Protein AF-0000000066708586 (afdb_homodimer)

pLDDT: mean 96.87, std 6.25, range [26.45, 98.94]

Organism: Brugia malayi (NCBI:txid6279)

Solvent-accessible surface area (backbone atoms only — not comparable to full-atom values): 45606 Å² total; per-residue (Å²): 133,84,73,82,84,61,64,48,76,28,53,32,28,29,39,20,36,16,48,18,24,45,38,16,47,48,50,31,23,74,61,72,46,50,33,38,37,29,27,65,68,74,54,38,30,55,42,45,70,56,30,50,50,50,49,47,51,46,44,52,40,21,49,50,46,56,49,62,71,48,35,55,50,51,20,32,43,69,46,80,78,46,75,39,53,51,53,31,50,51,42,47,51,52,48,38,51,50,49,34,51,50,52,52,52,48,36,52,75,42,60,38,44,78,42,79,31,59,62,25,43,36,74,88,63,35,36,33,37,87,84,43,42,35,38,39,68,28,30,37,43,18,54,26,54,44,72,40,74,73,96,43,57,44,48,83,77,35,42,34,59,60,47,59,80,66,56,72,60,75,46,61,24,31,39,32,33,28,39,42,64,67,22,45,29,53,44,41,30,43,27,50,67,65,24,49,28,37,40,30,16,71,43,91,43,39,40,74,88,49,39,63,68,55,21,50,52,50,35,52,46,40,62,73,44,86,37,43,66,37,58,61,25,51,80,59,34,38,43,74,45,95,87,67,33,27,36,41,36,38,78,80,46,75,49,68,68,25,67,37,41,34,36,30,69,50,68,37,31,58,43,82,74,29,39,41,72,45,54,54,42,48,52,49,98,73,42,22,40,48,55,54,81,72,28,42,38,69,25,90,55,34,30,46,39,30,38,20,44,70,56,73,79,41,65,41,50,11,26,48,39,17,34,25,41,24,36,24,74,62,61,77,32,78,81,45,48,57,74,84,67,55,54,40,45,66,39,74,34,82,63,22,31,21,37,32,50,44,33,65,68,56,41,33,72,72,64,36,46,83,34,28,35,39,32,70,52,75,47,65,47,68,84,36,69,54,35,86,67,76,66,61,30,40,40,37,39,36,20,39,55,94,70,23,32,40,51,14,42,40,35,35,17,86,60,26,65,34,24,43,52,21,38,40,35,20,38,74,74,58,33,26,54,63,51,33,55,68,33,59,42,44,76,87,45,71,51,23,49,74,29,63,70,65,83,60,38,72,80,136,74,61,77,73,52,58,48,71,29,55,30,27,28,39,18,35,16,46,18,24,43,37,16,47,49,50,30,21,75,61,71,45,48,33,36,35,28,26,64,67,73,52,38,29,55,41,44,69,54,30,50,49,50,48,48,51,46,41,52,39,20,47,51,46,55,49,62,73,47,35,56,50,51,18,32,42,71,48,79,76,49,75,39,53,49,55,30,49,50,44,47,51,50,48,38,51,50,49,35,52,49,51,51,50,48,35,51,72,43,58,37,44,78,41,79,32,62,61,26,42,35,75,89,61,34,33,32,38,85,84,41,45,35,37,40,67,28,31,35,44,17,54,25,55,43,73,41,72,73,96,42,58,44,45,82,77,36,41,34,61,63,47,58,81,66,57,73,60,75,46,60,23,31,37,28,33,28,37,42,65,68,20,45,30,51,43,41,29,46,25,48,67,67,22,46,26,36,38,28,15,70,41,92,42,37,40,74,87,50,38,63,71,55,20,51,52,50,36,51,42,39,59,73,43,84,34,42,65,37,57,60,22,52,78,56,37,38,45,70,49,93,83,64,32,25,34,40,36,37,78,78,46,73,46,66,68,25,66,35,42,35,37,30,71,50,67,38,32,56,43,82,70,29,40,40,73,42,57,51,41,44,55,44,104,70,39,23,42,47,56,54,78,71,27,40,37,68,24,90,55,34,28,46,36,29,39,20,42,71,54,71,78,43,63,42,48,11,26,47,37,18,36,23,41,23,34,23,76,58,60,78,33,76,84,42,48,58,74,83,69,55,55,42,45,66,40,72,34,80,63,23,30,21,38,29,50,42,33,66,68,54,40,34,74,72,65,35,45,83,34,27,35,39,31,68,52,74,46,66,47,67,81,37,68,53,35,86,67,74,64,63,29,40,41,37,39,35,19,39,55,94,69,23,32,41,50,15,43,40,35,34,17,86,61,26,65,35,25,41,52,20,37,40,36,19,38,74,74,58,33,27,54,63,49,32,55,70,33,59,42,44,76,86,46,72,50,25,50,73,29,63,68,64,82,58,38,71,81

Secondary structure (DSSP, 8-state):
-------EEEEEEEE--SHHHHHHHHHHHTTT--EEEEESS-TTHHHHHHSHHHHHHHHHHHHHHHHHHHGGGGTEEEEEEEE-HHHHHHHHHHHHHHHHHHHHHHHHHTTEEEEES-EEE-TTS-EEETTEEEEEEEEEE---EEE----STTGGGSEETTGGGG-SS--SEEEEE-SSHHHHHHHHHHHHTT-EEEEE-SSSSSSTTS-HHHHHHHHHHHHHSSSEEETT--EEEEEE-TTS-EEEEETTEEEEEESEEEE-S-EEETTGGG-GGGGT--B-TT-PBP--TT-B-SSTTEEE-SGGGTSS--HHHHHHHHHHHHHHHHSS-TT-----TT--EEE--SS-EEEEE--HHHHHHHH-GGGEEEEEEEE--GGGGS-SS---EEEEEEEETTTTEEEEEEEESTTHHHHHHHHHHHHHTT-BHHHHHTSPPPTT-STHHHHH----EE-/--TT---EEEEEEEE--SHHHHHHHHHHHTTT--EEEEESS-TTHHHHHHSHHHHHHHHHHHHHHHHHHHGGGGTEEEEEEEE-HHHHHHHHHHHHHHHHHHHHHHHHHTTEEEEES-EEE-TTS-EEETTEEEEEEEEEE---EEE----STTGGGSEEHHHHTT-SS--SEEEEE-SSHHHHHHHHHHHHTT-EEEEE-SSSSSSTTS-HHHHHHHHHHHHHSSSEEETT--EEEEEE-TTS-EEEEESS-EEEEESEEEE-S-EEETTGGG-GGGGT--B-TT-PBP--TTSB-SSTTEEE-SGGGTSS--HHHHHHHHHHHHHHHHSS-TT-----TT--EEE--SS-EEEEE--HHHHHHHH-GGGEEEEEEEE--GGGGS-SS---EEEEEEEETTTTEEEEEEEESTTHHHHHHHHHHHHHTT-BHHHHHTSPPPTT-STHHHHH----EE-

Foldseek 3Di:
DPPCLDAAEWQEEEEAQALLRLLLQLLLLVLVTAAEYEHADQHHPCCLQQRVQLLVLLLVVLVVLVVQVFQVLVPDDDDDPDDDPQVSLVVSNVVSVVVSVVSVVSCVVSNHHYHHAHWAADLVGWIDGPNHTYYYLFYEYEHAWFDDFDPAAASVLAAESRCLSVDNDLWQEEEFEEQELSSQSSQQSSFSNHHAYEYEYLAQWGPVVDFPVQRVLVRVVVVVDPYHYHYNKAWHYWDADPVRAIWTHMPVGIDTRHPHYYYHHDIAAPQVRRPVVSQPQDAPPRQAGDADQLQHTPHPSYGYAACSNVPPRDSVRSSQQSSQNSCCSSVVPVVRGDDPAFDWDWRVHVPIKIKTFDHPVRCCVPANLQFKWKFKDKAFAVVCVSGPDTDIKIWMFIFGHPQGFTGMIIITGPPNVVLVPVVSVCSVVRHHLVNLCPDQADPPDPSRCSSPTDDIDRD/DPPVLDAAEWQEEEEAQALLRLLLQLLLLVLPTAAEYEHADFHHPCCLQQRVQLLVLLLVVLVVLVVVVFQVLVPDDDDDPDDDPQVSLVVSNVVSVVVSVVSVVSCVVSPYHYHHAHWAADLVGWIDGPRHTYHHLFYEYEHAWFDDFDDAAASVLAAESSCLSVDNDLWQEEEFEEQELSSQSSQQSSFSNHHQYEYEYLAQWGPVPAFPVQRVLVRVVVVVDPYHYHYNKDWHYWDQDPVRAIWTQMPVGIDTRHPHYYYHHDIAAPQVRRCVVSQPFDADPRQATDADQLQDTPHPSYGYFANSNVPPRDSVRSSQQSSQNSCCSRVVPVPRGDDPAFDWDWRVHVPIKIKTFDHPVRCCVVQNLQFKWKFKDKDFAVVCVSGPDTDIKIWMFIFGHPQGFTGMIIITDPPCVVLVPVVSVCSVVRHHLVNLCPDCADPPDPSSCSSPTDDIDRD

Sequence (918 aa):
MSGDDSIKRYDYLVIGGGSGGIASARRAAEFKVSVGLIEETRLGGTCVNKGCVPKKVMYNCSRHAETIADHSDYGFDVTLNGFNWKKIKNSRDAYVRRLNGIYESNLSNSQVELIRGKASFTKDGVVDVGGKKYFGRHILIAVGGYPKRPDIPGAEYGIDSDGFFHLDVLPKRAVVVGGGYIAIELSSVLSALGSDVHLLIRKPRVLWNFDHTLSECLTESIDRGPTKLHKNTEVKSVERKSDGLLTVNTTSGIINEVDSLIWAVGRLPATRDLNLDYVNVKTDENGNVIVDEYQNTSTRNIYAVGDCCGKALLTPVAIAAGRCLAHRLFNNEINNRLDYKNIPSVVFSHPPLGTVGLTEAQAVDQYGKNNLTIYKTKFNPMYYAVTQHKEPTMMKLICAGENERVVGLHMLGEGCDEMLQGFAVAIKMGATKKDFDNTVAIHPTSAEELVTMRNGVKVMSGDDSIKRYDYLVIGGGSGGIASARRAAEFKVSVGLIEETRLGGTCVNKGCVPKKVMYNCSRHAETIADHSDYGFDVTLNGFNWKKIKNSRDAYVRRLNGIYESNLSNSQVELIRGKASFTKDGVVDVGGKKYFGRHILIAVGGYPKRPDIPGAEYGIDSDGFFHLDVLPKRAVVVGGGYIAIELSSVLSALGSDVHLLIRKPRVLWNFDHTLSECLTESIDRGPTKLHKNTEVKSVERKSDGLLTVNTTSGIINEVDSLIWAVGRLPATRDLNLDYVNVKTDENGNVIVDEYQNTSTRNIYAVGDCCGKALLTPVAIAAGRCLAHRLFNNEINNRLDYKNIPSVVFSHPPLGTVGLTEAQAVDQYGKNNLTIYKTKFNPMYYAVTQHKEPTMMKLICAGENERVVGLHMLGEGCDEMLQGFAVAIKMGATKKDFDNTVAIHPTSAEELVTMRNGVKV

Radius of gyration: 30.64 Å; Cα contacts (8 Å, |Δi|>4): 2223; chains: 2; bounding box: 65×91×90 Å

Structure (mmCIF, N/CA/C/O backbone):
data_AF-0000000066708586-model_v1
#
loop_
_entity.id
_entity.type
_entity.pdbx_description
1 polymer 'Glutathione reductase'
#
loop_
_atom_site.group_PDB
_atom_site.id
_atom_site.type_symbol
_atom_site.label_atom_id
_atom_site.label_alt_id
_atom_site.label_comp_id
_atom_site.label_asym_id
_atom_site.label_entity_id
_atom_site.label_seq_id
_atom_site.pdbx_PDB_ins_code
_atom_site.Cartn_x
_atom_site.Cartn_y
_atom_site.Cartn_z
_atom_site.occupancy
_atom_site.B_iso_or_equiv
_atom_site.auth_seq_id
_atom_site.auth_comp_id
_atom_site.auth_asym_id
_atom_site.auth_atom_id
_atom_site.pdbx_PDB_model_num
ATOM 1 N N . MET A 1 1 ? -1.299 -45.125 -49.156 1 35.06 1 MET A N 1
ATOM 2 C CA . MET A 1 1 ? -0.197 -44.188 -49.406 1 35.06 1 MET A CA 1
ATOM 3 C C . MET A 1 1 ? 0.483 -43.781 -48.094 1 35.06 1 MET A C 1
ATOM 5 O O . MET A 1 1 ? -0.173 -43.656 -47.062 1 35.06 1 MET A O 1
ATOM 9 N N . SER A 1 2 ? 1.828 -44.031 -47.844 1 39.66 2 SER A N 1
ATOM 10 C CA . SER A 1 2 ? 2.809 -44.031 -46.75 1 39.66 2 SER A CA 1
ATOM 11 C C . SER A 1 2 ? 2.898 -42.656 -46.094 1 39.66 2 SER A C 1
ATOM 13 O O . SER A 1 2 ? 3.014 -41.625 -46.781 1 39.66 2 SER A O 1
ATOM 15 N N . GLY A 1 3 ? 1.997 -42.188 -45.062 1 40.22 3 GLY A N 1
ATOM 16 C CA . GLY A 1 3 ? 1.885 -40.969 -44.281 1 40.22 3 GLY A CA 1
ATOM 17 C C . GLY A 1 3 ? 3.176 -40.188 -44.219 1 40.22 3 GLY A C 1
ATOM 18 O O . GLY A 1 3 ? 4.254 -40.75 -44.031 1 40.22 3 GLY A O 1
ATOM 19 N N . ASP A 1 4 ? 3.336 -39.094 -45.062 1 44.81 4 ASP A N 1
ATOM 20 C CA . ASP A 1 4 ? 4.504 -38.281 -45.406 1 44.81 4 ASP A CA 1
ATOM 21 C C . ASP A 1 4 ? 5.43 -38.094 -44.188 1 44.81 4 ASP A C 1
ATOM 23 O O . ASP A 1 4 ? 5.043 -37.5 -43.188 1 44.81 4 ASP A O 1
ATOM 27 N N . ASP A 1 5 ? 6.18 -39.094 -43.781 1 56.78 5 ASP A N 1
ATOM 28 C CA . ASP A 1 5 ? 7.34 -39.406 -42.938 1 56.78 5 ASP A CA 1
ATOM 29 C C . ASP A 1 5 ? 8.289 -38.219 -42.844 1 56.78 5 ASP A C 1
ATOM 31 O O . ASP A 1 5 ? 9.469 -38.375 -42.5 1 56.78 5 ASP A O 1
ATOM 35 N N . SER A 1 6 ? 7.789 -36.969 -43.344 1 84.5 6 SER A N 1
ATOM 36 C CA . SER A 1 6 ? 8.695 -35.844 -43.438 1 84.5 6 SER A CA 1
ATOM 37 C C . SER A 1 6 ? 8.836 -35.125 -42.094 1 84.5 6 SER A C 1
ATOM 39 O O . SER A 1 6 ? 7.848 -34.938 -41.375 1 84.5 6 SER A O 1
ATOM 41 N N . ILE A 1 7 ? 9.914 -34.906 -41.688 1 95.19 7 ILE A N 1
ATOM 42 C CA . ILE A 1 7 ? 10.312 -34.188 -40.5 1 95.19 7 ILE A CA 1
ATOM 43 C C . ILE A 1 7 ? 10.133 -32.688 -40.688 1 95.19 7 ILE A C 1
ATOM 45 O O . ILE A 1 7 ? 10.711 -32.125 -41.625 1 95.19 7 ILE A O 1
ATOM 49 N N . LYS A 1 8 ? 9.086 -32.094 -40 1 97.31 8 LYS A N 1
ATOM 50 C CA . LYS A 1 8 ? 8.945 -30.656 -40.062 1 97.31 8 LYS A CA 1
ATOM 51 C C . LYS A 1 8 ? 10.039 -29.969 -39.25 1 97.31 8 LYS A C 1
ATOM 53 O O . LYS A 1 8 ? 10.359 -30.391 -38.125 1 97.31 8 LYS A O 1
ATOM 58 N N . ARG A 1 9 ? 10.664 -28.938 -39.844 1 97.38 9 ARG A N 1
ATOM 59 C CA . ARG A 1 9 ? 11.852 -28.312 -39.281 1 97.38 9 ARG A CA 1
ATOM 60 C C . ARG A 1 9 ? 11.57 -26.891 -38.812 1 97.38 9 ARG A C 1
ATOM 62 O O . ARG A 1 9 ? 10.844 -26.156 -39.5 1 97.38 9 ARG A O 1
ATOM 69 N N . TYR A 1 10 ? 12.125 -26.531 -37.719 1 98.5 10 TYR A N 1
ATOM 70 C CA . TYR A 1 10 ? 12.055 -25.188 -37.156 1 98.5 10 TYR A CA 1
ATOM 71 C C . TYR A 1 10 ? 13.438 -24.703 -36.719 1 98.5 10 TYR A C 1
ATOM 73 O O . TYR A 1 10 ? 14.328 -25.516 -36.469 1 98.5 10 TYR A O 1
ATOM 81 N N . ASP A 1 11 ? 13.633 -23.359 -36.75 1 98.5 11 ASP A N 1
ATOM 82 C CA . ASP A 1 11 ? 14.805 -22.812 -36.094 1 98.5 11 ASP A CA 1
ATOM 83 C C . ASP A 1 11 ? 14.75 -23.047 -34.594 1 98.5 11 ASP A C 1
ATOM 85 O O . ASP A 1 11 ? 15.773 -23.312 -33.969 1 98.5 11 ASP A O 1
ATOM 89 N N . TYR A 1 12 ? 13.578 -22.969 -34.062 1 98.69 12 TYR A N 1
ATOM 90 C CA . TYR A 1 12 ? 13.375 -23.078 -32.625 1 98.69 12 TYR A CA 1
ATOM 91 C C . TYR A 1 12 ? 12.141 -23.906 -32.312 1 98.69 12 TYR A C 1
ATOM 93 O O . TYR A 1 12 ? 11.031 -23.578 -32.719 1 98.69 12 TYR A O 1
ATOM 101 N N . LEU A 1 13 ? 12.336 -25.047 -31.672 1 98.88 13 LEU A N 1
ATOM 102 C CA . LEU A 1 13 ? 11.258 -25.922 -31.234 1 98.88 13 LEU A CA 1
ATOM 103 C C . LEU A 1 13 ? 11.117 -25.906 -29.719 1 98.88 13 LEU A C 1
ATOM 105 O O . LEU A 1 13 ? 12.062 -26.25 -29 1 98.88 13 LEU A O 1
ATOM 109 N N . VAL A 1 14 ? 9.945 -25.422 -29.266 1 98.88 14 VAL A N 1
ATOM 110 C CA . VAL A 1 14 ? 9.688 -25.281 -27.828 1 98.88 14 VAL A CA 1
ATOM 111 C C . VAL A 1 14 ? 8.727 -26.375 -27.375 1 98.88 14 VAL A C 1
ATOM 113 O O . VAL A 1 14 ? 7.641 -26.516 -27.922 1 98.88 14 VAL A O 1
ATOM 116 N N . ILE A 1 15 ? 9.164 -27.188 -26.422 1 98.88 15 ILE A N 1
ATOM 117 C CA . ILE A 1 15 ? 8.328 -28.219 -25.844 1 98.88 15 ILE A CA 1
ATOM 118 C C . ILE A 1 15 ? 7.734 -27.719 -24.516 1 98.88 15 ILE A C 1
ATOM 120 O O . ILE A 1 15 ? 8.43 -27.672 -23.5 1 98.88 15 ILE A O 1
ATOM 124 N N . GLY A 1 16 ? 6.43 -27.438 -24.531 1 98.62 16 GLY A N 1
ATOM 125 C CA . GLY A 1 16 ? 5.73 -26.906 -23.375 1 98.62 16 GLY A CA 1
ATOM 126 C C . GLY A 1 16 ? 5.203 -25.5 -23.609 1 98.62 16 GLY A C 1
ATOM 127 O O . GLY A 1 16 ? 5.977 -24.562 -23.844 1 98.62 16 GLY A O 1
ATOM 128 N N . GLY A 1 17 ? 3.904 -25.344 -23.547 1 98.5 17 GLY A N 1
ATOM 129 C CA . GLY A 1 17 ? 3.244 -24.062 -23.734 1 98.5 17 GLY A CA 1
ATOM 130 C C . GLY A 1 17 ? 2.865 -23.391 -22.422 1 98.5 17 GLY A C 1
ATOM 131 O O . GLY A 1 17 ? 1.774 -22.828 -22.297 1 98.5 17 GLY A O 1
ATOM 132 N N . GLY A 1 18 ? 3.723 -23.547 -21.359 1 98 18 GLY A N 1
ATOM 133 C CA . GLY A 1 18 ? 3.59 -22.797 -20.125 1 98 18 GLY A CA 1
ATOM 134 C C . GLY A 1 18 ? 4.199 -21.406 -20.203 1 98 18 GLY A C 1
ATOM 135 O O . GLY A 1 18 ? 4.527 -20.922 -21.297 1 98 18 GLY A O 1
ATOM 136 N N . SER A 1 19 ? 4.398 -20.75 -19.078 1 97.56 19 SER A N 1
ATOM 137 C CA . SER A 1 19 ? 4.836 -19.359 -19 1 97.56 19 SER A CA 1
ATOM 138 C C . SER A 1 19 ? 6.195 -19.172 -19.672 1 97.56 19 SER A C 1
ATOM 140 O O . SER A 1 19 ? 6.367 -18.297 -20.516 1 97.56 19 SER A O 1
ATOM 142 N N . GLY A 1 20 ? 7.164 -19.984 -19.281 1 98.12 20 GLY A N 1
ATOM 143 C CA . GLY A 1 20 ? 8.5 -19.859 -19.844 1 98.12 20 GLY A CA 1
ATOM 144 C C . GLY A 1 20 ? 8.555 -20.172 -21.328 1 98.12 20 GLY A C 1
ATOM 145 O O . GLY A 1 20 ? 9.203 -19.453 -22.094 1 98.12 20 GLY A O 1
ATOM 146 N N . GLY A 1 21 ? 7.871 -21.25 -21.703 1 98.69 21 GLY A N 1
ATOM 147 C CA . GLY A 1 21 ? 7.852 -21.641 -23.109 1 98.69 21 GLY A CA 1
ATOM 148 C C . GLY A 1 21 ? 7.227 -20.609 -24.016 1 98.69 21 GLY A C 1
ATOM 149 O O . GLY A 1 21 ? 7.809 -20.219 -25.031 1 98.69 21 GLY A O 1
ATOM 150 N N . ILE A 1 22 ? 6.062 -20.109 -23.641 1 98.62 22 ILE A N 1
ATOM 151 C CA . ILE A 1 22 ? 5.359 -19.125 -24.453 1 98.62 22 ILE A CA 1
ATOM 152 C C . ILE A 1 22 ? 6.176 -17.844 -24.531 1 98.62 22 ILE A C 1
ATOM 154 O O . ILE A 1 22 ? 6.328 -17.266 -25.609 1 98.62 22 ILE A O 1
ATOM 158 N N . ALA A 1 23 ? 6.703 -17.422 -23.375 1 98.06 23 ALA A N 1
ATOM 159 C CA . ALA A 1 23 ? 7.5 -16.203 -23.359 1 98.06 23 ALA A CA 1
ATOM 160 C C . ALA A 1 23 ? 8.703 -16.312 -24.297 1 98.06 23 ALA A C 1
ATOM 162 O O . ALA A 1 23 ? 9.008 -15.383 -25.047 1 98.06 23 ALA A O 1
ATOM 163 N N . SER A 1 24 ? 9.391 -17.438 -24.234 1 98.62 24 SER A N 1
ATOM 164 C CA . SER A 1 24 ? 10.57 -17.656 -25.062 1 98.62 24 SER A CA 1
ATOM 165 C C . SER A 1 24 ? 10.203 -17.75 -26.547 1 98.62 24 SER A C 1
ATOM 167 O O . SER A 1 24 ? 10.852 -17.141 -27.391 1 98.62 24 SER A O 1
ATOM 169 N N . ALA A 1 25 ? 9.156 -18.469 -26.812 1 98.81 25 ALA A N 1
ATOM 170 C CA . ALA A 1 25 ? 8.703 -18.656 -28.188 1 98.81 25 ALA A CA 1
ATOM 171 C C . ALA A 1 25 ? 8.32 -17.328 -28.844 1 98.81 25 ALA A C 1
ATOM 173 O O . ALA A 1 25 ? 8.773 -17.016 -29.938 1 98.81 25 ALA A O 1
ATOM 174 N N . ARG A 1 26 ? 7.484 -16.578 -28.172 1 98.19 26 ARG A N 1
ATOM 175 C CA . ARG A 1 26 ? 7.016 -15.312 -28.734 1 98.19 26 ARG A CA 1
ATOM 176 C C . ARG A 1 26 ? 8.172 -14.328 -28.906 1 98.19 26 ARG A C 1
ATOM 178 O O . ARG A 1 26 ? 8.234 -13.609 -29.906 1 98.19 26 ARG A O 1
ATOM 185 N N . ARG A 1 27 ? 9.031 -14.312 -27.906 1 97.44 27 ARG A N 1
ATOM 186 C CA . ARG A 1 27 ? 10.18 -13.414 -28.016 1 97.44 27 ARG A CA 1
ATOM 187 C C . ARG A 1 27 ? 11.062 -13.812 -29.203 1 97.44 27 ARG A C 1
ATOM 189 O O . ARG A 1 27 ? 11.523 -12.945 -29.953 1 97.44 27 ARG A O 1
ATOM 196 N N . ALA A 1 28 ? 11.359 -15.078 -29.359 1 98.44 28 ALA A N 1
ATOM 197 C CA . ALA A 1 28 ? 12.164 -15.578 -30.469 1 98.44 28 ALA A CA 1
ATOM 198 C C . ALA A 1 28 ? 11.531 -15.203 -31.812 1 98.44 28 ALA A C 1
ATOM 200 O O . ALA A 1 28 ? 12.227 -14.805 -32.75 1 98.44 28 ALA A O 1
ATOM 201 N N . ALA A 1 29 ? 10.203 -15.32 -31.844 1 98.12 29 ALA A N 1
ATOM 202 C CA . ALA A 1 29 ? 9.484 -15.023 -33.062 1 98.12 29 ALA A CA 1
ATOM 203 C C . ALA A 1 29 ? 9.68 -13.57 -33.5 1 98.12 29 ALA A C 1
ATOM 205 O O . ALA A 1 29 ? 9.664 -13.25 -34.688 1 98.12 29 ALA A O 1
ATOM 206 N N . GLU A 1 30 ? 9.828 -12.719 -32.531 1 96.12 30 GLU A N 1
ATOM 207 C CA . GLU A 1 30 ? 10.062 -11.312 -32.812 1 96.12 30 GLU A CA 1
ATOM 208 C C . GLU A 1 30 ? 11.367 -11.117 -33.594 1 96.12 30 GLU A C 1
ATOM 210 O O . GLU A 1 30 ? 11.57 -10.094 -34.25 1 96.12 30 GLU A O 1
ATOM 215 N N . PHE A 1 31 ? 12.32 -12.07 -33.531 1 96.75 31 PHE A N 1
ATOM 216 C CA . PHE A 1 31 ? 13.594 -12 -34.25 1 96.75 31 PHE A CA 1
ATOM 217 C C . PHE A 1 31 ? 13.5 -12.703 -35.594 1 96.75 31 PHE A C 1
ATOM 219 O O . PHE A 1 31 ? 14.523 -13.016 -36.188 1 96.75 31 PHE A O 1
ATOM 226 N N . LYS A 1 32 ? 12.297 -13.039 -36.031 1 96 32 LYS A N 1
ATOM 227 C CA . LYS A 1 32 ? 11.961 -13.523 -37.375 1 96 32 LYS A CA 1
ATOM 228 C C . LYS A 1 32 ? 12.531 -14.914 -37.625 1 96 32 LYS A C 1
ATOM 230 O O . LYS A 1 32 ? 13.031 -15.211 -38.719 1 96 32 LYS A O 1
ATOM 235 N N . VAL A 1 33 ? 12.57 -15.742 -36.656 1 97.5 33 VAL A N 1
ATOM 236 C CA . VAL A 1 33 ? 12.922 -17.156 -36.812 1 97.5 33 VAL A CA 1
ATOM 237 C C . VAL A 1 33 ? 11.656 -18 -36.812 1 97.5 33 VAL A C 1
ATOM 239 O O . VAL A 1 33 ? 10.617 -17.578 -36.281 1 97.5 33 VAL A O 1
ATOM 242 N N . SER A 1 34 ? 11.758 -19.156 -37.406 1 98.38 34 SER A N 1
ATOM 243 C CA . SER A 1 34 ? 10.617 -20.062 -37.375 1 98.38 34 SER A CA 1
ATOM 244 C C . SER A 1 34 ? 10.516 -20.766 -36.031 1 98.38 34 SER A C 1
ATOM 246 O O . SER A 1 34 ? 11.5 -21.328 -35.531 1 98.38 34 SER A O 1
ATOM 248 N N . VAL A 1 35 ? 9.359 -20.656 -35.438 1 98.69 35 VAL A N 1
ATOM 249 C CA . VAL A 1 35 ? 9.188 -21.203 -34.125 1 98.69 35 VAL A CA 1
ATOM 250 C C . VAL A 1 35 ? 8 -22.172 -34.094 1 98.69 35 VAL A C 1
ATOM 252 O O . VAL A 1 35 ? 6.914 -21.844 -34.594 1 98.69 35 VAL A O 1
ATOM 255 N N . GLY A 1 36 ? 8.234 -23.469 -33.656 1 98.81 36 GLY A N 1
ATOM 256 C CA . GLY A 1 36 ? 7.184 -24.391 -33.25 1 98.81 36 GLY A CA 1
ATOM 257 C C . GLY A 1 36 ? 7.047 -24.562 -31.766 1 98.81 36 GLY A C 1
ATOM 258 O O . GLY A 1 36 ? 8.047 -24.609 -31.047 1 98.81 36 GLY A O 1
ATOM 259 N N . LEU A 1 37 ? 5.832 -24.469 -31.25 1 98.88 37 LEU A N 1
ATOM 260 C CA . LEU A 1 37 ? 5.555 -24.672 -29.828 1 98.88 37 LEU A CA 1
ATOM 261 C C . LEU A 1 37 ? 4.613 -25.844 -29.625 1 98.88 37 LEU A C 1
ATOM 263 O O . LEU A 1 37 ? 3.508 -25.875 -30.172 1 98.88 37 LEU A O 1
ATOM 267 N N . ILE A 1 38 ? 5.066 -26.844 -28.906 1 98.88 38 ILE A N 1
ATOM 268 C CA . ILE A 1 38 ? 4.312 -28.062 -28.656 1 98.88 38 ILE A CA 1
ATOM 269 C C . ILE A 1 38 ? 3.641 -27.984 -27.281 1 98.88 38 ILE A C 1
ATOM 271 O O . ILE A 1 38 ? 4.293 -27.688 -26.281 1 98.88 38 ILE A O 1
ATOM 275 N N . GLU A 1 39 ? 2.381 -28.188 -27.188 1 98.56 39 GLU A N 1
ATOM 276 C CA . GLU A 1 39 ? 1.647 -28.219 -25.938 1 98.56 39 GLU A CA 1
ATOM 277 C C . GLU A 1 39 ? 0.53 -29.266 -25.969 1 98.56 39 GLU A C 1
ATOM 279 O O . GLU A 1 39 ? -0.273 -29.281 -26.906 1 98.56 39 GLU A O 1
ATOM 284 N N . GLU A 1 40 ? 0.541 -30.078 -25.031 1 96.44 40 GLU A N 1
ATOM 285 C CA . GLU A 1 40 ? -0.442 -31.156 -25 1 96.44 40 GLU A CA 1
ATOM 286 C C . GLU A 1 40 ? -1.75 -30.703 -24.375 1 96.44 40 GLU A C 1
ATOM 288 O O . GLU A 1 40 ? -2.822 -31.203 -24.703 1 96.44 40 GLU A O 1
ATOM 293 N N . THR A 1 41 ? -1.71 -29.703 -23.453 1 95 41 THR A N 1
ATOM 294 C CA . THR A 1 41 ? -2.879 -29.266 -22.688 1 95 41 THR A CA 1
ATOM 295 C C . THR A 1 41 ? -3.201 -27.812 -22.969 1 95 41 THR A C 1
ATOM 297 O O . THR A 1 41 ? -2.941 -27.312 -24.062 1 95 41 THR A O 1
ATOM 300 N N . ARG A 1 42 ? -3.947 -27.188 -22.031 1 95.75 42 ARG A N 1
ATOM 301 C CA . ARG A 1 42 ? -4.301 -25.781 -22.156 1 95.75 42 ARG A CA 1
ATOM 302 C C . ARG A 1 42 ? -3.057 -24.906 -22.094 1 95.75 42 ARG A C 1
ATOM 304 O O . ARG A 1 42 ? -2.117 -25.188 -21.344 1 95.75 42 ARG A O 1
ATOM 311 N N . LEU A 1 43 ? -3.111 -23.859 -22.891 1 98.25 43 LEU A N 1
ATOM 312 C CA . LEU A 1 43 ? -2.004 -22.906 -22.922 1 98.25 43 LEU A CA 1
ATOM 313 C C . LEU A 1 43 ? -1.921 -22.109 -21.625 1 98.25 43 LEU A C 1
ATOM 315 O O . LEU A 1 43 ? -2.939 -21.875 -20.969 1 98.25 43 LEU A O 1
ATOM 319 N N . GLY A 1 44 ? -0.666 -21.719 -21.328 1 97.5 44 GLY A N 1
ATOM 320 C CA . GLY A 1 44 ? -0.449 -20.859 -20.172 1 97.5 44 GLY A CA 1
ATOM 321 C C . GLY A 1 44 ? 0.194 -21.578 -19 1 97.5 44 GLY A C 1
ATOM 322 O O . GLY A 1 44 ? 0.671 -20.953 -18.062 1 97.5 44 GLY A O 1
ATOM 323 N N . GLY A 1 45 ? 0.257 -22.938 -19.078 1 96.81 45 GLY A N 1
ATOM 324 C CA . GLY A 1 45 ? 0.941 -23.719 -18.062 1 96.81 45 GLY A CA 1
ATOM 325 C C . GLY A 1 45 ? 0.27 -23.656 -16.703 1 96.81 45 GLY A C 1
ATOM 326 O O . GLY A 1 45 ? -0.932 -23.391 -16.609 1 96.81 45 GLY A O 1
ATOM 327 N N . THR A 1 46 ? 0.97 -23.969 -15.617 1 95.44 46 THR A N 1
ATOM 328 C CA . THR A 1 46 ? 0.451 -24.031 -14.258 1 95.44 46 THR A CA 1
ATOM 329 C C . THR A 1 46 ? -0.077 -22.672 -13.805 1 95.44 46 THR A C 1
ATOM 331 O O . THR A 1 46 ? -1.195 -22.578 -13.297 1 95.44 46 THR A O 1
ATOM 334 N N . CYS A 1 47 ? 0.595 -21.641 -14.039 1 96.25 47 CYS A N 1
ATOM 335 C CA . CYS A 1 47 ? 0.268 -20.328 -13.523 1 96.25 47 CYS A CA 1
ATOM 336 C C . CYS A 1 47 ? -1.134 -19.906 -13.945 1 96.25 47 CYS A C 1
ATOM 338 O O . CYS A 1 47 ? -1.942 -19.484 -13.109 1 96.25 47 CYS A O 1
ATOM 340 N N . VAL A 1 48 ? -1.429 -20.031 -15.219 1 97.38 48 VAL A N 1
ATOM 341 C CA . VAL A 1 48 ? -2.68 -19.516 -15.773 1 97.38 48 VAL A CA 1
ATOM 342 C C . VAL A 1 48 ? -3.82 -20.484 -15.43 1 97.38 48 VAL A C 1
ATOM 344 O O . VAL A 1 48 ? -4.914 -20.047 -15.062 1 97.38 48 VAL A O 1
ATOM 347 N N . ASN A 1 49 ? -3.6 -21.734 -15.5 1 97.88 49 ASN A N 1
ATOM 348 C CA . ASN A 1 49 ? -4.664 -22.734 -15.477 1 97.88 49 ASN A CA 1
ATOM 349 C C . ASN A 1 49 ? -4.938 -23.234 -14.062 1 97.88 49 ASN A C 1
ATOM 351 O O . ASN A 1 49 ? -6.082 -23.531 -13.719 1 97.88 49 ASN A O 1
ATOM 355 N N . LYS A 1 50 ? -3.912 -23.344 -13.219 1 96.38 50 LYS A N 1
ATOM 356 C CA . LYS A 1 50 ? -4.062 -24.016 -11.93 1 96.38 50 LYS A CA 1
ATOM 357 C C . LYS A 1 50 ? -3.021 -23.516 -10.93 1 96.38 50 LYS A C 1
ATOM 359 O O . LYS A 1 50 ? -2.502 -24.297 -10.133 1 96.38 50 LYS A O 1
ATOM 364 N N . GLY A 1 51 ? -2.627 -22.266 -11.016 1 96.19 51 GLY A N 1
ATOM 365 C CA . GLY A 1 51 ? -1.607 -21.703 -10.148 1 96.19 51 GLY A CA 1
ATOM 366 C C . GLY A 1 51 ? -1.87 -20.25 -9.797 1 96.19 51 GLY A C 1
ATOM 367 O O . GLY A 1 51 ? -2.934 -19.922 -9.266 1 96.19 51 GLY A O 1
ATOM 368 N N . CYS A 1 52 ? -0.975 -19.391 -10.172 1 96.94 52 CYS A N 1
ATOM 369 C CA . CYS A 1 52 ? -0.9 -18 -9.719 1 96.94 52 CYS A CA 1
ATOM 370 C C . CYS A 1 52 ? -2.199 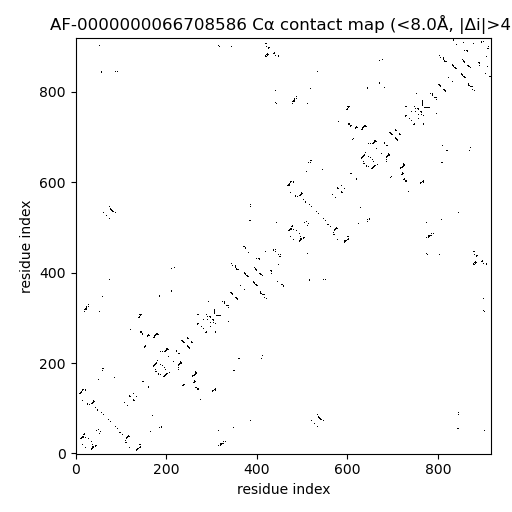-17.266 -10.008 1 96.94 52 CYS A C 1
ATOM 372 O O . CYS A 1 52 ? -2.729 -16.562 -9.148 1 96.94 52 CYS A O 1
ATOM 374 N N . VAL A 1 53 ? -2.77 -17.438 -11.156 1 98 53 VAL A N 1
ATOM 375 C CA . VAL A 1 53 ? -3.895 -16.625 -11.617 1 98 53 VAL A CA 1
ATOM 376 C C . VAL A 1 53 ? -5.168 -17.047 -10.891 1 98 53 VAL A C 1
ATOM 378 O O . VAL A 1 53 ? -5.781 -16.25 -10.172 1 98 53 VAL A O 1
ATOM 381 N N . PRO A 1 54 ? -5.637 -18.297 -11.039 1 98.31 54 PRO A N 1
ATOM 382 C CA . PRO A 1 54 ? -6.852 -18.672 -10.32 1 98.31 54 PRO A CA 1
ATOM 383 C C . PRO A 1 54 ? -6.684 -18.609 -8.805 1 98.31 54 PRO A C 1
ATOM 385 O O . PRO A 1 54 ? -7.641 -18.312 -8.086 1 98.31 54 PRO A O 1
ATOM 388 N N . LYS A 1 55 ? -5.496 -18.891 -8.305 1 98 55 LYS A N 1
ATOM 389 C CA . LYS A 1 55 ? -5.242 -18.797 -6.867 1 98 55 LYS A CA 1
ATOM 390 C C . LYS A 1 55 ? -5.418 -17.359 -6.375 1 98 55 LYS A C 1
ATOM 392 O O . LYS A 1 55 ? -5.973 -17.141 -5.297 1 98 55 LYS A O 1
ATOM 397 N N . LYS A 1 56 ? -4.922 -16.391 -7.102 1 98.38 56 LYS A N 1
ATOM 398 C CA . LYS A 1 56 ? -5.055 -15 -6.699 1 98.38 56 LYS A CA 1
ATOM 399 C C . LYS A 1 56 ? -6.52 -14.57 -6.684 1 98.38 56 LYS A C 1
ATOM 401 O O . LYS A 1 56 ? -6.926 -13.773 -5.836 1 98.38 56 LYS A O 1
ATOM 406 N N . VAL A 1 57 ? -7.301 -15.031 -7.652 1 98.5 57 VAL A N 1
ATOM 407 C CA . VAL A 1 57 ? -8.734 -14.766 -7.633 1 98.5 57 VAL A CA 1
ATOM 408 C C . VAL A 1 57 ? -9.336 -15.273 -6.324 1 98.5 57 VAL A C 1
ATOM 410 O O . VAL A 1 57 ? -10.102 -14.562 -5.668 1 98.5 57 VAL A O 1
ATOM 413 N N . MET A 1 58 ? -8.945 -16.469 -5.938 1 98.62 58 MET A N 1
ATOM 414 C CA . MET A 1 58 ? -9.461 -17.047 -4.695 1 98.62 58 MET A CA 1
ATOM 415 C C . MET A 1 58 ? -8.93 -16.281 -3.484 1 98.62 58 MET A C 1
ATOM 417 O O . MET A 1 58 ? -9.633 -16.141 -2.482 1 98.62 58 MET A O 1
ATOM 421 N N . TYR A 1 59 ? -7.711 -15.875 -3.518 1 98.44 59 TYR A N 1
ATOM 422 C CA . TYR A 1 59 ? -7.137 -15.031 -2.475 1 98.44 59 TYR A CA 1
ATOM 423 C C . TYR A 1 59 ? -7.953 -13.758 -2.293 1 98.44 59 TYR A C 1
ATOM 425 O O . TYR A 1 59 ? -8.336 -13.406 -1.172 1 98.44 59 TYR A O 1
ATOM 433 N N . ASN A 1 60 ? -8.234 -13.086 -3.402 1 98.62 60 ASN A N 1
ATOM 434 C CA . ASN A 1 60 ? -9.07 -11.891 -3.346 1 98.62 60 ASN A CA 1
ATOM 435 C C . ASN A 1 60 ? -10.438 -12.188 -2.748 1 98.62 60 ASN A C 1
ATOM 437 O O . ASN A 1 60 ? -10.969 -11.391 -1.975 1 98.62 60 ASN A O 1
ATOM 441 N N . CYS A 1 61 ? -10.961 -13.281 -3.154 1 98.62 61 CYS A N 1
ATOM 442 C CA . CYS A 1 61 ? -12.234 -13.703 -2.6 1 98.62 61 CYS A CA 1
ATOM 443 C C . CYS A 1 61 ? -12.156 -13.844 -1.084 1 98.62 61 CYS A C 1
ATOM 445 O O . CYS A 1 61 ? -13.008 -13.328 -0.361 1 98.62 61 CYS A O 1
ATOM 447 N N . SER A 1 62 ? -11.094 -14.523 -0.629 1 98.38 62 SER A N 1
ATOM 448 C CA . SER A 1 62 ? -10.945 -14.734 0.806 1 98.38 62 SER A CA 1
ATOM 449 C C . SER A 1 62 ? -10.742 -13.414 1.543 1 98.38 62 SER A C 1
ATOM 451 O O . SER A 1 62 ? -11.164 -13.266 2.693 1 98.38 62 SER A O 1
ATOM 453 N N . ARG A 1 63 ? -10.172 -12.438 0.927 1 97.56 63 ARG A N 1
ATOM 454 C CA . ARG A 1 63 ? -9.984 -11.117 1.529 1 97.56 63 ARG A CA 1
ATOM 455 C C . ARG A 1 63 ? -11.328 -10.422 1.748 1 97.56 63 ARG A C 1
ATOM 457 O O . ARG A 1 63 ? -11.484 -9.656 2.699 1 97.56 63 ARG A O 1
ATOM 464 N N . HIS A 1 64 ? -12.289 -10.664 0.864 1 98.38 64 HIS A N 1
ATOM 465 C CA . HIS A 1 64 ? -13.633 -10.133 1.085 1 98.38 64 HIS A CA 1
ATOM 466 C C . HIS A 1 64 ? -14.219 -10.664 2.387 1 98.38 64 HIS A C 1
ATOM 468 O O . HIS A 1 64 ? -14.852 -9.914 3.137 1 98.38 64 HIS A O 1
ATOM 474 N N . ALA A 1 65 ? -13.984 -11.945 2.623 1 97.94 65 ALA A N 1
ATOM 475 C CA . ALA A 1 65 ? -14.477 -12.523 3.869 1 97.94 65 ALA A CA 1
ATOM 476 C C . ALA A 1 65 ? -13.875 -11.82 5.082 1 97.94 65 ALA A C 1
ATOM 478 O O . ALA A 1 65 ? -14.586 -11.5 6.039 1 97.94 65 ALA A O 1
ATOM 479 N N . GLU A 1 66 ? -12.633 -11.547 5.035 1 95.94 66 GLU A N 1
ATOM 480 C CA . GLU A 1 66 ? -11.945 -10.859 6.125 1 95.94 66 GLU A CA 1
ATOM 481 C C . GLU A 1 66 ? -12.453 -9.43 6.277 1 95.94 66 GLU A C 1
ATOM 483 O O . GLU A 1 66 ? -12.633 -8.945 7.398 1 95.94 66 GLU A O 1
ATOM 488 N N . THR A 1 67 ? -12.68 -8.742 5.195 1 97.5 67 THR A N 1
ATOM 489 C CA . THR A 1 67 ? -13.141 -7.355 5.223 1 97.5 67 THR A CA 1
ATOM 490 C C . THR A 1 67 ? -14.547 -7.266 5.816 1 97.5 67 THR A C 1
ATOM 492 O O . THR A 1 67 ? -14.867 -6.309 6.523 1 97.5 67 THR A O 1
ATOM 495 N N . ILE A 1 68 ? -15.367 -8.281 5.477 1 98.06 68 ILE A N 1
ATOM 496 C CA . ILE A 1 68 ? -16.734 -8.305 5.988 1 98.06 68 ILE A CA 1
ATOM 497 C C . ILE A 1 68 ? -16.719 -8.289 7.516 1 98.06 68 ILE A C 1
ATOM 499 O O . ILE A 1 68 ? -17.531 -7.617 8.148 1 98.06 68 ILE A O 1
ATOM 503 N N . ALA A 1 69 ? -15.703 -8.891 8.07 1 96.19 69 ALA A N 1
ATOM 504 C CA . ALA A 1 69 ? -15.594 -8.969 9.523 1 96.19 69 ALA A CA 1
ATOM 505 C C . ALA A 1 69 ? -15.219 -7.617 10.125 1 96.19 69 ALA A C 1
ATOM 507 O O . ALA A 1 69 ? -15.422 -7.379 11.312 1 96.19 69 ALA A O 1
ATOM 508 N N . ASP A 1 70 ? -14.68 -6.691 9.391 1 97.5 70 ASP A N 1
ATOM 509 C CA . ASP A 1 70 ? -14.18 -5.41 9.875 1 97.5 70 ASP A CA 1
ATOM 510 C C . ASP A 1 70 ? -15.195 -4.297 9.641 1 97.5 70 ASP A C 1
ATOM 512 O O . ASP A 1 70 ? -15.031 -3.186 10.156 1 97.5 70 ASP A O 1
ATOM 516 N N . HIS A 1 71 ? -16.266 -4.496 8.914 1 98.56 71 HIS A N 1
ATOM 517 C CA . HIS A 1 71 ? -17.203 -3.459 8.484 1 98.56 71 HIS A CA 1
ATOM 518 C C . HIS A 1 71 ? -17.781 -2.715 9.68 1 98.56 71 HIS A C 1
ATOM 520 O O . HIS A 1 71 ? -17.875 -1.484 9.664 1 98.56 71 HIS A O 1
ATOM 526 N N . SER A 1 72 ? -18.062 -3.492 10.727 1 98.31 72 SER A N 1
ATOM 527 C CA . SER A 1 72 ? -18.75 -2.891 11.867 1 98.31 72 SER A CA 1
ATOM 528 C C . SER A 1 72 ? -17.859 -1.88 12.578 1 98.31 72 SER A C 1
ATOM 530 O O . SER A 1 72 ? -18.344 -0.867 13.086 1 98.31 72 SER A O 1
ATOM 532 N N . ASP A 1 73 ? -16.531 -2.148 12.641 1 98.38 73 ASP A N 1
ATOM 533 C CA . ASP A 1 73 ? -15.602 -1.247 13.305 1 98.38 73 ASP A CA 1
ATOM 534 C C . ASP A 1 73 ? -15.492 0.081 12.562 1 98.38 73 ASP A C 1
ATOM 536 O O . ASP A 1 73 ? -15.164 1.109 13.156 1 98.38 73 ASP A O 1
ATOM 540 N N . TYR A 1 74 ? -15.828 0.137 11.32 1 98.62 74 TYR A N 1
ATOM 541 C CA . TYR A 1 74 ? -15.797 1.35 10.508 1 98.62 74 TYR A CA 1
ATOM 542 C C . TYR A 1 74 ? -17.188 1.959 10.383 1 98.62 74 TYR A C 1
ATOM 544 O O . TYR A 1 74 ? -17.391 2.887 9.594 1 98.62 74 TYR A O 1
ATOM 552 N N . GLY A 1 75 ? -18.125 1.33 11.086 1 98.5 75 GLY A N 1
ATOM 553 C CA . GLY A 1 75 ? -19.438 1.969 11.211 1 98.5 75 GLY A CA 1
ATOM 554 C C . GLY A 1 75 ? -20.484 1.368 10.297 1 98.5 75 GLY A C 1
ATOM 555 O O . GLY A 1 75 ? -21.609 1.854 10.234 1 98.5 75 GLY A O 1
ATOM 556 N N . PHE A 1 76 ? -20.141 0.324 9.578 1 98.69 76 PHE A N 1
ATOM 557 C CA . PHE A 1 76 ? -21.109 -0.307 8.68 1 98.69 76 PHE A CA 1
ATOM 558 C C . PHE A 1 76 ? -21.828 -1.455 9.375 1 98.69 76 PHE A C 1
ATOM 560 O O . PHE A 1 76 ? -21.188 -2.316 9.984 1 98.69 76 PHE A O 1
ATOM 567 N N . ASP A 1 77 ? -23.141 -1.505 9.219 1 98.31 77 ASP A N 1
ATOM 568 C CA . ASP A 1 77 ? -23.969 -2.631 9.633 1 98.31 77 ASP A CA 1
ATOM 569 C C . ASP A 1 77 ? -24.281 -3.549 8.453 1 98.31 77 ASP A C 1
ATOM 571 O O . ASP A 1 77 ? -25.125 -3.23 7.625 1 98.31 77 ASP A O 1
ATOM 575 N N . VAL A 1 78 ? -23.609 -4.633 8.461 1 97.94 78 VAL A N 1
ATOM 576 C CA . VAL A 1 78 ? -23.703 -5.57 7.348 1 97.94 78 VAL A CA 1
ATOM 577 C C . VAL A 1 78 ? -24.094 -6.949 7.867 1 97.94 78 VAL A C 1
ATOM 579 O O . VAL A 1 78 ? -23.594 -7.402 8.898 1 97.94 78 VAL A O 1
ATOM 582 N N . THR A 1 79 ? -25.094 -7.621 7.137 1 98.06 79 THR A N 1
ATOM 583 C CA . THR A 1 79 ? -25.469 -9.008 7.398 1 98.06 79 THR A CA 1
ATOM 584 C C . THR A 1 79 ? -24.938 -9.922 6.297 1 98.06 79 THR A C 1
ATOM 586 O O . THR A 1 79 ? -25.188 -9.688 5.113 1 98.06 79 THR A O 1
ATOM 589 N N . LEU A 1 80 ? -24.172 -10.828 6.633 1 98.06 80 LEU A N 1
ATOM 590 C CA . LEU A 1 80 ? -23.75 -11.867 5.695 1 98.06 80 LEU A CA 1
ATOM 591 C C . LEU A 1 80 ? -24.812 -12.953 5.57 1 98.06 80 LEU A C 1
ATOM 593 O O . LEU A 1 80 ? -24.969 -13.781 6.469 1 98.06 80 LEU A O 1
ATOM 597 N N . ASN A 1 81 ? -25.531 -12.938 4.445 1 98.06 81 ASN A N 1
ATOM 598 C CA . ASN A 1 81 ? -26.609 -13.898 4.23 1 98.06 81 ASN A CA 1
ATOM 599 C C . ASN A 1 81 ? -26.078 -15.25 3.781 1 98.06 81 ASN A C 1
ATOM 601 O O . ASN A 1 81 ? -26.719 -16.281 4.004 1 98.06 81 ASN A O 1
ATOM 605 N N . GLY A 1 82 ? -25.016 -15.195 3.072 1 97.62 82 GLY A N 1
ATOM 606 C CA . GLY A 1 82 ? -24.422 -16.453 2.619 1 97.62 82 GLY A CA 1
ATOM 607 C C . GLY A 1 82 ? -23.266 -16.25 1.66 1 97.62 82 GLY A C 1
ATOM 608 O O . GLY A 1 82 ? -22.953 -15.117 1.282 1 97.62 82 GLY A O 1
ATOM 609 N N . PHE A 1 83 ? -22.656 -17.328 1.308 1 97.81 83 PHE A N 1
ATOM 610 C CA . PHE A 1 83 ? -21.531 -17.375 0.37 1 97.81 83 PHE A CA 1
ATOM 611 C C . PHE A 1 83 ? -21.75 -18.484 -0.666 1 97.81 83 PHE A C 1
ATOM 613 O O . PHE A 1 83 ? -22.078 -19.609 -0.316 1 97.81 83 PHE A O 1
ATOM 620 N N . ASN A 1 84 ? -21.562 -18.078 -1.983 1 98 84 ASN A N 1
ATOM 621 C CA . ASN A 1 84 ? -21.75 -18.984 -3.105 1 98 84 ASN A CA 1
ATOM 622 C C . ASN A 1 84 ? -20.422 -19.344 -3.777 1 98 84 ASN A C 1
ATOM 624 O O . ASN A 1 84 ? -19.984 -18.625 -4.688 1 98 84 ASN A O 1
ATOM 628 N N . TRP A 1 85 ? -19.922 -20.5 -3.428 1 97.88 85 TRP A N 1
ATOM 629 C CA . TRP A 1 85 ? -18.656 -20.984 -3.969 1 97.88 85 TRP A CA 1
ATOM 630 C C . TRP A 1 85 ? -18.75 -21.188 -5.48 1 97.88 85 TRP A C 1
ATOM 632 O O . TRP A 1 85 ? -17.828 -20.828 -6.215 1 97.88 85 TRP A O 1
ATOM 642 N N . LYS A 1 86 ? -19.797 -21.688 -5.965 1 97.38 86 LYS A N 1
ATOM 643 C CA . LYS A 1 86 ? -19.969 -21.984 -7.383 1 97.38 86 LYS A CA 1
ATOM 644 C C . LYS A 1 86 ? -19.891 -20.719 -8.227 1 97.38 86 LYS A C 1
ATOM 646 O O . LYS A 1 86 ? -19.359 -20.734 -9.336 1 97.38 86 LYS A O 1
ATOM 651 N N . LYS A 1 87 ? -20.422 -19.734 -7.656 1 97.5 87 LYS A N 1
ATOM 652 C CA . LYS A 1 87 ? -20.391 -18.484 -8.398 1 97.5 87 LYS A CA 1
ATOM 653 C C . LYS A 1 87 ? -18.969 -18.031 -8.648 1 97.5 87 LYS A C 1
ATOM 655 O O . LYS A 1 87 ? -18.594 -17.719 -9.789 1 97.5 87 LYS A O 1
ATOM 660 N N . ILE A 1 88 ? -18.172 -17.984 -7.625 1 98.19 88 ILE A N 1
ATOM 661 C CA . ILE A 1 88 ? -16.797 -17.5 -7.793 1 98.19 88 ILE A CA 1
ATOM 662 C C . ILE A 1 88 ? -16 -18.516 -8.617 1 98.19 88 ILE A C 1
ATOM 664 O O . ILE A 1 88 ? -15.148 -18.125 -9.422 1 98.19 88 ILE A O 1
ATOM 668 N N . LYS A 1 89 ? -16.219 -19.781 -8.422 1 98.06 89 LYS A N 1
ATOM 669 C CA . LYS A 1 89 ? -15.555 -20.797 -9.234 1 98.06 89 LYS A CA 1
ATOM 670 C C . LYS A 1 89 ? -15.836 -20.578 -10.719 1 98.06 89 LYS A C 1
ATOM 672 O O . LYS A 1 89 ? -14.922 -20.594 -11.547 1 98.06 89 LYS A O 1
ATOM 677 N N . ASN A 1 90 ? -17.125 -20.375 -11.047 1 97.94 90 ASN A N 1
ATOM 678 C CA . ASN A 1 90 ? -17.516 -20.188 -12.445 1 97.94 90 ASN A CA 1
ATOM 679 C C . ASN A 1 90 ? -16.875 -18.938 -13.047 1 97.94 90 ASN A C 1
ATOM 681 O O . ASN A 1 90 ? -16.406 -18.969 -14.18 1 97.94 90 ASN A O 1
ATOM 685 N N . SER A 1 91 ? -16.938 -17.891 -12.242 1 98.12 91 SER A N 1
ATOM 686 C CA . SER A 1 91 ? -16.344 -16.656 -12.719 1 98.12 91 SER A CA 1
ATOM 687 C C . SER A 1 91 ? -14.836 -16.812 -12.922 1 98.12 91 SER A C 1
ATOM 689 O O . SER A 1 91 ? -14.281 -16.344 -13.914 1 98.12 91 SER A O 1
ATOM 691 N N . ARG A 1 92 ? -14.172 -17.422 -11.992 1 98.25 92 ARG A N 1
ATOM 692 C CA . ARG A 1 92 ? -12.734 -17.688 -12.07 1 98.25 92 ARG A CA 1
ATOM 693 C C . ARG A 1 92 ? -12.406 -18.547 -13.297 1 98.25 92 ARG A C 1
ATOM 695 O O . ARG A 1 92 ? -11.484 -18.234 -14.047 1 98.25 92 ARG A O 1
ATOM 702 N N . ASP A 1 93 ? -13.195 -19.625 -13.516 1 98.19 93 ASP A N 1
ATOM 703 C CA . ASP A 1 93 ? -12.961 -20.531 -14.633 1 98.19 93 ASP A CA 1
ATOM 704 C C . ASP A 1 93 ? -13.18 -19.828 -15.969 1 98.19 93 ASP A C 1
ATOM 706 O O . ASP A 1 93 ? -12.445 -20.062 -16.938 1 98.19 93 ASP A O 1
ATOM 710 N N . ALA A 1 94 ? -14.219 -18.984 -16.016 1 98.25 94 ALA A N 1
ATOM 711 C CA . ALA A 1 94 ? -14.461 -18.203 -17.219 1 98.25 94 ALA A CA 1
ATOM 712 C C . ALA A 1 94 ? -13.297 -17.266 -17.516 1 98.25 94 ALA A C 1
ATOM 714 O O . ALA A 1 94 ? -12.898 -17.109 -18.688 1 98.25 94 ALA A O 1
ATOM 715 N N . TYR A 1 95 ? -12.828 -16.688 -16.516 1 97.88 95 TYR A N 1
ATOM 716 C CA . TYR A 1 95 ? -11.672 -15.812 -16.656 1 97.88 95 TYR A CA 1
ATOM 717 C C . TYR A 1 95 ? -10.477 -16.562 -17.219 1 97.88 95 TYR A C 1
ATOM 719 O O . TYR A 1 95 ? -9.812 -16.094 -18.141 1 97.88 95 TYR A O 1
ATOM 727 N N . VAL A 1 96 ? -10.164 -17.781 -16.734 1 98.25 96 VAL A N 1
ATOM 728 C CA . VAL A 1 96 ? -9.047 -18.609 -17.172 1 98.25 96 VAL A CA 1
ATOM 729 C C . VAL A 1 96 ? -9.242 -19.016 -18.641 1 98.25 96 VAL A C 1
ATOM 731 O O . VAL A 1 96 ? -8.305 -18.938 -19.438 1 98.25 96 VAL A O 1
ATOM 734 N N . ARG A 1 97 ? -10.477 -19.344 -18.969 1 97.62 97 ARG A N 1
ATOM 735 C CA . ARG A 1 97 ? -10.773 -19.719 -20.344 1 97.62 97 ARG A CA 1
ATOM 736 C C . ARG A 1 97 ? -10.492 -18.562 -21.297 1 97.62 97 ARG A C 1
ATOM 738 O O . ARG A 1 97 ? -9.945 -18.766 -22.391 1 97.62 97 ARG A O 1
ATOM 745 N N . ARG A 1 98 ? -10.883 -17.422 -20.859 1 97.94 98 ARG A N 1
ATOM 746 C CA . ARG A 1 98 ? -10.609 -16.25 -21.672 1 97.94 98 ARG A CA 1
ATOM 747 C C . ARG A 1 98 ? -9.109 -16.047 -21.859 1 97.94 98 ARG A C 1
ATOM 749 O O . ARG A 1 98 ? -8.656 -15.719 -22.953 1 97.94 98 ARG A O 1
ATOM 756 N N . LEU A 1 99 ? -8.367 -16.25 -20.844 1 97.88 99 LEU A N 1
ATOM 757 C CA . LEU A 1 99 ? -6.914 -16.109 -20.922 1 97.88 99 LEU A CA 1
ATOM 758 C C . LEU A 1 99 ? -6.312 -17.125 -21.891 1 97.88 99 LEU A C 1
ATOM 760 O O . LEU A 1 99 ? -5.406 -16.812 -22.656 1 97.88 99 LEU A O 1
ATOM 764 N N . ASN A 1 100 ? -6.766 -18.391 -21.828 1 97.81 100 ASN A N 1
ATOM 765 C CA . ASN A 1 100 ? -6.293 -19.406 -22.766 1 97.81 100 ASN A CA 1
ATOM 766 C C . ASN A 1 100 ? -6.496 -18.984 -24.203 1 97.81 100 ASN A C 1
ATOM 768 O O . ASN A 1 100 ? -5.602 -19.141 -25.047 1 97.81 100 ASN A O 1
ATOM 772 N N . GLY A 1 101 ? -7.691 -18.359 -24.469 1 97.56 101 GLY A N 1
ATOM 773 C CA . GLY A 1 101 ? -7.961 -17.828 -25.797 1 97.56 101 GLY A CA 1
ATOM 774 C C . GLY A 1 101 ? -7.027 -16.719 -26.203 1 97.56 101 GLY A C 1
ATOM 775 O O . GLY A 1 101 ? -6.562 -16.672 -27.344 1 97.56 101 GLY A O 1
ATOM 776 N N . ILE A 1 102 ? -6.758 -15.914 -25.297 1 97.31 102 ILE A N 1
ATOM 777 C CA . ILE A 1 102 ? -5.863 -14.789 -25.547 1 97.31 102 ILE A CA 1
ATOM 778 C C . ILE A 1 102 ? -4.461 -15.312 -25.859 1 97.31 102 ILE A C 1
ATOM 780 O O . ILE A 1 102 ? -3.801 -14.82 -26.781 1 97.31 102 ILE A O 1
ATOM 784 N N . TYR A 1 103 ? -3.975 -16.312 -25.125 1 97.56 103 TYR A N 1
ATOM 785 C CA . TYR A 1 103 ? -2.664 -16.891 -25.375 1 97.56 103 TYR A CA 1
ATOM 786 C C . TYR A 1 103 ? -2.59 -17.484 -26.781 1 97.56 103 TYR A C 1
ATOM 788 O O . TYR A 1 103 ? -1.588 -17.328 -27.484 1 97.56 103 TYR A O 1
ATOM 796 N N . GLU A 1 104 ? -3.58 -18.156 -27.141 1 97.31 104 GLU A N 1
ATOM 797 C CA . GLU A 1 104 ? -3.605 -18.75 -28.469 1 97.31 104 GLU A CA 1
ATOM 798 C C . GLU A 1 104 ? -3.582 -17.688 -29.562 1 97.31 104 GLU A C 1
ATOM 800 O O . GLU A 1 104 ? -2.826 -17.781 -30.531 1 97.31 104 GLU A O 1
ATOM 805 N N . SER A 1 105 ? -4.414 -16.641 -29.391 1 98.06 105 SER A N 1
ATOM 806 C CA . SER A 1 105 ? -4.441 -15.523 -30.328 1 98.06 105 SER A CA 1
ATOM 807 C C . SER A 1 105 ? -3.084 -14.836 -30.406 1 98.06 105 SER A C 1
ATOM 809 O O . SER A 1 105 ? -2.619 -14.492 -31.5 1 98.06 105 SER A O 1
ATOM 811 N N . ASN A 1 106 ? -2.488 -14.688 -29.281 1 97.12 106 ASN A N 1
ATOM 812 C CA . ASN A 1 106 ? -1.186 -14.031 -29.234 1 97.12 106 ASN A CA 1
ATOM 813 C C . ASN A 1 106 ? -0.123 -14.859 -29.969 1 97.12 106 ASN A C 1
ATOM 815 O O . ASN A 1 106 ? 0.737 -14.305 -30.656 1 97.12 106 ASN A O 1
ATOM 819 N N . LEU A 1 107 ? -0.075 -16.188 -29.75 1 97.88 107 LEU A N 1
ATOM 820 C CA . LEU A 1 107 ? 0.856 -17.062 -30.469 1 97.88 107 LEU A CA 1
ATOM 821 C C . LEU A 1 107 ? 0.672 -16.938 -31.969 1 97.88 107 LEU A C 1
ATOM 823 O O . LEU A 1 107 ? 1.65 -16.812 -32.719 1 97.88 107 LEU A O 1
ATOM 827 N N . SER A 1 108 ? -0.584 -16.906 -32.344 1 97.12 108 SER A N 1
ATOM 828 C CA . SER A 1 108 ? -0.897 -16.766 -33.781 1 97.12 108 SER A CA 1
ATOM 829 C C . SER A 1 108 ? -0.416 -15.422 -34.312 1 97.12 108 SER A C 1
ATOM 831 O O . SER A 1 108 ? 0.235 -15.367 -35.344 1 97.12 108 SER A O 1
ATOM 833 N N . ASN A 1 109 ? -0.696 -14.422 -33.594 1 97.62 109 ASN A N 1
ATOM 834 C CA . ASN A 1 109 ? -0.282 -13.086 -34 1 97.62 109 ASN A CA 1
ATOM 835 C C . ASN A 1 109 ? 1.237 -12.969 -34.094 1 97.62 109 ASN A C 1
ATOM 837 O O . ASN A 1 109 ? 1.762 -12.219 -34.906 1 97.62 109 ASN A O 1
ATOM 841 N N . SER A 1 110 ? 1.932 -13.742 -33.281 1 97 110 SER A N 1
ATOM 842 C CA . SER A 1 110 ? 3.391 -13.734 -33.25 1 97 110 SER A CA 1
ATOM 843 C C . SER A 1 110 ? 3.965 -14.695 -34.281 1 97 110 SER A C 1
ATOM 845 O O . SER A 1 110 ? 5.184 -14.859 -34.375 1 97 110 SER A O 1
ATOM 847 N N . GLN A 1 111 ? 3.125 -15.391 -34.969 1 97.25 111 GLN A N 1
ATOM 848 C CA . GLN A 1 111 ? 3.514 -16.344 -36 1 97.25 111 GLN A CA 1
ATOM 849 C C . GLN A 1 111 ? 4.277 -17.531 -35.406 1 97.25 111 GLN A C 1
ATOM 851 O O . GLN A 1 111 ? 5.242 -18 -36 1 97.25 111 GLN A O 1
ATOM 856 N N . VAL A 1 112 ? 3.949 -17.891 -34.219 1 98.62 112 VAL A N 1
ATOM 857 C CA . VAL A 1 112 ? 4.406 -19.125 -33.625 1 98.62 112 VAL A CA 1
ATOM 858 C C . VAL A 1 112 ? 3.43 -20.25 -33.938 1 98.62 112 VAL A C 1
ATOM 860 O O . VAL A 1 112 ? 2.227 -20.141 -33.688 1 98.62 112 VAL A O 1
ATOM 863 N N . GLU A 1 113 ? 3.916 -21.297 -34.562 1 98.5 113 GLU A N 1
ATOM 864 C CA . GLU A 1 113 ? 3.029 -22.406 -34.875 1 98.5 113 GLU A CA 1
ATOM 865 C C . GLU A 1 113 ? 2.764 -23.281 -33.656 1 98.5 113 GLU A C 1
ATOM 867 O O . GLU A 1 113 ? 3.695 -23.844 -33.094 1 98.5 113 GLU A O 1
ATOM 872 N N . LEU A 1 114 ? 1.546 -23.375 -33.344 1 98.44 114 LEU A N 1
ATOM 873 C CA . LEU A 1 114 ? 1.131 -24.219 -32.219 1 98.44 114 LEU A CA 1
ATOM 874 C C . LEU A 1 114 ? 0.917 -25.656 -32.688 1 98.44 114 LEU A C 1
ATOM 876 O O . LEU A 1 114 ? 0.162 -25.906 -33.625 1 98.44 114 LEU A O 1
ATOM 880 N N . ILE A 1 115 ? 1.661 -26.594 -32.125 1 98.56 115 ILE A N 1
ATOM 881 C CA . ILE A 1 115 ? 1.554 -28.031 -32.375 1 98.56 115 ILE A CA 1
ATOM 882 C C . ILE A 1 115 ? 0.939 -28.719 -31.156 1 98.56 115 ILE A C 1
ATOM 884 O O . ILE A 1 115 ? 1.533 -28.75 -30.078 1 98.56 115 ILE A O 1
ATOM 888 N N . ARG A 1 116 ? -0.235 -29.297 -31.344 1 98.06 116 ARG A N 1
ATOM 889 C CA . ARG A 1 116 ? -0.93 -29.938 -30.219 1 98.06 116 ARG A CA 1
ATOM 890 C C . ARG A 1 116 ? -0.504 -31.391 -30.078 1 98.06 116 ARG A C 1
ATOM 892 O O . ARG A 1 116 ? -0.519 -32.156 -31.047 1 98.06 116 ARG A O 1
ATOM 899 N N . GLY A 1 117 ? -0.083 -31.75 -28.844 1 98.19 117 GLY A N 1
ATOM 900 C CA . GLY A 1 117 ? 0.239 -33.125 -28.547 1 98.19 117 GLY A CA 1
ATOM 901 C C . GLY A 1 117 ? 1.352 -33.281 -27.531 1 98.19 117 GLY A C 1
ATOM 902 O O . GLY A 1 117 ? 1.912 -32.281 -27.062 1 98.19 117 GLY A O 1
ATOM 903 N N . LYS A 1 118 ? 1.581 -34.5 -27.141 1 97.94 118 LYS A N 1
ATOM 904 C CA . LYS A 1 118 ? 2.65 -34.844 -26.219 1 97.94 118 LYS A CA 1
ATOM 905 C C . LYS A 1 118 ? 3.963 -35.094 -26.953 1 97.94 118 LYS A C 1
ATOM 907 O O . LYS A 1 118 ? 4.008 -35.875 -27.922 1 97.94 118 LYS A O 1
ATOM 912 N N . ALA A 1 119 ? 4.961 -34.469 -26.5 1 98.5 119 ALA A N 1
ATOM 913 C CA . ALA A 1 119 ? 6.262 -34.562 -27.156 1 98.5 119 ALA A CA 1
ATOM 914 C C . ALA A 1 119 ? 7.141 -35.594 -26.484 1 98.5 119 ALA A C 1
ATOM 916 O O . ALA A 1 119 ? 7.074 -35.781 -25.266 1 98.5 119 ALA A O 1
ATOM 917 N N . SER A 1 120 ? 7.941 -36.281 -27.203 1 98.38 120 SER A N 1
ATOM 918 C CA . SER A 1 120 ? 9.023 -37.125 -26.719 1 98.38 120 SER A CA 1
ATOM 919 C C . SER A 1 120 ? 10.164 -37.219 -27.734 1 98.38 120 SER A C 1
ATOM 921 O O . SER A 1 120 ? 9.93 -37.125 -28.953 1 98.38 120 SER A O 1
ATOM 923 N N . PHE A 1 121 ? 11.367 -37.375 -27.219 1 98.56 121 PHE A N 1
ATOM 924 C CA . PHE A 1 121 ? 12.516 -37.469 -28.109 1 98.56 121 PHE A CA 1
ATOM 925 C C . PHE A 1 121 ? 12.617 -38.875 -28.703 1 98.56 121 PHE A C 1
ATOM 927 O O . PHE A 1 121 ? 12.32 -39.875 -28.031 1 98.56 121 PHE A O 1
ATOM 934 N N . THR A 1 122 ? 13.047 -38.938 -29.922 1 96.88 122 THR A N 1
ATOM 935 C CA . THR A 1 122 ? 13.406 -40.219 -30.547 1 96.88 122 THR A CA 1
ATOM 936 C C . THR A 1 122 ? 14.914 -40.438 -30.5 1 96.88 122 THR A C 1
ATOM 938 O O . THR A 1 122 ? 15.672 -39.5 -30.219 1 96.88 122 THR A O 1
ATOM 941 N N . LYS A 1 123 ? 15.383 -41.594 -30.766 1 95.81 123 LYS A N 1
ATOM 942 C CA . LYS A 1 123 ? 16.797 -41.969 -30.672 1 95.81 123 LYS A CA 1
ATOM 943 C C . LYS A 1 123 ? 17.641 -41.156 -31.672 1 95.81 123 LYS A C 1
ATOM 945 O O . LYS A 1 123 ? 18.812 -40.906 -31.438 1 95.81 123 LYS A O 1
ATOM 950 N N . ASP A 1 124 ? 17 -40.781 -32.75 1 93.75 124 ASP A N 1
ATOM 951 C CA . ASP A 1 124 ? 17.75 -40.062 -33.781 1 93.75 124 ASP A CA 1
ATOM 952 C C . ASP A 1 124 ? 17.781 -38.562 -33.469 1 93.75 124 ASP A C 1
ATOM 954 O O . ASP A 1 124 ? 18.281 -37.781 -34.281 1 93.75 124 ASP A O 1
ATOM 958 N N . GLY A 1 125 ? 17.172 -38.156 -32.375 1 93.75 125 GLY A N 1
ATOM 959 C CA . GLY A 1 125 ? 17.375 -36.781 -31.906 1 93.75 125 GLY A CA 1
ATOM 960 C C . GLY A 1 125 ? 16.25 -35.844 -32.312 1 93.75 125 GLY A C 1
ATOM 961 O O . GLY A 1 125 ? 16.344 -34.625 -32.094 1 93.75 125 GLY A O 1
ATOM 962 N N . VAL A 1 126 ? 15.195 -36.344 -32.938 1 96.31 126 VAL A N 1
ATOM 963 C CA . VAL A 1 126 ? 14.055 -35.5 -33.281 1 96.31 126 VAL A CA 1
ATOM 964 C C . VAL A 1 126 ? 12.953 -35.656 -32.25 1 96.31 126 VAL A C 1
ATOM 966 O O . VAL A 1 126 ? 13.078 -36.469 -31.328 1 96.31 126 VAL A O 1
ATOM 969 N N . VAL A 1 127 ? 11.945 -34.844 -32.344 1 98.5 127 VAL A N 1
ATOM 970 C CA . VAL A 1 127 ? 10.836 -34.844 -31.391 1 98.5 127 VAL A CA 1
ATOM 971 C C . VAL A 1 127 ? 9.602 -35.469 -32.031 1 98.5 127 VAL A C 1
ATOM 973 O O . VAL A 1 127 ? 9.219 -35.062 -33.156 1 98.5 127 VAL A O 1
ATOM 976 N N . ASP A 1 128 ? 9.016 -36.469 -31.438 1 98.38 128 ASP A N 1
ATOM 977 C CA . ASP A 1 128 ? 7.789 -37.094 -31.891 1 98.38 128 ASP A CA 1
ATOM 978 C C . ASP A 1 128 ? 6.566 -36.531 -31.172 1 98.38 128 ASP A C 1
ATOM 980 O O . ASP A 1 128 ? 6.574 -36.375 -29.953 1 98.38 128 ASP A O 1
ATOM 984 N N . VAL A 1 129 ? 5.602 -36.125 -31.922 1 98.31 129 VAL A N 1
ATOM 985 C CA . VAL A 1 129 ? 4.312 -35.688 -31.406 1 98.31 129 VAL A CA 1
ATOM 986 C C . VAL A 1 129 ? 3.186 -36.438 -32.094 1 98.31 129 VAL A C 1
ATOM 988 O O . VAL A 1 129 ? 2.791 -36.094 -33.219 1 98.31 129 VAL A O 1
ATOM 991 N N . GLY A 1 130 ? 2.619 -37.438 -31.469 1 95.06 130 GLY A N 1
ATOM 992 C CA . GLY A 1 130 ? 1.528 -38.219 -32.031 1 95.06 130 GLY A CA 1
ATOM 993 C C . GLY A 1 130 ? 1.897 -38.906 -33.344 1 95.06 130 GLY A C 1
ATOM 994 O O . GLY A 1 130 ? 1.089 -38.938 -34.281 1 95.06 130 GLY A O 1
ATOM 995 N N . GLY A 1 131 ? 3.027 -39.219 -33.469 1 94.19 131 GLY A N 1
ATOM 996 C CA . GLY A 1 131 ? 3.463 -39.938 -34.656 1 94.19 131 GLY A CA 1
ATOM 997 C C . GLY A 1 131 ? 4.109 -39.031 -35.688 1 94.19 131 GLY A C 1
ATOM 998 O O . GLY A 1 131 ? 4.676 -39.5 -36.656 1 94.19 131 GLY A O 1
ATOM 999 N N . LYS A 1 132 ? 3.973 -37.75 -35.531 1 97.12 132 LYS A N 1
ATOM 1000 C CA . LYS 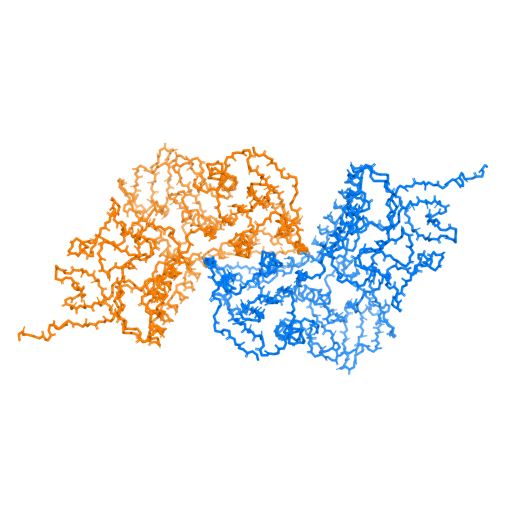A 1 132 ? 4.621 -36.781 -36.406 1 97.12 132 LYS A CA 1
ATOM 1001 C C . LYS A 1 132 ? 5.957 -36.312 -35.844 1 97.12 132 LYS A C 1
ATOM 1003 O O . LYS A 1 132 ? 6.074 -36.062 -34.625 1 97.12 132 LYS A O 1
ATOM 1008 N N . LYS A 1 133 ? 6.945 -36.188 -36.719 1 97.69 133 LYS A N 1
ATOM 1009 C CA . LYS A 1 133 ? 8.305 -35.875 -36.312 1 97.69 133 LYS A CA 1
ATOM 1010 C C . LYS A 1 133 ? 8.625 -34.406 -36.562 1 97.69 133 LYS A C 1
ATOM 1012 O O . LYS A 1 133 ? 8.258 -33.875 -37.625 1 97.69 133 LYS A O 1
ATOM 1017 N N . TYR A 1 134 ? 9.289 -33.844 -35.594 1 98.5 134 TYR A N 1
ATOM 1018 C CA . TYR A 1 134 ? 9.695 -32.438 -35.656 1 98.5 134 TYR A CA 1
ATOM 1019 C C . TYR A 1 134 ? 11.172 -32.281 -35.312 1 98.5 134 TYR A C 1
ATOM 1021 O O . TYR A 1 134 ? 11.688 -32.938 -34.406 1 98.5 134 TYR A O 1
ATOM 1029 N N . PHE A 1 135 ? 11.836 -31.422 -36.094 1 97.31 135 PHE A N 1
ATOM 1030 C CA . PHE A 1 135 ? 13.227 -31.062 -35.812 1 97.31 135 PHE A CA 1
ATOM 1031 C C . PHE A 1 135 ? 13.344 -29.578 -35.469 1 97.31 135 PHE A C 1
ATOM 1033 O O . PHE A 1 135 ? 12.688 -28.734 -36.062 1 97.31 135 PHE A O 1
ATOM 1040 N N . GLY A 1 136 ? 14.102 -29.359 -34.406 1 97.75 136 GLY A N 1
ATOM 1041 C CA . GLY A 1 136 ? 14.508 -28.016 -34.062 1 97.75 136 GLY A CA 1
ATOM 1042 C C . GLY A 1 136 ? 16.016 -27.828 -34.062 1 97.75 136 GLY A C 1
ATOM 1043 O O . GLY A 1 136 ? 16.734 -28.609 -33.406 1 97.75 136 GLY A O 1
ATOM 1044 N N . ARG A 1 137 ? 16.469 -26.766 -34.812 1 97.88 137 ARG A N 1
ATOM 1045 C CA . ARG A 1 137 ? 17.875 -26.438 -34.656 1 97.88 137 ARG A CA 1
ATOM 1046 C C . ARG A 1 137 ? 18.234 -26.203 -33.188 1 97.88 137 ARG A C 1
ATOM 1048 O O . ARG A 1 137 ? 19.297 -26.609 -32.719 1 97.88 137 ARG A O 1
ATOM 1055 N N . HIS A 1 138 ? 17.469 -25.469 -32.562 1 98.31 138 HIS A N 1
ATOM 1056 C CA . HIS A 1 138 ? 17.453 -25.312 -31.125 1 98.31 138 HIS A CA 1
ATOM 1057 C C . HIS A 1 138 ? 16.156 -25.875 -30.516 1 98.31 138 HIS A C 1
ATOM 1059 O O . HIS A 1 138 ? 15.078 -25.703 -31.094 1 98.31 138 HIS A O 1
ATOM 1065 N N . ILE A 1 139 ? 16.281 -26.578 -29.406 1 98.81 139 ILE A N 1
ATOM 1066 C CA . ILE A 1 139 ? 15.117 -27.141 -28.734 1 98.81 139 ILE A CA 1
ATOM 1067 C C . ILE A 1 139 ? 15.07 -26.656 -27.297 1 98.81 139 ILE A C 1
ATOM 1069 O O . ILE A 1 139 ? 16.078 -26.688 -26.594 1 98.81 139 ILE A O 1
ATOM 1073 N N . LEU A 1 140 ? 13.93 -26.109 -26.875 1 98.94 140 LEU A N 1
ATOM 1074 C CA . LEU A 1 140 ? 13.727 -25.719 -25.484 1 98.94 140 LEU A CA 1
ATOM 1075 C C . LEU A 1 140 ? 12.766 -26.672 -24.797 1 98.94 140 LEU A C 1
ATOM 1077 O O . LEU A 1 140 ? 11.672 -26.938 -25.281 1 98.94 140 LEU A O 1
ATOM 1081 N N . ILE A 1 141 ? 13.25 -27.25 -23.719 1 98.88 141 ILE A N 1
ATOM 1082 C CA . ILE A 1 141 ? 12.406 -28.031 -22.828 1 98.88 141 ILE A CA 1
ATOM 1083 C C . ILE A 1 141 ? 11.82 -27.141 -21.75 1 98.88 141 ILE A C 1
ATOM 1085 O O . ILE A 1 141 ? 12.547 -26.625 -20.891 1 98.88 141 ILE A O 1
ATOM 1089 N N . ALA A 1 142 ? 10.531 -26.859 -21.719 1 98.75 142 ALA A N 1
ATOM 1090 C CA . ALA A 1 142 ? 9.812 -26.016 -20.766 1 98.75 142 ALA A CA 1
ATOM 1091 C C . ALA A 1 142 ? 8.516 -26.688 -20.312 1 98.75 142 ALA A C 1
ATOM 1093 O O . ALA A 1 142 ? 7.453 -26.078 -20.328 1 98.75 142 ALA A O 1
ATOM 1094 N N . VAL A 1 143 ? 8.594 -27.891 -19.812 1 98.5 143 VAL A N 1
ATOM 1095 C CA . VAL A 1 143 ? 7.434 -28.766 -19.672 1 98.5 143 VAL A CA 1
ATOM 1096 C C . VAL A 1 143 ? 6.863 -28.625 -18.25 1 98.5 143 VAL A C 1
ATOM 1098 O O . VAL A 1 143 ? 5.848 -29.25 -17.922 1 98.5 143 VAL A O 1
ATOM 1101 N N . GLY A 1 144 ? 7.469 -27.812 -17.438 1 97.62 144 GLY A N 1
ATOM 1102 C CA . GLY A 1 144 ? 6.938 -27.531 -16.109 1 97.62 144 GLY A CA 1
ATOM 1103 C C . GLY A 1 144 ? 6.965 -28.734 -15.188 1 97.62 144 GLY A C 1
ATOM 1104 O O . GLY A 1 144 ? 7.91 -29.531 -15.219 1 97.62 144 GLY A O 1
ATOM 1105 N N . GLY A 1 145 ? 6.086 -28.75 -14.281 1 96.88 145 GLY A N 1
ATOM 1106 C CA . GLY A 1 145 ? 6.004 -29.812 -13.289 1 96.88 145 GLY A CA 1
ATOM 1107 C C . GLY A 1 145 ? 4.582 -30.156 -12.891 1 96.88 145 GLY A C 1
ATOM 1108 O O . GLY A 1 145 ? 3.629 -29.578 -13.43 1 96.88 145 GLY A O 1
ATOM 1109 N N . TYR A 1 146 ? 4.402 -31.109 -12.078 1 96 146 TYR A N 1
ATOM 1110 C CA . TYR A 1 146 ? 3.107 -31.562 -11.578 1 96 146 TYR A CA 1
ATOM 1111 C C . TYR A 1 146 ? 3.186 -31.922 -10.102 1 96 146 TYR A C 1
ATOM 1113 O O . TYR A 1 146 ? 4.27 -32.188 -9.57 1 96 146 TYR A O 1
ATOM 1121 N N . PRO A 1 147 ? 2.045 -31.859 -9.406 1 96.88 147 PRO A N 1
ATOM 1122 C CA . PRO A 1 147 ? 2.061 -32.125 -7.969 1 96.88 147 PRO A CA 1
ATOM 1123 C C . PRO A 1 147 ? 2.432 -33.562 -7.633 1 96.88 147 PRO A C 1
ATOM 1125 O O . PRO A 1 147 ? 2.033 -34.469 -8.344 1 96.88 147 PRO A O 1
ATOM 1128 N N . LYS A 1 148 ? 3.156 -33.656 -6.574 1 95.19 148 LYS A N 1
ATOM 1129 C CA . LYS A 1 148 ? 3.533 -34.938 -6.02 1 95.19 148 LYS A CA 1
ATOM 1130 C C . LYS A 1 148 ? 2.453 -35.469 -5.082 1 95.19 148 LYS A C 1
ATOM 1132 O O . LYS A 1 148 ? 1.745 -34.688 -4.438 1 95.19 148 LYS A O 1
ATOM 1137 N N . ARG A 1 149 ? 2.209 -36.75 -5.031 1 95.19 149 ARG A N 1
ATOM 1138 C CA . ARG A 1 149 ? 1.377 -37.438 -4.051 1 95.19 149 ARG A CA 1
ATOM 1139 C C . ARG A 1 149 ? 2.219 -38.344 -3.158 1 95.19 149 ARG A C 1
ATOM 1141 O O . ARG A 1 149 ? 3.133 -39 -3.637 1 95.19 149 ARG A O 1
ATOM 1148 N N . PRO A 1 150 ? 1.879 -38.281 -1.921 1 96.25 150 PRO A N 1
ATOM 1149 C CA . PRO A 1 150 ? 2.654 -39.156 -1.049 1 96.25 150 PRO A CA 1
ATOM 1150 C C . PRO A 1 150 ? 2.338 -40.656 -1.276 1 96.25 150 PRO A C 1
ATOM 1152 O O . PRO A 1 150 ? 1.324 -40.969 -1.897 1 96.25 150 PRO A O 1
ATOM 1155 N N . ASP A 1 151 ? 3.289 -41.5 -0.874 1 94.19 151 ASP A N 1
ATOM 1156 C CA . ASP A 1 151 ? 3.125 -42.938 -0.964 1 94.19 151 ASP A CA 1
ATOM 1157 C C . ASP A 1 151 ? 2.652 -43.5 0.366 1 94.19 151 ASP A C 1
ATOM 1159 O O . ASP A 1 151 ? 3.447 -44.094 1.118 1 94.19 151 ASP A O 1
ATOM 1163 N N . ILE A 1 152 ? 1.417 -43.344 0.668 1 97.88 152 ILE A N 1
ATOM 1164 C CA . ILE A 1 152 ? 0.806 -43.906 1.876 1 97.88 152 ILE A CA 1
ATOM 1165 C C . ILE A 1 152 ? -0.532 -44.531 1.529 1 97.88 152 ILE A C 1
ATOM 1167 O O . ILE A 1 152 ? -1.148 -44.219 0.516 1 97.88 152 ILE A O 1
ATOM 1171 N N . PRO A 1 153 ? -1.003 -45.531 2.33 1 97.94 153 PRO A N 1
ATOM 1172 C CA . PRO A 1 153 ? -2.309 -46.125 2.068 1 97.94 153 PRO A CA 1
ATOM 1173 C C . PRO A 1 153 ? -3.443 -45.125 2.043 1 97.94 153 PRO A C 1
ATOM 1175 O O . PRO A 1 153 ? -3.578 -44.312 2.973 1 97.94 153 PRO A O 1
ATOM 1178 N N . GLY A 1 154 ? -4.172 -45.125 0.935 1 98.06 154 GLY A N 1
ATOM 1179 C CA . GLY A 1 154 ? -5.348 -44.281 0.842 1 98.06 154 GLY A CA 1
ATOM 1180 C C . GLY A 1 154 ? -5.043 -42.906 0.278 1 98.06 154 GLY A C 1
ATOM 1181 O O . GLY A 1 154 ? -5.926 -42.062 0.204 1 98.06 154 GLY A O 1
ATOM 1182 N N . ALA A 1 155 ? -3.826 -42.625 -0.124 1 98.12 155 ALA A N 1
ATOM 1183 C CA . ALA A 1 155 ? -3.434 -41.312 -0.651 1 98.12 155 ALA A CA 1
ATOM 1184 C C . ALA A 1 155 ? -4.301 -40.906 -1.845 1 98.12 155 ALA A C 1
ATOM 1186 O O . ALA A 1 155 ? -4.527 -39.719 -2.094 1 98.12 155 ALA A O 1
ATOM 1187 N N . GLU A 1 156 ? -4.801 -41.906 -2.645 1 97.12 156 GLU A N 1
ATOM 1188 C CA . GLU A 1 156 ? -5.559 -41.688 -3.869 1 97.12 156 GLU A CA 1
ATOM 1189 C C . GLU A 1 156 ? -6.895 -41 -3.57 1 97.12 156 GLU A C 1
ATOM 1191 O O . GLU A 1 156 ? -7.531 -40.438 -4.473 1 97.12 156 GLU A O 1
ATOM 1196 N N . TYR A 1 157 ? -7.316 -41.031 -2.225 1 97.69 157 TYR A N 1
ATOM 1197 C CA . TYR A 1 157 ? -8.602 -40.438 -1.877 1 97.69 157 TYR A CA 1
ATOM 1198 C C . TYR A 1 157 ? -8.492 -38.938 -1.778 1 97.69 157 TYR A C 1
ATOM 1200 O O . TYR A 1 157 ? -9.508 -38.219 -1.761 1 97.69 157 TYR A O 1
ATOM 1208 N N . GLY A 1 158 ? -7.27 -38.406 -1.655 1 97.88 158 GLY A N 1
ATOM 1209 C CA . GLY A 1 158 ? -7.059 -36.969 -1.633 1 97.88 158 GLY A CA 1
ATOM 1210 C C . GLY A 1 158 ? -6.844 -36.375 -3.014 1 97.88 158 GLY A C 1
ATOM 1211 O O . GLY A 1 158 ? -6.477 -37.094 -3.949 1 97.88 158 GLY A O 1
ATOM 1212 N N . ILE A 1 159 ? -7.113 -35.125 -3.121 1 98.06 159 ILE A N 1
ATOM 1213 C CA . ILE A 1 159 ? -6.77 -34.375 -4.328 1 98.06 159 ILE A CA 1
ATOM 1214 C C . ILE A 1 159 ? -5.43 -33.656 -4.133 1 98.06 159 ILE A C 1
ATOM 1216 O O . ILE A 1 159 ? -4.883 -33.656 -3.029 1 98.06 159 ILE A O 1
ATOM 1220 N N . ASP A 1 160 ? -4.789 -33.188 -5.148 1 97.56 160 ASP A N 1
ATOM 1221 C CA . ASP A 1 160 ? -3.574 -32.375 -5.07 1 97.56 160 ASP A CA 1
ATOM 1222 C C . ASP A 1 160 ? -3.883 -30.891 -5.301 1 97.56 160 ASP A C 1
ATOM 1224 O O . ASP A 1 160 ? -5.051 -30.484 -5.324 1 97.56 160 ASP A O 1
ATOM 1228 N N . SER A 1 161 ? -2.814 -30.047 -5.371 1 96.44 161 SER A N 1
ATOM 1229 C CA . SER A 1 161 ? -2.998 -28.609 -5.512 1 96.44 161 SER A CA 1
ATOM 1230 C C . SER A 1 161 ? -3.775 -28.266 -6.777 1 96.44 161 SER A C 1
ATOM 1232 O O . SER A 1 161 ? -4.531 -27.297 -6.809 1 96.44 161 SER A O 1
ATOM 1234 N N . ASP A 1 162 ? -3.584 -29.062 -7.91 1 96.69 162 ASP A N 1
ATOM 1235 C CA . ASP A 1 162 ? -4.363 -28.859 -9.125 1 96.69 162 ASP A CA 1
ATOM 1236 C C . ASP A 1 162 ? -5.848 -29.109 -8.875 1 96.69 162 ASP A C 1
ATOM 1238 O O . ASP A 1 162 ? -6.703 -28.359 -9.344 1 96.69 162 ASP A O 1
ATOM 1242 N N . GLY A 1 163 ? -6.145 -30.188 -8.102 1 96.94 163 GLY A N 1
ATOM 1243 C CA . GLY A 1 163 ? -7.512 -30.594 -7.828 1 96.94 163 GLY A CA 1
ATOM 1244 C C . GLY A 1 163 ? -8.305 -29.562 -7.051 1 96.94 163 GLY A C 1
ATOM 1245 O O . GLY A 1 163 ? -9.531 -29.547 -7.102 1 96.94 163 GLY A O 1
ATOM 1246 N N . PHE A 1 164 ? -7.621 -28.703 -6.281 1 97.62 164 PHE A N 1
ATOM 1247 C CA . PHE A 1 164 ? -8.266 -27.641 -5.527 1 97.62 164 PHE A CA 1
ATOM 1248 C C . PHE A 1 164 ? -9.188 -26.828 -6.43 1 97.62 164 PHE A C 1
ATOM 1250 O O . PHE A 1 164 ? -10.305 -26.484 -6.039 1 97.62 164 PHE A O 1
ATOM 1257 N N . PHE A 1 165 ? -8.781 -26.562 -7.637 1 97.25 165 PHE A N 1
ATOM 1258 C CA . PHE A 1 165 ? -9.492 -25.641 -8.523 1 97.25 165 PHE A CA 1
ATOM 1259 C C . PHE A 1 165 ? -10.688 -26.328 -9.164 1 97.25 165 PHE A C 1
ATOM 1261 O O . PHE A 1 165 ? -11.492 -25.688 -9.844 1 97.25 165 PHE A O 1
ATOM 1268 N N . HIS A 1 166 ? -10.859 -27.625 -8.922 1 96.75 166 HIS A N 1
ATOM 1269 C CA . HIS A 1 166 ? -11.984 -28.375 -9.469 1 96.75 166 HIS A CA 1
ATOM 1270 C C . HIS A 1 166 ? -13.062 -28.594 -8.414 1 96.75 166 HIS A C 1
ATOM 1272 O O . HIS A 1 166 ? -14.117 -29.156 -8.711 1 96.75 166 HIS A O 1
ATOM 1278 N N . LEU A 1 167 ? -12.766 -28.109 -7.195 1 97.38 167 LEU A N 1
ATOM 1279 C CA . LEU A 1 167 ? -13.766 -28.266 -6.148 1 97.38 167 LEU A CA 1
ATOM 1280 C C . LEU A 1 167 ? -15.062 -27.547 -6.516 1 97.38 167 LEU A C 1
ATOM 1282 O O . LEU A 1 167 ? -15.055 -26.328 -6.754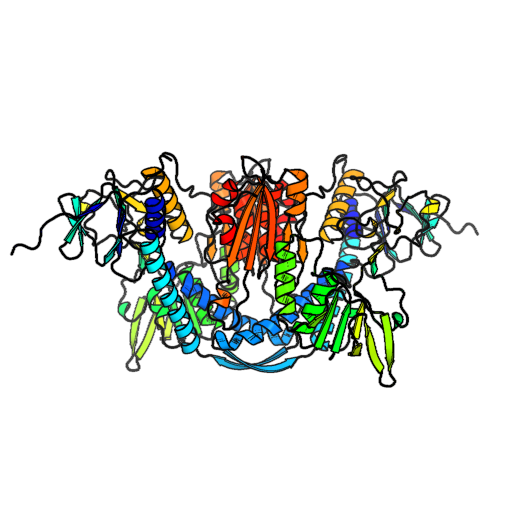 1 97.38 167 LEU A O 1
ATOM 1286 N N . ASP A 1 168 ? -16.172 -28.219 -6.5 1 95.88 168 ASP A N 1
ATOM 1287 C CA . ASP A 1 168 ? -17.453 -27.656 -6.895 1 95.88 168 ASP A CA 1
ATOM 1288 C C . ASP A 1 168 ? -18.156 -27 -5.703 1 95.88 168 ASP A C 1
ATOM 1290 O O . ASP A 1 168 ? -19.109 -26.25 -5.879 1 95.88 168 ASP A O 1
ATOM 1294 N N . VAL A 1 169 ? -17.703 -27.469 -4.496 1 96.38 169 VAL A N 1
ATOM 1295 C CA . VAL A 1 169 ? -18.281 -26.922 -3.273 1 96.38 169 VAL A CA 1
ATOM 1296 C C . VAL A 1 169 ? -17.156 -26.578 -2.293 1 96.38 169 VAL A C 1
ATOM 1298 O O . VAL A 1 169 ? -16.078 -27.188 -2.33 1 96.38 169 VAL A O 1
ATOM 1301 N N . LEU A 1 170 ? -17.422 -25.609 -1.514 1 98.06 170 LEU A N 1
ATOM 1302 C CA . LEU A 1 170 ? -16.531 -25.328 -0.39 1 98.06 170 LEU A CA 1
ATOM 1303 C C . LEU A 1 170 ? -16.578 -26.469 0.623 1 98.06 170 LEU A C 1
ATOM 1305 O O . LEU A 1 170 ? -17.625 -26.781 1.176 1 98.06 170 LEU A O 1
ATOM 1309 N N . PRO A 1 171 ? -15.43 -27.078 0.884 1 97.94 171 PRO A N 1
ATOM 1310 C CA . PRO A 1 171 ? -15.469 -28.188 1.853 1 97.94 171 PRO A CA 1
ATOM 1311 C C . PRO A 1 171 ? -15.82 -27.719 3.262 1 97.94 171 PRO A C 1
ATOM 1313 O O . PRO A 1 171 ? -15.414 -26.625 3.678 1 97.94 171 PRO A O 1
ATOM 1316 N N . LYS A 1 172 ? -16.641 -28.547 3.906 1 98.06 172 LYS A N 1
ATOM 1317 C CA . LYS A 1 172 ? -16.922 -28.234 5.309 1 98.06 172 LYS A CA 1
ATOM 1318 C C . LYS A 1 172 ? -15.672 -28.422 6.172 1 98.06 172 LYS A C 1
ATOM 1320 O O . LYS A 1 172 ? -15.305 -27.531 6.938 1 98.06 172 LYS A O 1
ATOM 1325 N N . ARG A 1 173 ? -15.211 -29.625 6.074 1 98.5 173 ARG A N 1
ATOM 1326 C CA . ARG A 1 173 ? -13.969 -29.938 6.77 1 98.5 173 ARG A CA 1
ATOM 1327 C C . ARG A 1 173 ? -12.891 -30.375 5.789 1 98.5 173 ARG A C 1
ATOM 1329 O O . ARG A 1 173 ? -13.062 -31.359 5.062 1 98.5 173 ARG A O 1
ATOM 1336 N N . ALA A 1 174 ? -11.633 -29.531 5.77 1 98.88 174 ALA A N 1
ATOM 1337 C CA . ALA A 1 174 ? -10.539 -29.828 4.852 1 98.88 174 ALA A CA 1
ATOM 1338 C C . ALA A 1 174 ? -9.242 -30.078 5.613 1 98.88 174 ALA A C 1
ATOM 1340 O O . ALA A 1 174 ? -8.953 -29.406 6.609 1 98.88 174 ALA A O 1
ATOM 1341 N N . VAL A 1 175 ? -8.5 -31.062 5.168 1 98.88 175 VAL A N 1
ATOM 1342 C CA . VAL A 1 175 ? -7.133 -31.281 5.621 1 98.88 175 VAL A CA 1
ATOM 1343 C C . VAL A 1 175 ? -6.156 -30.922 4.5 1 98.88 175 VAL A C 1
ATOM 1345 O O . VAL A 1 175 ? -6.27 -31.422 3.383 1 98.88 175 VAL A O 1
ATOM 1348 N N . VAL A 1 176 ? -5.312 -29.953 4.754 1 98.88 176 VAL A N 1
ATOM 1349 C CA . VAL A 1 176 ? -4.254 -29.578 3.82 1 98.88 176 VAL A CA 1
ATOM 1350 C C . VAL A 1 176 ? -2.9 -30.031 4.367 1 98.88 176 VAL A C 1
ATOM 1352 O O . VAL A 1 176 ? -2.566 -29.75 5.52 1 98.88 176 VAL A O 1
ATOM 1355 N N . VAL A 1 177 ? -2.143 -30.75 3.562 1 98.75 177 VAL A N 1
ATOM 1356 C CA . VAL A 1 177 ? -0.873 -31.312 4.016 1 98.75 177 VAL A CA 1
ATOM 1357 C C . VAL A 1 177 ? 0.281 -30.625 3.279 1 98.75 177 VAL A C 1
ATOM 1359 O O . VAL A 1 177 ? 0.346 -30.672 2.047 1 98.75 177 VAL A O 1
ATOM 1362 N N . GLY A 1 178 ? 1.23 -30.016 4.031 1 98.19 178 GLY A N 1
ATOM 1363 C CA . GLY A 1 178 ? 2.408 -29.359 3.498 1 98.19 178 GLY A CA 1
ATOM 1364 C C . GLY A 1 178 ? 2.742 -28.062 4.219 1 98.19 178 GLY A C 1
ATOM 1365 O O . GLY A 1 178 ? 1.845 -27.328 4.645 1 98.19 178 GLY A O 1
ATOM 1366 N N . GLY A 1 179 ? 3.998 -27.734 4.332 1 97.56 179 GLY A N 1
ATOM 1367 C CA . GLY A 1 179 ? 4.438 -26.531 5.02 1 97.56 179 GLY A CA 1
ATOM 1368 C C . GLY A 1 179 ? 4.938 -25.453 4.074 1 97.56 179 GLY A C 1
ATOM 1369 O O . GLY A 1 179 ? 5.426 -24.406 4.52 1 97.56 179 GLY A O 1
ATOM 1370 N N . GLY A 1 180 ? 4.836 -25.656 2.744 1 97.25 180 GLY A N 1
ATOM 1371 C CA . GLY A 1 180 ? 5.266 -24.703 1.742 1 97.25 180 GLY A CA 1
ATOM 1372 C C . GLY A 1 180 ? 4.184 -23.703 1.359 1 97.25 180 GLY A C 1
ATOM 1373 O O . GLY A 1 180 ? 3.102 -23.703 1.95 1 97.25 180 GLY A O 1
ATOM 1374 N N . TYR A 1 181 ? 4.512 -22.812 0.433 1 95.81 181 TYR A N 1
ATOM 1375 C CA . TYR A 1 181 ? 3.656 -21.672 0.15 1 95.81 181 TYR A CA 1
ATOM 1376 C C . TYR A 1 181 ? 2.322 -22.109 -0.433 1 95.81 181 TYR A C 1
ATOM 1378 O O . TYR A 1 181 ? 1.279 -21.531 -0.141 1 95.81 181 TYR A O 1
ATOM 1386 N N . ILE A 1 182 ? 2.279 -23.266 -1.267 1 97.38 182 ILE A N 1
ATOM 1387 C CA . ILE A 1 182 ? 1.024 -23.734 -1.844 1 97.38 182 ILE A CA 1
ATOM 1388 C C . ILE A 1 182 ? 0.07 -24.156 -0.73 1 97.38 182 ILE A C 1
ATOM 1390 O O . ILE A 1 182 ? -1.102 -23.766 -0.728 1 97.38 182 ILE A O 1
ATOM 1394 N N . ALA A 1 183 ? 0.571 -24.922 0.251 1 98.44 183 ALA A N 1
ATOM 1395 C CA . ALA A 1 183 ? -0.245 -25.391 1.367 1 98.44 183 ALA A CA 1
ATOM 1396 C C . ALA A 1 183 ? -0.811 -24.219 2.166 1 98.44 183 ALA A C 1
ATOM 1398 O O . ALA A 1 183 ? -2 -24.188 2.49 1 98.44 183 ALA A O 1
ATOM 1399 N N . ILE A 1 184 ? 0.018 -23.266 2.412 1 98.38 184 ILE A N 1
ATOM 1400 C CA . ILE A 1 184 ? -0.363 -22.125 3.248 1 98.38 184 ILE A CA 1
ATOM 1401 C C . ILE A 1 184 ? -1.401 -21.281 2.523 1 98.38 184 ILE A C 1
ATOM 1403 O O . ILE A 1 184 ? -2.4 -20.875 3.117 1 98.38 184 ILE A O 1
ATOM 1407 N N . GLU A 1 185 ? -1.169 -21.016 1.278 1 98.25 185 GLU A N 1
ATOM 1408 C CA . GLU A 1 185 ? -2.094 -20.188 0.503 1 98.25 185 GLU A CA 1
ATOM 1409 C C . GLU A 1 185 ? -3.469 -20.844 0.411 1 98.25 185 GLU A C 1
ATOM 1411 O O . GLU A 1 185 ? -4.488 -20.203 0.666 1 98.25 185 GLU A O 1
ATOM 1416 N N . LEU A 1 186 ? -3.527 -22.172 0.094 1 98.56 186 LEU A N 1
ATOM 1417 C CA . LEU A 1 186 ? -4.797 -22.859 -0.066 1 98.56 186 LEU A CA 1
ATOM 1418 C C . LEU A 1 186 ? -5.527 -22.969 1.268 1 98.56 186 LEU A C 1
ATOM 1420 O O . LEU A 1 186 ? -6.738 -22.75 1.338 1 98.56 186 LEU A O 1
ATOM 1424 N N . SER A 1 187 ? -4.758 -23.297 2.342 1 98.5 187 SER A N 1
ATOM 1425 C CA . SER A 1 187 ? -5.379 -23.438 3.654 1 98.5 187 SER A CA 1
ATOM 1426 C C . SER A 1 187 ? -5.961 -22.125 4.137 1 98.5 187 SER A C 1
ATOM 1428 O O . SER A 1 187 ? -7.051 -22.078 4.715 1 98.5 187 SER A O 1
ATOM 1430 N N . SER A 1 188 ? -5.262 -21.031 3.846 1 97.5 188 SER A N 1
ATOM 1431 C CA . SER A 1 188 ? -5.727 -19.719 4.297 1 97.5 188 SER A CA 1
ATOM 1432 C C . SER A 1 188 ? -6.996 -19.297 3.562 1 97.5 188 SER A C 1
ATOM 1434 O O . SER A 1 188 ? -7.906 -18.734 4.164 1 97.5 188 SER A O 1
ATOM 1436 N N . VAL A 1 189 ? -7.031 -19.594 2.279 1 98.31 189 VAL A N 1
ATOM 1437 C CA . VAL A 1 189 ? -8.211 -19.266 1.487 1 98.31 189 VAL A CA 1
ATOM 1438 C C . VAL A 1 189 ? -9.422 -20.031 2.021 1 98.31 189 VAL A C 1
ATOM 1440 O O . VAL A 1 189 ? -10.461 -19.438 2.309 1 98.31 189 VAL A O 1
ATOM 1443 N N . LEU A 1 190 ? -9.297 -21.312 2.203 1 98.56 190 LEU A N 1
ATOM 1444 C CA . LEU A 1 190 ? -10.398 -22.156 2.664 1 98.56 190 LEU A CA 1
ATOM 1445 C C . LEU A 1 190 ? -10.867 -21.734 4.051 1 98.56 190 LEU A C 1
ATOM 1447 O O . LEU A 1 190 ? -12.07 -21.625 4.301 1 98.56 190 LEU A O 1
ATOM 1451 N N . SER A 1 191 ? -9.867 -21.484 4.902 1 98.25 191 SER A N 1
ATOM 1452 C CA . SER A 1 191 ? -10.203 -21.109 6.27 1 98.25 191 SER A CA 1
ATOM 1453 C C . SER A 1 191 ? -10.922 -19.766 6.312 1 98.25 191 SER A C 1
ATOM 1455 O O . SER A 1 191 ? -11.938 -19.609 7 1 98.25 191 SER A O 1
ATOM 1457 N N . ALA A 1 192 ? -10.445 -18.812 5.57 1 97 192 ALA A N 1
ATOM 1458 C CA . ALA A 1 192 ? -11.062 -17.484 5.527 1 97 192 ALA A CA 1
ATOM 1459 C C . ALA A 1 192 ? -12.492 -17.562 5 1 97 192 ALA A C 1
ATOM 1461 O O . ALA A 1 192 ? -13.352 -16.781 5.402 1 97 192 ALA A O 1
ATOM 1462 N N . LEU A 1 193 ? -12.758 -18.531 4.152 1 98.12 193 LEU A N 1
ATOM 1463 C CA . LEU A 1 193 ? -14.062 -18.625 3.52 1 98.12 193 LEU A CA 1
ATOM 1464 C C . LEU A 1 193 ? -15 -19.516 4.344 1 98.12 193 LEU A C 1
ATOM 1466 O O . LEU A 1 193 ? -16.156 -19.734 3.957 1 98.12 193 LEU A O 1
ATOM 1470 N N . GLY A 1 194 ? -14.484 -20.141 5.434 1 97 194 GLY A N 1
ATOM 1471 C CA . GLY A 1 194 ? -15.406 -20.719 6.391 1 97 194 GLY A CA 1
ATOM 1472 C C . GLY A 1 194 ? -15.18 -22.203 6.609 1 97 194 GLY A C 1
ATOM 1473 O O . GLY A 1 194 ? -15.852 -22.828 7.441 1 97 194 GLY A O 1
ATOM 1474 N N . SER A 1 195 ? -14.281 -22.797 5.906 1 98.44 195 SER A N 1
ATOM 1475 C CA . SER A 1 195 ? -13.984 -24.203 6.109 1 98.44 195 SER A CA 1
ATOM 1476 C C . SER A 1 195 ? -13.281 -24.438 7.445 1 98.44 195 SER A C 1
ATOM 1478 O O . SER A 1 195 ? -12.523 -23.594 7.906 1 98.44 195 SER A O 1
ATOM 1480 N N . ASP A 1 196 ? -13.648 -25.547 8.055 1 98.62 196 ASP A N 1
ATOM 1481 C CA . ASP A 1 196 ? -12.82 -26.078 9.125 1 98.62 196 ASP A CA 1
ATOM 1482 C C . ASP A 1 196 ? -11.547 -26.703 8.578 1 98.62 196 ASP A C 1
ATOM 1484 O O . ASP A 1 196 ? -11.57 -27.812 8.055 1 98.62 196 ASP A O 1
ATOM 1488 N N . VAL A 1 197 ? -10.43 -25.969 8.711 1 98.81 197 VAL A N 1
ATOM 1489 C CA . VAL A 1 197 ? -9.219 -26.375 8 1 98.81 197 VAL A CA 1
ATOM 1490 C C . VAL A 1 197 ? -8.18 -26.891 9 1 98.81 197 VAL A C 1
ATOM 1492 O O . VAL A 1 197 ? -7.891 -26.219 9.992 1 98.81 197 VAL A O 1
ATOM 1495 N N . HIS A 1 198 ? -7.664 -28.062 8.75 1 98.75 198 HIS A N 1
ATOM 1496 C CA . HIS A 1 198 ? -6.484 -28.609 9.414 1 98.75 198 HIS A CA 1
ATOM 1497 C C . HIS A 1 198 ? -5.262 -28.547 8.508 1 98.75 198 HIS A C 1
ATOM 1499 O O . HIS A 1 198 ? -5.242 -29.172 7.445 1 98.75 198 HIS A O 1
ATOM 1505 N N . LEU A 1 199 ? -4.316 -27.734 8.914 1 98.81 199 LEU A N 1
ATOM 1506 C CA . LEU A 1 199 ? -3.051 -27.672 8.195 1 98.81 199 LEU A CA 1
ATOM 1507 C C . LEU A 1 199 ? -1.986 -28.516 8.891 1 98.81 199 LEU A C 1
ATOM 1509 O O . LEU A 1 199 ? -1.649 -28.266 10.055 1 98.81 199 LEU A O 1
ATOM 1513 N N . LEU A 1 200 ? -1.5 -29.578 8.234 1 98.75 200 LEU A N 1
ATOM 1514 C CA . LEU A 1 200 ? -0.49 -30.469 8.797 1 98.75 200 LEU A CA 1
ATOM 1515 C C . LEU A 1 200 ? 0.884 -30.172 8.203 1 98.75 200 LEU A C 1
ATOM 1517 O O . LEU A 1 200 ? 1.061 -30.219 6.98 1 98.75 200 LEU A O 1
ATOM 1521 N N . ILE A 1 201 ? 1.825 -29.875 9.07 1 98.5 201 ILE A N 1
ATOM 1522 C CA . ILE A 1 201 ? 3.188 -29.625 8.609 1 98.5 201 ILE A CA 1
ATOM 1523 C C . ILE A 1 201 ? 4.156 -30.547 9.352 1 98.5 201 ILE A C 1
ATOM 1525 O O . ILE A 1 201 ? 3.945 -30.875 10.523 1 98.5 201 ILE A O 1
ATOM 1529 N N . ARG A 1 202 ? 5.207 -30.922 8.648 1 97.19 202 ARG A N 1
ATOM 1530 C CA . ARG A 1 202 ? 6.16 -31.859 9.219 1 97.19 202 ARG A CA 1
ATOM 1531 C C . ARG A 1 202 ? 7.172 -31.141 10.109 1 97.19 202 ARG A C 1
ATOM 1533 O O . ARG A 1 202 ? 7.883 -31.781 10.891 1 97.19 202 ARG A O 1
ATOM 1540 N N . LYS A 1 203 ? 7.305 -29.797 10 1 97.38 203 LYS A N 1
ATOM 1541 C CA . LYS A 1 203 ? 8.266 -28.984 10.734 1 97.38 203 LYS A CA 1
ATOM 1542 C C . LYS A 1 203 ? 7.57 -28.188 11.844 1 97.38 203 LYS A C 1
ATOM 1544 O O . LYS A 1 203 ? 6.34 -28.156 11.914 1 97.38 203 LYS A O 1
ATOM 1549 N N . PRO A 1 204 ? 8.414 -27.547 12.742 1 97.62 204 PRO A N 1
ATOM 1550 C CA . PRO A 1 204 ? 7.82 -26.75 13.812 1 97.62 204 PRO A CA 1
ATOM 1551 C C . PRO A 1 204 ? 7.242 -25.422 13.305 1 97.62 204 PRO A C 1
ATOM 1553 O O . PRO A 1 204 ? 6.484 -24.766 14.016 1 97.62 204 PRO A O 1
ATOM 1556 N N . ARG A 1 205 ? 7.656 -24.969 12.125 1 98.25 205 ARG A N 1
ATOM 1557 C CA . ARG A 1 205 ? 7.168 -23.719 11.539 1 98.25 205 ARG A CA 1
ATOM 1558 C C . ARG A 1 205 ? 6.848 -23.891 10.062 1 98.25 205 ARG A C 1
ATOM 1560 O O . ARG A 1 205 ? 7.375 -24.797 9.406 1 98.25 205 ARG A O 1
ATOM 1567 N N . VAL A 1 206 ? 5.914 -23.078 9.625 1 98.44 206 VAL A N 1
ATOM 1568 C CA . VAL A 1 206 ? 5.645 -23.031 8.195 1 98.44 206 VAL A CA 1
ATOM 1569 C C . VAL A 1 206 ? 6.781 -22.297 7.477 1 98.44 206 VAL A C 1
ATOM 1571 O O . VAL A 1 206 ? 7.57 -21.594 8.109 1 98.44 206 VAL A O 1
ATOM 1574 N N . LEU A 1 207 ? 6.891 -22.5 6.195 1 98.19 207 LEU A N 1
ATOM 1575 C CA . LEU A 1 207 ? 7.879 -21.828 5.367 1 98.19 207 LEU A CA 1
ATOM 1576 C C . LEU A 1 207 ? 9.266 -21.906 5.992 1 98.19 207 LEU A C 1
ATOM 1578 O O . LEU A 1 207 ? 9.945 -20.891 6.16 1 98.19 207 LEU A O 1
ATOM 1582 N N . TRP A 1 208 ? 9.695 -23.078 6.203 1 96.12 208 TRP A N 1
ATOM 1583 C CA . TRP A 1 208 ? 10.883 -23.438 6.969 1 96.12 208 TRP A CA 1
ATOM 1584 C C . TRP A 1 208 ? 12.125 -22.766 6.387 1 96.12 208 TRP A C 1
ATOM 1586 O O . TRP A 1 208 ? 13.039 -22.391 7.125 1 96.12 208 TRP A O 1
ATOM 1596 N N . ASN A 1 209 ? 12.164 -22.562 5.066 1 94.19 209 ASN A N 1
ATOM 1597 C CA . ASN A 1 209 ? 13.383 -22.078 4.418 1 94.19 209 ASN A CA 1
ATOM 1598 C C . ASN A 1 209 ? 13.352 -20.562 4.227 1 94.19 209 ASN A C 1
ATOM 1600 O O . ASN A 1 209 ? 14.266 -20 3.637 1 94.19 209 ASN A O 1
ATOM 1604 N N . PHE A 1 210 ? 12.344 -19.828 4.684 1 97.75 210 PHE A N 1
ATOM 1605 C CA . PHE A 1 210 ? 12.273 -18.375 4.672 1 97.75 210 PHE A CA 1
ATOM 1606 C C . PHE A 1 210 ? 13 -17.797 5.879 1 97.75 210 PHE A C 1
ATOM 1608 O O . PHE A 1 210 ? 13.492 -18.531 6.734 1 97.75 210 PHE A O 1
ATOM 1615 N N . ASP A 1 211 ? 13.242 -16.484 5.875 1 98.56 211 ASP A N 1
ATOM 1616 C CA . ASP A 1 211 ? 13.852 -15.836 7.039 1 98.56 211 ASP A CA 1
ATOM 1617 C C . ASP A 1 211 ? 13.125 -16.234 8.32 1 98.56 211 ASP A C 1
ATOM 1619 O O . ASP A 1 211 ? 11.891 -16.234 8.367 1 98.56 211 ASP A O 1
ATOM 1623 N N . HIS A 1 212 ? 13.906 -16.5 9.297 1 97.94 212 HIS A N 1
ATOM 1624 C CA . HIS A 1 212 ? 13.391 -17.047 10.547 1 97.94 212 HIS A CA 1
ATOM 1625 C C . HIS A 1 212 ? 12.336 -16.141 11.164 1 97.94 212 HIS A C 1
ATOM 1627 O O . HIS A 1 212 ? 11.32 -16.609 11.664 1 97.94 212 HIS A O 1
ATOM 1633 N N . THR A 1 213 ? 12.547 -14.859 11.148 1 98.06 213 THR A N 1
ATOM 1634 C CA . THR A 1 213 ? 11.617 -13.906 11.742 1 98.06 213 THR A CA 1
ATOM 1635 C C . THR A 1 213 ? 10.242 -14 11.086 1 98.06 213 THR A C 1
ATOM 1637 O O . THR A 1 213 ? 9.227 -14.062 11.773 1 98.06 213 THR A O 1
ATOM 1640 N N . LEU A 1 214 ? 10.195 -14.062 9.766 1 98.12 214 LEU A N 1
ATOM 1641 C CA . LEU A 1 214 ? 8.93 -14.141 9.047 1 98.12 214 LEU A CA 1
ATOM 1642 C C . LEU A 1 214 ? 8.25 -15.484 9.281 1 98.12 214 LEU A C 1
ATOM 1644 O O . LEU A 1 214 ? 7.035 -15.539 9.492 1 98.12 214 LEU A O 1
ATOM 1648 N N . SER A 1 215 ? 9.055 -16.547 9.148 1 98.06 215 SER A N 1
ATOM 1649 C CA . SER A 1 215 ? 8.531 -17.891 9.383 1 98.06 215 SER A CA 1
ATOM 1650 C C . SER A 1 215 ? 7.887 -18 10.766 1 98.06 215 SER A C 1
ATOM 1652 O O . SER A 1 215 ? 6.773 -18.516 10.891 1 98.06 215 SER A O 1
ATOM 1654 N N . GLU A 1 216 ? 8.555 -17.484 11.75 1 98.19 216 GLU A N 1
ATOM 1655 C CA . GLU A 1 216 ? 8.039 -17.5 13.117 1 98.19 216 GLU A CA 1
ATOM 1656 C C . GLU A 1 216 ? 6.766 -16.672 13.242 1 98.19 216 GLU A C 1
ATOM 1658 O O . GLU A 1 216 ? 5.766 -17.141 13.797 1 98.19 216 GLU A O 1
ATOM 1663 N N . CYS A 1 217 ? 6.797 -15.469 12.719 1 98 217 CYS A N 1
ATOM 1664 C CA . CYS A 1 217 ? 5.652 -14.578 12.828 1 98 217 CYS A CA 1
ATOM 1665 C C . CYS A 1 217 ? 4.434 -15.156 12.117 1 98 217 CYS A C 1
ATOM 1667 O O . CYS A 1 217 ? 3.318 -15.094 12.633 1 98 217 CYS A O 1
ATOM 1669 N N . LEU A 1 218 ? 4.625 -15.719 10.914 1 98.31 218 LEU A N 1
ATOM 1670 C CA . LEU A 1 218 ? 3.5 -16.297 10.18 1 98.31 218 LEU A CA 1
ATOM 1671 C C . LEU A 1 218 ? 2.961 -17.531 10.891 1 98.31 218 LEU A C 1
ATOM 1673 O O . LEU A 1 218 ? 1.747 -17.75 10.938 1 98.31 218 LEU A O 1
ATOM 1677 N N . THR A 1 219 ? 3.865 -18.344 11.414 1 98.38 219 THR A N 1
ATOM 1678 C CA . THR A 1 219 ? 3.441 -19.5 12.188 1 98.38 219 THR A CA 1
ATOM 1679 C C . THR A 1 219 ? 2.553 -19.078 13.352 1 98.38 219 THR A C 1
ATOM 1681 O O . THR A 1 219 ? 1.494 -19.672 13.578 1 98.38 219 THR A O 1
ATOM 1684 N N . GLU A 1 220 ? 2.984 -18.016 14.023 1 97.38 220 GLU A N 1
ATOM 1685 C CA . GLU A 1 220 ? 2.203 -17.5 15.148 1 97.38 220 GLU A CA 1
ATOM 1686 C C . GLU A 1 220 ? 0.834 -17.016 14.688 1 97.38 220 GLU A C 1
ATOM 1688 O O . GLU A 1 220 ? -0.174 -17.25 15.352 1 97.38 220 GLU A O 1
ATOM 1693 N N . SER A 1 221 ? 0.823 -16.359 13.578 1 95.81 221 SER A N 1
ATOM 1694 C CA . SER A 1 221 ? -0.435 -15.859 13.031 1 95.81 221 SER A CA 1
ATOM 1695 C C . SER A 1 221 ? -1.394 -17 12.711 1 95.81 221 SER A C 1
ATOM 1697 O O . SER A 1 221 ? -2.578 -16.938 13.047 1 95.81 221 SER A O 1
ATOM 1699 N N . ILE A 1 222 ? -0.925 -18.094 12.055 1 97.19 222 ILE A N 1
ATOM 1700 C CA . ILE A 1 222 ? -1.746 -19.234 11.695 1 97.19 222 ILE A CA 1
ATOM 1701 C C . ILE A 1 222 ? -2.225 -19.953 12.961 1 97.19 222 ILE A C 1
ATOM 1703 O O . ILE A 1 222 ? -3.389 -20.344 13.055 1 97.19 222 ILE A O 1
ATOM 1707 N N . ASP A 1 223 ? -1.319 -19.984 13.914 1 95.38 223 ASP A N 1
ATOM 1708 C CA . ASP A 1 223 ? -1.62 -20.656 15.172 1 95.38 223 ASP A CA 1
ATOM 1709 C C . ASP A 1 223 ? -2.748 -19.953 15.922 1 95.38 223 ASP A C 1
ATOM 1711 O O . ASP A 1 223 ? -3.494 -20.594 16.672 1 95.38 223 ASP A O 1
ATOM 1715 N N . ARG A 1 224 ? -2.873 -18.641 15.758 1 93.69 224 ARG A N 1
ATOM 1716 C CA . ARG A 1 224 ? -3.92 -17.875 16.422 1 93.69 224 ARG A CA 1
ATOM 1717 C C . ARG A 1 224 ? -5.293 -18.203 15.844 1 93.69 224 ARG A C 1
ATOM 1719 O O . ARG A 1 224 ? -6.316 -17.969 16.484 1 93.69 224 ARG A O 1
ATOM 1726 N N . GLY A 1 225 ? -5.32 -18.781 14.625 1 93.12 225 GLY A N 1
ATOM 1727 C CA . GLY A 1 225 ? -6.574 -19.156 13.992 1 93.12 225 GLY A CA 1
ATOM 1728 C C . GLY A 1 225 ? -6.98 -18.219 12.875 1 93.12 225 GLY A C 1
ATOM 1729 O O . GLY A 1 225 ? -6.363 -17.172 12.68 1 93.12 225 GLY A O 1
ATOM 1730 N N . PRO A 1 226 ? -7.996 -18.781 12.18 1 94.19 226 PRO A N 1
ATOM 1731 C CA . PRO A 1 226 ? -8.906 -19.891 12.453 1 94.19 226 PRO A CA 1
ATOM 1732 C C . PRO A 1 226 ? -8.359 -21.234 11.961 1 94.19 226 PRO A C 1
ATOM 1734 O O . PRO A 1 226 ? -8.922 -22.281 12.281 1 94.19 226 PRO A O 1
ATOM 1737 N N . THR A 1 227 ? -7.355 -21.312 11.188 1 97.81 227 THR A N 1
ATOM 1738 C CA . THR A 1 227 ? -6.738 -22.562 10.75 1 97.81 227 THR A CA 1
ATOM 1739 C C . THR A 1 227 ? -6.184 -23.344 11.938 1 97.81 227 THR A C 1
ATOM 1741 O O . THR A 1 227 ? -5.566 -22.75 12.836 1 97.81 227 THR A O 1
ATOM 1744 N N . LYS A 1 228 ? -6.508 -24.609 12.023 1 98.19 228 LYS A N 1
ATOM 1745 C CA . LYS A 1 228 ? -5.898 -25.484 13.016 1 98.19 228 LYS A CA 1
ATOM 1746 C C . LYS A 1 228 ? -4.562 -26.031 12.523 1 98.19 228 LYS A C 1
ATOM 1748 O O . LYS A 1 228 ? -4.527 -26.922 11.664 1 98.19 228 LYS A O 1
ATOM 1753 N N . LEU A 1 229 ? -3.559 -25.516 13.117 1 98.44 229 LEU A N 1
ATOM 1754 C CA . LEU A 1 229 ? -2.211 -25.891 12.695 1 98.44 229 LEU A CA 1
ATOM 1755 C C . LEU A 1 229 ? -1.694 -27.078 13.5 1 98.44 229 LEU A C 1
ATOM 1757 O O . LEU A 1 229 ? -1.689 -27.047 14.727 1 98.44 229 LEU A O 1
ATOM 1761 N N . HIS A 1 230 ? -1.387 -28.172 12.789 1 98.5 230 HIS A N 1
ATOM 1762 C CA . HIS A 1 230 ? -0.746 -29.344 13.391 1 98.5 230 HIS A CA 1
ATOM 1763 C C . HIS A 1 230 ? 0.733 -29.406 13.023 1 98.5 230 HIS A C 1
ATOM 1765 O O . HIS A 1 230 ? 1.083 -29.812 11.906 1 98.5 230 HIS A O 1
ATOM 1771 N N . LYS A 1 231 ? 1.521 -29.062 14 1 97.44 231 LYS A N 1
ATOM 1772 C CA . LYS A 1 231 ? 2.967 -29.062 13.797 1 97.44 231 LYS A CA 1
ATOM 1773 C C . LYS A 1 231 ? 3.559 -30.453 14.023 1 97.44 231 LYS A C 1
ATOM 1775 O O . LYS A 1 231 ? 2.99 -31.25 14.758 1 97.44 231 LYS A O 1
ATOM 1780 N N . ASN A 1 232 ? 4.672 -30.688 13.336 1 98.38 232 ASN A N 1
ATOM 1781 C CA . ASN A 1 232 ? 5.363 -31.969 13.477 1 98.38 232 ASN A CA 1
ATOM 1782 C C . ASN A 1 232 ? 4.41 -33.156 13.32 1 98.38 232 ASN A C 1
ATOM 1784 O O . ASN A 1 232 ? 4.422 -34.062 14.133 1 98.38 232 ASN A O 1
ATOM 1788 N N . THR A 1 233 ? 3.619 -33.094 12.32 1 98.25 233 THR A N 1
ATOM 1789 C CA . THR A 1 233 ? 2.555 -34.062 12.109 1 98.25 233 THR A CA 1
ATOM 1790 C C . THR A 1 233 ? 2.607 -34.625 10.688 1 98.25 233 THR A C 1
ATOM 1792 O O . THR A 1 233 ? 2.738 -33.875 9.727 1 98.25 233 THR A O 1
ATOM 1795 N N . GLU A 1 234 ? 2.557 -35.938 10.555 1 97.44 234 GLU A N 1
ATOM 1796 C CA . GLU A 1 234 ? 2.539 -36.625 9.258 1 97.44 234 GLU A CA 1
ATOM 1797 C C . GLU A 1 234 ? 1.302 -37.5 9.117 1 97.44 234 GLU A C 1
ATOM 1799 O O . GLU A 1 234 ? 0.807 -38.031 10.109 1 97.44 234 GLU A O 1
ATOM 1804 N N . VAL A 1 235 ? 0.768 -37.656 7.883 1 98.44 235 VAL A N 1
ATOM 1805 C CA . VAL A 1 235 ? -0.35 -38.562 7.609 1 98.44 235 VAL A CA 1
ATOM 1806 C C . VAL A 1 235 ? 0.162 -40 7.453 1 98.44 235 VAL A C 1
ATOM 1808 O O . VAL A 1 235 ? 1.119 -40.25 6.715 1 98.44 235 VAL A O 1
ATOM 1811 N N . LYS A 1 236 ? -0.501 -40.906 8.109 1 98.31 236 LYS A N 1
ATOM 1812 C CA . LYS A 1 236 ? -0.125 -42.312 8.047 1 98.31 236 LYS A CA 1
ATOM 1813 C C . LYS A 1 236 ? -0.989 -43.062 7.043 1 98.31 236 LYS A C 1
ATOM 1815 O O . LYS A 1 236 ? -0.493 -43.938 6.316 1 98.31 236 LYS A O 1
ATOM 1820 N N . SER A 1 237 ? -2.205 -42.812 7.012 1 98.31 237 SER A N 1
ATOM 1821 C CA . SER A 1 237 ? -3.146 -43.469 6.105 1 98.31 237 SER A CA 1
ATOM 1822 C C . SER A 1 237 ? -4.449 -42.688 6.008 1 98.31 237 SER A C 1
ATOM 1824 O O . SER A 1 237 ? -4.727 -41.812 6.848 1 98.31 237 SER A O 1
ATOM 1826 N N . VAL A 1 238 ? -5.176 -42.906 4.973 1 98.5 238 VAL A N 1
ATOM 1827 C CA . VAL A 1 238 ? -6.477 -42.312 4.734 1 98.5 238 VAL A CA 1
ATOM 1828 C C . VAL A 1 238 ? -7.512 -43.375 4.426 1 98.5 238 VAL A C 1
ATOM 1830 O O . VAL A 1 238 ? -7.234 -44.312 3.672 1 98.5 238 VAL A O 1
ATOM 1833 N N . GLU A 1 239 ? -8.641 -43.25 5 1 98.06 239 GLU A N 1
ATOM 1834 C CA . GLU A 1 239 ? -9.75 -44.188 4.75 1 98.06 239 GLU A CA 1
ATOM 1835 C C . GLU A 1 239 ? -10.992 -43.406 4.289 1 98.06 239 GLU A C 1
ATOM 1837 O O . GLU A 1 239 ? -11.273 -42.312 4.777 1 98.06 239 GLU A O 1
ATOM 1842 N N . ARG A 1 240 ? -11.633 -44 3.326 1 97.25 240 ARG A N 1
ATOM 1843 C CA . ARG A 1 240 ? -12.922 -43.5 2.904 1 97.25 240 ARG A CA 1
ATOM 1844 C C . ARG A 1 240 ? -14.07 -44.25 3.545 1 97.25 240 ARG A C 1
ATOM 1846 O O . ARG A 1 240 ? -14.133 -45.5 3.434 1 97.25 240 ARG A O 1
ATOM 1853 N N . LYS A 1 241 ? -14.898 -43.531 4.086 1 96.88 241 LYS A N 1
ATOM 1854 C CA . LYS A 1 241 ? -16.031 -44.156 4.75 1 96.88 241 LYS A CA 1
ATOM 1855 C C . LYS A 1 241 ? -17.188 -44.344 3.783 1 96.88 241 LYS A C 1
ATOM 1857 O O . LYS A 1 241 ? -17.125 -43.938 2.627 1 96.88 241 LYS A O 1
ATOM 1862 N N . SER A 1 242 ? -18.297 -45.031 4.227 1 95.19 242 SER A N 1
ATOM 1863 C CA . SER A 1 242 ? -19.438 -45.375 3.391 1 95.19 242 SER A CA 1
ATOM 1864 C C . SER A 1 242 ? -20.188 -44.125 2.926 1 95.19 242 SER A C 1
ATOM 1866 O O . SER A 1 242 ? -20.797 -44.125 1.854 1 95.19 242 SER A O 1
ATOM 1868 N N . ASP A 1 243 ? -20.078 -43.125 3.658 1 94.25 243 ASP A N 1
ATOM 1869 C CA . ASP A 1 243 ? -20.797 -41.906 3.311 1 94.25 243 ASP A CA 1
ATOM 1870 C C . ASP A 1 243 ? -19.953 -41.031 2.395 1 94.25 243 ASP A C 1
ATOM 1872 O O . ASP A 1 243 ? -20.391 -39.938 2.012 1 94.25 243 ASP A O 1
ATOM 1876 N N . GLY A 1 244 ? -18.812 -41.438 2.139 1 94.44 244 GLY A N 1
ATOM 1877 C CA . GLY A 1 244 ? -17.969 -40.719 1.213 1 94.44 244 GLY A CA 1
ATOM 1878 C C . GLY A 1 244 ? -16.953 -39.812 1.908 1 94.44 244 GLY A C 1
ATOM 1879 O O . GLY A 1 244 ? -15.984 -39.375 1.288 1 94.44 244 GLY A O 1
ATOM 1880 N N . LEU A 1 245 ? -17.109 -39.594 3.268 1 97.5 245 LEU A N 1
ATOM 1881 C CA . LEU A 1 245 ? -16.188 -38.781 4.051 1 97.5 245 LEU A CA 1
ATOM 1882 C C . LEU A 1 245 ? -14.914 -39.531 4.371 1 97.5 245 LEU A C 1
ATOM 1884 O O . LEU A 1 245 ? -14.914 -40.781 4.426 1 97.5 245 LEU A O 1
ATOM 1888 N N . LEU A 1 246 ? -13.836 -38.75 4.582 1 98.56 246 LEU A N 1
ATOM 1889 C CA . LEU A 1 246 ? -12.531 -39.375 4.809 1 98.56 246 LEU A CA 1
ATOM 1890 C C . LEU A 1 246 ? -12.156 -39.312 6.289 1 98.56 246 LEU A C 1
ATOM 1892 O O . LEU A 1 246 ? -12.555 -38.406 7.004 1 98.56 246 LEU A O 1
ATOM 1896 N N . THR A 1 247 ? -11.508 -40.312 6.746 1 98.56 247 THR A N 1
ATOM 1897 C CA . THR A 1 247 ? -10.758 -40.344 8 1 98.56 247 THR A CA 1
ATOM 1898 C C . THR A 1 247 ? -9.258 -40.281 7.734 1 98.56 247 THR A C 1
ATOM 1900 O O . THR A 1 247 ? -8.719 -41.125 7.012 1 98.56 247 THR A O 1
ATOM 1903 N N . VAL A 1 248 ? -8.602 -39.281 8.297 1 98.75 248 VAL A N 1
ATOM 1904 C CA . VAL A 1 248 ? -7.16 -39.094 8.117 1 98.75 248 VAL A CA 1
ATOM 1905 C C . VAL A 1 248 ? -6.422 -39.5 9.391 1 98.75 248 VAL A C 1
ATOM 1907 O O . VAL A 1 248 ? -6.578 -38.875 10.438 1 98.75 248 VAL A O 1
ATOM 1910 N N . ASN A 1 249 ? -5.672 -40.594 9.312 1 98.56 249 ASN A N 1
ATOM 1911 C CA . ASN A 1 249 ? -4.84 -41.062 10.422 1 98.56 249 ASN A CA 1
ATOM 1912 C C . ASN A 1 249 ? -3.459 -40.406 10.391 1 98.56 249 ASN A C 1
ATOM 1914 O O . ASN A 1 249 ? -2.73 -40.531 9.406 1 98.56 249 ASN A O 1
ATOM 1918 N N . THR A 1 250 ? -3.199 -39.656 11.438 1 98.25 250 THR A N 1
ATOM 1919 C CA . THR A 1 250 ? -1.93 -38.938 11.484 1 98.25 250 THR A CA 1
ATOM 1920 C C . THR A 1 250 ? -1.059 -39.469 12.625 1 98.25 250 THR A C 1
ATOM 1922 O O . THR A 1 250 ? -1.492 -40.312 13.414 1 98.25 250 THR A O 1
ATOM 1925 N N . THR A 1 251 ? 0.2 -39 12.688 1 97.88 251 THR A N 1
ATOM 1926 C CA . THR A 1 251 ? 1.123 -39.344 13.766 1 97.88 251 THR A CA 1
ATOM 1927 C C . THR A 1 251 ? 0.685 -38.688 15.07 1 97.88 251 THR A C 1
ATOM 1929 O O . THR A 1 251 ? 1.177 -39.062 16.141 1 97.88 251 THR A O 1
ATOM 1932 N N . SER A 1 252 ? -0.226 -37.688 15.016 1 95.81 252 SER A N 1
ATOM 1933 C CA . SER A 1 252 ? -0.61 -36.969 16.219 1 95.81 252 SER A CA 1
ATOM 1934 C C . SER A 1 252 ? -2.09 -37.156 16.531 1 95.81 252 SER A C 1
ATOM 1936 O O . SER A 1 252 ? -2.629 -36.5 17.422 1 95.81 252 SER A O 1
ATOM 1938 N N . GLY A 1 253 ? -2.771 -38 15.812 1 97.25 253 GLY A N 1
ATOM 1939 C CA . GLY A 1 253 ? -4.188 -38.25 16.062 1 97.25 253 GLY A CA 1
ATOM 1940 C C . GLY A 1 253 ? -4.98 -38.5 14.789 1 97.25 253 GLY A C 1
ATOM 1941 O O . GLY A 1 253 ? -4.402 -38.719 13.727 1 97.25 253 GLY A O 1
ATOM 1942 N N . ILE A 1 254 ? -6.254 -38.562 15.023 1 98.12 254 ILE A N 1
ATOM 1943 C CA . ILE A 1 254 ? -7.168 -38.875 13.93 1 98.12 254 ILE A CA 1
ATOM 1944 C C . ILE A 1 254 ? -8.07 -37.688 13.641 1 98.12 254 ILE A C 1
ATOM 1946 O O . ILE A 1 254 ? -8.57 -37.031 14.562 1 98.12 254 ILE A O 1
ATOM 1950 N N . ILE A 1 255 ? -8.164 -37.312 12.406 1 98.56 255 ILE A N 1
ATOM 1951 C CA . ILE A 1 255 ? -9.109 -36.312 11.969 1 98.56 255 ILE A CA 1
ATOM 1952 C C . ILE A 1 255 ? -10.234 -36.969 11.164 1 98.56 255 ILE A C 1
ATOM 1954 O O . ILE A 1 255 ? -9.992 -37.531 10.102 1 98.56 255 ILE A O 1
ATOM 1958 N N . ASN A 1 256 ? -11.492 -36.844 11.594 1 97.94 256 ASN A N 1
ATOM 1959 C CA . ASN A 1 256 ? -12.648 -37.5 10.984 1 97.94 256 ASN A CA 1
ATOM 1960 C C . ASN A 1 256 ? -13.492 -36.5 10.188 1 97.94 256 ASN A C 1
ATOM 1962 O O . ASN A 1 256 ? -13.273 -35.281 10.258 1 97.94 256 ASN A O 1
ATOM 1966 N N . GLU A 1 257 ? -14.352 -37.125 9.328 1 98.19 257 GLU A N 1
ATOM 1967 C CA . GLU A 1 257 ? -15.383 -36.375 8.602 1 98.19 257 GLU A CA 1
ATOM 1968 C C . GLU A 1 257 ? -14.758 -35.312 7.695 1 98.19 257 GLU A C 1
ATOM 1970 O O . GLU A 1 257 ? -15.195 -34.156 7.691 1 98.19 257 GLU A O 1
ATOM 1975 N N . VAL A 1 258 ? -13.766 -35.719 7.09 1 98.56 258 VAL A N 1
ATOM 1976 C CA . VAL A 1 258 ? -13.047 -34.844 6.18 1 98.56 258 VAL A CA 1
ATOM 1977 C C . VAL A 1 258 ? -13.695 -34.906 4.797 1 98.56 258 VAL A C 1
ATOM 1979 O O . VAL A 1 258 ? -13.828 -35.969 4.203 1 98.56 258 VAL A O 1
ATOM 1982 N N . ASP A 1 259 ? -14.133 -33.688 4.215 1 96.38 259 ASP A N 1
ATOM 1983 C CA . ASP A 1 259 ? -14.742 -33.531 2.898 1 96.38 259 ASP A CA 1
ATOM 1984 C C . ASP A 1 259 ? -13.68 -33.531 1.801 1 96.38 259 ASP A C 1
ATOM 1986 O O . ASP A 1 259 ? -13.93 -33.969 0.683 1 96.38 259 ASP A O 1
ATOM 1990 N N . SER A 1 260 ? -12.602 -32.969 2.199 1 98.31 260 SER A N 1
ATOM 1991 C CA . SER A 1 260 ? -11.562 -32.781 1.192 1 98.31 260 SER A CA 1
ATOM 1992 C C . SER A 1 260 ? -10.172 -32.875 1.812 1 98.31 260 SER A C 1
ATOM 1994 O O . SER A 1 260 ? -9.875 -32.219 2.805 1 98.31 260 SER A O 1
ATOM 1996 N N . LEU A 1 261 ? -9.359 -33.812 1.319 1 98.75 261 LEU A N 1
ATOM 1997 C CA . LEU A 1 261 ? -7.941 -33.938 1.63 1 98.75 261 LEU A CA 1
ATOM 1998 C C . LEU A 1 261 ? -7.086 -33.438 0.473 1 98.75 261 LEU A C 1
ATOM 2000 O O . LEU A 1 261 ? -7.219 -33.906 -0.656 1 98.75 261 LEU A O 1
ATOM 2004 N N . ILE A 1 262 ? -6.215 -32.375 0.75 1 98.81 262 ILE A N 1
ATOM 2005 C CA . ILE A 1 262 ? -5.418 -31.75 -0.3 1 98.81 262 ILE A CA 1
ATOM 2006 C C . ILE A 1 262 ? -3.934 -31.969 -0.022 1 98.81 262 ILE A C 1
ATOM 2008 O O . ILE A 1 262 ? -3.408 -31.5 0.987 1 98.81 262 ILE A O 1
ATOM 2012 N N . TRP A 1 263 ? -3.305 -32.688 -0.925 1 98.69 263 TRP A N 1
ATOM 2013 C CA . TRP A 1 263 ? -1.861 -32.906 -0.862 1 98.69 263 TRP A CA 1
ATOM 2014 C C . TRP A 1 263 ? -1.115 -31.75 -1.509 1 98.69 263 TRP A C 1
ATOM 2016 O O . TRP A 1 263 ? -1.168 -31.562 -2.729 1 98.69 263 TRP A O 1
ATOM 2026 N N . ALA A 1 264 ? -0.459 -30.953 -0.712 1 98.25 264 ALA A N 1
ATOM 2027 C CA . ALA A 1 264 ? 0.435 -29.891 -1.171 1 98.25 264 ALA A CA 1
ATOM 2028 C C . ALA A 1 264 ? 1.863 -30.141 -0.69 1 98.25 264 ALA A C 1
ATOM 2030 O O . ALA A 1 264 ? 2.457 -29.281 -0.034 1 98.25 264 ALA A O 1
ATOM 2031 N N . VAL A 1 265 ? 2.438 -31.281 -1.098 1 96.94 265 VAL A N 1
ATOM 2032 C CA . VAL A 1 265 ? 3.666 -31.781 -0.489 1 96.94 265 VAL A CA 1
ATOM 2033 C C . VAL A 1 265 ? 4.805 -31.719 -1.504 1 96.94 265 VAL A C 1
ATOM 2035 O O . VAL A 1 265 ? 5.793 -32.438 -1.382 1 96.94 265 VAL A O 1
ATOM 2038 N N . GLY A 1 266 ? 4.629 -30.891 -2.488 1 94.94 266 GLY A N 1
ATOM 2039 C CA . GLY A 1 266 ? 5.707 -30.703 -3.443 1 94.94 266 GLY A CA 1
ATOM 2040 C C . GLY A 1 266 ? 5.297 -31 -4.875 1 94.94 266 GLY A C 1
ATOM 2041 O O . GLY A 1 266 ? 4.16 -31.391 -5.129 1 94.94 266 GLY A O 1
ATOM 2042 N N . ARG A 1 267 ? 6.188 -30.703 -5.781 1 95.88 267 ARG A N 1
ATOM 2043 C CA . ARG A 1 267 ? 5.984 -30.906 -7.211 1 95.88 267 ARG A CA 1
ATOM 2044 C C . ARG A 1 267 ? 7.176 -31.625 -7.836 1 95.88 267 ARG A C 1
ATOM 2046 O O . ARG A 1 267 ? 8.273 -31.625 -7.273 1 95.88 267 ARG A O 1
ATOM 2053 N N . LEU A 1 268 ? 6.969 -32.344 -8.906 1 96.69 268 LEU A N 1
ATOM 2054 C CA . LEU A 1 268 ? 7.98 -33.031 -9.688 1 96.69 268 LEU A CA 1
ATOM 2055 C C . LEU A 1 268 ? 8.023 -32.5 -11.117 1 96.69 268 LEU A C 1
ATOM 2057 O O . LEU A 1 268 ? 7.016 -32.031 -11.641 1 96.69 268 LEU A O 1
ATOM 2061 N N . PRO A 1 269 ? 9.234 -32.531 -11.68 1 98.12 269 PRO A N 1
ATOM 2062 C CA . PRO A 1 269 ? 9.312 -32.094 -13.078 1 98.12 269 PRO A CA 1
ATOM 2063 C C . PRO A 1 269 ? 8.586 -33.031 -14.031 1 98.12 269 PRO A C 1
ATOM 2065 O O . PRO A 1 269 ? 8.594 -34.25 -13.82 1 98.12 269 PRO A O 1
ATOM 2068 N N . ALA A 1 270 ? 7.949 -32.531 -15.086 1 97.62 270 ALA A N 1
ATOM 2069 C CA . ALA A 1 270 ? 7.238 -33.312 -16.094 1 97.62 270 ALA A CA 1
ATOM 2070 C C . ALA A 1 270 ? 8.195 -33.812 -17.172 1 97.62 270 ALA A C 1
ATOM 2072 O O . ALA A 1 270 ? 7.91 -33.656 -18.359 1 97.62 270 ALA A O 1
ATOM 2073 N N . THR A 1 271 ? 9.305 -34.469 -16.719 1 98.25 271 THR A N 1
ATOM 2074 C CA . THR A 1 271 ? 10.336 -34.812 -17.688 1 98.25 271 THR A CA 1
ATOM 2075 C C . THR A 1 271 ? 10.352 -36.344 -17.953 1 98.25 271 THR A C 1
ATOM 2077 O O . THR A 1 271 ? 10.977 -36.781 -18.906 1 98.25 271 THR A O 1
ATOM 2080 N N . ARG A 1 272 ? 9.602 -37.125 -17.234 1 95.88 272 ARG A N 1
ATOM 2081 C CA . ARG A 1 272 ? 9.695 -38.594 -17.234 1 95.88 272 ARG A CA 1
ATOM 2082 C C . ARG A 1 272 ? 9.383 -39.156 -18.609 1 95.88 272 ARG A C 1
ATOM 2084 O O . ARG A 1 272 ? 10.008 -40.125 -19.031 1 95.88 272 ARG A O 1
ATOM 2091 N N . ASP A 1 273 ? 8.477 -38.594 -19.312 1 95.88 273 ASP A N 1
ATOM 2092 C CA . ASP A 1 273 ? 7.977 -39.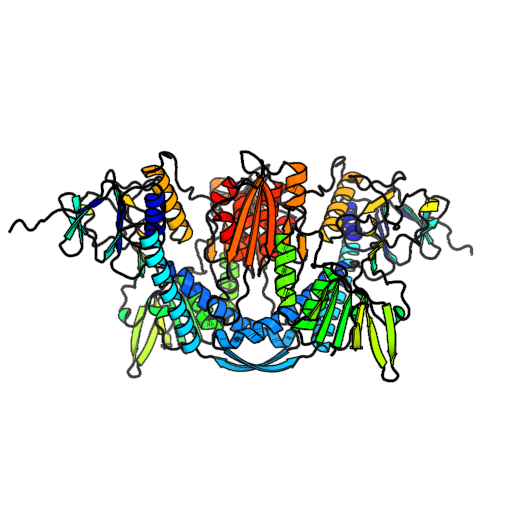219 -20.547 1 95.88 273 ASP A CA 1
ATOM 2093 C C . ASP A 1 273 ? 8.633 -38.594 -21.766 1 95.88 273 ASP A C 1
ATOM 2095 O O . ASP A 1 273 ? 8.211 -38.844 -22.906 1 95.88 273 ASP A O 1
ATOM 2099 N N . LEU A 1 274 ? 9.719 -37.812 -21.594 1 98.44 274 LEU A N 1
ATOM 2100 C CA . LEU A 1 274 ? 10.312 -37.062 -22.703 1 98.44 274 LEU A CA 1
ATOM 2101 C C . LEU A 1 274 ? 11.383 -37.875 -23.406 1 98.44 274 LEU A C 1
ATOM 2103 O O . LEU A 1 274 ? 11.828 -37.531 -24.5 1 98.44 274 LEU A O 1
ATOM 2107 N N . ASN A 1 275 ? 11.781 -39.062 -22.875 1 98.31 275 ASN A N 1
ATOM 2108 C CA . ASN A 1 275 ? 12.875 -39.875 -23.406 1 98.31 275 ASN A CA 1
ATOM 2109 C C . ASN A 1 275 ? 14.156 -39.062 -23.516 1 98.31 275 ASN A C 1
ATOM 2111 O O . ASN A 1 275 ? 14.812 -39.062 -24.562 1 98.31 275 ASN A O 1
ATOM 2115 N N . LEU A 1 276 ? 14.492 -38.406 -22.359 1 98.62 276 LEU A N 1
ATOM 2116 C CA . LEU A 1 276 ? 15.656 -37.531 -22.359 1 98.62 276 LEU A CA 1
ATOM 2117 C C . LEU A 1 276 ? 16.938 -38.312 -22.531 1 98.62 276 LEU A C 1
ATOM 2119 O O . LEU A 1 276 ? 17.938 -37.812 -23.047 1 98.62 276 LEU A O 1
ATOM 2123 N N . ASP A 1 277 ? 16.906 -39.562 -22.141 1 97.12 277 ASP A N 1
ATOM 2124 C CA . ASP A 1 277 ? 18.062 -40.469 -22.266 1 97.12 277 ASP A CA 1
ATOM 2125 C C . ASP A 1 277 ? 18.422 -40.688 -23.734 1 97.12 277 ASP A C 1
ATOM 2127 O O . ASP A 1 277 ? 19.594 -40.906 -24.062 1 97.12 277 ASP A O 1
ATOM 2131 N N . TYR A 1 278 ? 17.422 -40.594 -24.578 1 97.94 278 TYR A N 1
ATOM 2132 C CA . TYR A 1 278 ? 17.641 -40.781 -26.016 1 97.94 278 TYR A CA 1
ATOM 2133 C C . TYR A 1 278 ? 18.547 -39.719 -26.578 1 97.94 278 TYR A C 1
ATOM 2135 O O . TYR A 1 278 ? 19.234 -39.906 -27.578 1 97.94 278 TYR A O 1
ATOM 2143 N N . VAL A 1 279 ? 18.547 -38.594 -25.906 1 97.88 279 VAL A N 1
ATOM 2144 C CA . VAL A 1 279 ? 19.312 -37.469 -26.453 1 97.88 279 VAL A CA 1
ATOM 2145 C C . VAL A 1 279 ? 20.344 -37 -25.438 1 97.88 279 VAL A C 1
ATOM 2147 O O . VAL A 1 279 ? 20.828 -35.875 -25.5 1 97.88 279 VAL A O 1
ATOM 2150 N N . ASN A 1 280 ? 20.641 -37.75 -24.438 1 97.75 280 ASN A N 1
ATOM 2151 C CA . ASN A 1 280 ? 21.719 -37.562 -23.469 1 97.75 280 ASN A CA 1
ATOM 2152 C C . ASN A 1 280 ? 21.516 -36.281 -22.641 1 97.75 280 ASN A C 1
ATOM 2154 O O . ASN A 1 280 ? 22.484 -35.594 -22.312 1 97.75 280 ASN A O 1
ATOM 2158 N N . VAL A 1 281 ? 20.297 -35.906 -22.422 1 98.81 281 VAL A N 1
ATOM 2159 C CA . VAL A 1 281 ? 20 -34.844 -21.484 1 98.81 281 VAL A CA 1
ATOM 2160 C C . VAL A 1 281 ? 19.969 -35.375 -20.062 1 98.81 281 VAL A C 1
ATOM 2162 O O . VAL A 1 281 ? 19.203 -36.312 -19.766 1 98.81 281 VAL A O 1
ATOM 2165 N N . LYS A 1 282 ? 20.812 -34.781 -19.234 1 98.5 282 LYS A N 1
ATOM 2166 C CA . LYS A 1 282 ? 20.969 -35.281 -17.875 1 98.5 282 LYS A CA 1
ATOM 2167 C C . LYS A 1 282 ? 19.922 -34.688 -16.938 1 98.5 282 LYS A C 1
ATOM 2169 O O . LYS A 1 282 ? 19.594 -33.5 -17.062 1 98.5 282 LYS A O 1
ATOM 2174 N N . THR A 1 283 ? 19.438 -35.438 -16.047 1 98.5 283 THR A N 1
ATOM 2175 C CA . THR A 1 283 ? 18.531 -35 -14.977 1 98.5 283 THR A CA 1
ATOM 2176 C C . THR A 1 283 ? 19.109 -35.375 -13.609 1 98.5 283 THR A C 1
ATOM 2178 O O . THR A 1 283 ? 20.016 -36.219 -13.516 1 98.5 283 THR A O 1
ATOM 2181 N N . ASP A 1 284 ? 18.688 -34.688 -12.617 1 98.06 284 ASP A N 1
ATOM 2182 C CA . ASP A 1 284 ? 19.078 -35.094 -11.273 1 98.06 284 ASP A CA 1
ATOM 2183 C C . ASP A 1 284 ? 18.203 -36.25 -10.766 1 98.06 284 ASP A C 1
ATOM 2185 O O . ASP A 1 284 ? 17.422 -36.812 -11.531 1 98.06 284 ASP A O 1
ATOM 2189 N N . GLU A 1 285 ? 18.375 -36.625 -9.523 1 96.5 285 GLU A N 1
ATOM 2190 C CA . GLU A 1 285 ? 17.719 -37.812 -8.945 1 96.5 285 GLU A CA 1
ATOM 2191 C C . GLU A 1 285 ? 16.203 -37.625 -8.93 1 96.5 285 GLU A C 1
ATOM 2193 O O . GLU A 1 285 ? 15.461 -38.625 -8.938 1 96.5 285 GLU A O 1
ATOM 2198 N N . ASN A 1 286 ? 15.789 -36.375 -8.961 1 95.5 286 ASN A N 1
ATOM 2199 C CA . ASN A 1 286 ? 14.352 -36.094 -8.914 1 95.5 286 ASN A CA 1
ATOM 2200 C C . ASN A 1 286 ? 13.766 -35.938 -10.312 1 95.5 286 ASN A C 1
ATOM 2202 O O . ASN A 1 286 ? 12.555 -35.781 -10.469 1 95.5 286 ASN A O 1
ATOM 2206 N N . GLY A 1 287 ? 14.555 -35.938 -11.352 1 97.69 287 GLY A N 1
ATOM 2207 C CA . GLY A 1 287 ? 14.094 -35.781 -12.719 1 97.69 287 GLY A CA 1
ATOM 2208 C C . GLY A 1 287 ? 14.211 -34.375 -13.25 1 97.69 287 GLY A C 1
ATOM 2209 O O . GLY A 1 287 ? 13.789 -34.094 -14.375 1 97.69 287 GLY A O 1
ATOM 2210 N N . ASN A 1 288 ? 14.781 -33.438 -12.43 1 98.56 288 ASN A N 1
ATOM 2211 C CA . ASN A 1 288 ? 15 -32.062 -12.914 1 98.56 288 ASN A CA 1
ATOM 2212 C C . ASN A 1 288 ? 16.078 -32.031 -13.992 1 98.56 288 ASN A C 1
ATOM 2214 O O . ASN A 1 288 ? 17.141 -32.625 -13.844 1 98.56 288 ASN A O 1
ATOM 2218 N N . VAL A 1 289 ? 15.805 -31.328 -15.047 1 98.81 289 VAL A N 1
ATOM 2219 C CA . VAL A 1 289 ? 16.812 -31.156 -16.078 1 98.81 289 VAL A CA 1
ATOM 2220 C C . VAL A 1 289 ? 17.984 -30.328 -15.531 1 98.81 289 VAL A C 1
ATOM 2222 O O . VAL A 1 289 ? 17.781 -29.25 -14.977 1 98.81 289 VAL A O 1
ATOM 2225 N N . ILE A 1 290 ? 19.203 -30.828 -15.578 1 98.62 290 ILE A N 1
ATOM 2226 C CA . ILE A 1 290 ? 20.391 -30.109 -15.141 1 98.62 290 ILE A CA 1
ATOM 2227 C C . ILE A 1 290 ? 20.781 -29.078 -16.203 1 98.62 290 ILE A C 1
ATOM 2229 O O . ILE A 1 290 ? 21.016 -29.422 -17.359 1 98.62 290 ILE A O 1
ATOM 2233 N N . VAL A 1 291 ? 20.812 -27.828 -15.82 1 98.31 291 VAL A N 1
ATOM 2234 C CA . VAL A 1 291 ? 21.219 -26.781 -16.75 1 98.31 291 VAL A CA 1
ATOM 2235 C C . VAL A 1 291 ? 22.281 -25.906 -16.109 1 98.31 291 VAL A C 1
ATOM 2237 O O . VAL A 1 291 ? 22.391 -25.844 -14.875 1 98.31 291 VAL A O 1
ATOM 2240 N N . ASP A 1 292 ? 23.078 -25.203 -16.922 1 97.62 292 ASP A N 1
ATOM 2241 C CA . ASP A 1 292 ? 24.016 -24.188 -16.422 1 97.62 292 ASP A CA 1
ATOM 2242 C C . ASP A 1 292 ? 23.328 -22.828 -16.328 1 97.62 292 ASP A C 1
ATOM 2244 O O . ASP A 1 292 ? 22.109 -22.734 -16.406 1 97.62 292 ASP A O 1
ATOM 2248 N N . GLU A 1 293 ? 24.031 -21.719 -16.094 1 95.62 293 GLU A N 1
ATOM 2249 C CA . GLU A 1 293 ? 23.484 -20.391 -15.844 1 95.62 293 GLU A CA 1
ATOM 2250 C C . GLU A 1 293 ? 22.891 -19.797 -17.125 1 95.62 293 GLU A C 1
ATOM 2252 O O . GLU A 1 293 ? 22.188 -18.797 -17.078 1 95.62 293 GLU A O 1
ATOM 2257 N N . TYR A 1 294 ? 23.188 -20.406 -18.234 1 97 294 TYR A N 1
ATOM 2258 C CA . TYR A 1 294 ? 22.672 -19.938 -19.516 1 97 294 TYR A CA 1
ATOM 2259 C C . TYR A 1 294 ? 21.547 -20.828 -20.016 1 97 294 TYR A C 1
ATOM 2261 O O . TYR A 1 294 ? 21.109 -20.719 -21.172 1 97 294 TYR A O 1
ATOM 2269 N N . GLN A 1 295 ? 21.047 -21.766 -19.203 1 97.38 295 GLN A N 1
ATOM 2270 C CA . GLN A 1 295 ? 19.938 -22.672 -19.484 1 97.38 295 GLN A CA 1
ATOM 2271 C C . GLN A 1 295 ? 20.359 -23.766 -20.469 1 97.38 295 GLN A C 1
ATOM 2273 O O . GLN A 1 295 ? 19.516 -24.438 -21.047 1 97.38 295 GLN A O 1
ATOM 2278 N N . ASN A 1 296 ? 21.703 -23.953 -20.641 1 98.5 296 ASN A N 1
ATOM 2279 C CA . ASN A 1 296 ? 22.188 -25.062 -21.453 1 98.5 296 ASN A CA 1
ATOM 2280 C C . ASN A 1 296 ? 22.062 -26.406 -20.719 1 98.5 296 ASN A C 1
ATOM 2282 O O . ASN A 1 296 ? 22.422 -26.5 -19.547 1 98.5 296 ASN A O 1
ATOM 2286 N N . THR A 1 297 ? 21.562 -27.453 -21.375 1 98.56 297 THR A N 1
ATOM 2287 C CA . THR A 1 297 ? 21.578 -28.797 -20.844 1 98.56 297 THR A CA 1
ATOM 2288 C C . THR A 1 297 ? 22.922 -29.484 -21.125 1 98.56 297 THR A C 1
ATOM 2290 O O . THR A 1 297 ? 23.875 -28.828 -21.531 1 98.56 297 THR A O 1
ATOM 2293 N N . SER A 1 298 ? 22.938 -30.812 -20.828 1 98.38 298 SER A N 1
ATOM 2294 C CA . SER A 1 298 ? 24.141 -31.594 -21.078 1 98.38 298 SER A CA 1
ATOM 2295 C C . SER A 1 298 ? 24.312 -31.859 -22.578 1 98.38 298 SER A C 1
ATOM 2297 O O . SER A 1 298 ? 25.344 -32.375 -23.016 1 98.38 298 SER A O 1
ATOM 2299 N N . THR A 1 299 ? 23.344 -31.516 -23.375 1 98.25 299 THR A N 1
ATOM 2300 C CA . THR A 1 299 ? 23.375 -31.75 -24.812 1 98.25 299 THR A CA 1
ATOM 2301 C C . THR A 1 299 ? 23.344 -30.438 -25.594 1 98.25 299 THR A C 1
ATOM 2303 O O . THR A 1 299 ? 22.516 -29.578 -25.297 1 98.25 299 THR A O 1
ATOM 2306 N N . ARG A 1 300 ? 24.203 -30.344 -26.562 1 96.88 300 ARG A N 1
ATOM 2307 C CA . ARG A 1 300 ? 24.281 -29.125 -27.375 1 96.88 300 ARG A CA 1
ATOM 2308 C C . ARG A 1 300 ? 22.969 -28.844 -28.078 1 96.88 300 ARG A C 1
ATOM 2310 O O . ARG A 1 300 ? 22.312 -29.75 -28.578 1 96.88 300 ARG A O 1
ATOM 2317 N N . ASN A 1 301 ? 22.5 -27.562 -28.016 1 97.62 301 ASN A N 1
ATOM 2318 C CA . ASN A 1 301 ? 21.344 -27.016 -28.719 1 97.62 301 ASN A CA 1
ATOM 2319 C C . ASN A 1 301 ? 20.047 -27.453 -28.062 1 97.62 301 ASN A C 1
ATOM 2321 O O . ASN A 1 301 ? 18.969 -27.219 -28.625 1 97.62 301 ASN A O 1
ATOM 2325 N N . ILE A 1 302 ? 20.094 -28.156 -26.953 1 98.69 302 ILE A N 1
ATOM 2326 C CA . ILE A 1 302 ? 18.906 -28.453 -26.141 1 98.69 302 ILE A CA 1
ATOM 2327 C C . ILE A 1 302 ? 18.984 -27.672 -24.828 1 98.69 302 ILE A C 1
ATOM 2329 O O . ILE A 1 302 ? 20 -27.719 -24.125 1 98.69 302 ILE A O 1
ATOM 2333 N N . TYR A 1 303 ? 17.969 -26.906 -24.531 1 98.75 303 TYR A N 1
ATOM 2334 C CA . TYR A 1 303 ? 17.875 -26.016 -23.391 1 98.75 303 TYR A CA 1
ATOM 2335 C C . TYR A 1 303 ? 16.688 -26.359 -22.516 1 98.75 303 TYR A C 1
ATOM 2337 O O . TYR A 1 303 ? 15.797 -27.109 -22.922 1 98.75 303 TYR A O 1
ATOM 2345 N N . ALA A 1 304 ? 16.703 -25.844 -21.312 1 98.88 304 ALA A N 1
ATOM 2346 C CA . ALA A 1 304 ? 15.539 -26.016 -20.438 1 98.88 304 ALA A CA 1
ATOM 2347 C C . ALA A 1 304 ? 15.32 -24.781 -19.562 1 98.88 304 ALA A C 1
ATOM 2349 O O . ALA A 1 304 ? 16.281 -24.172 -19.094 1 98.88 304 ALA A O 1
ATOM 2350 N N . VAL A 1 305 ? 14.07 -24.375 -19.422 1 98.38 305 VAL A N 1
ATOM 2351 C CA . VAL A 1 305 ? 13.719 -23.266 -18.547 1 98.38 305 VAL A CA 1
ATOM 2352 C C . VAL A 1 305 ? 12.5 -23.641 -17.703 1 98.38 305 VAL A C 1
ATOM 2354 O O . VAL A 1 305 ? 11.68 -24.469 -18.125 1 98.38 305 VAL A O 1
ATOM 2357 N N . GLY A 1 306 ? 12.398 -23.031 -16.484 1 97.75 306 GLY A N 1
ATOM 2358 C CA . GLY A 1 306 ? 11.195 -23.141 -15.672 1 97.75 306 GLY A CA 1
ATOM 2359 C C . GLY A 1 306 ? 11.258 -24.266 -14.656 1 97.75 306 GLY A C 1
ATOM 2360 O O . GLY A 1 306 ? 12.352 -24.719 -14.281 1 97.75 306 GLY A O 1
ATOM 2361 N N . ASP A 1 307 ? 10.109 -24.703 -14.281 1 97.56 307 ASP A N 1
ATOM 2362 C CA . ASP A 1 307 ? 9.984 -25.594 -13.125 1 97.56 307 ASP A CA 1
ATOM 2363 C C . ASP A 1 307 ? 10.672 -26.938 -13.383 1 97.56 307 ASP A C 1
ATOM 2365 O O . ASP A 1 307 ? 11.133 -27.594 -12.445 1 97.56 307 ASP A O 1
ATOM 2369 N N . CYS A 1 308 ? 10.773 -27.375 -14.656 1 98.38 308 CYS A N 1
ATOM 2370 C CA . CYS A 1 308 ? 11.375 -28.656 -14.953 1 98.38 308 CYS A CA 1
ATOM 2371 C C . CYS A 1 308 ? 12.852 -28.672 -14.586 1 98.38 308 CYS A C 1
ATOM 2373 O O . CYS A 1 308 ? 13.477 -29.734 -14.523 1 98.38 308 CYS A O 1
ATOM 2375 N N . CYS A 1 309 ? 13.438 -27.438 -14.336 1 98.19 309 CYS A N 1
ATOM 2376 C CA . CYS A 1 309 ? 14.844 -27.344 -13.977 1 98.19 309 CYS A CA 1
ATOM 2377 C C . CYS A 1 309 ? 15.031 -27.391 -12.469 1 98.19 309 CYS A C 1
ATOM 2379 O O . CYS A 1 309 ? 16.156 -27.531 -11.977 1 98.19 309 CYS A O 1
ATOM 2381 N N . GLY A 1 310 ? 13.953 -27.172 -11.656 1 96.25 310 GLY A N 1
ATOM 2382 C CA . GLY A 1 310 ? 13.984 -27.344 -10.219 1 96.25 310 GLY A CA 1
ATOM 2383 C C . GLY A 1 310 ? 14.57 -26.156 -9.477 1 96.25 310 GLY A C 1
ATOM 2384 O O . GLY A 1 310 ? 14.867 -26.25 -8.289 1 96.25 310 GLY A O 1
ATOM 2385 N N . LYS A 1 311 ? 14.734 -25 -10.211 1 91 311 LYS A N 1
ATOM 2386 C CA . LYS A 1 311 ? 15.336 -23.828 -9.594 1 91 311 LYS A CA 1
ATOM 2387 C C . LYS A 1 311 ? 14.383 -22.625 -9.641 1 91 311 LYS A C 1
ATOM 2389 O O . LYS A 1 311 ? 13.93 -22.234 -10.719 1 91 311 LYS A O 1
ATOM 2394 N N . ALA A 1 312 ? 14.055 -22.016 -8.43 1 92.5 312 ALA A N 1
ATOM 2395 C CA . ALA A 1 312 ? 13.219 -20.828 -8.328 1 92.5 312 ALA A CA 1
ATOM 2396 C C . ALA A 1 312 ? 11.906 -21 -9.094 1 92.5 312 ALA A C 1
ATOM 2398 O O . ALA A 1 312 ? 11.656 -20.312 -10.078 1 92.5 312 ALA A O 1
ATOM 2399 N N . LEU A 1 313 ? 11.109 -21.875 -8.609 1 94.38 313 LEU A N 1
ATOM 2400 C CA . LEU A 1 313 ? 9.891 -22.312 -9.281 1 94.38 313 LEU A CA 1
ATOM 2401 C C . LEU A 1 313 ? 8.828 -21.219 -9.266 1 94.38 313 LEU A C 1
ATOM 2403 O O . LEU A 1 313 ? 7.793 -21.359 -8.609 1 94.38 313 LEU A O 1
ATOM 2407 N N . LEU A 1 314 ? 9.109 -20.078 -9.969 1 96 314 LEU A N 1
ATOM 2408 C CA . LEU A 1 314 ? 8.242 -18.906 -10.07 1 96 314 LEU A CA 1
ATOM 2409 C C . LEU A 1 314 ? 7.98 -18.547 -11.531 1 96 314 LEU A C 1
ATOM 2411 O O . LEU A 1 314 ? 8.906 -18.562 -12.344 1 96 314 LEU A O 1
ATOM 2415 N N . THR A 1 315 ? 6.723 -18.172 -11.836 1 96.94 315 THR A N 1
ATOM 2416 C CA . THR A 1 315 ? 6.277 -17.828 -13.172 1 96.94 315 THR A CA 1
ATOM 2417 C C . THR A 1 315 ? 7.141 -16.703 -13.758 1 96.94 315 THR A C 1
ATOM 2419 O O . THR A 1 315 ? 7.66 -16.844 -14.867 1 96.94 315 THR A O 1
ATOM 2422 N N . PRO A 1 316 ? 7.398 -15.664 -12.992 1 97.56 316 PRO A N 1
ATOM 2423 C CA . PRO A 1 316 ? 8.18 -14.57 -13.578 1 97.56 316 PRO A CA 1
ATOM 2424 C C . PRO A 1 316 ? 9.633 -14.961 -13.836 1 97.56 316 PRO A C 1
ATOM 2426 O O . PRO A 1 316 ? 10.281 -14.406 -14.727 1 97.56 316 PRO A O 1
ATOM 2429 N N . VAL A 1 317 ? 10.148 -15.93 -13.102 1 97.94 317 VAL A N 1
ATOM 2430 C CA . VAL A 1 317 ? 11.5 -16.422 -13.328 1 97.94 317 VAL A CA 1
ATOM 2431 C C . VAL A 1 317 ? 11.562 -17.172 -14.664 1 97.94 317 VAL A C 1
ATOM 2433 O O . VAL A 1 317 ? 12.461 -16.938 -15.477 1 97.94 317 VAL A O 1
ATOM 2436 N N . ALA A 1 318 ? 10.555 -18.062 -14.891 1 98.25 318 ALA A N 1
ATOM 2437 C CA . ALA A 1 318 ? 10.477 -18.812 -16.141 1 98.25 318 ALA A CA 1
ATOM 2438 C C . ALA A 1 318 ? 10.359 -17.875 -17.328 1 98.25 318 ALA A C 1
ATOM 2440 O O . ALA A 1 318 ? 11.031 -18.047 -18.344 1 98.25 318 ALA A O 1
ATOM 2441 N N . ILE A 1 319 ? 9.531 -16.844 -17.188 1 98.06 319 ILE A N 1
ATOM 2442 C CA . ILE A 1 319 ? 9.305 -15.875 -18.25 1 98.06 319 ILE A CA 1
ATOM 2443 C C . ILE A 1 319 ? 10.594 -15.125 -18.562 1 98.06 319 ILE A C 1
ATOM 2445 O O . ILE A 1 319 ? 11.016 -15.047 -19.719 1 98.06 319 ILE A O 1
ATOM 2449 N N . ALA A 1 320 ? 11.234 -14.656 -17.484 1 97.88 320 ALA A N 1
ATOM 2450 C CA . ALA A 1 320 ? 12.453 -13.875 -17.656 1 97.88 320 ALA A CA 1
ATOM 2451 C C . ALA A 1 320 ? 13.57 -14.719 -18.266 1 97.88 320 ALA A C 1
ATOM 2453 O O . ALA A 1 320 ? 14.242 -14.273 -19.203 1 97.88 320 ALA A O 1
ATOM 2454 N N . ALA A 1 321 ? 13.766 -15.922 -17.75 1 98.06 321 ALA A N 1
ATOM 2455 C CA . ALA A 1 321 ? 14.789 -16.812 -18.281 1 98.06 321 ALA A CA 1
ATOM 2456 C C . ALA A 1 321 ? 14.508 -17.172 -19.734 1 98.06 321 ALA A C 1
ATOM 2458 O O . ALA A 1 321 ? 15.422 -17.188 -20.562 1 98.06 321 ALA A O 1
ATOM 2459 N N . GLY A 1 322 ? 13.234 -17.422 -20.047 1 98.44 322 GLY A N 1
ATOM 2460 C CA . GLY A 1 322 ? 12.852 -17.719 -21.406 1 98.44 322 GLY A CA 1
ATOM 2461 C C . GLY A 1 322 ? 13.125 -16.594 -22.375 1 98.44 322 GLY A C 1
ATOM 2462 O O . GLY A 1 322 ? 13.594 -16.812 -23.5 1 98.44 322 GLY A O 1
ATOM 2463 N N . ARG A 1 323 ? 12.828 -15.414 -21.969 1 97.81 323 ARG A N 1
ATOM 2464 C CA . ARG A 1 323 ? 13.078 -14.258 -22.812 1 97.81 323 ARG A CA 1
ATOM 2465 C C . ARG A 1 323 ? 14.57 -14.039 -23.016 1 97.81 323 ARG A C 1
ATOM 2467 O O . ARG A 1 323 ? 15.023 -13.789 -24.125 1 97.81 323 ARG A O 1
ATOM 2474 N N . CYS A 1 324 ? 15.375 -14.164 -21.953 1 97.62 324 CYS A N 1
ATOM 2475 C CA . CYS A 1 324 ? 16.812 -14.016 -22.062 1 97.62 324 CYS A CA 1
ATOM 2476 C C . CYS A 1 324 ? 17.406 -15.055 -23.016 1 97.62 324 CYS A C 1
ATOM 2478 O O . CYS A 1 324 ? 18.297 -14.742 -23.812 1 97.62 324 CYS A O 1
ATOM 2480 N N . LEU A 1 325 ? 16.906 -16.234 -22.906 1 98.38 325 LEU A N 1
ATOM 2481 C CA . LEU A 1 325 ? 17.391 -17.312 -23.781 1 98.38 325 LEU A CA 1
ATOM 2482 C C . LEU A 1 325 ? 17.109 -16.984 -25.234 1 98.38 325 LEU A C 1
ATOM 2484 O O . LEU A 1 325 ? 18 -17.141 -26.094 1 98.38 325 LEU A O 1
ATOM 2488 N N . ALA A 1 326 ? 15.906 -16.516 -25.5 1 98.31 326 ALA A N 1
ATOM 2489 C CA . ALA A 1 326 ? 15.57 -16.125 -26.875 1 98.31 326 ALA A CA 1
ATOM 2490 C C . ALA A 1 326 ? 16.516 -15.031 -27.375 1 98.31 326 ALA A C 1
ATOM 2492 O O . ALA A 1 326 ? 16.984 -15.094 -28.516 1 98.31 326 ALA A O 1
ATOM 2493 N N . HIS A 1 327 ? 16.75 -14.086 -26.531 1 97.75 327 HIS A N 1
ATOM 2494 C CA . HIS A 1 327 ? 17.672 -13.023 -26.906 1 97.75 327 HIS A CA 1
ATOM 2495 C C . HIS A 1 327 ? 19.062 -13.57 -27.203 1 97.75 327 HIS A C 1
ATOM 2497 O O . HIS A 1 327 ? 19.703 -13.156 -28.156 1 97.75 327 HIS A O 1
ATOM 2503 N N . ARG A 1 328 ? 19.516 -14.445 -26.391 1 97.31 328 ARG A N 1
ATOM 2504 C CA . ARG A 1 328 ? 20.844 -15.008 -26.562 1 97.31 328 ARG A CA 1
ATOM 2505 C C . ARG A 1 328 ? 20.953 -15.82 -27.844 1 97.31 328 ARG A C 1
ATOM 2507 O O . ARG A 1 328 ? 21.922 -15.695 -28.594 1 97.31 328 ARG A O 1
ATOM 2514 N N . LEU A 1 329 ? 20 -16.609 -28.094 1 97.81 329 LEU A N 1
ATOM 2515 C CA . LEU A 1 329 ? 20.031 -17.531 -29.219 1 97.81 329 LEU A CA 1
ATOM 2516 C C . LEU A 1 329 ? 19.828 -16.797 -30.547 1 97.81 329 LEU A C 1
ATOM 2518 O O . LEU A 1 329 ? 20.422 -17.141 -31.562 1 97.81 329 LEU A O 1
ATOM 2522 N N . PHE A 1 330 ? 18.969 -15.742 -30.531 1 97.94 330 PHE A N 1
ATOM 2523 C CA . PHE A 1 330 ? 18.469 -15.289 -31.828 1 97.94 330 PHE A CA 1
ATOM 2524 C C . PHE A 1 330 ? 18.703 -13.789 -32 1 97.94 330 PHE A C 1
ATOM 2526 O O . PHE A 1 330 ? 18.391 -13.234 -33.062 1 97.94 330 PHE A O 1
ATOM 2533 N N . ASN A 1 331 ? 19.141 -13.102 -31 1 97.06 331 ASN A N 1
ATOM 2534 C CA . ASN A 1 331 ? 19.375 -11.664 -31.109 1 97.06 331 ASN A CA 1
ATOM 2535 C C . ASN A 1 331 ? 20.828 -11.305 -30.781 1 97.06 331 ASN A C 1
ATOM 2537 O O . ASN A 1 331 ? 21.109 -10.188 -30.344 1 97.06 331 ASN A O 1
ATOM 2541 N N . ASN A 1 332 ? 21.734 -12.203 -30.859 1 94.44 332 ASN A N 1
ATOM 2542 C CA . ASN A 1 332 ? 23.188 -12.039 -30.719 1 94.44 332 ASN A CA 1
ATOM 2543 C C . ASN A 1 332 ? 23.562 -11.422 -29.391 1 94.44 332 ASN A C 1
ATOM 2545 O O . ASN A 1 332 ? 24.5 -10.633 -29.297 1 94.44 332 ASN A O 1
ATOM 2549 N N . GLU A 1 333 ? 22.766 -11.648 -28.344 1 96.31 333 GLU A N 1
ATOM 2550 C CA . GLU A 1 333 ? 23.094 -11.242 -26.984 1 96.31 333 GLU A CA 1
ATOM 2551 C C . GLU A 1 333 ? 23.672 -12.398 -26.188 1 96.31 333 GLU A C 1
ATOM 2553 O O . GLU A 1 333 ? 23.062 -12.891 -25.25 1 96.31 333 GLU A O 1
ATOM 2558 N N . ILE A 1 334 ? 24.906 -12.703 -26.5 1 94.19 334 ILE A N 1
ATOM 2559 C CA . ILE A 1 334 ? 25.531 -13.984 -26.172 1 94.19 334 ILE A CA 1
ATOM 2560 C C . ILE A 1 334 ? 25.688 -14.102 -24.656 1 94.19 334 ILE A C 1
ATOM 2562 O O . ILE A 1 334 ? 25.734 -15.211 -24.125 1 94.19 334 ILE A O 1
ATOM 2566 N N . ASN A 1 335 ? 25.672 -13 -24 1 94.44 335 ASN A N 1
ATOM 2567 C CA . ASN A 1 335 ? 25.859 -13.055 -22.562 1 94.44 335 ASN A CA 1
ATOM 2568 C C . ASN A 1 335 ? 24.547 -12.836 -21.812 1 94.44 335 ASN A C 1
ATOM 2570 O O . ASN A 1 335 ? 24.547 -12.766 -20.578 1 94.44 335 ASN A O 1
ATOM 2574 N N . ASN A 1 336 ? 23.484 -12.742 -22.562 1 96 336 ASN A N 1
ATOM 2575 C CA . ASN A 1 336 ? 22.188 -12.484 -21.953 1 96 336 ASN A CA 1
ATOM 2576 C C . ASN A 1 336 ? 21.703 -13.688 -21.156 1 96 336 ASN A C 1
ATOM 2578 O O . ASN A 1 336 ? 21.531 -14.781 -21.703 1 96 336 ASN 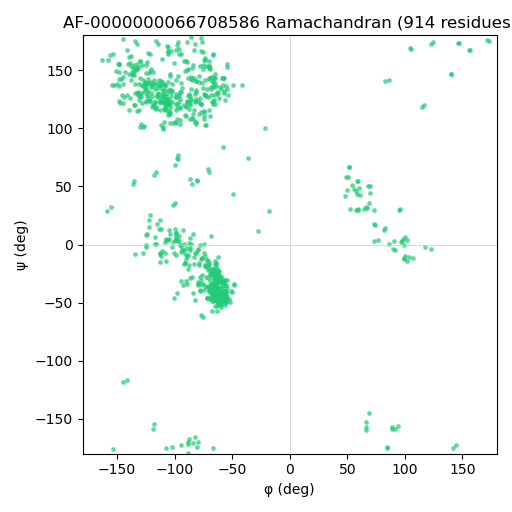A O 1
ATOM 2582 N N . ARG A 1 337 ? 21.578 -13.523 -19.891 1 96.88 337 ARG A N 1
ATOM 2583 C CA . ARG A 1 337 ? 21.094 -14.555 -18.984 1 96.88 337 ARG A CA 1
ATOM 2584 C C . ARG A 1 337 ? 20.359 -13.945 -17.797 1 96.88 337 ARG A C 1
ATOM 2586 O O . ARG A 1 337 ? 20.531 -12.758 -17.5 1 96.88 337 ARG A O 1
ATOM 2593 N N . LEU A 1 338 ? 19.484 -14.695 -17.203 1 96.62 338 LEU A N 1
ATOM 2594 C CA . LEU A 1 338 ? 18.812 -14.258 -15.984 1 96.62 338 LEU A CA 1
ATOM 2595 C C . LEU A 1 338 ? 19.75 -14.312 -14.789 1 96.62 338 LEU A C 1
ATOM 2597 O O . LEU A 1 338 ? 20.484 -15.297 -14.617 1 96.62 338 LEU A O 1
ATOM 2601 N N . ASP A 1 339 ? 19.781 -13.164 -14.109 1 95.38 339 ASP A N 1
ATOM 2602 C CA . ASP A 1 339 ? 20.438 -13.156 -12.805 1 95.38 339 ASP A CA 1
ATOM 2603 C C . ASP A 1 339 ? 19.484 -13.648 -11.719 1 95.38 339 ASP A C 1
ATOM 2605 O O . ASP A 1 339 ? 18.484 -13 -11.414 1 95.38 339 ASP A O 1
ATOM 2609 N N . TYR A 1 340 ? 19.828 -14.797 -11.102 1 95.5 340 TYR A N 1
ATOM 2610 C CA . TYR A 1 340 ? 18.922 -15.461 -10.164 1 95.5 340 TYR A CA 1
ATOM 2611 C C . TYR A 1 340 ? 19.094 -14.906 -8.758 1 95.5 340 TYR A C 1
ATOM 2613 O O . TYR A 1 340 ? 18.453 -15.383 -7.812 1 95.5 340 TYR A O 1
ATOM 2621 N N . LYS A 1 341 ? 19.953 -13.828 -8.641 1 95.25 341 LYS A N 1
ATOM 2622 C CA . LYS A 1 341 ? 20.109 -13.203 -7.336 1 95.25 341 LYS A CA 1
ATOM 2623 C C . LYS A 1 341 ? 19 -12.203 -7.062 1 95.25 341 LYS A C 1
ATOM 2625 O O . LYS A 1 341 ? 18.531 -11.516 -7.977 1 95.25 341 LYS A O 1
ATOM 2630 N N . ASN A 1 342 ? 18.594 -12.164 -5.785 1 98 342 ASN A N 1
ATOM 2631 C CA . ASN A 1 342 ? 17.641 -11.172 -5.281 1 98 342 ASN A CA 1
ATOM 2632 C C . ASN A 1 342 ? 16.312 -11.234 -6.035 1 98 342 ASN A C 1
ATOM 2634 O O . ASN A 1 342 ? 15.789 -10.211 -6.477 1 98 342 ASN A O 1
ATOM 2638 N N . ILE A 1 343 ? 15.828 -12.391 -6.266 1 98.31 343 ILE A N 1
ATOM 2639 C CA . ILE A 1 343 ? 14.5 -12.586 -6.836 1 98.31 343 ILE A CA 1
ATOM 2640 C C . ILE A 1 343 ? 13.438 -12.297 -5.777 1 98.31 343 ILE A C 1
ATOM 2642 O O . ILE A 1 343 ? 13.328 -13.016 -4.781 1 98.31 343 ILE A O 1
ATOM 2646 N N . PRO A 1 344 ? 12.664 -11.148 -5.957 1 98.69 344 PRO A N 1
ATOM 2647 C CA . PRO A 1 344 ? 11.586 -10.906 -4.992 1 98.69 344 PRO A CA 1
ATOM 2648 C C . PRO A 1 344 ? 10.484 -11.961 -5.055 1 98.69 344 PRO A C 1
ATOM 2650 O O . PRO A 1 344 ? 10.102 -12.391 -6.145 1 98.69 344 PRO A O 1
ATOM 2653 N N . SER A 1 345 ? 10.008 -12.359 -3.947 1 97.94 345 SER A N 1
ATOM 2654 C CA . SER A 1 345 ? 9.031 -13.445 -3.848 1 97.94 345 SER A CA 1
ATOM 2655 C C . SER A 1 345 ? 7.941 -13.109 -2.832 1 97.94 345 SER A C 1
ATOM 2657 O O . SER A 1 345 ? 8.219 -12.523 -1.785 1 97.94 345 SER A O 1
ATOM 2659 N N . VAL A 1 346 ? 6.73 -13.516 -3.223 1 98.19 346 VAL A N 1
ATOM 2660 C CA . VAL A 1 346 ? 5.59 -13.234 -2.355 1 98.19 346 VAL A CA 1
ATOM 2661 C C . VAL A 1 346 ? 4.801 -14.523 -2.109 1 98.19 346 VAL A C 1
ATOM 2663 O O . VAL A 1 346 ? 4.625 -15.336 -3.02 1 98.19 346 VAL A O 1
ATOM 2666 N N . VAL A 1 347 ? 4.387 -14.75 -0.915 1 98.12 347 VAL A N 1
ATOM 2667 C CA . VAL A 1 347 ? 3.418 -15.766 -0.516 1 98.12 347 VAL A CA 1
ATOM 2668 C C . VAL A 1 347 ? 2.096 -15.102 -0.14 1 98.12 347 VAL A C 1
ATOM 2670 O O . VAL A 1 347 ? 2.043 -14.297 0.792 1 98.12 347 VAL A O 1
ATOM 2673 N N . PHE A 1 348 ? 1.069 -15.414 -0.861 1 98 348 PHE A N 1
ATOM 2674 C CA . PHE A 1 348 ? -0.234 -14.82 -0.6 1 98 348 PHE A CA 1
ATOM 2675 C C . PHE A 1 348 ? -0.934 -15.523 0.554 1 98 348 PHE A C 1
ATOM 2677 O O . PHE A 1 348 ? -2.053 -16.016 0.399 1 98 348 PHE A O 1
ATOM 2684 N N . SER A 1 349 ? -0.251 -15.578 1.662 1 97.25 349 SER A N 1
ATOM 2685 C CA . SER A 1 349 ? -0.816 -16 2.938 1 97.25 349 SER A CA 1
ATOM 2686 C C . SER A 1 349 ? -1.682 -14.914 3.557 1 97.25 349 SER A C 1
ATOM 2688 O O . SER A 1 349 ? -1.841 -13.836 2.977 1 97.25 349 SER A O 1
ATOM 2690 N N . HIS A 1 350 ? -2.338 -15.312 4.703 1 94.81 350 HIS A N 1
ATOM 2691 C CA . HIS A 1 350 ? -3.049 -14.328 5.508 1 94.81 350 HIS A CA 1
ATOM 2692 C C . HIS A 1 350 ? -2.332 -14.07 6.832 1 94.81 350 HIS A C 1
ATOM 2694 O O . HIS A 1 350 ? -2.4 -14.898 7.746 1 94.81 350 HIS A O 1
ATOM 2700 N N . PRO A 1 351 ? -1.624 -12.883 6.98 1 96.06 351 PRO A N 1
ATOM 2701 C CA . PRO A 1 351 ? -1.359 -11.828 5.996 1 96.06 351 PRO A CA 1
ATOM 2702 C C . PRO A 1 351 ? -0.295 -12.227 4.977 1 96.06 351 PRO A C 1
ATOM 2704 O O . PRO A 1 351 ? 0.394 -13.234 5.16 1 96.06 351 PRO A O 1
ATOM 2707 N N . PRO A 1 352 ? -0.174 -11.461 3.857 1 97.81 352 PRO A N 1
ATOM 2708 C CA . PRO A 1 352 ? 0.819 -11.797 2.834 1 97.81 352 PRO A CA 1
ATOM 2709 C C . PRO A 1 352 ? 2.252 -11.547 3.297 1 97.81 352 PRO A C 1
ATOM 2711 O O . PRO A 1 352 ? 2.479 -10.742 4.203 1 97.81 352 PRO A O 1
ATOM 2714 N N . LEU A 1 353 ? 3.109 -12.32 2.707 1 97.94 353 LEU A N 1
ATOM 2715 C CA . LEU A 1 353 ? 4.531 -12.281 3.027 1 97.94 353 LEU A CA 1
ATOM 2716 C C . LEU A 1 353 ? 5.359 -11.938 1.793 1 97.94 353 LEU A C 1
ATOM 2718 O O . LEU A 1 353 ? 5.086 -12.438 0.7 1 97.94 353 LEU A O 1
ATOM 2722 N N . GLY A 1 354 ? 6.324 -10.914 1.925 1 98.38 354 GLY A N 1
ATOM 2723 C CA . GLY A 1 354 ? 7.238 -10.547 0.852 1 98.38 354 GLY A CA 1
ATOM 2724 C C . GLY A 1 354 ? 8.695 -10.594 1.269 1 98.38 354 GLY A C 1
ATOM 2725 O O . GLY A 1 354 ? 9.047 -10.133 2.357 1 98.38 354 GLY A O 1
ATOM 2726 N N . THR A 1 355 ? 9.578 -11.219 0.429 1 98.62 355 THR A N 1
ATOM 2727 C CA . THR A 1 355 ? 10.992 -11.312 0.75 1 98.62 355 THR A CA 1
ATOM 2728 C C . THR A 1 355 ? 11.844 -11.086 -0.493 1 98.62 355 THR A C 1
ATOM 2730 O O . THR A 1 355 ? 11.422 -11.391 -1.609 1 98.62 355 THR A O 1
ATOM 2733 N N . VAL A 1 356 ? 12.977 -10.508 -0.317 1 98.88 356 VAL A N 1
ATOM 2734 C CA . VAL A 1 356 ? 14.008 -10.406 -1.346 1 98.88 356 VAL A CA 1
ATOM 2735 C C . VAL A 1 356 ? 15.391 -10.422 -0.697 1 98.88 356 VAL A C 1
ATOM 2737 O O . VAL A 1 356 ? 15.594 -9.812 0.359 1 98.88 356 VAL A O 1
ATOM 2740 N N . GLY A 1 357 ? 16.297 -11.188 -1.299 1 98.69 357 GLY A N 1
ATOM 2741 C CA . GLY A 1 357 ? 17.656 -11.234 -0.811 1 98.69 357 GLY A CA 1
ATOM 2742 C C . GLY A 1 357 ? 17.891 -12.328 0.215 1 98.69 357 GLY A C 1
ATOM 2743 O O . GLY A 1 357 ? 17.172 -13.336 0.227 1 98.69 357 GLY A O 1
ATOM 2744 N N . LEU A 1 358 ? 18.922 -12.172 0.997 1 98.69 358 LEU A N 1
ATOM 2745 C CA . LEU A 1 358 ? 19.406 -13.211 1.91 1 98.69 358 LEU A CA 1
ATOM 2746 C C . LEU A 1 358 ? 18.578 -13.219 3.197 1 98.69 358 LEU A C 1
ATOM 2748 O O . LEU A 1 358 ? 18.172 -12.164 3.686 1 98.69 358 LEU A O 1
ATOM 2752 N N . THR A 1 359 ? 18.312 -14.414 3.689 1 98.56 359 THR A N 1
ATOM 2753 C CA . THR A 1 359 ? 17.891 -14.523 5.078 1 98.56 359 THR A CA 1
ATOM 2754 C C . THR A 1 359 ? 19.016 -14.133 6.027 1 98.56 359 THR A C 1
ATOM 2756 O O . THR A 1 359 ? 20.172 -14.023 5.617 1 98.56 359 THR A O 1
ATOM 2759 N N . GLU A 1 360 ? 18.578 -13.898 7.25 1 98.38 360 GLU A N 1
ATOM 2760 C CA . GLU A 1 360 ? 19.609 -13.578 8.234 1 98.38 360 GLU A CA 1
ATOM 2761 C C . GLU A 1 360 ? 20.656 -14.688 8.32 1 98.38 360 GLU A C 1
ATOM 2763 O O . GLU A 1 360 ? 21.859 -14.406 8.359 1 98.38 360 GLU A O 1
ATOM 2768 N N . ALA A 1 361 ? 20.234 -15.953 8.336 1 98 361 ALA A N 1
ATOM 2769 C CA . ALA A 1 361 ? 21.156 -17.094 8.422 1 98 361 ALA A CA 1
ATOM 2770 C C . ALA A 1 361 ? 22.094 -17.109 7.223 1 98 361 ALA A C 1
ATOM 2772 O O . ALA A 1 361 ? 23.312 -17.312 7.383 1 98 361 ALA A O 1
ATOM 2773 N N . GLN A 1 362 ? 21.594 -16.922 6.059 1 98.25 362 GLN A N 1
ATOM 2774 C CA . GLN A 1 362 ? 22.422 -16.891 4.855 1 98.25 362 GLN A CA 1
ATOM 2775 C C . GLN A 1 362 ? 23.406 -15.727 4.895 1 98.25 362 GLN A C 1
ATOM 2777 O O . GLN A 1 362 ? 24.547 -15.859 4.445 1 98.25 362 GLN A O 1
ATOM 2782 N N . ALA A 1 363 ? 22.969 -14.555 5.395 1 98.56 363 ALA A N 1
ATOM 2783 C CA . ALA A 1 363 ? 23.828 -13.375 5.48 1 98.56 363 ALA A CA 1
ATOM 2784 C C . ALA A 1 363 ? 24.969 -13.602 6.469 1 98.56 363 ALA A C 1
ATOM 2786 O O . ALA A 1 363 ? 26.094 -13.18 6.227 1 98.56 363 ALA A O 1
ATOM 2787 N N . VAL A 1 364 ? 24.625 -14.258 7.594 1 98 364 VAL A N 1
ATOM 2788 C CA . VAL A 1 364 ? 25.672 -14.594 8.562 1 98 364 VAL A CA 1
ATOM 2789 C C . VAL A 1 364 ? 26.719 -15.5 7.906 1 98 364 VAL A C 1
ATOM 2791 O O . VAL A 1 364 ? 27.922 -15.297 8.078 1 98 364 VAL A O 1
ATOM 2794 N N . ASP A 1 365 ? 26.281 -16.469 7.188 1 98.06 365 ASP A N 1
ATOM 2795 C CA . ASP A 1 365 ? 27.172 -17.391 6.516 1 98.06 365 ASP A CA 1
ATOM 2796 C C . ASP A 1 365 ? 28.062 -16.672 5.5 1 98.06 365 ASP A C 1
ATOM 2798 O O . ASP A 1 365 ? 29.25 -16.969 5.395 1 98.06 365 ASP A O 1
ATOM 2802 N N . GLN A 1 366 ? 27.5 -15.742 4.816 1 97.81 366 GLN A N 1
ATOM 2803 C CA . GLN A 1 366 ? 28.203 -15.102 3.705 1 97.81 366 GLN A CA 1
ATOM 2804 C C . GLN A 1 366 ? 29.109 -13.977 4.203 1 97.81 366 GLN A C 1
ATOM 2806 O O . GLN A 1 366 ? 30.203 -13.781 3.676 1 97.81 366 GLN A O 1
ATOM 2811 N N . TYR A 1 367 ? 28.672 -13.164 5.141 1 97.56 367 TYR A N 1
ATOM 2812 C CA . TYR A 1 367 ? 29.375 -11.938 5.488 1 97.56 367 TYR A CA 1
ATOM 2813 C C . TYR A 1 367 ? 29.953 -12.016 6.895 1 97.56 367 TYR A C 1
ATOM 2815 O O . TYR A 1 367 ? 30.812 -11.203 7.266 1 97.56 367 TYR A O 1
ATOM 2823 N N . GLY A 1 368 ? 29.562 -12.93 7.727 1 97.25 368 GLY A N 1
ATOM 2824 C CA . GLY A 1 368 ? 29.938 -12.984 9.133 1 97.25 368 GLY A CA 1
ATOM 2825 C C . GLY A 1 368 ? 29.016 -12.148 10.016 1 97.25 368 GLY A C 1
ATOM 2826 O O . GLY A 1 368 ? 28.609 -11.055 9.625 1 97.25 368 GLY A O 1
ATOM 2827 N N . LYS A 1 369 ? 28.75 -12.641 11.125 1 93.62 369 LYS A N 1
ATOM 2828 C CA . LYS A 1 369 ? 27.812 -12.039 12.07 1 93.62 369 LYS A CA 1
ATOM 2829 C C . LYS A 1 369 ? 28.219 -10.609 12.398 1 93.62 369 LYS A C 1
ATOM 2831 O O . LYS A 1 369 ? 27.359 -9.711 12.414 1 93.62 369 LYS A O 1
ATOM 2836 N N . ASN A 1 370 ? 29.469 -10.273 12.57 1 95.31 370 ASN A N 1
ATOM 2837 C CA . ASN A 1 370 ? 29.953 -8.977 13.023 1 95.31 370 ASN A CA 1
ATOM 2838 C C . ASN A 1 370 ? 29.922 -7.938 11.906 1 95.31 370 ASN A C 1
ATOM 2840 O O . ASN A 1 370 ? 30.172 -6.754 12.148 1 95.31 370 ASN A O 1
ATOM 2844 N N . ASN A 1 371 ? 29.484 -8.383 10.781 1 97.69 371 ASN A N 1
ATOM 2845 C CA . ASN A 1 371 ? 29.453 -7.473 9.641 1 97.69 371 ASN A CA 1
ATOM 2846 C C . ASN A 1 371 ? 28.016 -7.141 9.227 1 97.69 371 ASN A C 1
ATOM 2848 O O . ASN A 1 371 ? 27.781 -6.609 8.141 1 97.69 371 ASN A O 1
ATOM 2852 N N . LEU A 1 372 ? 27.156 -7.504 10.148 1 98.5 372 LEU A N 1
ATOM 2853 C CA . LEU A 1 372 ? 25.75 -7.289 9.812 1 98.5 372 LEU A CA 1
ATOM 2854 C C . LEU A 1 372 ? 25.094 -6.316 10.789 1 98.5 372 LEU A C 1
ATOM 2856 O O . LEU A 1 372 ? 25.375 -6.355 11.992 1 98.5 372 LEU A O 1
ATOM 2860 N N . THR A 1 373 ? 24.297 -5.441 10.258 1 98.62 373 THR A N 1
ATOM 2861 C CA . THR A 1 373 ? 23.375 -4.629 11.031 1 98.62 373 THR A CA 1
ATOM 2862 C C . THR A 1 373 ? 21.938 -4.938 10.656 1 98.62 373 THR A C 1
ATOM 2864 O O . THR A 1 373 ? 21.562 -4.859 9.484 1 98.62 373 THR A O 1
ATOM 2867 N N . ILE A 1 374 ? 21.156 -5.332 11.641 1 98.62 374 ILE A N 1
ATOM 2868 C CA . ILE A 1 374 ? 19.781 -5.738 11.406 1 98.62 374 ILE A CA 1
ATOM 2869 C C . ILE A 1 374 ? 18.828 -4.656 11.914 1 98.62 374 ILE A C 1
ATOM 2871 O O . ILE A 1 374 ? 18.969 -4.18 13.047 1 98.62 374 ILE A O 1
ATOM 2875 N N . TYR A 1 375 ? 17.984 -4.191 11.016 1 98.62 375 TYR A N 1
ATOM 2876 C CA . TYR A 1 375 ? 16.891 -3.299 11.398 1 98.62 375 TYR A CA 1
ATOM 2877 C C . TYR A 1 375 ? 15.562 -4.039 11.414 1 98.62 375 TYR A C 1
ATOM 2879 O O . TYR A 1 375 ? 15.258 -4.812 10.5 1 98.62 375 TYR A O 1
ATOM 2887 N N . LYS A 1 376 ? 14.742 -3.848 12.516 1 97.69 376 LYS A N 1
ATOM 2888 C CA . LYS A 1 376 ? 13.422 -4.469 12.617 1 97.69 376 LYS A CA 1
ATOM 2889 C C . LYS A 1 376 ? 12.383 -3.475 13.125 1 97.69 376 LYS A C 1
ATOM 2891 O O . LYS A 1 376 ? 12.719 -2.531 13.844 1 97.69 376 LYS A O 1
ATOM 2896 N N . THR A 1 377 ? 11.211 -3.682 12.602 1 98 377 THR A N 1
ATOM 2897 C CA . THR A 1 377 ? 10.078 -2.943 13.148 1 98 377 THR A CA 1
ATOM 2898 C C . THR A 1 377 ? 8.812 -3.799 13.125 1 98 377 THR A C 1
ATOM 2900 O O . THR A 1 377 ? 8.695 -4.719 12.312 1 98 377 THR A O 1
ATOM 2903 N N . LYS A 1 378 ? 8.008 -3.645 14.102 1 97.19 378 LYS A N 1
ATOM 2904 C CA . LYS A 1 378 ? 6.688 -4.258 14.211 1 97.19 378 LYS A CA 1
ATOM 2905 C C . LYS A 1 378 ? 5.633 -3.223 14.586 1 97.19 378 LYS A C 1
ATOM 2907 O O . LYS A 1 378 ? 5.797 -2.484 15.562 1 97.19 378 LYS A O 1
ATOM 2912 N N . PHE A 1 379 ? 4.582 -3.094 13.805 1 97.19 379 PHE A N 1
ATOM 2913 C CA . PHE A 1 379 ? 3.564 -2.074 14.023 1 97.19 379 PHE A CA 1
ATOM 2914 C C . PHE A 1 379 ? 2.223 -2.512 13.445 1 97.19 379 PHE A C 1
ATOM 2916 O O . PHE A 1 379 ? 2.158 -3.461 12.664 1 97.19 379 PHE A O 1
ATOM 2923 N N . ASN A 1 380 ? 1.19 -1.847 13.852 1 97.31 380 ASN A N 1
ATOM 2924 C CA . ASN A 1 380 ? -0.126 -2.039 13.258 1 97.31 380 ASN A CA 1
ATOM 2925 C C . ASN A 1 380 ? -0.434 -0.959 12.219 1 97.31 380 ASN A C 1
ATOM 2927 O O . ASN A 1 380 ? -0.414 0.232 12.531 1 97.31 380 ASN A O 1
ATOM 2931 N N . PRO A 1 381 ? -0.685 -1.407 10.969 1 97.56 381 PRO A N 1
ATOM 2932 C CA . PRO A 1 381 ? -1.086 -0.406 9.977 1 97.56 381 PRO A CA 1
ATOM 2933 C C . PRO A 1 381 ? -2.297 0.412 10.422 1 97.56 381 PRO A C 1
ATOM 2935 O O . PRO A 1 381 ? -3.117 -0.07 11.203 1 97.56 381 PRO A O 1
ATOM 2938 N N . MET A 1 382 ? -2.434 1.606 9.883 1 97.31 382 MET A N 1
ATOM 2939 C CA . MET A 1 382 ? -3.48 2.537 10.289 1 97.31 382 MET A CA 1
ATOM 2940 C C . MET A 1 382 ? -4.863 1.956 10.016 1 97.31 382 MET A C 1
ATOM 2942 O O . MET A 1 382 ? -5.84 2.332 10.664 1 97.31 382 MET A O 1
ATOM 2946 N N . TYR A 1 383 ? -4.953 1.098 9 1 97.62 383 TYR A N 1
ATOM 2947 C CA . TYR A 1 383 ? -6.211 0.408 8.75 1 97.62 383 TYR A CA 1
ATOM 2948 C C . TYR A 1 383 ? -6.77 -0.189 10.039 1 97.62 383 TYR A C 1
ATOM 2950 O O . TYR A 1 383 ? -7.984 -0.17 10.266 1 97.62 383 TYR A O 1
ATOM 2958 N N . TYR A 1 384 ? -5.887 -0.642 10.898 1 97.81 384 TYR A N 1
ATOM 2959 C CA . TYR A 1 384 ? -6.32 -1.356 12.094 1 97.81 384 TYR A CA 1
ATOM 2960 C C . TYR A 1 384 ? -6.387 -0.42 13.297 1 97.81 384 TYR A C 1
ATOM 2962 O O . TYR A 1 384 ? -6.617 -0.863 14.422 1 97.81 384 TYR A O 1
ATOM 2970 N N . ALA A 1 385 ? -6.203 0.916 13.055 1 96.94 385 ALA A N 1
ATOM 2971 C CA . ALA A 1 385 ? -6.211 1.893 14.141 1 96.94 385 ALA A CA 1
ATOM 2972 C C . ALA A 1 385 ? -7.562 1.907 14.859 1 96.94 385 ALA A C 1
ATOM 2974 O O . ALA A 1 385 ? -7.625 2.078 16.078 1 96.94 385 ALA A O 1
ATOM 2975 N N . VAL A 1 386 ? -8.656 1.579 14.086 1 97.69 386 VAL A N 1
ATOM 2976 C CA . VAL A 1 386 ? -9.977 1.734 14.68 1 97.69 386 VAL A CA 1
ATOM 2977 C C . VAL A 1 386 ? -10.672 0.375 14.766 1 97.69 386 VAL A C 1
ATOM 2979 O O . VAL A 1 386 ? -11.852 0.292 15.102 1 97.69 386 VAL A O 1
ATOM 2982 N N . THR A 1 387 ? -9.969 -0.641 14.312 1 97.75 387 THR A N 1
ATOM 2983 C CA . THR A 1 387 ? -10.57 -1.968 14.375 1 97.75 387 THR A CA 1
ATOM 2984 C C . THR A 1 387 ? -10.258 -2.641 15.711 1 97.75 387 THR A C 1
ATOM 2986 O O . THR A 1 387 ? -9.219 -2.371 16.312 1 97.75 387 THR A O 1
ATOM 2989 N N . GLN A 1 388 ? -11.102 -3.457 16.141 1 96.38 388 GLN A N 1
ATOM 2990 C CA . GLN A 1 388 ? -10.828 -4.289 17.312 1 96.38 388 GLN A CA 1
ATOM 2991 C C . GLN A 1 388 ? -9.727 -5.301 17.016 1 96.38 388 GLN A C 1
ATOM 2993 O O . GLN A 1 388 ? -8.781 -5.438 17.797 1 96.38 388 GLN A O 1
ATOM 2998 N N . HIS A 1 389 ? -10 -5.902 15.875 1 93.19 389 HIS A N 1
ATOM 2999 C CA . HIS A 1 389 ? -8.969 -6.828 15.414 1 93.19 389 HIS A CA 1
ATOM 3000 C C . HIS A 1 389 ? -7.703 -6.086 15.008 1 93.19 389 HIS A C 1
ATOM 3002 O O . HIS A 1 389 ? -7.773 -5.055 14.328 1 93.19 389 HIS A O 1
ATOM 3008 N N . LYS A 1 390 ? -6.574 -6.551 15.562 1 94.44 390 LYS A N 1
ATOM 3009 C CA . LYS A 1 390 ? -5.277 -6 15.18 1 94.44 390 LYS A CA 1
ATOM 3010 C C . LYS A 1 390 ? -4.453 -7.027 14.406 1 94.44 390 LYS A C 1
ATOM 3012 O O . LYS A 1 390 ? -4.473 -8.219 14.734 1 94.44 390 LYS A O 1
ATOM 3017 N N . GLU A 1 391 ? -3.838 -6.641 13.328 1 94.62 391 GLU A N 1
ATOM 3018 C CA . GLU A 1 391 ? -2.914 -7.453 12.539 1 94.62 391 GLU A CA 1
ATOM 3019 C C . GLU A 1 391 ? -1.604 -6.711 12.289 1 94.62 391 GLU A C 1
ATOM 3021 O O . GLU A 1 391 ? -1.542 -5.816 11.445 1 94.62 391 GLU A O 1
ATOM 3026 N N . PRO A 1 392 ? -0.639 -7.094 13 1 95.75 392 PRO A N 1
ATOM 3027 C CA . PRO A 1 392 ? 0.619 -6.348 12.906 1 95.75 392 PRO A CA 1
ATOM 3028 C C . PRO A 1 392 ? 1.355 -6.605 11.594 1 95.75 392 PRO A C 1
ATOM 3030 O O . PRO A 1 392 ? 1.139 -7.637 10.953 1 95.75 392 PRO A O 1
ATOM 3033 N N . THR A 1 393 ? 2.127 -5.66 11.188 1 98.12 393 THR A N 1
ATOM 3034 C CA . THR A 1 393 ? 3.117 -5.77 10.125 1 98.12 393 THR A CA 1
ATOM 3035 C C . THR A 1 393 ? 4.523 -5.891 10.703 1 98.12 393 THR A C 1
ATOM 3037 O O . THR A 1 393 ? 4.867 -5.199 11.664 1 98.12 393 THR A O 1
ATOM 3040 N N . MET A 1 394 ? 5.262 -6.801 10.227 1 98.56 394 MET A N 1
ATOM 3041 C CA . MET A 1 394 ? 6.66 -7.004 10.602 1 98.56 394 MET A CA 1
ATOM 3042 C C . MET A 1 394 ? 7.578 -6.766 9.406 1 98.56 394 MET A C 1
ATOM 3044 O O . MET A 1 394 ? 7.324 -7.266 8.305 1 98.56 394 MET A O 1
ATOM 3048 N N . MET A 1 395 ? 8.594 -5.926 9.609 1 98.81 395 MET A N 1
ATOM 3049 C CA . MET A 1 395 ? 9.578 -5.656 8.562 1 98.81 395 MET A CA 1
ATOM 3050 C C . MET A 1 395 ? 11 -5.816 9.102 1 98.81 395 MET A C 1
ATOM 3052 O O . MET A 1 395 ? 11.281 -5.469 10.25 1 98.81 395 MET A O 1
ATOM 3056 N N . LYS A 1 396 ? 11.859 -6.324 8.273 1 98.75 396 LYS A N 1
ATOM 3057 C CA . LYS A 1 396 ? 13.25 -6.582 8.656 1 98.75 396 LYS A CA 1
ATOM 3058 C C . LYS A 1 396 ? 14.203 -6.25 7.512 1 98.75 396 LYS A C 1
ATOM 3060 O O . LYS A 1 396 ? 13.984 -6.672 6.371 1 98.75 396 LYS A O 1
ATOM 3065 N N . LEU A 1 397 ? 15.219 -5.461 7.77 1 98.94 397 LEU A N 1
ATOM 3066 C CA . LEU A 1 397 ? 16.328 -5.191 6.855 1 98.94 397 LEU A CA 1
ATOM 3067 C C . LEU A 1 397 ? 17.609 -5.832 7.359 1 98.94 397 LEU A C 1
ATOM 3069 O O . LEU A 1 397 ? 17.938 -5.723 8.539 1 98.94 397 LEU A O 1
ATOM 3073 N N . ILE A 1 398 ? 18.219 -6.473 6.48 1 98.94 398 ILE A N 1
ATOM 3074 C CA . ILE A 1 398 ? 19.547 -7.004 6.742 1 98.94 398 ILE A CA 1
ATOM 3075 C C . ILE A 1 398 ? 20.594 -6.203 5.965 1 98.94 398 ILE A C 1
ATOM 3077 O O . ILE A 1 398 ? 20.594 -6.211 4.73 1 98.94 398 ILE A O 1
ATOM 3081 N N . CYS A 1 399 ? 21.484 -5.543 6.645 1 98.88 399 CYS A N 1
ATOM 3082 C CA . CYS A 1 399 ? 22.484 -4.684 6.039 1 98.88 399 CYS A CA 1
ATOM 3083 C C . CYS A 1 399 ? 23.891 -5.219 6.297 1 98.88 399 CYS A C 1
ATOM 3085 O O . CYS A 1 399 ? 24.203 -5.641 7.414 1 98.88 399 CYS A O 1
ATOM 3087 N N . ALA A 1 400 ? 24.75 -5.199 5.285 1 98.75 400 ALA A N 1
ATOM 3088 C CA . ALA A 1 400 ? 26.078 -5.789 5.383 1 98.75 400 ALA A CA 1
ATOM 3089 C C . ALA A 1 400 ? 27.172 -4.742 5.133 1 98.75 400 ALA A C 1
ATOM 3091 O O . ALA A 1 400 ? 27.031 -3.893 4.254 1 98.75 400 ALA A O 1
ATOM 3092 N N . GLY A 1 401 ? 28.219 -4.836 5.922 1 97.94 401 GLY A N 1
ATOM 3093 C CA . GLY A 1 401 ? 29.422 -4.062 5.691 1 97.94 401 GLY A CA 1
ATOM 3094 C C . GLY A 1 401 ? 29.359 -2.662 6.27 1 97.94 401 GLY A C 1
ATOM 3095 O O . GLY A 1 401 ? 28.359 -2.285 6.879 1 97.94 401 GLY A O 1
ATOM 3096 N N . GLU A 1 402 ? 30.406 -1.915 5.984 1 96.75 402 GLU A N 1
ATOM 3097 C CA . GLU A 1 402 ? 30.562 -0.569 6.527 1 96.75 402 GLU A CA 1
ATOM 3098 C C . GLU A 1 402 ? 29.562 0.399 5.895 1 96.75 402 GLU A C 1
ATOM 3100 O O . GLU A 1 402 ? 29.078 1.314 6.559 1 96.75 402 GLU A O 1
ATOM 3105 N N . ASN A 1 403 ? 29.234 0.093 4.73 1 97.38 403 ASN A N 1
ATOM 3106 C CA . ASN A 1 403 ? 28.328 0.993 4.035 1 97.38 403 ASN A CA 1
ATOM 3107 C C . ASN A 1 403 ? 26.875 0.56 4.211 1 97.38 403 ASN A C 1
ATOM 3109 O O . ASN A 1 403 ? 25.969 1.186 3.66 1 97.38 403 ASN A O 1
ATOM 3113 N N . GLU A 1 404 ? 26.672 -0.532 4.836 1 98.19 404 GLU A N 1
ATOM 3114 C CA . GLU A 1 404 ? 25.344 -1.067 5.141 1 98.19 404 GLU A CA 1
ATOM 3115 C C . GLU A 1 404 ? 24.531 -1.295 3.869 1 98.19 404 GLU A C 1
ATOM 3117 O O . GLU A 1 404 ? 23.391 -0.85 3.768 1 98.19 404 GLU A O 1
ATOM 3122 N N . ARG A 1 405 ? 25.188 -2.07 3.014 1 98.81 405 ARG A N 1
ATOM 3123 C CA . ARG A 1 405 ? 24.438 -2.514 1.848 1 98.81 405 ARG A CA 1
ATOM 3124 C C . ARG A 1 405 ? 23.25 -3.387 2.258 1 98.81 405 ARG A C 1
ATOM 3126 O O . ARG A 1 405 ? 23.406 -4.312 3.057 1 98.81 405 ARG A O 1
ATOM 3133 N N . VAL A 1 406 ? 22.078 -3.047 1.745 1 98.94 406 VAL A N 1
ATOM 3134 C CA . VAL A 1 406 ? 20.906 -3.861 2.057 1 98.94 406 VAL A CA 1
ATOM 3135 C C . VAL A 1 406 ? 20.969 -5.168 1.27 1 98.94 406 VAL A C 1
ATOM 3137 O O . VAL A 1 406 ? 20.812 -5.168 0.045 1 98.94 406 VAL A O 1
ATOM 3140 N N . VAL A 1 407 ? 21.125 -6.359 2.039 1 98.88 407 VAL A N 1
ATOM 3141 C CA . VAL A 1 407 ? 21.328 -7.625 1.349 1 98.88 407 VAL A CA 1
ATOM 3142 C C . VAL A 1 407 ? 20.109 -8.531 1.56 1 98.88 407 VAL A C 1
ATOM 3144 O O . VAL A 1 407 ? 20.016 -9.602 0.956 1 98.88 407 VAL A O 1
ATOM 3147 N N . GLY A 1 408 ? 19.25 -8.102 2.389 1 98.88 408 GLY A N 1
ATOM 3148 C CA . GLY A 1 408 ? 18 -8.797 2.617 1 98.88 408 GLY A CA 1
ATOM 3149 C C . GLY A 1 408 ? 16.891 -7.883 3.115 1 98.88 408 GLY A C 1
ATOM 3150 O O . GLY A 1 408 ? 17.141 -6.992 3.934 1 98.88 408 GLY A O 1
ATOM 3151 N N . LEU A 1 409 ? 15.695 -8.016 2.609 1 98.94 409 LEU A N 1
ATOM 3152 C CA . LEU A 1 409 ? 14.484 -7.324 3.029 1 98.94 409 LEU A CA 1
ATOM 3153 C C . LEU A 1 409 ? 13.312 -8.297 3.145 1 98.94 409 LEU A C 1
ATOM 3155 O O . LEU A 1 409 ? 12.969 -8.977 2.176 1 98.94 409 LEU A O 1
ATOM 3159 N N . HIS A 1 410 ? 12.75 -8.406 4.316 1 98.88 410 HIS A N 1
ATOM 3160 C CA . HIS A 1 410 ? 11.695 -9.375 4.621 1 98.88 410 HIS A CA 1
ATOM 3161 C C . HIS A 1 410 ? 10.531 -8.703 5.34 1 98.88 410 HIS A C 1
ATOM 3163 O O . HIS A 1 410 ? 10.727 -7.969 6.305 1 98.88 410 HIS A O 1
ATOM 3169 N N . MET A 1 411 ? 9.32 -8.938 4.809 1 98.81 411 MET A N 1
ATOM 3170 C CA . MET A 1 411 ? 8.141 -8.273 5.371 1 98.81 411 MET A CA 1
ATOM 3171 C C . MET A 1 411 ? 6.984 -9.258 5.508 1 98.81 411 MET A C 1
ATOM 3173 O O . MET A 1 411 ? 6.844 -10.18 4.699 1 98.81 411 MET A O 1
ATOM 3177 N N . LEU A 1 412 ? 6.184 -9.094 6.48 1 98.62 412 LEU A N 1
ATOM 3178 C CA . LEU A 1 412 ? 4.91 -9.766 6.715 1 98.62 412 LEU A CA 1
ATOM 3179 C C . LEU A 1 412 ? 3.822 -8.758 7.082 1 98.62 412 LEU A C 1
ATOM 3181 O O . LEU A 1 412 ? 3.959 -8.016 8.055 1 98.62 412 LEU A O 1
ATOM 3185 N N . GLY A 1 413 ? 2.832 -8.648 6.199 1 98.06 413 GLY A N 1
ATOM 3186 C CA . GLY A 1 413 ? 1.753 -7.711 6.465 1 98.06 413 GLY A CA 1
ATOM 3187 C C . GLY A 1 413 ? 1.023 -7.266 5.211 1 98.06 413 GLY A C 1
ATOM 3188 O O . GLY A 1 413 ? 1.535 -7.422 4.102 1 98.06 413 GLY A O 1
ATOM 3189 N N . GLU A 1 414 ? -0.122 -6.625 5.422 1 96.75 414 GLU A N 1
ATOM 3190 C CA . GLU A 1 414 ? -0.96 -6.164 4.32 1 96.75 414 GLU A CA 1
ATOM 3191 C C . GLU A 1 414 ? -0.185 -5.234 3.389 1 96.75 414 GLU A C 1
ATOM 3193 O O . GLU A 1 414 ? 0.525 -4.336 3.846 1 96.75 414 GLU A O 1
ATOM 3198 N N . GLY A 1 415 ? -0.301 -5.566 2.072 1 96.88 415 GLY A N 1
ATOM 3199 C CA . GLY A 1 415 ? 0.274 -4.672 1.078 1 96.88 415 GLY A CA 1
ATOM 3200 C C . GLY A 1 415 ? 1.705 -5.027 0.718 1 96.88 415 GLY A C 1
ATOM 3201 O O . GLY A 1 415 ? 2.275 -4.453 -0.213 1 96.88 415 GLY A O 1
ATOM 3202 N N . CYS A 1 416 ? 2.307 -6.008 1.367 1 97.88 416 CYS A N 1
ATOM 3203 C CA . CYS A 1 416 ? 3.705 -6.348 1.128 1 97.88 416 CYS A CA 1
ATOM 3204 C C . CYS A 1 416 ? 3.906 -6.855 -0.295 1 97.88 416 CYS A C 1
ATOM 3206 O O . CYS A 1 416 ? 4.996 -6.727 -0.857 1 97.88 416 CYS A O 1
ATOM 3208 N N . ASP A 1 417 ? 2.816 -7.43 -0.885 1 97.75 417 ASP A N 1
ATOM 3209 C CA . ASP A 1 417 ? 2.887 -7.984 -2.232 1 97.75 417 ASP A CA 1
ATOM 3210 C C . ASP A 1 417 ? 3.119 -6.883 -3.268 1 97.75 417 ASP A C 1
ATOM 3212 O O . ASP A 1 417 ? 3.838 -7.09 -4.246 1 97.75 417 ASP A O 1
ATOM 3216 N N . GLU A 1 418 ? 2.551 -5.656 -3.035 1 98.31 418 GLU A N 1
ATOM 3217 C CA . GLU A 1 418 ? 2.736 -4.531 -3.947 1 98.31 418 GLU A CA 1
ATOM 3218 C C . GLU A 1 418 ? 3.955 -3.699 -3.559 1 98.31 418 GLU A C 1
ATOM 3220 O O . GLU A 1 418 ? 4.699 -3.232 -4.426 1 98.31 418 GLU A O 1
ATOM 3225 N N . MET A 1 419 ? 4.23 -3.654 -2.266 1 98.06 419 MET A N 1
ATOM 3226 C CA . MET A 1 419 ? 5.262 -2.812 -1.67 1 98.06 419 MET A CA 1
ATOM 3227 C C . MET A 1 419 ? 6.652 -3.264 -2.113 1 98.06 419 MET A C 1
ATOM 3229 O O . MET A 1 419 ? 7.535 -2.434 -2.332 1 98.06 419 MET A O 1
ATOM 3233 N N . LEU A 1 420 ? 6.836 -4.48 -2.295 1 98.81 420 LEU A N 1
ATOM 3234 C CA . LEU A 1 420 ? 8.164 -5.09 -2.34 1 98.81 420 LEU A CA 1
ATOM 3235 C C . LEU A 1 420 ? 8.852 -4.785 -3.666 1 98.81 420 LEU A C 1
ATOM 3237 O O . LEU A 1 420 ? 10.078 -4.625 -3.711 1 98.81 420 LEU A O 1
ATOM 3241 N N . GLN A 1 421 ? 8.078 -4.703 -4.746 1 98.88 421 GLN A N 1
ATOM 3242 C CA . GLN A 1 421 ? 8.641 -4.688 -6.094 1 98.88 421 GLN A CA 1
ATOM 3243 C C . GLN A 1 421 ? 9.648 -3.551 -6.258 1 98.88 421 GLN A C 1
ATOM 3245 O O . GLN A 1 421 ? 10.758 -3.764 -6.75 1 98.88 421 GLN A O 1
ATOM 3250 N N . GLY A 1 422 ? 9.227 -2.291 -5.801 1 98.88 422 GLY A N 1
ATOM 3251 C CA . GLY A 1 422 ? 10.125 -1.155 -5.941 1 98.88 422 GLY A CA 1
ATOM 3252 C C . GLY A 1 422 ? 11.391 -1.289 -5.121 1 98.88 422 GLY A C 1
ATOM 3253 O O . GLY A 1 422 ? 12.477 -0.92 -5.582 1 98.88 422 GLY A O 1
ATOM 3254 N N . PHE A 1 423 ? 11.281 -1.805 -3.928 1 98.94 423 PHE A N 1
ATOM 3255 C CA . PHE A 1 423 ? 12.461 -2.016 -3.09 1 98.94 423 PHE A CA 1
ATOM 3256 C C . PHE A 1 423 ? 13.391 -3.045 -3.715 1 98.94 423 PHE A C 1
ATOM 3258 O O . PHE A 1 423 ? 14.609 -2.949 -3.57 1 98.94 423 PHE A O 1
ATOM 3265 N N . ALA A 1 424 ? 12.789 -4.07 -4.387 1 98.94 424 ALA A N 1
ATOM 3266 C CA . ALA A 1 424 ? 13.609 -5.07 -5.066 1 98.94 424 ALA A CA 1
ATOM 3267 C C . ALA A 1 424 ? 14.477 -4.426 -6.141 1 98.94 424 ALA A C 1
ATOM 3269 O O . ALA A 1 424 ? 15.633 -4.816 -6.336 1 98.94 424 ALA A O 1
ATOM 3270 N N . VAL A 1 425 ? 13.914 -3.428 -6.867 1 98.88 425 VAL A N 1
ATOM 3271 C CA . VAL A 1 425 ? 14.711 -2.697 -7.848 1 98.88 425 VAL A CA 1
ATOM 3272 C C . VAL A 1 425 ? 15.891 -2.02 -7.152 1 98.88 425 VAL A C 1
ATOM 3274 O O . VAL A 1 425 ? 17.047 -2.152 -7.59 1 98.88 425 VAL A O 1
ATOM 3277 N N . ALA A 1 426 ? 15.617 -1.328 -6.035 1 98.94 426 ALA A N 1
ATOM 3278 C CA . ALA A 1 426 ? 16.656 -0.609 -5.293 1 98.94 426 ALA A CA 1
ATOM 3279 C C . ALA A 1 426 ? 17.734 -1.564 -4.789 1 98.94 426 ALA A C 1
ATOM 3281 O O . ALA A 1 426 ? 18.922 -1.282 -4.906 1 98.94 426 ALA A O 1
ATOM 3282 N N . ILE A 1 427 ? 17.328 -2.695 -4.242 1 98.94 427 ILE A N 1
ATOM 3283 C CA . ILE A 1 427 ? 18.266 -3.66 -3.668 1 98.94 427 ILE A CA 1
ATOM 3284 C C . ILE A 1 427 ? 19.125 -4.262 -4.773 1 98.94 427 ILE A C 1
ATOM 3286 O O . ILE A 1 427 ? 20.328 -4.43 -4.602 1 98.94 427 ILE A O 1
ATOM 3290 N N . LYS A 1 428 ? 18.516 -4.598 -5.879 1 98.56 428 LYS A N 1
ATOM 3291 C CA . LYS A 1 428 ? 19.266 -5.117 -7.016 1 98.56 428 LYS A CA 1
ATOM 3292 C C . LYS A 1 428 ? 20.312 -4.109 -7.488 1 98.56 428 LYS A C 1
ATOM 3294 O O . LYS A 1 428 ? 21.391 -4.492 -7.945 1 98.56 428 LYS A O 1
ATOM 3299 N N . MET A 1 429 ? 20.047 -2.83 -7.348 1 98.62 429 MET A N 1
ATOM 3300 C CA . MET A 1 429 ? 20.953 -1.757 -7.723 1 98.62 429 MET A CA 1
ATOM 3301 C C . MET A 1 429 ? 22.078 -1.607 -6.695 1 98.62 429 MET A C 1
ATOM 3303 O O . MET A 1 429 ? 23.016 -0.835 -6.898 1 98.62 429 MET A O 1
ATOM 3307 N N . GLY A 1 430 ? 21.938 -2.266 -5.547 1 98.69 430 GLY A N 1
ATOM 3308 C CA . GLY A 1 430 ? 22.953 -2.176 -4.516 1 98.69 430 GLY A CA 1
ATOM 3309 C C . GLY A 1 430 ? 22.656 -1.125 -3.463 1 98.69 430 GLY A C 1
ATOM 3310 O O . GLY A 1 430 ? 23.562 -0.541 -2.877 1 98.69 430 GLY A O 1
ATOM 3311 N N . ALA A 1 431 ? 21.438 -0.864 -3.199 1 98.88 431 ALA A N 1
ATOM 3312 C CA . ALA A 1 431 ? 21 0.17 -2.262 1 98.88 431 ALA A CA 1
ATOM 3313 C C . ALA A 1 431 ? 21.594 -0.067 -0.876 1 98.88 431 ALA A C 1
ATOM 3315 O O . ALA A 1 431 ? 21.719 -1.211 -0.431 1 98.88 431 ALA A O 1
ATOM 3316 N N . THR A 1 432 ? 21.938 1.049 -0.217 1 98.81 432 THR A N 1
ATOM 3317 C CA . THR A 1 432 ? 22.406 1.045 1.164 1 98.81 432 THR A CA 1
ATOM 3318 C C . THR A 1 432 ? 21.328 1.568 2.104 1 98.81 432 THR A C 1
ATOM 3320 O O . THR A 1 432 ? 20.312 2.111 1.653 1 98.81 432 THR A O 1
ATOM 3323 N N . LYS A 1 433 ? 21.547 1.334 3.385 1 98.75 433 LYS A N 1
ATOM 3324 C CA . LYS A 1 433 ? 20.641 1.9 4.383 1 98.75 433 LYS A CA 1
ATOM 3325 C C . LYS A 1 433 ? 20.547 3.416 4.242 1 98.75 433 LYS A C 1
ATOM 3327 O O . LYS A 1 433 ? 19.484 3.998 4.438 1 98.75 433 LYS A O 1
ATOM 3332 N N . LYS A 1 434 ? 21.609 4.098 3.893 1 97.69 434 LYS A N 1
ATOM 3333 C CA . LYS A 1 434 ? 21.641 5.543 3.672 1 97.69 434 LYS A CA 1
ATOM 3334 C C . LYS A 1 434 ? 20.719 5.941 2.523 1 97.69 434 LYS A C 1
ATOM 3336 O O . LYS A 1 434 ? 20.062 6.988 2.576 1 97.69 434 LYS A O 1
ATOM 3341 N N . ASP A 1 435 ? 20.703 5.129 1.477 1 98.44 435 ASP A N 1
ATOM 3342 C CA . ASP A 1 435 ? 19.812 5.398 0.352 1 98.44 435 ASP A CA 1
ATOM 3343 C C . ASP A 1 435 ? 18.344 5.352 0.787 1 98.44 435 ASP A C 1
ATOM 3345 O O . ASP A 1 435 ? 17.547 6.191 0.373 1 98.44 435 ASP A O 1
ATOM 3349 N N . PHE A 1 436 ? 18.031 4.355 1.58 1 98.69 436 PHE A N 1
ATOM 3350 C CA . PHE A 1 436 ? 16.688 4.27 2.139 1 98.69 436 PHE A CA 1
ATOM 3351 C C . PHE A 1 436 ? 16.375 5.5 2.977 1 98.69 436 PHE A C 1
ATOM 3353 O O . PHE A 1 436 ? 15.344 6.148 2.775 1 98.69 436 PHE A O 1
ATOM 3360 N N . ASP A 1 437 ? 17.281 5.945 3.812 1 97 437 ASP A N 1
ATOM 3361 C CA . ASP A 1 437 ? 17.078 7.051 4.746 1 97 437 ASP A CA 1
ATOM 3362 C C . ASP A 1 437 ? 16.969 8.383 4.004 1 97 437 ASP A C 1
ATOM 3364 O O . ASP A 1 437 ? 16.344 9.32 4.496 1 97 437 ASP A O 1
ATOM 3368 N N . ASN A 1 438 ? 17.562 8.43 2.875 1 96.56 438 ASN A N 1
ATOM 3369 C CA . ASN A 1 438 ? 17.609 9.664 2.105 1 96.56 438 ASN A CA 1
ATOM 3370 C C . ASN A 1 438 ? 16.328 9.898 1.317 1 96.56 438 ASN A C 1
ATOM 3372 O O . ASN A 1 438 ? 16.141 10.953 0.716 1 96.56 438 ASN A O 1
ATOM 3376 N N . THR A 1 439 ? 15.492 9.016 1.287 1 98.38 439 THR A N 1
ATOM 3377 C CA . THR A 1 439 ? 14.234 9.133 0.554 1 98.38 439 THR A CA 1
ATOM 3378 C C . THR A 1 439 ? 13.094 9.531 1.489 1 98.38 439 THR A C 1
ATOM 3380 O O . THR A 1 439 ? 12.875 8.883 2.518 1 98.38 439 THR A O 1
ATOM 3383 N N . VAL A 1 440 ? 12.398 10.555 1.064 1 98.56 440 VAL A N 1
ATOM 3384 C CA . VAL A 1 440 ? 11.312 11.062 1.9 1 98.56 440 VAL A CA 1
ATOM 3385 C C . VAL A 1 440 ? 10.195 10.023 1.971 1 98.56 440 VAL A C 1
ATOM 3387 O O . VAL A 1 440 ? 9.836 9.414 0.958 1 98.56 440 VAL A O 1
ATOM 3390 N N . ALA A 1 441 ? 9.586 9.852 3.15 1 98.44 441 ALA A N 1
ATOM 3391 C CA . ALA A 1 441 ? 8.523 8.883 3.377 1 98.44 441 ALA A CA 1
ATOM 3392 C C . ALA A 1 441 ? 7.203 9.359 2.771 1 98.44 441 ALA A C 1
ATOM 3394 O O . ALA A 1 441 ? 7.012 10.562 2.564 1 98.44 441 ALA A O 1
ATOM 3395 N N . ILE A 1 442 ? 6.418 8.352 2.406 1 98.31 442 ILE A N 1
ATOM 3396 C CA . ILE A 1 442 ? 5.012 8.609 2.119 1 98.31 442 ILE A CA 1
ATOM 3397 C C . ILE A 1 442 ? 4.168 8.32 3.361 1 98.31 442 ILE A C 1
ATOM 3399 O O . ILE A 1 442 ? 4.113 7.184 3.828 1 98.31 442 ILE A O 1
ATOM 3403 N N . HIS A 1 443 ? 3.49 9.477 3.814 1 97.5 443 HIS A N 1
ATOM 3404 C CA . HIS A 1 443 ? 2.76 9.32 5.066 1 97.5 443 HIS A CA 1
ATOM 3405 C C . HIS A 1 443 ? 1.275 9.609 4.879 1 97.5 443 HIS A C 1
ATOM 3407 O O . HIS A 1 443 ? 0.906 10.578 4.215 1 97.5 443 HIS A O 1
ATOM 3413 N N . PRO A 1 444 ? 0.379 8.742 5.461 1 96.94 444 PRO A N 1
ATOM 3414 C CA . PRO A 1 444 ? 0.698 7.52 6.207 1 96.94 444 PRO A CA 1
ATOM 3415 C C . PRO A 1 444 ? 0.614 6.266 5.344 1 96.94 444 PRO A C 1
ATOM 3417 O O . PRO A 1 444 ? -0.414 6.016 4.707 1 96.94 444 PRO A O 1
ATOM 3420 N N . THR A 1 445 ? 1.59 5.547 5.242 1 98.12 445 THR A N 1
ATOM 3421 C CA . THR A 1 445 ? 1.633 4.223 4.633 1 98.12 445 THR A CA 1
ATOM 3422 C C . THR A 1 445 ? 2.477 3.268 5.469 1 98.12 445 THR A C 1
ATOM 3424 O O . THR A 1 445 ? 3.213 3.697 6.359 1 98.12 445 THR A O 1
ATOM 3427 N N . SER A 1 446 ? 2.346 1.908 5.277 1 98.44 446 SER A N 1
ATOM 3428 C CA . SER A 1 446 ? 3.229 0.937 5.914 1 98.44 446 SER A CA 1
ATOM 3429 C C . SER A 1 446 ? 4.641 1.016 5.348 1 98.44 446 SER A C 1
ATOM 3431 O O . SER A 1 446 ? 5.621 0.869 6.082 1 98.44 446 SER A O 1
ATOM 3433 N N . ALA A 1 447 ? 4.727 1.312 4.02 1 98.69 447 ALA A N 1
ATOM 3434 C CA . ALA A 1 447 ? 6.004 1.307 3.305 1 98.69 447 ALA A CA 1
ATOM 3435 C C . ALA A 1 447 ? 6.949 2.365 3.863 1 98.69 447 ALA A C 1
ATOM 3437 O O . ALA A 1 447 ? 8.172 2.246 3.738 1 98.69 447 ALA A O 1
ATOM 3438 N N . GLU A 1 448 ? 6.422 3.355 4.547 1 98.44 448 GLU A N 1
ATOM 3439 C CA . GLU A 1 448 ? 7.262 4.445 5.043 1 98.44 448 GLU A CA 1
ATOM 3440 C C . GLU A 1 448 ? 8.234 3.951 6.109 1 98.44 448 GLU A C 1
ATOM 3442 O O . GLU A 1 448 ? 9.312 4.52 6.285 1 98.44 448 GLU A O 1
ATOM 3447 N N . GLU A 1 449 ? 7.883 2.838 6.75 1 98.38 449 GLU A N 1
ATOM 3448 C CA . GLU A 1 449 ? 8.719 2.32 7.828 1 98.38 449 GLU A CA 1
ATOM 3449 C C . GLU A 1 449 ? 10.086 1.886 7.309 1 98.38 449 GLU A C 1
ATOM 3451 O O . GLU A 1 449 ? 11.086 1.999 8.016 1 98.38 449 GLU A O 1
ATOM 3456 N N . LEU A 1 450 ? 10.086 1.414 6.062 1 98.81 450 LEU A N 1
ATOM 3457 C CA . LEU A 1 450 ? 11.328 0.911 5.492 1 98.81 450 LEU A CA 1
ATOM 3458 C C . LEU A 1 450 ? 12.32 2.047 5.262 1 98.81 450 LEU A C 1
ATOM 3460 O O . LEU A 1 450 ? 13.531 1.818 5.207 1 98.81 450 LEU A O 1
ATOM 3464 N N . VAL A 1 451 ? 11.844 3.332 5.105 1 98.56 451 VAL A N 1
ATOM 3465 C CA . VAL A 1 451 ? 12.766 4.434 4.836 1 98.56 451 VAL A CA 1
ATOM 3466 C C . VAL A 1 451 ? 12.93 5.289 6.09 1 98.56 451 VAL A C 1
ATOM 3468 O O . VAL A 1 451 ? 13.602 6.32 6.059 1 98.56 451 VAL A O 1
ATOM 3471 N N . THR A 1 452 ? 12.305 4.887 7.246 1 97.12 452 THR A N 1
ATOM 3472 C CA . THR A 1 452 ? 12.422 5.684 8.461 1 97.12 452 THR A CA 1
ATOM 3473 C C . THR A 1 452 ? 12.945 4.836 9.617 1 97.12 452 THR A C 1
ATOM 3475 O O . THR A 1 452 ? 13.141 5.34 10.727 1 97.12 452 THR A O 1
ATOM 3478 N N . MET A 1 453 ? 13.18 3.537 9.305 1 96.38 453 MET A N 1
ATOM 3479 C CA . MET A 1 453 ? 13.648 2.629 10.344 1 96.38 453 MET A CA 1
ATOM 3480 C C . MET A 1 453 ? 14.984 3.1 10.922 1 96.38 453 MET A C 1
ATOM 3482 O O . MET A 1 453 ? 15.867 3.52 10.172 1 96.38 453 MET A O 1
ATOM 3486 N N . ARG A 1 454 ? 15.047 3.031 12.32 1 93.06 454 ARG A N 1
ATOM 3487 C CA . ARG A 1 454 ? 16.266 3.42 13.016 1 93.06 454 ARG A CA 1
ATOM 3488 C C . ARG A 1 454 ? 16.672 2.381 14.062 1 93.06 454 ARG A C 1
ATOM 3490 O O . ARG A 1 454 ? 16.016 1.341 14.188 1 93.06 454 ARG A O 1
ATOM 3497 N N . ASN A 1 455 ? 17.766 2.531 14.625 1 92.81 455 ASN A N 1
ATOM 3498 C CA . ASN A 1 455 ? 18.281 1.728 15.727 1 92.81 455 ASN A CA 1
ATOM 3499 C C . ASN A 1 455 ? 18.641 0.317 15.281 1 92.81 455 ASN A C 1
ATOM 3501 O O . ASN A 1 455 ? 18.25 -0.665 15.906 1 92.81 455 ASN A O 1
ATOM 3505 N N . GLY A 1 456 ? 19.406 0.236 14.219 1 95.69 456 GLY A N 1
ATOM 3506 C CA . GLY A 1 456 ? 19.953 -1.044 13.781 1 95.69 456 GLY A CA 1
ATOM 3507 C C . GLY A 1 456 ? 20.797 -1.728 14.828 1 95.69 456 GLY A C 1
ATOM 3508 O O . GLY A 1 456 ? 21.5 -1.064 15.594 1 95.69 456 GLY A O 1
ATOM 3509 N N . VAL A 1 457 ? 20.688 -3.016 14.867 1 96.06 457 VAL A N 1
ATOM 3510 C CA . VAL A 1 457 ? 21.438 -3.811 15.836 1 96.06 457 VAL A CA 1
ATOM 3511 C C . VAL A 1 457 ? 22.516 -4.613 15.109 1 96.06 457 VAL A C 1
ATOM 3513 O O . VAL A 1 457 ? 22.234 -5.305 14.125 1 96.06 457 VAL A O 1
ATOM 3516 N N . LYS A 1 458 ? 23.656 -4.453 15.656 1 92.5 458 LYS A N 1
ATOM 3517 C CA . LYS A 1 458 ? 24.734 -5.305 15.141 1 92.5 458 LYS A CA 1
ATOM 3518 C C . LYS A 1 458 ? 24.562 -6.742 15.625 1 92.5 458 LYS A C 1
ATOM 3520 O O . LYS A 1 458 ? 24.219 -6.977 16.781 1 92.5 458 LYS A O 1
ATOM 3525 N N . VAL A 1 459 ? 24.594 -7.68 14.688 1 84.12 459 VAL A N 1
ATOM 3526 C CA . VAL A 1 459 ? 24.422 -9.086 15.047 1 84.12 459 VAL A CA 1
ATOM 3527 C C . VAL A 1 459 ? 25.703 -9.617 15.688 1 84.12 459 VAL A C 1
ATOM 3529 O O . VAL A 1 459 ? 26.812 -9.25 15.281 1 84.12 459 VAL A O 1
ATOM 3532 N N . MET B 1 1 ? 9.422 43.719 42.094 1 26.45 1 MET B N 1
ATOM 3533 C CA . MET B 1 1 ? 8.875 44.469 40.969 1 26.45 1 MET B CA 1
ATOM 3534 C C . MET B 1 1 ? 9.359 43.875 39.656 1 26.45 1 MET B C 1
ATOM 3536 O O . MET B 1 1 ? 8.68 44 38.625 1 26.45 1 MET B O 1
ATOM 3540 N N . SER B 1 2 ? 10.75 43.562 39.938 1 32.53 2 SER B N 1
ATOM 3541 C CA . SER B 1 2 ? 11.805 42.906 39.156 1 32.53 2 SER B CA 1
ATOM 3542 C C . SER B 1 2 ? 11.539 41.438 38.938 1 32.53 2 SER B C 1
ATOM 3544 O O . SER B 1 2 ? 12.469 40.656 38.781 1 32.53 2 SER B O 1
ATOM 3546 N N . GLY B 1 3 ? 10.055 40.875 39.438 1 34.72 3 GLY B N 1
ATOM 3547 C CA . GLY B 1 3 ? 9.945 39.438 39.344 1 34.72 3 GLY B CA 1
ATOM 3548 C C . GLY B 1 3 ? 10.555 38.875 38.094 1 34.72 3 GLY B C 1
ATOM 3549 O O . GLY B 1 3 ? 10.609 39.562 37.062 1 34.72 3 GLY B O 1
ATOM 3550 N N . ASP B 1 4 ? 11.062 38 38.562 1 41.69 4 ASP B N 1
ATOM 3551 C CA . ASP B 1 4 ? 12.344 37.5 38.062 1 41.69 4 ASP B CA 1
ATOM 3552 C C . ASP B 1 4 ? 12.312 37.312 36.562 1 41.69 4 ASP B C 1
ATOM 3554 O O . ASP B 1 4 ? 11.664 36.406 36.031 1 41.69 4 ASP B O 1
ATOM 3558 N N . ASP B 1 5 ? 11.727 38.312 35.875 1 48.78 5 ASP B N 1
ATOM 3559 C CA . ASP B 1 5 ? 11.562 38.656 34.469 1 48.78 5 ASP B CA 1
ATOM 3560 C C . ASP B 1 5 ? 12.562 37.906 33.594 1 48.78 5 ASP B C 1
ATOM 3562 O O . ASP B 1 5 ? 12.867 38.312 32.469 1 48.78 5 ASP B O 1
ATOM 3566 N N . SER B 1 6 ? 12.742 37.094 34.062 1 82.75 6 SER B N 1
ATOM 3567 C CA . SER B 1 6 ? 13.938 36.406 33.594 1 82.75 6 SER B CA 1
ATOM 3568 C C . SER B 1 6 ? 13.672 35.625 32.312 1 82.75 6 SER B C 1
ATOM 3570 O O . SER B 1 6 ? 12.633 35 32.156 1 82.75 6 SER B O 1
ATOM 3572 N N . ILE B 1 7 ? 14.133 35.844 31.797 1 90.56 7 ILE B N 1
ATOM 3573 C CA . ILE B 1 7 ? 14.148 35.25 30.469 1 90.56 7 ILE B CA 1
ATOM 3574 C C . ILE B 1 7 ? 14.68 33.812 30.578 1 90.56 7 ILE B C 1
ATOM 3576 O O . ILE B 1 7 ? 15.789 33.594 31.062 1 90.56 7 ILE B O 1
ATOM 3580 N N . LYS B 1 8 ? 13.828 32.781 30.375 1 97.06 8 LYS B N 1
ATOM 3581 C CA . LYS B 1 8 ? 14.281 31.406 30.344 1 97.06 8 LYS B CA 1
ATOM 3582 C C . LYS B 1 8 ? 15.031 31.094 29.047 1 97.06 8 LYS B C 1
ATOM 3584 O O . LYS B 1 8 ? 14.602 31.5 27.969 1 97.06 8 LYS B O 1
ATOM 3589 N N . ARG B 1 9 ? 16.062 30.609 29.109 1 97.44 9 ARG B N 1
ATOM 3590 C CA . ARG B 1 9 ? 16.969 30.469 27.969 1 97.44 9 ARG B CA 1
ATOM 3591 C C . ARG B 1 9 ? 17.109 29 27.578 1 97.44 9 ARG B C 1
ATOM 3593 O O . ARG B 1 9 ? 17.172 28.125 28.422 1 97.44 9 ARG B O 1
ATOM 3600 N N . TYR B 1 10 ? 17.141 28.672 26.469 1 97.94 10 TYR B N 1
ATOM 3601 C CA . TYR B 1 10 ? 17.312 27.359 25.859 1 97.94 10 TYR B CA 1
ATOM 3602 C C . TYR B 1 10 ? 18.422 27.406 24.812 1 97.94 10 TYR B C 1
ATOM 3604 O O . TYR B 1 10 ? 18.703 28.453 24.25 1 97.94 10 TYR B O 1
ATOM 3612 N N . ASP B 1 11 ? 19.156 26.266 24.453 1 98.56 11 ASP B N 1
ATOM 3613 C CA . ASP B 1 11 ? 20 26.125 23.266 1 98.56 11 ASP B CA 1
ATOM 3614 C C . ASP B 1 11 ? 19.141 26.188 22 1 98.56 11 ASP B C 1
ATOM 3616 O O . ASP B 1 11 ? 19.562 26.766 20.984 1 98.56 11 ASP B O 1
ATOM 3620 N N . TYR B 1 12 ? 17.938 25.656 22.219 1 98.56 12 TYR B N 1
ATOM 3621 C CA . TYR B 1 12 ? 17.062 25.547 21.047 1 98.56 12 TYR B CA 1
ATOM 3622 C C . TYR B 1 12 ? 15.617 25.781 21.438 1 98.56 12 TYR B C 1
ATOM 3624 O O . TYR B 1 12 ? 15.07 25.062 22.281 1 98.56 12 TYR B O 1
ATOM 3632 N N . LEU B 1 13 ? 15.102 26.797 20.766 1 98.88 13 LEU B N 1
ATOM 3633 C CA . LEU B 1 13 ? 13.703 27.141 21 1 98.88 13 LEU B CA 1
ATOM 3634 C C . LEU B 1 13 ? 12.875 26.938 19.75 1 98.88 13 LEU B C 1
ATOM 3636 O O . LEU B 1 13 ? 13.141 27.562 18.703 1 98.88 13 LEU B O 1
ATOM 3640 N N . VAL B 1 14 ? 11.945 26.047 19.906 1 98.94 14 VAL B N 1
ATOM 3641 C CA . VAL B 1 14 ? 11.117 25.656 18.766 1 98.94 14 VAL B CA 1
ATOM 3642 C C . VAL B 1 14 ? 9.711 26.234 18.938 1 98.94 14 VAL B C 1
ATOM 3644 O O . VAL B 1 14 ? 9.062 26.016 19.953 1 98.94 14 VAL B O 1
ATOM 3647 N N . ILE B 1 15 ? 9.242 27.031 17.984 1 98.88 15 ILE B N 1
ATOM 3648 C CA . ILE B 1 15 ? 7.898 27.609 17.984 1 98.88 15 ILE B CA 1
ATOM 3649 C C . ILE B 1 15 ? 6.996 26.797 17.062 1 98.88 15 ILE B C 1
ATOM 3651 O O . ILE B 1 15 ? 7.07 26.938 15.836 1 98.88 15 ILE B O 1
ATOM 3655 N N . GLY B 1 16 ? 6.199 26.078 17.641 1 98.69 16 GLY B N 1
ATOM 3656 C CA . GLY B 1 16 ? 5.297 25.188 16.922 1 98.69 16 GLY B CA 1
ATOM 3657 C C . GLY B 1 16 ? 5.531 23.719 17.219 1 98.69 16 GLY B C 1
ATOM 3658 O O . GLY B 1 16 ? 6.617 23.203 16.969 1 98.69 16 GLY B O 1
ATOM 3659 N N . GLY B 1 17 ? 4.48 23.062 17.75 1 98.56 17 GLY B N 1
ATOM 3660 C CA . GLY B 1 17 ? 4.543 21.656 18.094 1 98.56 17 GLY B CA 1
ATOM 3661 C C . GLY B 1 17 ? 3.871 20.766 17.062 1 98.56 17 GLY B C 1
ATOM 3662 O O . GLY B 1 17 ? 3.17 19.812 17.422 1 98.56 17 GLY B O 1
ATOM 3663 N N . GLY B 1 18 ? 3.953 21.172 15.758 1 98.19 18 GLY B N 1
ATOM 3664 C CA . GLY B 1 18 ? 3.549 20.312 14.664 1 98.19 18 GLY B CA 1
ATOM 3665 C C . GLY B 1 18 ? 4.605 19.281 14.297 1 98.19 18 GLY B C 1
ATOM 3666 O O . GLY B 1 18 ? 5.578 19.094 15.031 1 98.19 18 GLY B O 1
ATOM 3667 N N . SER B 1 19 ? 4.496 18.531 13.188 1 97.56 19 SER B N 1
ATOM 3668 C CA . SER B 1 19 ? 5.344 17.422 12.773 1 97.56 19 SER B CA 1
ATOM 3669 C C . SER B 1 19 ? 6.805 17.844 12.68 1 97.56 19 SER B C 1
ATOM 3671 O O . SER B 1 19 ? 7.684 17.188 13.25 1 97.56 19 SER B O 1
ATOM 3673 N N . GLY B 1 20 ? 7.008 18.984 11.914 1 98.31 20 GLY B N 1
ATOM 3674 C CA . GLY B 1 20 ? 8.375 19.438 11.758 1 98.31 20 GLY B CA 1
ATOM 3675 C C . GLY B 1 20 ? 9.008 19.891 13.062 1 98.31 20 GLY B C 1
ATOM 3676 O O . GLY B 1 20 ? 10.164 19.562 13.344 1 98.31 20 GLY B O 1
ATOM 3677 N N . GLY B 1 21 ? 8.227 20.656 13.859 1 98.69 21 GLY B N 1
ATOM 3678 C CA . GLY B 1 21 ? 8.734 21.156 15.125 1 98.69 21 GLY B CA 1
ATOM 3679 C C . GLY B 1 21 ? 9.062 20.047 16.109 1 98.69 21 GLY B C 1
ATOM 3680 O O . GLY B 1 21 ? 10.156 20.016 16.688 1 98.69 21 GLY B O 1
ATOM 3681 N N . ILE B 1 22 ? 8.203 19.141 16.266 1 98.69 22 ILE B N 1
ATOM 3682 C CA . ILE B 1 22 ? 8.414 18.062 17.203 1 98.69 22 ILE B CA 1
ATOM 3683 C C . ILE B 1 22 ? 9.594 17.203 16.75 1 98.69 22 ILE B C 1
ATOM 3685 O O . ILE B 1 22 ? 10.461 16.844 17.547 1 98.69 22 ILE B O 1
ATOM 3689 N N . ALA B 1 23 ? 9.625 16.812 15.453 1 98.25 23 ALA B N 1
ATOM 3690 C CA . ALA B 1 23 ? 10.719 15.992 14.938 1 98.25 23 ALA B CA 1
ATOM 3691 C C . ALA B 1 23 ? 12.07 16.672 15.172 1 98.25 23 ALA B C 1
ATOM 3693 O O . ALA B 1 23 ? 13.031 16.016 15.586 1 98.25 23 ALA B O 1
ATOM 3694 N N . SER B 1 24 ? 12.086 17.969 14.969 1 98.69 24 SER B N 1
ATOM 3695 C CA . SER B 1 24 ? 13.336 18.703 15.148 1 98.69 24 SER B CA 1
ATOM 3696 C C . SER B 1 24 ? 13.711 18.797 16.625 1 98.69 24 SER B C 1
ATOM 3698 O O . SER B 1 24 ? 14.867 18.578 16.984 1 98.69 24 SER B O 1
ATOM 3700 N N . ALA B 1 25 ? 12.805 19.109 17.375 1 98.81 25 ALA B N 1
ATOM 3701 C CA . ALA B 1 25 ? 13.031 19.266 18.812 1 98.81 25 ALA B CA 1
ATOM 3702 C C . ALA B 1 25 ? 13.539 17.953 19.422 1 98.81 25 ALA B C 1
ATOM 3704 O O . ALA B 1 25 ? 14.547 17.953 20.125 1 98.81 25 ALA B O 1
ATOM 3705 N N . ARG B 1 26 ? 12.828 16.891 19.203 1 98.12 26 ARG B N 1
ATOM 3706 C CA . ARG B 1 26 ? 13.219 15.609 19.797 1 98.12 26 ARG B CA 1
ATOM 3707 C C . ARG B 1 26 ? 14.586 15.164 19.297 1 98.12 26 ARG B C 1
ATOM 3709 O O . ARG B 1 26 ? 15.391 14.633 20.062 1 98.12 26 ARG B O 1
ATOM 3716 N N . ARG B 1 27 ? 14.797 15.352 17.922 1 98.06 27 ARG B N 1
ATOM 3717 C CA . ARG B 1 27 ? 16.109 14.984 17.391 1 98.06 27 ARG B CA 1
ATOM 3718 C C . ARG B 1 27 ? 17.219 15.805 18.031 1 98.06 27 ARG B C 1
ATOM 3720 O O . ARG B 1 27 ? 18.266 15.273 18.375 1 98.06 27 ARG B O 1
ATOM 3727 N N . ALA B 1 28 ? 16.969 17.094 18.25 1 98.19 28 ALA B N 1
ATOM 3728 C CA . ALA B 1 28 ? 17.953 17.969 18.875 1 98.19 28 ALA B CA 1
ATOM 3729 C C . ALA B 1 28 ? 18.234 17.531 20.312 1 98.19 28 ALA B C 1
ATOM 3731 O O . ALA B 1 28 ? 19.391 17.516 20.75 1 98.19 28 ALA B O 1
ATOM 3732 N N . ALA B 1 29 ? 17.188 17.141 20.953 1 97.69 29 ALA B N 1
ATOM 3733 C CA . ALA B 1 29 ? 17.312 16.703 22.344 1 97.69 29 ALA B CA 1
ATOM 3734 C C . ALA B 1 29 ? 18.219 15.492 22.453 1 97.69 29 ALA B C 1
ATOM 3736 O O . ALA B 1 29 ? 18.891 15.305 23.469 1 97.69 29 ALA B O 1
ATOM 3737 N N . GLU B 1 30 ? 18.266 14.609 21.406 1 96.94 30 GLU B N 1
ATOM 3738 C CA . GLU B 1 30 ? 19.125 13.438 21.406 1 96.94 30 GLU B CA 1
ATOM 3739 C C . GLU B 1 30 ? 20.594 13.844 21.438 1 96.94 30 GLU B C 1
ATOM 3741 O O . GLU B 1 30 ? 21.469 13.039 21.797 1 96.94 30 GLU B O 1
ATOM 3746 N N . PHE B 1 31 ? 20.891 15.109 21.125 1 96.56 31 PHE B N 1
ATOM 3747 C CA . PHE B 1 31 ? 22.266 15.594 21.125 1 96.56 31 PHE B CA 1
ATOM 3748 C C . PHE B 1 31 ? 22.578 16.344 22.422 1 96.56 31 PHE B C 1
ATOM 3750 O O . PHE B 1 31 ? 23.547 17.094 22.5 1 96.56 31 PHE B O 1
ATOM 3757 N N . LYS B 1 32 ? 21.703 16.25 23.328 1 95 32 LYS B N 1
ATOM 3758 C CA . LYS B 1 32 ? 21.891 16.688 24.703 1 95 32 LYS B CA 1
ATOM 3759 C C . LYS B 1 32 ? 21.953 18.203 24.797 1 95 32 LYS B C 1
ATOM 3761 O O . LYS B 1 32 ? 22.75 18.766 25.562 1 95 32 LYS B O 1
ATOM 3766 N N . VAL B 1 33 ? 21.125 18.828 24.156 1 97.12 33 VAL B N 1
ATOM 3767 C CA . VAL B 1 33 ? 20.953 20.281 24.281 1 97.12 33 VAL B CA 1
ATOM 3768 C C . VAL B 1 33 ? 19.609 20.578 24.953 1 97.12 33 VAL B C 1
ATOM 3770 O O . VAL B 1 33 ? 18.703 19.75 24.938 1 97.12 33 VAL B O 1
ATOM 3773 N N . SER B 1 34 ? 19.656 21.766 25.438 1 98.12 34 SER B N 1
ATOM 3774 C CA . SER B 1 34 ? 18.391 22.141 26.047 1 98.12 34 SER B CA 1
ATOM 3775 C C . SER B 1 34 ? 17.391 22.625 25 1 98.12 34 SER B C 1
ATOM 3777 O O . SER B 1 34 ? 17.719 23.516 24.188 1 98.12 34 SER B O 1
ATOM 3779 N N . VAL B 1 35 ? 16.188 22.078 25.094 1 98.75 35 VAL B N 1
ATOM 3780 C CA . VAL B 1 35 ? 15.195 22.375 24.062 1 98.75 35 VAL B CA 1
ATOM 3781 C C . VAL B 1 35 ? 13.883 22.797 24.703 1 98.75 35 VAL B C 1
ATOM 3783 O O . VAL B 1 35 ? 13.383 22.141 25.625 1 98.75 35 VAL B O 1
ATOM 3786 N N . GLY B 1 36 ? 13.422 23.953 24.25 1 98.75 36 GLY B N 1
ATOM 3787 C CA . GLY B 1 36 ? 12.047 24.359 24.516 1 98.75 36 GLY B CA 1
ATOM 3788 C C . GLY B 1 36 ? 11.164 24.312 23.297 1 98.75 36 GLY B C 1
ATOM 3789 O O . GLY B 1 36 ? 11.594 24.703 22.203 1 98.75 36 GLY B O 1
ATOM 3790 N N . LEU B 1 37 ? 9.984 23.828 23.453 1 98.94 37 LEU B N 1
ATOM 3791 C CA . LEU B 1 37 ? 9.008 23.75 22.375 1 98.94 37 LEU B CA 1
ATOM 3792 C C . LEU B 1 37 ? 7.711 24.453 22.766 1 98.94 37 LEU B C 1
ATOM 3794 O O . LEU B 1 37 ? 7.094 24.094 23.781 1 98.94 37 LEU B O 1
ATOM 3798 N N . ILE B 1 38 ? 7.316 25.406 21.984 1 98.81 38 ILE B N 1
ATOM 3799 C CA . ILE B 1 38 ? 6.129 26.219 22.266 1 98.81 38 ILE B CA 1
ATOM 3800 C C . ILE B 1 38 ? 4.977 25.766 21.375 1 98.81 38 ILE B C 1
ATOM 3802 O O . ILE B 1 38 ? 5.133 25.656 20.156 1 98.81 38 ILE B O 1
ATOM 3806 N N . GLU B 1 39 ? 3.91 25.5 21.906 1 98.5 39 GLU B N 1
ATOM 3807 C CA . GLU B 1 39 ? 2.713 25.109 21.156 1 98.5 39 GLU B CA 1
ATOM 3808 C C . GLU B 1 39 ? 1.452 25.641 21.828 1 98.5 39 GLU B C 1
ATOM 3810 O O . GLU B 1 39 ? 1.261 25.453 23.031 1 98.5 39 GLU B O 1
ATOM 3815 N N . GLU B 1 40 ? 0.691 26.266 21.094 1 95.94 40 GLU B N 1
ATOM 3816 C CA . GLU B 1 40 ? -0.515 26.859 21.656 1 95.94 40 GLU B CA 1
ATOM 3817 C C . GLU B 1 40 ? -1.675 25.875 21.672 1 95.94 40 GLU B C 1
ATOM 3819 O O . GLU B 1 40 ? -2.566 25.953 22.516 1 95.94 40 GLU B O 1
ATOM 3824 N N . THR B 1 41 ? -1.713 24.922 20.734 1 95.06 41 THR B N 1
ATOM 3825 C CA . THR B 1 41 ? -2.838 24 20.594 1 95.06 41 THR B CA 1
ATOM 3826 C C . THR B 1 41 ? -2.393 22.562 20.828 1 95.06 41 THR B C 1
ATOM 3828 O O . THR B 1 41 ? -1.443 22.328 21.578 1 95.06 41 THR B O 1
ATOM 3831 N N . ARG B 1 42 ? -3.119 21.641 20.25 1 95.56 42 ARG B N 1
ATOM 3832 C CA . ARG B 1 42 ? -2.795 20.219 20.391 1 95.56 42 ARG B CA 1
ATOM 3833 C C . ARG B 1 42 ? -1.511 19.875 19.641 1 95.56 42 ARG B C 1
ATOM 3835 O O . ARG B 1 42 ? -1.249 20.422 18.562 1 95.56 42 ARG B O 1
ATOM 3842 N N . LEU B 1 43 ? -0.824 18.984 20.297 1 98.44 43 LEU B N 1
ATOM 3843 C CA . LEU B 1 43 ? 0.436 18.547 19.703 1 98.44 43 LEU B CA 1
ATOM 3844 C C . LEU B 1 43 ? 0.186 17.703 18.453 1 98.44 43 LEU B C 1
ATOM 3846 O O . LEU B 1 43 ? -0.838 17.031 18.344 1 98.44 43 LEU B O 1
ATOM 3850 N N . GLY B 1 44 ? 1.17 17.719 17.578 1 97.62 44 GLY B N 1
ATOM 3851 C CA . GLY B 1 44 ? 1.132 16.891 16.391 1 97.62 44 GLY B CA 1
ATOM 3852 C C . GLY B 1 44 ? 0.792 17.672 15.125 1 97.62 44 GLY B C 1
ATOM 3853 O O . GLY B 1 44 ? 0.971 17.172 14.016 1 97.62 44 GLY B O 1
ATOM 3854 N N . GLY B 1 45 ? 0.348 18.969 15.336 1 96.81 45 GLY B N 1
ATOM 3855 C CA . GLY B 1 45 ? 0.097 19.844 14.203 1 96.81 45 GLY B CA 1
ATOM 3856 C C . GLY B 1 45 ? -1.053 19.391 13.328 1 96.81 45 GLY B C 1
ATOM 3857 O O . GLY B 1 45 ? -1.944 18.672 13.797 1 96.81 45 GLY B O 1
ATOM 3858 N N . THR B 1 46 ? -1.111 19.766 12.117 1 95.5 46 THR B N 1
ATOM 3859 C CA . THR B 1 46 ? -2.197 19.484 11.18 1 95.5 46 THR B CA 1
ATOM 3860 C C . THR B 1 46 ? -2.289 18 10.898 1 95.5 46 THR B C 1
ATOM 3862 O O . THR B 1 46 ? -3.371 17.406 10.977 1 95.5 46 THR B O 1
ATOM 3865 N N . CYS B 1 47 ? -1.276 17.391 10.648 1 96.31 47 CYS B N 1
ATOM 3866 C CA . CYS B 1 47 ? -1.271 15.992 10.219 1 96.31 47 CYS B CA 1
ATOM 3867 C C . CYS B 1 47 ? -2.008 15.109 11.219 1 96.31 47 CYS B C 1
ATOM 3869 O O . CYS B 1 47 ? -2.885 14.336 10.836 1 96.31 47 CYS B O 1
ATOM 3871 N N . VAL B 1 48 ? -1.696 15.227 12.461 1 97.5 48 VAL B N 1
ATOM 3872 C CA . VAL B 1 48 ? -2.217 14.336 13.492 1 97.5 48 VAL B CA 1
ATOM 3873 C C . VAL B 1 48 ? -3.652 14.727 13.836 1 97.5 48 VAL B C 1
ATOM 3875 O O . VAL B 1 48 ? -4.516 13.867 14 1 97.5 48 VAL B O 1
ATOM 3878 N N . ASN B 1 49 ? -3.926 15.992 13.883 1 98 49 ASN B N 1
ATOM 3879 C CA . ASN B 1 49 ? -5.168 16.484 14.477 1 98 49 ASN B CA 1
ATOM 3880 C C . ASN B 1 49 ? -6.25 16.688 13.422 1 98 49 ASN B C 1
ATOM 3882 O O . ASN B 1 49 ? -7.434 16.484 13.695 1 98 49 ASN B O 1
ATOM 3886 N N . LYS B 1 50 ? -5.914 17.016 12.281 1 96.31 50 LYS B N 1
ATOM 3887 C CA . LYS B 1 50 ? -6.91 17.453 11.305 1 96.31 50 LYS B CA 1
ATOM 3888 C C . LYS B 1 50 ? -6.379 17.297 9.875 1 96.31 50 LYS B C 1
ATOM 3890 O O . LYS B 1 50 ? -6.648 18.141 9.023 1 96.31 50 LYS B O 1
ATOM 3895 N N . GLY B 1 51 ? -5.492 16.375 9.586 1 95.69 51 GLY B N 1
ATOM 3896 C CA . GLY B 1 51 ? -4.879 16.141 8.289 1 95.69 51 GLY B CA 1
ATOM 3897 C C . GLY B 1 51 ? -4.688 14.68 7.961 1 95.69 51 GLY B C 1
ATOM 3898 O O . GLY B 1 51 ? -5.645 13.898 7.984 1 95.69 51 GLY B O 1
ATOM 3899 N N . CYS B 1 52 ? -3.486 14.211 7.812 1 96.56 52 CYS B N 1
ATOM 3900 C CA . CYS B 1 52 ? -3.102 12.922 7.246 1 96.56 52 CYS B CA 1
ATOM 3901 C C . CYS B 1 52 ? -3.695 11.773 8.047 1 96.56 52 CYS B C 1
ATOM 3903 O O . CYS B 1 52 ? -4.266 10.844 7.48 1 96.56 52 CYS B O 1
ATOM 3905 N N . VAL B 1 53 ? -3.686 11.844 9.266 1 98 53 VAL B N 1
ATOM 3906 C CA . VAL B 1 53 ? -4.031 10.711 10.109 1 98 53 VAL B CA 1
ATOM 3907 C C . VAL B 1 53 ? -5.551 10.531 10.141 1 98 53 VAL B C 1
ATOM 3909 O O . VAL B 1 53 ? -6.066 9.492 9.719 1 98 53 VAL B O 1
ATOM 3912 N N . PRO B 1 54 ? -6.266 11.578 10.625 1 98.44 54 PRO B N 1
ATOM 3913 C CA . PRO B 1 54 ? -7.715 11.359 10.609 1 98.44 54 PRO B CA 1
ATOM 3914 C C . PRO B 1 54 ? -8.273 11.188 9.203 1 98.44 54 PRO B C 1
ATOM 3916 O O . PRO B 1 54 ? -9.258 10.469 9.008 1 98.44 54 PRO B O 1
ATOM 3919 N N . LYS B 1 55 ? -7.785 11.789 8.227 1 97.69 55 LYS B N 1
ATOM 3920 C CA . LYS B 1 55 ? -8.234 11.641 6.848 1 97.69 55 LYS B CA 1
ATOM 3921 C C . LYS B 1 55 ? -8.047 10.211 6.352 1 97.69 55 LYS B C 1
ATOM 3923 O O . LYS B 1 55 ? -8.906 9.672 5.652 1 97.69 55 LYS B O 1
ATOM 3928 N N . LYS B 1 56 ? -6.848 9.617 6.695 1 98.44 56 LYS B N 1
ATOM 3929 C CA . LYS B 1 56 ? -6.598 8.242 6.266 1 98.44 56 LYS B CA 1
ATOM 3930 C C . LYS B 1 56 ? -7.586 7.277 6.914 1 98.44 56 LYS B C 1
ATOM 3932 O O . LYS B 1 56 ? -8 6.297 6.293 1 98.44 56 LYS B O 1
ATOM 3937 N N . VAL B 1 57 ? -7.988 7.492 8.109 1 98.56 57 VAL B N 1
ATOM 3938 C CA . VAL B 1 57 ? -9.023 6.691 8.758 1 98.56 57 VAL B CA 1
ATOM 3939 C C . VAL B 1 57 ? -10.32 6.781 7.957 1 98.56 57 VAL B C 1
ATOM 3941 O O . VAL B 1 57 ? -10.961 5.762 7.68 1 98.56 57 VAL B O 1
ATOM 3944 N N . MET B 1 58 ? -10.68 7.996 7.527 1 98.62 58 MET B N 1
ATOM 3945 C CA . MET B 1 58 ? -11.898 8.18 6.75 1 98.62 58 MET B CA 1
ATOM 3946 C C . MET B 1 58 ? -11.766 7.559 5.363 1 98.62 58 MET B C 1
ATOM 3948 O O . MET B 1 58 ? -12.742 7.051 4.809 1 98.62 58 MET B O 1
ATOM 3952 N N . TYR B 1 59 ? -10.594 7.637 4.871 1 98.5 59 TYR B N 1
ATOM 3953 C CA . TYR B 1 59 ? -10.312 6.98 3.598 1 98.5 59 TYR B CA 1
ATOM 3954 C C . TYR B 1 59 ? -10.531 5.477 3.697 1 98.5 59 TYR B C 1
ATOM 3956 O O . TYR B 1 59 ? -11.227 4.891 2.867 1 98.5 59 TYR B O 1
ATOM 3964 N N . ASN B 1 60 ? -10 4.867 4.625 1 98.56 60 ASN B N 1
ATOM 3965 C CA . ASN B 1 60 ? -10.219 3.441 4.859 1 98.56 60 ASN B CA 1
ATOM 3966 C C . ASN B 1 60 ? -11.703 3.117 5.027 1 98.56 60 ASN B C 1
ATOM 3968 O O . ASN B 1 60 ? -12.172 2.094 4.531 1 98.56 60 ASN B O 1
ATOM 3972 N N . CYS B 1 61 ? -12.328 4.031 5.781 1 98.69 61 CYS B N 1
ATOM 3973 C CA . CYS B 1 61 ? -13.766 3.85 5.949 1 98.69 61 CYS B CA 1
ATOM 3974 C C . CYS B 1 61 ? -14.477 3.848 4.602 1 98.69 61 CYS B C 1
ATOM 3976 O O . CYS B 1 61 ? -15.289 2.961 4.32 1 98.69 61 CYS B O 1
ATOM 3978 N N . SER B 1 62 ? -14.156 4.742 3.713 1 98.25 62 SER B N 1
ATOM 3979 C CA . SER B 1 62 ? -14.805 4.852 2.41 1 98.25 62 SER B CA 1
ATOM 3980 C C . SER B 1 62 ? -14.492 3.646 1.53 1 98.25 62 SER B C 1
ATOM 3982 O O . SER B 1 62 ? -15.312 3.238 0.707 1 98.25 62 SER B O 1
ATOM 3984 N N . ARG B 1 63 ? -13.328 3.094 1.811 1 97.62 63 ARG B N 1
ATOM 3985 C CA . ARG B 1 63 ? -12.953 1.899 1.063 1 97.62 63 ARG B CA 1
ATOM 3986 C C . ARG B 1 63 ? -13.828 0.714 1.442 1 97.62 63 ARG B C 1
ATOM 3988 O O . ARG B 1 63 ? -14.109 -0.153 0.61 1 97.62 63 ARG B O 1
ATOM 3995 N N . HIS B 1 64 ? -14.297 0.592 2.582 1 98.31 64 HIS B N 1
ATOM 3996 C CA . HIS B 1 64 ? -15.25 -0.432 2.982 1 98.31 64 HIS B CA 1
ATOM 3997 C C . HIS B 1 64 ? -16.547 -0.315 2.188 1 98.31 64 HIS B C 1
ATOM 3999 O O . HIS B 1 64 ? -17.109 -1.325 1.756 1 98.31 64 HIS B O 1
ATOM 4005 N N . ALA B 1 65 ? -16.984 0.988 2.01 1 97.81 65 ALA B N 1
ATOM 4006 C CA . ALA B 1 65 ? -18.203 1.189 1.219 1 97.81 65 ALA B CA 1
ATOM 4007 C C . ALA B 1 65 ? -18.031 0.653 -0.199 1 97.81 65 ALA B C 1
ATOM 4009 O O . ALA B 1 65 ? -18.906 -0.023 -0.726 1 97.81 65 ALA B O 1
ATOM 4010 N N . GLU B 1 66 ? -16.922 0.833 -0.761 1 95.75 66 GLU B N 1
ATOM 4011 C CA . GLU B 1 66 ? -16.641 0.365 -2.115 1 95.75 66 GLU B CA 1
ATOM 4012 C C . GLU B 1 66 ? -16.547 -1.157 -2.164 1 95.75 66 GLU B C 1
ATOM 4014 O O . GLU B 1 66 ? -17.047 -1.782 -3.107 1 95.75 66 GLU B O 1
ATOM 4019 N N . THR B 1 67 ? -15.938 -1.708 -1.166 1 97.5 67 THR B N 1
ATOM 4020 C CA . THR B 1 67 ? -15.766 -3.156 -1.111 1 97.5 67 THR B CA 1
ATOM 4021 C C . THR B 1 67 ? -17.125 -3.852 -0.965 1 97.5 67 THR B C 1
ATOM 4023 O O . THR B 1 67 ? -17.328 -4.93 -1.524 1 97.5 67 THR B O 1
ATOM 4026 N N . ILE B 1 68 ? -18.016 -3.268 -0.189 1 98 68 ILE B N 1
ATOM 4027 C CA . ILE B 1 68 ? -19.344 -3.832 0.021 1 98 68 ILE B CA 1
ATOM 4028 C C . ILE B 1 68 ? -20.047 -4 -1.321 1 98 68 ILE B C 1
ATOM 4030 O O . ILE B 1 68 ? -20.734 -5 -1.55 1 98 68 ILE B O 1
ATOM 4034 N N . ALA B 1 69 ? -19.766 -3.102 -2.271 1 96 69 ALA B N 1
ATOM 4035 C CA . ALA B 1 69 ? -20.406 -3.139 -3.582 1 96 69 ALA B CA 1
ATOM 4036 C C . ALA B 1 69 ? -19.875 -4.293 -4.426 1 96 69 ALA B C 1
ATOM 4038 O O . ALA B 1 69 ? -20.516 -4.719 -5.387 1 96 69 ALA B O 1
ATOM 4039 N N . ASP B 1 70 ? -18.734 -4.84 -4.066 1 97.31 70 ASP B N 1
ATOM 4040 C CA . ASP B 1 70 ? -18.078 -5.859 -4.871 1 97.31 70 ASP B CA 1
ATOM 4041 C C . ASP B 1 70 ? -18.328 -7.254 -4.301 1 97.31 70 ASP B C 1
ATOM 4043 O O . ASP B 1 70 ? -18.016 -8.258 -4.945 1 97.31 70 ASP B O 1
ATOM 4047 N N . HIS B 1 71 ? -18.922 -7.398 -3.152 1 98.5 71 HIS B N 1
ATOM 4048 C CA . HIS B 1 71 ? -19.031 -8.672 -2.449 1 98.5 71 HIS B CA 1
ATOM 4049 C C . HIS B 1 71 ? -19.781 -9.703 -3.299 1 98.5 71 HIS B C 1
ATOM 4051 O O . HIS B 1 71 ? -19.359 -10.859 -3.371 1 98.5 71 HIS B O 1
ATOM 4057 N N . SER B 1 72 ? -20.812 -9.219 -4.027 1 98.31 72 SER B N 1
ATOM 4058 C CA . SER B 1 72 ? -21.672 -10.148 -4.754 1 98.31 72 SER B CA 1
ATOM 4059 C C . SER B 1 72 ? -20.922 -10.805 -5.91 1 98.31 72 SER B C 1
ATOM 4061 O O . SER B 1 72 ? -21.156 -11.969 -6.227 1 98.31 72 SER B O 1
ATOM 4063 N N . ASP B 1 73 ? -20.016 -10.055 -6.547 1 98.25 73 ASP B N 1
ATOM 4064 C CA . ASP B 1 73 ? -19.25 -10.586 -7.672 1 98.25 73 ASP B CA 1
ATOM 4065 C C . ASP B 1 73 ? -18.297 -11.688 -7.219 1 98.25 73 ASP B C 1
ATOM 4067 O O . ASP B 1 73 ? -17.922 -12.562 -8.008 1 98.25 73 ASP B O 1
ATOM 4071 N N . TYR B 1 74 ? -17.922 -11.719 -5.949 1 98.56 74 TYR B N 1
ATOM 4072 C CA . TYR B 1 74 ? -17.047 -12.734 -5.391 1 98.56 74 TYR B CA 1
ATOM 4073 C C . TYR B 1 74 ? -17.828 -13.82 -4.68 1 98.56 74 TYR B C 1
ATOM 4075 O O . TYR B 1 74 ? -17.266 -14.68 -4.004 1 98.56 74 TYR B O 1
ATOM 4083 N N . GLY B 1 75 ? -19.141 -13.75 -4.781 1 98.5 75 GLY B N 1
ATOM 4084 C CA . GLY B 1 75 ? -19.969 -14.859 -4.336 1 98.5 75 GLY B CA 1
ATOM 4085 C C . GLY B 1 75 ? -20.578 -14.625 -2.969 1 98.5 75 GLY B C 1
ATOM 4086 O O . GLY B 1 75 ? -21.25 -15.508 -2.432 1 98.5 75 GLY B O 1
ATOM 4087 N N . PHE B 1 76 ? -20.406 -13.414 -2.391 1 98.69 76 PHE B N 1
ATOM 4088 C CA . PHE B 1 76 ? -20.984 -13.133 -1.082 1 98.69 76 PHE B CA 1
ATOM 4089 C C . PHE B 1 76 ? -22.328 -12.438 -1.224 1 98.69 76 PHE B C 1
ATOM 4091 O O . PHE B 1 76 ? -22.469 -11.453 -1.958 1 98.69 76 PHE B O 1
ATOM 4098 N N . ASP B 1 77 ? -23.297 -12.93 -0.517 1 98.31 77 ASP B N 1
ATOM 4099 C CA . ASP B 1 77 ? -24.594 -12.281 -0.358 1 98.31 77 ASP B CA 1
ATOM 4100 C C . ASP B 1 77 ? -24.641 -11.445 0.921 1 98.31 77 ASP B C 1
ATOM 4102 O O . ASP B 1 77 ? -24.781 -11.992 2.02 1 98.31 77 ASP B O 1
ATOM 4106 N N . VAL B 1 78 ? -24.531 -10.148 0.729 1 97.88 78 VAL B N 1
ATOM 4107 C CA . VAL B 1 78 ? -24.469 -9.234 1.861 1 97.88 78 VAL B CA 1
ATOM 4108 C C . VAL B 1 78 ? -25.578 -8.195 1.738 1 97.88 78 VAL B C 1
ATOM 4110 O O . VAL B 1 78 ? -25.859 -7.699 0.644 1 97.88 78 VAL B O 1
ATOM 4113 N N . THR B 1 79 ? -26.234 -7.902 2.947 1 98.19 79 THR B N 1
ATOM 4114 C CA . THR B 1 79 ? -27.188 -6.805 3.049 1 98.19 79 THR B CA 1
ATOM 4115 C C . THR B 1 79 ? -26.594 -5.641 3.836 1 98.19 79 THR B C 1
ATOM 4117 O O . THR B 1 79 ? -26.141 -5.82 4.965 1 98.19 79 THR B O 1
ATOM 4120 N N . LEU B 1 80 ? -26.5 -4.52 3.268 1 98.06 80 LEU B N 1
ATOM 4121 C CA . LEU B 1 80 ? -26.109 -3.311 3.99 1 98.06 80 LEU B CA 1
ATOM 4122 C C . LEU B 1 80 ? -27.312 -2.719 4.723 1 98.06 80 LEU B C 1
ATOM 4124 O O . LEU B 1 80 ? -28.188 -2.107 4.102 1 98.06 80 LEU B O 1
ATOM 4128 N N . ASN B 1 81 ? -27.328 -2.943 6.016 1 97.81 81 ASN B N 1
ATOM 4129 C CA . ASN B 1 81 ? -28.438 -2.465 6.828 1 97.81 81 ASN B CA 1
ATOM 4130 C C . ASN B 1 81 ? -28.344 -0.967 7.102 1 97.81 81 ASN B C 1
ATOM 4132 O O . ASN B 1 81 ? -29.344 -0.303 7.348 1 97.81 81 ASN B O 1
ATOM 4136 N N . GLY B 1 82 ? -27.109 -0.472 7.164 1 97.69 82 GLY B N 1
ATOM 4137 C CA . GLY B 1 82 ? -26.938 0.951 7.402 1 97.69 82 GLY B CA 1
ATOM 4138 C C . GLY B 1 82 ? -25.484 1.331 7.664 1 97.69 82 GLY B C 1
ATOM 4139 O O . GLY B 1 82 ? -24.609 0.464 7.723 1 97.69 82 GLY B O 1
ATOM 4140 N N . PHE B 1 83 ? -25.266 2.629 7.812 1 97.56 83 PHE B N 1
ATOM 4141 C CA . PHE B 1 83 ? -23.969 3.213 8.102 1 97.56 83 PHE B CA 1
ATOM 4142 C C . PHE B 1 83 ? -24.062 4.254 9.211 1 97.56 83 PHE B C 1
ATOM 4144 O O . PHE B 1 83 ? -24.938 5.129 9.164 1 97.56 83 PHE B O 1
ATOM 4151 N N . ASN B 1 84 ? -23.109 4.066 10.203 1 97.94 84 ASN B N 1
ATOM 4152 C CA . ASN B 1 84 ? -23.078 4.945 11.367 1 97.94 84 ASN B CA 1
ATOM 4153 C C . ASN B 1 84 ? -21.859 5.852 11.359 1 97.94 84 ASN B C 1
ATOM 4155 O O . ASN B 1 84 ? -20.797 5.477 11.875 1 97.94 84 ASN B O 1
ATOM 4159 N N . TRP B 1 85 ? -22.078 7.152 10.953 1 98 85 TRP B N 1
ATOM 4160 C CA . TRP B 1 85 ? -21.016 8.156 10.859 1 98 85 TRP B CA 1
ATOM 4161 C C . TRP B 1 85 ? -20.453 8.469 12.242 1 98 85 TRP B C 1
ATOM 4163 O O . TRP B 1 85 ? -19.234 8.586 12.398 1 98 85 TRP B O 1
ATOM 4173 N N . LYS B 1 86 ? -21.203 8.562 13.188 1 97.75 86 LYS B N 1
ATOM 4174 C CA . LYS B 1 86 ? -20.781 8.938 14.531 1 97.75 86 LYS B CA 1
ATOM 4175 C C . LYS B 1 86 ? -19.828 7.898 15.117 1 97.75 86 LYS B C 1
ATOM 4177 O O . LYS B 1 86 ? -18.875 8.25 15.828 1 97.75 86 LYS B O 1
ATOM 4182 N N . LYS B 1 87 ? -20.125 6.715 14.781 1 97.44 87 LYS B N 1
ATOM 4183 C CA . LYS B 1 87 ? -19.266 5.652 15.289 1 97.44 87 LYS B CA 1
ATOM 4184 C C . LYS B 1 87 ? -17.828 5.816 14.781 1 97.44 87 LYS B C 1
ATOM 4186 O O . LYS B 1 87 ? -16.891 5.801 15.562 1 97.44 87 LYS B O 1
ATOM 4191 N N . ILE B 1 88 ? -17.719 6.004 13.523 1 98.06 88 ILE B N 1
ATOM 4192 C CA . ILE B 1 88 ? -16.375 6.109 12.961 1 98.06 88 ILE B CA 1
ATOM 4193 C C . ILE B 1 88 ? -15.742 7.43 13.391 1 98.06 88 ILE B C 1
ATOM 4195 O O . ILE B 1 88 ? -14.539 7.492 13.648 1 98.06 88 ILE B O 1
ATOM 4199 N N . LYS B 1 89 ? -16.469 8.477 13.492 1 98.31 89 LYS B N 1
ATOM 4200 C CA . LYS B 1 89 ? -15.945 9.75 13.977 1 98.31 89 LYS B CA 1
ATOM 4201 C C . LYS B 1 89 ? -15.383 9.617 15.391 1 98.31 89 LYS B C 1
ATOM 4203 O O . LYS B 1 89 ? -14.273 10.078 15.672 1 98.31 89 LYS B O 1
ATOM 4208 N N . ASN B 1 90 ? -16.156 8.992 16.203 1 98.12 90 ASN B N 1
ATOM 4209 C CA . ASN B 1 90 ? -15.727 8.844 17.594 1 98.12 90 ASN B CA 1
ATOM 4210 C C . ASN B 1 90 ? -14.453 8.008 17.688 1 98.12 90 ASN B C 1
ATOM 4212 O O . ASN B 1 90 ? -13.547 8.336 18.469 1 98.12 90 ASN B O 1
ATOM 4216 N N . SER B 1 91 ? -14.477 6.891 16.969 1 98.12 91 SER B N 1
ATOM 4217 C CA . SER B 1 91 ? -13.289 6.039 16.969 1 98.12 91 SER B CA 1
ATOM 4218 C C . SER B 1 91 ? -12.07 6.789 16.438 1 98.12 91 SER B C 1
ATOM 4220 O O . SER B 1 91 ? -10.977 6.68 17 1 98.12 91 SER B O 1
ATOM 4222 N N . ARG B 1 92 ? -12.266 7.539 15.344 1 98.25 92 ARG B N 1
ATOM 4223 C CA . ARG B 1 92 ? -11.203 8.352 14.758 1 98.25 92 ARG B CA 1
ATOM 4224 C C . ARG B 1 92 ? -10.703 9.391 15.742 1 98.25 92 ARG B C 1
ATOM 4226 O O . ARG B 1 92 ? -9.492 9.555 15.922 1 98.25 92 ARG B O 1
ATOM 4233 N N . ASP B 1 93 ? -11.594 10.117 16.438 1 98.38 93 ASP B N 1
ATOM 4234 C CA . ASP B 1 93 ? -11.227 11.164 17.391 1 98.38 93 ASP B CA 1
ATOM 4235 C C . ASP B 1 93 ? -10.492 10.578 18.594 1 98.38 93 ASP B C 1
ATOM 4237 O O . ASP B 1 93 ? -9.547 11.188 19.109 1 98.38 93 ASP B O 1
ATOM 4241 N N . ALA B 1 94 ? -10.922 9.359 19.047 1 98.38 94 ALA B N 1
ATOM 4242 C CA . ALA B 1 94 ? -10.234 8.688 20.141 1 98.38 94 ALA B CA 1
ATOM 4243 C C . ALA B 1 94 ? -8.812 8.312 19.766 1 98.38 94 ALA B C 1
ATOM 4245 O O . ALA B 1 94 ? -7.887 8.453 20.562 1 98.38 94 ALA B O 1
ATOM 4246 N N . TYR B 1 95 ? -8.758 7.906 18.594 1 97.81 95 TYR B N 1
ATOM 4247 C CA . TYR B 1 95 ? -7.445 7.559 18.062 1 97.81 95 TYR B CA 1
ATOM 4248 C C . TYR B 1 95 ? -6.523 8.773 18.047 1 97.81 95 TYR B C 1
ATOM 4250 O O . TYR B 1 95 ? -5.375 8.695 18.484 1 97.81 95 TYR B O 1
ATOM 4258 N N . VAL B 1 96 ? -6.953 9.961 17.625 1 98.31 96 VAL B N 1
ATOM 4259 C CA . VAL B 1 96 ? -6.199 11.211 17.547 1 98.31 96 VAL B CA 1
ATOM 4260 C C . VAL B 1 96 ? -5.801 11.656 18.953 1 98.31 96 VAL B C 1
ATOM 4262 O O . VAL B 1 96 ? -4.656 12.047 19.188 1 98.31 96 VAL B O 1
ATOM 4265 N N . ARG B 1 97 ? -6.734 11.5 19.875 1 97.81 97 ARG B N 1
ATOM 4266 C CA . ARG B 1 97 ? -6.457 11.875 21.25 1 97.81 97 ARG B CA 1
ATOM 4267 C C . ARG B 1 97 ? -5.332 11.023 21.844 1 97.81 97 ARG B C 1
ATOM 4269 O O . ARG B 1 97 ? -4.465 11.539 22.547 1 97.81 97 ARG B O 1
ATOM 4276 N N . ARG B 1 98 ? -5.395 9.844 21.516 1 97.88 98 ARG B N 1
ATOM 4277 C CA . ARG B 1 98 ? -4.336 8.953 21.984 1 97.88 98 ARG B CA 1
ATOM 4278 C C . ARG B 1 98 ? -2.984 9.359 21.406 1 97.88 98 ARG B C 1
ATOM 4280 O O . ARG B 1 98 ? -1.976 9.359 22.109 1 97.88 98 ARG B O 1
ATOM 4287 N N . LEU B 1 99 ? -2.99 9.703 20.219 1 98.06 99 LEU B N 1
ATOM 4288 C CA . LEU B 1 99 ? -1.755 10.133 19.578 1 98.06 99 LEU B CA 1
ATOM 4289 C C . LEU B 1 99 ? -1.219 11.398 20.219 1 98.06 99 LEU B C 1
ATOM 4291 O O . LEU B 1 99 ? -0.009 11.539 20.406 1 98.06 99 LEU B O 1
ATOM 4295 N N . ASN B 1 100 ? -2.086 12.453 20.516 1 97.94 100 ASN B N 1
ATOM 4296 C CA . ASN B 1 100 ? -1.662 13.664 21.188 1 97.94 100 ASN B CA 1
ATOM 4297 C C . ASN B 1 100 ? -0.968 13.352 22.516 1 97.94 100 ASN B C 1
ATOM 4299 O O . ASN B 1 100 ? 0.068 13.938 22.828 1 97.94 100 ASN B O 1
ATOM 4303 N N . GLY B 1 101 ? -1.476 12.312 23.25 1 98 101 GLY B N 1
ATOM 4304 C CA . G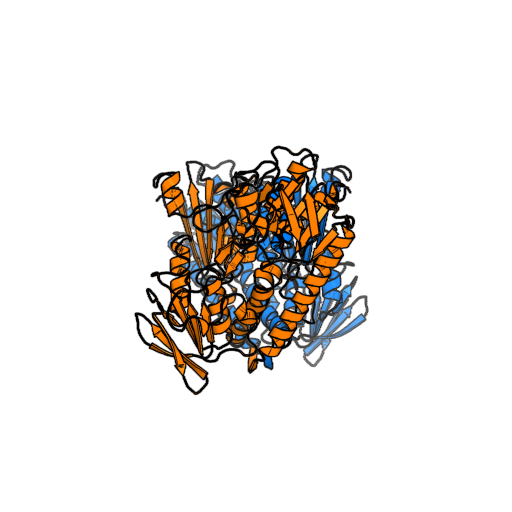LY B 1 101 ? -0.859 11.883 24.5 1 98 101 GLY B CA 1
ATOM 4305 C C . GLY B 1 101 ? 0.509 11.258 24.297 1 98 101 GLY B C 1
ATOM 4306 O O . GLY B 1 101 ? 1.434 11.523 25.078 1 98 101 GLY B O 1
ATOM 4307 N N . ILE B 1 102 ? 0.501 10.469 23.25 1 97.19 102 ILE B N 1
ATOM 4308 C CA . ILE B 1 102 ? 1.761 9.805 22.938 1 97.19 102 ILE B CA 1
ATOM 4309 C C . ILE B 1 102 ? 2.82 10.852 22.594 1 97.19 102 ILE B C 1
ATOM 4311 O O . ILE B 1 102 ? 3.971 10.742 23.031 1 97.19 102 ILE B O 1
ATOM 4315 N N . TYR B 1 103 ? 2.521 11.953 21.875 1 97.38 103 TYR B N 1
ATOM 4316 C CA . TYR B 1 103 ? 3.453 13.016 21.516 1 97.38 103 TYR B CA 1
ATOM 4317 C C . TYR B 1 103 ? 3.949 13.742 22.75 1 97.38 103 TYR B C 1
ATOM 4319 O O . TYR B 1 103 ? 5.141 14.047 22.875 1 97.38 103 TYR B O 1
ATOM 4327 N N . GLU B 1 104 ? 3.078 14 23.594 1 97.56 104 GLU B N 1
ATOM 4328 C CA . GLU B 1 104 ? 3.465 14.68 24.828 1 97.56 104 GLU B CA 1
ATOM 4329 C C . GLU B 1 104 ? 4.41 13.82 25.656 1 97.56 104 GLU B C 1
ATOM 4331 O O . GLU B 1 104 ? 5.43 14.305 26.156 1 97.56 104 GLU B O 1
ATOM 4336 N N . SER B 1 105 ? 4.02 12.516 25.781 1 97.88 105 SER B N 1
ATOM 4337 C CA . SER B 1 105 ? 4.871 11.586 26.516 1 97.88 105 SER B CA 1
ATOM 4338 C C . SER B 1 105 ? 6.254 11.477 25.875 1 97.88 105 SER B C 1
ATOM 4340 O O . SER B 1 105 ? 7.266 11.461 26.578 1 97.88 105 SER B O 1
ATOM 4342 N N . ASN B 1 106 ? 6.238 11.461 24.641 1 97.31 106 ASN B N 1
ATOM 4343 C CA . ASN B 1 106 ? 7.504 11.344 23.922 1 97.31 106 ASN B CA 1
ATOM 4344 C C . ASN B 1 106 ? 8.367 12.586 24.125 1 97.31 106 ASN B C 1
ATOM 4346 O O . ASN B 1 106 ? 9.594 12.484 24.25 1 97.31 106 ASN B O 1
ATOM 4350 N N . LEU B 1 107 ? 7.719 13.742 24 1 97.88 107 LEU B N 1
ATOM 4351 C CA . LEU B 1 107 ? 8.453 14.977 24.266 1 97.88 107 LEU B CA 1
ATOM 4352 C C . LEU B 1 107 ? 9.078 14.945 25.656 1 97.88 107 LEU B C 1
ATOM 4354 O O . LEU B 1 107 ? 10.25 15.297 25.812 1 97.88 107 LEU B O 1
ATOM 4358 N N . SER B 1 108 ? 8.367 14.625 26.578 1 97.38 108 SER B N 1
ATOM 4359 C CA . SER B 1 108 ? 8.859 14.523 27.953 1 97.38 108 SER B CA 1
ATOM 4360 C C . SER B 1 108 ? 10 13.523 28.062 1 97.38 108 SER B C 1
ATOM 4362 O O . SER B 1 108 ? 11.039 13.82 28.656 1 97.38 108 SER B O 1
ATOM 4364 N N . ASN B 1 109 ? 9.742 12.367 27.5 1 97 109 ASN B N 1
ATOM 4365 C CA . ASN B 1 109 ? 10.781 11.344 27.547 1 97 109 ASN B CA 1
ATOM 4366 C C . ASN B 1 109 ? 12.07 11.812 26.875 1 97 109 ASN B C 1
ATOM 4368 O O . ASN B 1 109 ? 13.164 11.422 27.281 1 97 109 ASN B O 1
ATOM 4372 N N . SER B 1 110 ? 12 12.594 25.938 1 97.5 110 SER B N 1
ATOM 4373 C CA . SER B 1 110 ? 13.148 13.148 25.219 1 97.5 110 SER B CA 1
ATOM 4374 C C . SER B 1 110 ? 13.734 14.352 25.953 1 97.5 110 SER B C 1
ATOM 4376 O O . SER B 1 110 ? 14.672 14.984 25.469 1 97.5 110 SER B O 1
ATOM 4378 N N . GLN B 1 111 ? 12.969 14.805 26.969 1 96.69 111 GLN B N 1
ATOM 4379 C CA . GLN B 1 111 ? 13.406 15.922 27.797 1 96.69 111 GLN B CA 1
ATOM 4380 C C . GLN B 1 111 ? 13.297 17.25 27.047 1 96.69 111 GLN B C 1
ATOM 4382 O O . GLN B 1 111 ? 14.172 18.109 27.172 1 96.69 111 GLN B O 1
ATOM 4387 N N . VAL B 1 112 ? 12.43 17.312 26.219 1 98.69 112 VAL B N 1
ATOM 4388 C CA . VAL B 1 112 ? 12.023 18.562 25.609 1 98.69 112 VAL B CA 1
ATOM 4389 C C . VAL B 1 112 ? 10.977 19.266 26.469 1 98.69 112 VAL B C 1
ATOM 4391 O O . VAL B 1 112 ? 9.961 18.672 26.828 1 98.69 112 VAL B O 1
ATOM 4394 N N . GLU B 1 113 ? 11.242 20.453 26.812 1 98.31 113 GLU B N 1
ATOM 4395 C CA . GLU B 1 113 ? 10.273 21.156 27.641 1 98.31 113 GLU B CA 1
ATOM 4396 C C . GLU B 1 113 ? 9.148 21.75 26.797 1 98.31 113 GLU B C 1
ATOM 4398 O O . GLU B 1 113 ? 9.398 22.562 25.906 1 98.31 113 GLU B O 1
ATOM 4403 N N . LEU B 1 114 ? 7.988 21.359 27.141 1 98.38 114 LEU B N 1
ATOM 4404 C CA . LEU B 1 114 ? 6.805 21.859 26.453 1 98.38 114 LEU B CA 1
ATOM 4405 C C . LEU B 1 114 ? 6.293 23.141 27.109 1 98.38 114 LEU B C 1
ATOM 4407 O O . LEU B 1 114 ? 6.051 23.172 28.312 1 98.38 114 LEU B O 1
ATOM 4411 N N . ILE B 1 115 ? 6.195 24.203 26.328 1 98.5 115 ILE B N 1
ATOM 4412 C CA . ILE B 1 115 ? 5.68 25.5 26.766 1 98.5 115 ILE B CA 1
ATOM 4413 C C . ILE B 1 115 ? 4.359 25.797 26.062 1 98.5 115 ILE B C 1
ATOM 4415 O O . ILE B 1 115 ? 4.32 25.969 24.844 1 98.5 115 ILE B O 1
ATOM 4419 N N . ARG B 1 116 ? 3.379 25.859 26.859 1 97.88 116 ARG B N 1
ATOM 4420 C CA . ARG B 1 116 ? 2.055 26.078 26.281 1 97.88 116 ARG B CA 1
ATOM 4421 C C . ARG B 1 116 ? 1.77 27.562 26.094 1 97.88 116 ARG B C 1
ATOM 4423 O O . ARG B 1 116 ? 1.93 28.344 27.031 1 97.88 116 ARG B O 1
ATOM 4430 N N . GLY B 1 117 ? 1.379 27.922 24.859 1 98.06 117 GLY B N 1
ATOM 4431 C CA . GLY B 1 117 ? 0.953 29.281 24.578 1 98.06 117 GLY B CA 1
ATOM 4432 C C . GLY B 1 117 ? 1.307 29.75 23.188 1 98.06 117 GLY B C 1
ATOM 4433 O O . GLY B 1 117 ? 1.933 29.016 22.422 1 98.06 117 GLY B O 1
ATOM 4434 N N . LYS B 1 118 ? 0.762 31 22.891 1 97.19 118 LYS B N 1
ATOM 4435 C CA . LYS B 1 118 ? 1.026 31.625 21.609 1 97.19 118 LYS B CA 1
ATOM 4436 C C . LYS B 1 118 ? 2.318 32.438 21.641 1 97.19 118 LYS B C 1
ATOM 4438 O O . LYS B 1 118 ? 2.514 33.25 22.547 1 97.19 118 LYS B O 1
ATOM 4443 N N . ALA B 1 119 ? 3.182 32.062 20.781 1 98.44 119 ALA B N 1
ATOM 4444 C CA . ALA B 1 119 ? 4.484 32.719 20.75 1 98.44 119 ALA B CA 1
ATOM 4445 C C . ALA B 1 119 ? 4.457 33.938 19.844 1 98.44 119 ALA B C 1
ATOM 4447 O O . ALA B 1 119 ? 3.764 33.969 18.828 1 98.44 119 ALA B O 1
ATOM 4448 N N . SER B 1 120 ? 5.145 34.938 20.219 1 98.19 120 SER B N 1
ATOM 4449 C CA . SER B 1 120 ? 5.449 36.094 19.375 1 98.19 120 SER B CA 1
ATOM 4450 C C . SER B 1 120 ? 6.805 36.688 19.719 1 98.19 120 SER B C 1
ATOM 4452 O O . SER B 1 120 ? 7.223 36.656 20.875 1 98.19 120 SER B O 1
ATOM 4454 N N . PHE B 1 121 ? 7.559 37.281 18.766 1 98.5 121 PHE B N 1
ATOM 4455 C CA . PHE B 1 121 ? 8.859 37.906 19 1 98.5 121 PHE B CA 1
ATOM 4456 C C . PHE B 1 121 ? 8.688 39.281 19.609 1 98.5 121 PHE B C 1
ATOM 4458 O O . PHE B 1 121 ? 7.75 40 19.266 1 98.5 121 PHE B O 1
ATOM 4465 N N . THR B 1 122 ? 9.461 39.562 20.469 1 97.5 122 THR B N 1
ATOM 4466 C CA . THR B 1 122 ? 9.578 40.906 20.969 1 97.5 122 THR B CA 1
ATOM 4467 C C . THR B 1 122 ? 10.688 41.656 20.234 1 97.5 122 THR B C 1
ATOM 4469 O O . THR B 1 122 ? 11.5 41.062 19.531 1 97.5 122 THR B O 1
ATOM 4472 N N . LYS B 1 123 ? 10.719 42.969 20.328 1 96.12 123 LYS B N 1
ATOM 4473 C CA . LYS B 1 123 ? 11.672 43.812 19.609 1 96.12 123 LYS B CA 1
ATOM 4474 C C . LYS B 1 123 ? 13.109 43.5 20.016 1 96.12 123 LYS B C 1
ATOM 4476 O O . LYS B 1 123 ? 14.039 43.688 19.234 1 96.12 123 LYS B O 1
ATOM 4481 N N . ASP B 1 124 ? 13.344 42.938 21.297 1 92.38 124 ASP B N 1
ATOM 4482 C CA . ASP B 1 124 ? 14.695 42.656 21.781 1 92.38 124 ASP B CA 1
ATOM 4483 C C . ASP B 1 124 ? 15.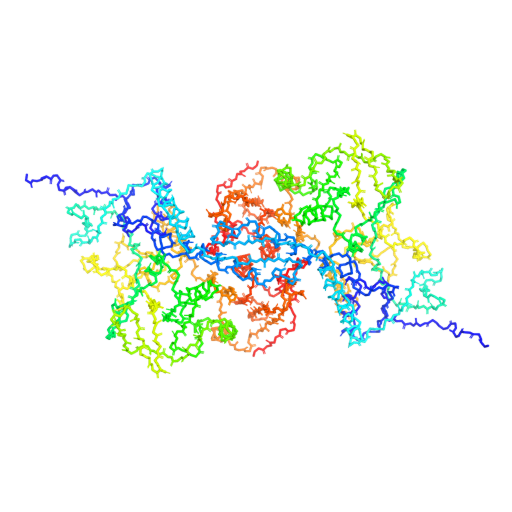148 41.25 21.344 1 92.38 124 ASP B C 1
ATOM 4485 O O . ASP B 1 124 ? 16.234 40.812 21.734 1 92.38 124 ASP B O 1
ATOM 4489 N N . GLY B 1 125 ? 14.211 40.625 20.609 1 93.56 125 GLY B N 1
ATOM 4490 C CA . GLY B 1 125 ? 14.656 39.406 19.969 1 93.56 125 GLY B CA 1
ATOM 4491 C C . GLY B 1 125 ? 14.312 38.156 20.75 1 93.56 125 GLY B C 1
ATOM 4492 O O . GLY B 1 125 ? 14.75 37.031 20.391 1 93.56 125 GLY B O 1
ATOM 4493 N N . VAL B 1 126 ? 13.672 38.281 21.797 1 96.31 126 VAL B N 1
ATOM 4494 C CA . VAL B 1 126 ? 13.258 37.094 22.547 1 96.31 126 VAL B CA 1
ATOM 4495 C C . VAL B 1 126 ? 11.82 36.75 22.172 1 96.31 126 VAL B C 1
ATOM 4497 O O . VAL B 1 126 ? 11.164 37.469 21.422 1 96.31 126 VAL B O 1
ATOM 4500 N N . VAL B 1 127 ? 11.328 35.625 22.688 1 98.5 127 VAL B N 1
ATOM 4501 C CA . VAL B 1 127 ? 9.992 35.125 22.391 1 98.5 127 VAL B CA 1
ATOM 4502 C C . VAL B 1 127 ? 9.094 35.281 23.609 1 98.5 127 VAL B C 1
ATOM 4504 O O . VAL B 1 127 ? 9.477 34.906 24.719 1 98.5 127 VAL B O 1
ATOM 4507 N N . ASP B 1 128 ? 8.102 35.938 23.375 1 98.19 128 ASP B N 1
ATOM 4508 C CA . ASP B 1 128 ? 7.105 36.094 24.422 1 98.19 128 ASP B CA 1
ATOM 4509 C C . ASP B 1 128 ? 6 35.062 24.297 1 98.19 128 ASP B C 1
ATOM 4511 O O . ASP B 1 128 ? 5.484 34.812 23.203 1 98.19 128 ASP B O 1
ATOM 4515 N N . VAL B 1 129 ? 5.68 34.406 25.359 1 98 129 VAL B N 1
ATOM 4516 C CA . VAL B 1 129 ? 4.574 33.469 25.469 1 98 129 VAL B CA 1
ATOM 4517 C C . VAL B 1 129 ? 3.729 33.781 26.688 1 98 129 VAL B C 1
ATOM 4519 O O . VAL B 1 129 ? 4.074 33.406 27.812 1 98 129 VAL B O 1
ATOM 4522 N N . GLY B 1 130 ? 2.594 34.438 26.438 1 93.88 130 GLY B N 1
ATOM 4523 C CA . GLY B 1 130 ? 1.714 34.781 27.531 1 93.88 130 GLY B CA 1
ATOM 4524 C C . GLY B 1 130 ? 2.379 35.656 28.578 1 93.88 130 GLY B C 1
ATOM 4525 O O . GLY B 1 130 ? 2.168 35.5 29.781 1 93.88 130 GLY B O 1
ATOM 4526 N N . GLY B 1 131 ? 3.205 36.375 28.266 1 93.81 131 GLY B N 1
ATOM 4527 C CA . GLY B 1 131 ? 3.85 37.312 29.172 1 93.81 131 GLY B CA 1
ATOM 4528 C C . GLY B 1 131 ? 5.195 36.812 29.672 1 93.81 131 GLY B C 1
ATOM 4529 O O . GLY B 1 131 ? 5.938 37.562 30.312 1 93.81 131 GLY B O 1
ATOM 4530 N N . LYS B 1 132 ? 5.395 35.688 29.391 1 96.94 132 LYS B N 1
ATOM 4531 C CA . LYS B 1 132 ? 6.691 35.125 29.781 1 96.94 132 LYS B CA 1
ATOM 4532 C C . LYS B 1 132 ? 7.66 35.125 28.594 1 96.94 132 LYS B C 1
ATOM 4534 O O . LYS B 1 132 ? 7.273 34.812 27.469 1 96.94 132 LYS B O 1
ATOM 4539 N N . LYS B 1 133 ? 8.891 35.438 28.984 1 96.31 133 LYS B N 1
ATOM 4540 C CA . LYS B 1 133 ? 9.883 35.625 27.922 1 96.31 133 LYS B CA 1
ATOM 4541 C C . LYS B 1 133 ? 10.836 34.438 27.859 1 96.31 133 LYS B C 1
ATOM 4543 O O . LYS B 1 133 ? 11.258 33.906 28.891 1 96.31 133 LYS B O 1
ATOM 4548 N N . TYR B 1 134 ? 11.195 34 26.578 1 98.5 134 TYR B N 1
ATOM 4549 C CA . TYR B 1 134 ? 12.078 32.875 26.312 1 98.5 134 TYR B CA 1
ATOM 4550 C C . TYR B 1 134 ? 13.141 33.25 25.281 1 98.5 134 TYR B C 1
ATOM 4552 O O . TYR B 1 134 ? 12.867 33.969 24.328 1 98.5 134 TYR B O 1
ATOM 4560 N N . PHE B 1 135 ? 14.266 32.938 25.625 1 97.31 135 PHE B N 1
ATOM 4561 C CA . PHE B 1 135 ? 15.367 33.125 24.703 1 97.31 135 PHE B CA 1
ATOM 4562 C C . PHE B 1 135 ? 15.875 31.766 24.172 1 97.31 135 PHE B C 1
ATOM 4564 O O . PHE B 1 135 ? 15.984 30.812 24.938 1 97.31 135 PHE B O 1
ATOM 4571 N N . GLY B 1 136 ? 16.156 31.625 22.844 1 98 136 GLY B N 1
ATOM 4572 C CA . GLY B 1 136 ? 16.844 30.5 22.234 1 98 136 GLY B CA 1
ATOM 4573 C C . GLY B 1 136 ? 18.094 30.906 21.469 1 98 136 GLY B C 1
ATOM 4574 O O . GLY B 1 136 ? 18.062 31.828 20.656 1 98 136 GLY B O 1
ATOM 4575 N N . ARG B 1 137 ? 19.109 30.266 21.844 1 98.12 137 ARG B N 1
ATOM 4576 C CA . ARG B 1 137 ? 20.281 30.469 21.016 1 98.12 137 ARG B CA 1
ATOM 4577 C C . ARG B 1 137 ? 19.969 30.234 19.531 1 98.12 137 ARG B C 1
ATOM 4579 O O . ARG B 1 137 ? 20.438 30.969 18.672 1 98.12 137 ARG B O 1
ATOM 4586 N N . HIS B 1 138 ? 19.391 29.188 19.344 1 98.12 138 HIS B N 1
ATOM 4587 C CA . HIS B 1 138 ? 18.75 28.922 18.062 1 98.12 138 HIS B CA 1
ATOM 4588 C C . HIS B 1 138 ? 17.234 28.844 18.203 1 98.12 138 HIS B C 1
ATOM 4590 O O . HIS B 1 138 ? 16.719 28.297 19.172 1 98.12 138 HIS B O 1
ATOM 4596 N N . ILE B 1 139 ? 16.594 29.453 17.094 1 98.81 139 ILE B N 1
ATOM 4597 C CA . ILE B 1 139 ? 15.141 29.453 17.125 1 98.81 139 ILE B CA 1
ATOM 4598 C C . ILE B 1 139 ? 14.594 28.859 15.836 1 98.81 139 ILE B C 1
ATOM 4600 O O . ILE B 1 139 ? 15.047 29.219 14.742 1 98.81 139 ILE B O 1
ATOM 4604 N N . LEU B 1 140 ? 13.625 27.906 16.172 1 98.88 140 LEU B N 1
ATOM 4605 C CA . LEU B 1 140 ? 12.953 27.312 15.016 1 98.88 140 LEU B CA 1
ATOM 4606 C C . LEU B 1 140 ? 11.492 27.734 14.961 1 98.88 140 LEU B C 1
ATOM 4608 O O . LEU B 1 140 ? 10.766 27.609 15.945 1 98.88 140 LEU B O 1
ATOM 4612 N N . ILE B 1 141 ? 11.156 28.391 13.711 1 98.94 141 ILE B N 1
ATOM 4613 C CA . ILE B 1 141 ? 9.766 28.688 13.414 1 98.94 141 ILE B CA 1
ATOM 4614 C C . ILE B 1 141 ? 9.133 27.531 12.648 1 98.94 141 ILE B C 1
ATOM 4616 O O . ILE B 1 141 ? 9.492 27.281 11.492 1 98.94 141 ILE B O 1
ATOM 4620 N N . ALA B 1 142 ? 8.227 26.812 13.211 1 98.75 142 ALA B N 1
ATOM 4621 C CA . ALA B 1 142 ? 7.535 25.656 12.625 1 98.75 142 ALA B CA 1
ATOM 4622 C C . ALA B 1 142 ? 6.039 25.719 12.922 1 98.75 142 ALA B C 1
ATOM 4624 O O . ALA B 1 142 ? 5.457 24.734 13.391 1 98.75 142 ALA B O 1
ATOM 4625 N N . VAL B 1 143 ? 5.352 26.797 12.641 1 98.38 143 VAL B N 1
ATOM 4626 C CA . VAL B 1 143 ? 4.031 27.125 13.164 1 98.38 143 VAL B CA 1
ATOM 4627 C C . VAL B 1 143 ? 2.957 26.656 12.172 1 98.38 143 VAL B C 1
ATOM 4629 O O . VAL B 1 143 ? 1.762 26.812 12.438 1 98.38 143 VAL B O 1
ATOM 4632 N N . GLY B 1 144 ? 3.439 26.047 10.977 1 97.38 144 GLY B N 1
ATOM 4633 C CA . GLY B 1 144 ? 2.486 25.453 10.055 1 97.38 144 GLY B CA 1
ATOM 4634 C C . GLY B 1 144 ? 1.611 26.469 9.359 1 97.38 144 GLY B C 1
ATOM 4635 O O . GLY B 1 144 ? 2.076 27.562 9.016 1 97.38 144 GLY B O 1
ATOM 4636 N N . GLY B 1 145 ? 0.411 26.031 9.156 1 96.94 145 GLY B N 1
ATOM 4637 C CA . GLY B 1 145 ? -0.533 26.875 8.438 1 96.94 145 GLY B CA 1
ATOM 4638 C C . GLY B 1 145 ? -1.979 26.594 8.797 1 96.94 145 GLY B C 1
ATOM 4639 O O . GLY B 1 145 ? -2.258 25.766 9.664 1 96.94 145 GLY B O 1
ATOM 4640 N N . TYR B 1 146 ? -2.914 27.234 8.164 1 96 146 TYR B N 1
ATOM 4641 C CA . TYR B 1 146 ? -4.344 27.094 8.398 1 96 146 TYR B CA 1
ATOM 4642 C C . TYR B 1 146 ? -5.137 27.312 7.117 1 96 146 TYR B C 1
ATOM 4644 O O . TYR B 1 146 ? -4.648 27.938 6.172 1 96 146 TYR B O 1
ATOM 4652 N N . PRO B 1 147 ? -6.281 26.734 7.125 1 96.81 147 PRO B N 1
ATOM 4653 C CA . PRO B 1 147 ? -7.074 26.828 5.898 1 96.81 147 PRO B CA 1
ATOM 4654 C C . PRO B 1 147 ? -7.504 28.266 5.586 1 96.81 147 PRO B C 1
ATOM 4656 O O . PRO B 1 147 ? -7.82 29.031 6.496 1 96.81 147 PRO B O 1
ATOM 4659 N N . LYS B 1 148 ? -7.555 28.469 4.297 1 94.94 148 LYS B N 1
ATOM 4660 C CA . LYS B 1 148 ? -8.031 29.75 3.768 1 94.94 148 LYS B CA 1
ATOM 4661 C C . LYS B 1 148 ? -9.539 29.719 3.527 1 94.94 148 LYS B C 1
ATOM 4663 O O . LYS B 1 148 ? -10.102 28.656 3.242 1 94.94 148 LYS B O 1
ATOM 4668 N N . ARG B 1 149 ? -10.227 30.781 3.643 1 94.12 149 ARG B N 1
ATOM 4669 C CA . ARG B 1 149 ? -11.617 30.969 3.252 1 94.12 149 ARG B CA 1
ATOM 4670 C C . ARG B 1 149 ? -11.734 32.031 2.168 1 94.12 149 ARG B C 1
ATOM 4672 O O . ARG B 1 149 ? -11.055 33.062 2.223 1 94.12 149 ARG B O 1
ATOM 4679 N N . PRO B 1 150 ? -12.633 31.625 1.367 1 96.88 150 PRO B N 1
ATOM 4680 C CA . PRO B 1 150 ? -12.789 32.656 0.327 1 96.88 150 PRO B CA 1
ATOM 4681 C C . PRO B 1 150 ? -13.516 33.906 0.826 1 96.88 150 PRO B C 1
ATOM 4683 O O . PRO B 1 150 ? -14.148 33.875 1.884 1 96.88 150 PRO B O 1
ATOM 4686 N N . ASP B 1 151 ? -13.227 35.031 0.01 1 93.06 151 ASP B N 1
ATOM 4687 C CA . ASP B 1 151 ? -13.891 36.281 0.31 1 93.06 151 ASP B CA 1
ATOM 4688 C C . ASP B 1 151 ? -15.117 36.5 -0.573 1 93.06 151 ASP B C 1
ATOM 4690 O O . ASP B 1 151 ? -15.07 37.25 -1.552 1 93.06 151 ASP B O 1
ATOM 4694 N N . ILE B 1 152 ? -16.25 35.719 -0.298 1 97.94 152 ILE B N 1
ATOM 4695 C CA . ILE B 1 152 ? -17.5 35.875 -1.022 1 97.94 152 ILE B CA 1
ATOM 4696 C C . ILE B 1 152 ? -18.656 35.938 -0.033 1 97.94 152 ILE B C 1
ATOM 4698 O O . ILE B 1 152 ? -18.562 35.469 1.095 1 97.94 152 ILE B O 1
ATOM 4702 N N . PRO B 1 153 ? -19.719 36.625 -0.399 1 98 153 PRO B N 1
ATOM 4703 C CA . PRO B 1 153 ? -20.859 36.719 0.51 1 98 153 PRO B CA 1
ATOM 4704 C C . PRO B 1 153 ? -21.359 35.344 0.964 1 98 153 PRO B C 1
ATOM 4706 O O . PRO B 1 153 ? -21.594 34.469 0.133 1 98 153 PRO B O 1
ATOM 4709 N N . GLY B 1 154 ? -21.5 35.188 2.25 1 98.06 154 GLY B N 1
ATOM 4710 C CA . GLY B 1 154 ? -22.047 33.969 2.811 1 98.06 154 GLY B CA 1
ATOM 4711 C C . GLY B 1 154 ? -21.016 32.906 3.025 1 98.06 154 GLY B C 1
ATOM 4712 O O . GLY B 1 154 ? -21.344 31.766 3.43 1 98.06 154 GLY B O 1
ATOM 4713 N N . ALA B 1 155 ? -19.766 33.156 2.705 1 97.69 155 ALA B N 1
ATOM 4714 C CA . ALA B 1 155 ? -18.688 32.156 2.844 1 97.69 155 ALA B CA 1
ATOM 4715 C C . ALA B 1 155 ? -18.641 31.609 4.262 1 97.69 155 ALA B C 1
ATOM 4717 O O . ALA B 1 155 ? -18.219 30.469 4.473 1 97.69 155 ALA B O 1
ATOM 4718 N N . GLU B 1 156 ? -19.031 32.438 5.305 1 96.62 156 GLU B N 1
ATOM 4719 C CA . GLU B 1 156 ? -18.953 32.062 6.715 1 96.62 156 GLU B CA 1
ATOM 4720 C C . GLU B 1 156 ? -19.875 30.891 7.023 1 96.62 156 GLU B C 1
ATOM 4722 O O . GLU B 1 156 ? -19.734 30.25 8.07 1 96.62 156 GLU B O 1
ATOM 4727 N N . TYR B 1 157 ? -20.812 30.656 6.059 1 97.62 157 TYR B N 1
ATOM 4728 C CA . TYR B 1 157 ? -21.75 29.562 6.312 1 97.62 157 TYR B CA 1
ATOM 4729 C C . TYR B 1 157 ? -21.109 28.203 6.027 1 97.62 157 TYR B C 1
ATOM 4731 O O . TYR B 1 157 ? -21.641 27.172 6.426 1 97.62 157 TYR B O 1
ATOM 4739 N N . GLY B 1 158 ? -20.016 28.25 5.324 1 97.75 158 GLY B N 1
ATOM 4740 C CA . GLY B 1 158 ? -19.297 27.016 5.066 1 97.75 158 GLY B CA 1
ATOM 4741 C C . GLY B 1 158 ? -18.234 26.719 6.102 1 97.75 158 GLY B C 1
ATOM 4742 O O . GLY B 1 158 ? -17.781 27.625 6.812 1 97.75 158 GLY B O 1
ATOM 4743 N N . ILE B 1 159 ? -17.906 25.469 6.172 1 98.12 159 ILE B N 1
ATOM 4744 C CA . ILE B 1 159 ? -16.766 25.047 6.988 1 98.12 159 ILE B CA 1
ATOM 4745 C C . ILE B 1 159 ? -15.531 24.906 6.109 1 98.12 159 ILE B C 1
ATOM 4747 O O . ILE B 1 159 ? -15.617 25 4.883 1 98.12 159 ILE B O 1
ATOM 4751 N N . ASP B 1 160 ? -14.359 24.766 6.715 1 97.25 160 ASP B N 1
ATOM 4752 C CA . ASP B 1 160 ? -13.133 24.5 5.973 1 97.25 160 ASP B CA 1
ATOM 4753 C C . ASP B 1 160 ? -12.672 23.062 6.18 1 97.25 160 ASP B C 1
ATOM 4755 O O . ASP B 1 160 ? -13.414 22.234 6.727 1 97.25 160 ASP B O 1
ATOM 4759 N N . SER B 1 161 ? -11.422 22.781 5.57 1 96.44 161 SER B N 1
ATOM 4760 C CA . SER B 1 161 ? -10.922 21.406 5.633 1 96.44 161 SER B CA 1
ATOM 4761 C C . SER B 1 161 ? -10.797 20.938 7.078 1 96.44 161 SER B C 1
ATOM 4763 O O . SER B 1 161 ? -10.969 19.75 7.363 1 96.44 161 SER B O 1
ATOM 4765 N N . ASP B 1 162 ? -10.414 21.875 8.07 1 96.94 162 ASP B N 1
ATOM 4766 C CA . ASP B 1 162 ? -10.359 21.5 9.484 1 96.94 162 ASP B CA 1
ATOM 4767 C C . ASP B 1 162 ? -11.75 21.141 10.008 1 96.94 162 ASP B C 1
ATOM 4769 O O . ASP B 1 162 ? -11.898 20.156 10.742 1 96.94 162 ASP B O 1
ATOM 4773 N N . GLY B 1 163 ? -12.773 21.922 9.555 1 97 163 GLY B N 1
ATOM 4774 C CA . GLY B 1 163 ? -14.141 21.719 10.016 1 97 163 GLY B CA 1
ATOM 4775 C C . GLY B 1 163 ? -14.727 20.391 9.602 1 97 163 GLY B C 1
ATOM 4776 O O . GLY B 1 163 ? -15.664 19.891 10.227 1 97 163 GLY B O 1
ATOM 4777 N N . PHE B 1 164 ? -14.211 19.812 8.484 1 97.38 164 PHE B N 1
ATOM 4778 C CA . PHE B 1 164 ? -14.664 18.5 8.023 1 97.38 164 PHE B CA 1
ATOM 4779 C C . PHE B 1 164 ? -14.641 17.484 9.164 1 97.38 164 PHE B C 1
ATOM 4781 O O . PHE B 1 164 ? -15.57 16.703 9.328 1 97.38 164 PHE B O 1
ATOM 4788 N N . PHE B 1 165 ? -13.648 17.5 9.969 1 97.5 165 PHE B N 1
ATOM 4789 C CA . PHE B 1 165 ? -13.422 16.469 10.977 1 97.5 165 PHE B CA 1
ATOM 4790 C C . PHE B 1 165 ? -14.32 16.703 12.188 1 97.5 165 PHE B C 1
ATOM 4792 O O . PHE B 1 165 ? -14.367 15.867 13.094 1 97.5 165 PHE B O 1
ATOM 4799 N N . HIS B 1 166 ? -15.109 17.859 12.164 1 96.31 166 HIS B N 1
ATOM 4800 C CA . HIS B 1 166 ? -16.031 18.156 13.258 1 96.31 166 HIS B CA 1
ATOM 4801 C C . HIS B 1 166 ? -17.469 17.812 12.883 1 96.31 166 HIS B C 1
ATOM 4803 O O . HIS B 1 166 ? -18.375 17.938 13.703 1 96.31 166 HIS B O 1
ATOM 4809 N N . LEU B 1 167 ? -17.609 17.25 11.641 1 97.56 167 LEU B N 1
ATOM 4810 C CA . LEU B 1 167 ? -18.953 16.891 11.227 1 97.56 167 LEU B CA 1
ATOM 4811 C C . LEU B 1 167 ? -19.516 15.766 12.086 1 97.56 167 LEU B C 1
ATOM 4813 O O . LEU B 1 167 ? -18.906 14.688 12.164 1 97.56 167 LEU B O 1
ATOM 4817 N N . ASP B 1 168 ? -20.703 16.047 12.68 1 95.44 168 ASP B N 1
ATOM 4818 C CA . ASP B 1 168 ? -21.297 15.062 13.578 1 95.44 168 ASP B CA 1
ATOM 4819 C C . ASP B 1 168 ? -22.172 14.07 12.812 1 95.44 168 ASP B C 1
ATOM 4821 O O . ASP B 1 168 ? -22.547 13.023 13.344 1 95.44 168 ASP B O 1
ATOM 4825 N N . VAL B 1 169 ? -22.562 14.477 11.523 1 96.19 169 VAL B N 1
ATOM 4826 C CA . VAL B 1 169 ? -23.375 13.625 10.664 1 96.19 169 VAL B CA 1
ATOM 4827 C C . VAL B 1 169 ? -22.828 13.656 9.234 1 96.19 169 VAL B C 1
ATOM 4829 O O . VAL B 1 169 ? -22.203 14.633 8.82 1 96.19 169 VAL B O 1
ATOM 4832 N N . LEU B 1 170 ? -23.031 12.539 8.648 1 97.94 170 LEU B N 1
ATOM 4833 C CA . LEU B 1 170 ? -22.75 12.508 7.215 1 97.94 170 LEU B CA 1
ATOM 4834 C C . LEU B 1 170 ? -23.719 13.43 6.461 1 97.94 170 LEU B C 1
ATOM 4836 O O . LEU B 1 170 ? -24.938 13.242 6.512 1 97.94 170 LEU B O 1
ATOM 4840 N N . PRO B 1 171 ? -23.203 14.422 5.734 1 97.31 171 PRO B N 1
ATOM 4841 C CA . PRO B 1 171 ? -24.125 15.312 5.023 1 97.31 171 PRO B CA 1
ATOM 4842 C C . PRO B 1 171 ? -24.891 14.594 3.912 1 97.31 171 PRO B C 1
ATOM 4844 O O . PRO B 1 171 ? -24.328 13.719 3.24 1 97.31 171 PRO B O 1
ATOM 4847 N N . LYS B 1 172 ? -26.172 14.867 3.848 1 97.88 172 LYS B N 1
ATOM 4848 C CA . LYS B 1 172 ? -26.953 14.344 2.725 1 97.88 172 LYS B CA 1
ATOM 4849 C C . LYS B 1 172 ? -26.453 14.914 1.4 1 97.88 172 LYS B C 1
ATOM 4851 O O . LYS B 1 172 ? -26.188 14.164 0.458 1 97.88 172 LYS B O 1
ATOM 4856 N N . ARG B 1 173 ? -26.5 16.125 1.449 1 98.38 173 ARG B N 1
ATOM 4857 C CA . ARG B 1 173 ? -25.969 16.844 0.284 1 98.38 173 ARG B CA 1
ATOM 4858 C C . ARG B 1 173 ? -24.844 17.781 0.677 1 98.38 173 ARG B C 1
ATOM 4860 O O . ARG B 1 173 ? -25.031 18.688 1.49 1 98.38 173 ARG B O 1
ATOM 4867 N N . ALA B 1 174 ? -23.484 17.547 -0.079 1 98.75 174 ALA B N 1
ATOM 4868 C CA . ALA B 1 174 ? -22.297 18.344 0.228 1 98.75 174 ALA B CA 1
ATOM 4869 C C . ALA B 1 174 ? -21.734 19 -1.031 1 98.75 174 ALA B C 1
ATOM 4871 O O . ALA B 1 174 ? -21.719 18.391 -2.102 1 98.75 174 ALA B O 1
ATOM 4872 N N . VAL B 1 175 ? -21.391 20.125 -0.693 1 98.88 175 VAL B N 1
ATOM 4873 C CA . VAL B 1 175 ? -20.609 20.828 -1.716 1 98.88 175 VAL B CA 1
ATOM 4874 C C . VAL B 1 175 ? -19.172 21.016 -1.235 1 98.88 175 VAL B C 1
ATOM 4876 O O . VAL B 1 175 ? -18.938 21.547 -0.153 1 98.88 175 VAL B O 1
ATOM 4879 N N . VAL B 1 176 ? -18.234 20.531 -2.062 1 98.88 176 VAL B N 1
ATOM 4880 C CA . VAL B 1 176 ? -16.812 20.703 -1.793 1 98.88 176 VAL B CA 1
ATOM 4881 C C . VAL B 1 176 ? -16.172 21.578 -2.865 1 98.88 176 VAL B C 1
ATOM 4883 O O . VAL B 1 176 ? -16.359 21.344 -4.062 1 98.88 176 VAL B O 1
ATOM 4886 N N . VAL B 1 177 ? -15.492 22.594 -2.33 1 98.75 177 VAL B N 1
ATOM 4887 C CA . VAL B 1 177 ? -14.922 23.547 -3.27 1 98.75 177 VAL B CA 1
ATOM 4888 C C . VAL B 1 177 ? -13.398 23.453 -3.236 1 98.75 177 VAL B C 1
ATOM 4890 O O . VAL B 1 177 ? -12.781 23.641 -2.188 1 98.75 177 VAL B O 1
ATOM 4893 N N . GLY B 1 178 ? -12.773 23.188 -4.383 1 98.12 178 GLY B N 1
ATOM 4894 C CA . GLY B 1 178 ? -11.328 23.109 -4.547 1 98.12 178 GLY B CA 1
ATOM 4895 C C . GLY B 1 178 ? -10.898 21.984 -5.461 1 98.12 178 GLY B C 1
ATOM 4896 O O . GLY B 1 178 ? -11.523 20.922 -5.477 1 98.12 178 GLY B O 1
ATOM 4897 N N . GLY B 1 179 ? -9.875 22.156 -6.164 1 97.5 179 GLY B N 1
ATOM 4898 C CA . GLY B 1 179 ? -9.383 21.156 -7.102 1 97.5 179 GLY B CA 1
ATOM 4899 C C . GLY B 1 179 ? -8.109 20.484 -6.637 1 97.5 179 GLY B C 1
ATOM 4900 O O . GLY B 1 179 ? -7.535 19.672 -7.363 1 97.5 179 GLY B O 1
ATOM 4901 N N . GLY B 1 180 ? -7.605 20.844 -5.422 1 97.19 180 GLY B N 1
ATOM 4902 C CA . GLY B 1 180 ? -6.406 20.234 -4.863 1 97.19 180 GLY B CA 1
ATOM 4903 C C . GLY B 1 180 ? -6.684 18.953 -4.105 1 97.19 180 GLY B C 1
ATOM 4904 O O . GLY B 1 180 ? -7.812 18.453 -4.098 1 97.19 180 GLY B O 1
ATOM 4905 N N . TYR B 1 181 ? -5.629 18.312 -3.588 1 95.5 181 TYR B N 1
ATOM 4906 C CA . TYR B 1 181 ? -5.715 16.969 -3.055 1 95.5 181 TYR B CA 1
ATOM 4907 C C . TYR B 1 181 ? -6.656 16.906 -1.858 1 95.5 181 TYR B C 1
ATOM 4909 O O . TYR B 1 181 ? -7.375 15.922 -1.672 1 95.5 181 TYR B O 1
ATOM 4917 N N . ILE B 1 182 ? -6.711 18.078 -1.03 1 97.25 182 ILE B N 1
ATOM 4918 C CA . ILE B 1 182 ? -7.602 18.047 0.125 1 97.25 182 ILE B CA 1
ATOM 4919 C C . ILE B 1 182 ? -9.055 17.953 -0.344 1 97.25 182 ILE B C 1
ATOM 4921 O O . ILE B 1 182 ? -9.82 17.141 0.165 1 97.25 182 ILE B O 1
ATOM 4925 N N . ALA B 1 183 ? -9.477 18.734 -1.284 1 98.5 183 ALA B N 1
ATOM 4926 C CA . ALA B 1 183 ? -10.836 18.719 -1.818 1 98.5 183 ALA B CA 1
ATOM 4927 C C . ALA B 1 183 ? -11.203 17.359 -2.377 1 98.5 183 ALA B C 1
ATOM 4929 O O . ALA B 1 183 ? -12.289 16.828 -2.1 1 98.5 183 ALA B O 1
ATOM 4930 N N . ILE B 1 184 ? -10.273 16.781 -3.205 1 98.19 184 ILE B N 1
ATOM 4931 C CA . ILE B 1 184 ? -10.523 15.516 -3.875 1 98.19 184 ILE B CA 1
ATOM 4932 C C . ILE B 1 184 ? -10.664 14.406 -2.838 1 98.19 184 ILE B C 1
ATOM 4934 O O . ILE B 1 184 ? -11.57 13.57 -2.93 1 98.19 184 ILE B O 1
ATOM 4938 N N . GLU B 1 185 ? -9.781 14.367 -1.799 1 98.25 185 GLU B N 1
ATOM 4939 C CA . GLU B 1 185 ? -9.812 13.336 -0.769 1 98.25 185 GLU B CA 1
ATOM 4940 C C . GLU B 1 185 ? -11.102 13.406 0.041 1 98.25 185 GLU B C 1
ATOM 4942 O O . GLU B 1 185 ? -11.781 12.391 0.236 1 98.25 185 GLU B O 1
ATOM 4947 N N . LEU B 1 186 ? -11.516 14.719 0.356 1 98.5 186 LEU B N 1
ATOM 4948 C CA . LEU B 1 186 ? -12.711 14.844 1.186 1 98.5 186 LEU B CA 1
ATOM 4949 C C . LEU B 1 186 ? -13.969 14.531 0.383 1 98.5 186 LEU B C 1
ATOM 4951 O O . LEU B 1 186 ? -14.859 13.828 0.869 1 98.5 186 LEU B O 1
ATOM 4955 N N . SER B 1 187 ? -14.016 14.961 -0.841 1 98.5 187 SER B N 1
ATOM 4956 C CA . SER B 1 187 ? -15.18 14.703 -1.684 1 98.5 187 SER B CA 1
ATOM 4957 C C . SER B 1 187 ? -15.336 13.219 -1.976 1 98.5 187 SER B C 1
ATOM 4959 O O . SER B 1 187 ? -16.453 12.695 -1.971 1 98.5 187 SER B O 1
ATOM 4961 N N . SER B 1 188 ? -14.25 12.461 -2.152 1 97.12 188 SER B N 1
ATOM 4962 C CA . SER B 1 188 ? -14.336 11.039 -2.471 1 97.12 188 SER B CA 1
ATOM 4963 C C . SER B 1 188 ? -14.805 10.227 -1.269 1 97.12 188 SER B C 1
ATOM 4965 O O . SER B 1 188 ? -15.594 9.289 -1.414 1 97.12 188 SER B O 1
ATOM 4967 N N . VAL B 1 189 ? -14.305 10.727 -0.188 1 98.12 189 VAL B N 1
ATOM 4968 C CA . VAL B 1 189 ? -14.727 10.039 1.027 1 98.12 189 VAL B CA 1
ATOM 4969 C C . VAL B 1 189 ? -16.234 10.203 1.224 1 98.12 189 VAL B C 1
ATOM 4971 O O . VAL B 1 189 ? -16.953 9.227 1.4 1 98.12 189 VAL B O 1
ATOM 4974 N N . LEU B 1 190 ? -16.75 11.406 1.201 1 98.56 190 LEU B N 1
ATOM 4975 C CA . LEU B 1 190 ? -18.172 11.695 1.413 1 98.56 190 LEU B CA 1
ATOM 4976 C C . LEU B 1 190 ? -19.031 10.977 0.381 1 98.56 190 LEU B C 1
ATOM 4978 O O . LEU B 1 190 ? -20.047 10.367 0.728 1 98.56 190 LEU B O 1
ATOM 4982 N N . SER B 1 191 ? -18.531 11.023 -0.921 1 98.12 191 SER B N 1
ATOM 4983 C CA . SER B 1 191 ? -19.297 10.406 -1.998 1 98.12 191 SER B CA 1
ATOM 4984 C C . SER B 1 191 ? -19.344 8.891 -1.83 1 98.12 191 SER B C 1
ATOM 4986 O O . SER B 1 191 ? -20.422 8.289 -1.968 1 98.12 191 SER B O 1
ATOM 4988 N N . ALA B 1 192 ? -18.281 8.266 -1.47 1 96.88 192 ALA B N 1
ATOM 4989 C CA . ALA B 1 192 ? -18.219 6.816 -1.274 1 96.88 192 ALA B CA 1
ATOM 4990 C C . ALA B 1 192 ? -19.125 6.379 -0.12 1 96.88 192 ALA B C 1
ATOM 4992 O O . ALA B 1 192 ? -19.672 5.277 -0.14 1 96.88 192 ALA B O 1
ATOM 4993 N N . LEU B 1 193 ? -19.281 7.312 0.831 1 98.19 193 LEU B N 1
ATOM 4994 C CA . LEU B 1 193 ? -20.062 6.949 2.014 1 98.19 193 LEU B CA 1
ATOM 4995 C C . LEU B 1 193 ? -21.531 7.301 1.831 1 98.19 193 LEU B C 1
ATOM 4997 O O . LEU B 1 193 ? -22.344 7.09 2.736 1 98.19 193 LEU B O 1
ATOM 5001 N N . GLY B 1 194 ? -21.938 7.875 0.636 1 96.81 194 GLY B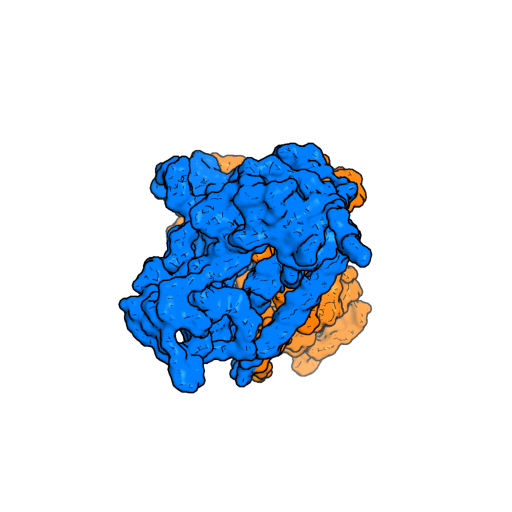 N 1
ATOM 5002 C CA . GLY B 1 194 ? -23.344 7.945 0.306 1 96.81 194 GLY B CA 1
ATOM 5003 C C . GLY B 1 194 ? -23.859 9.367 0.158 1 96.81 194 GLY B C 1
ATOM 5004 O O . GLY B 1 194 ? -25.016 9.586 -0.182 1 96.81 194 GLY B O 1
ATOM 5005 N N . SER B 1 195 ? -22.969 10.312 0.39 1 98.44 195 SER B N 1
ATOM 5006 C CA . SER B 1 195 ? -23.406 11.695 0.221 1 98.44 195 SER B CA 1
ATOM 5007 C C . SER B 1 195 ? -23.562 12.047 -1.254 1 98.44 195 SER B C 1
ATOM 5009 O O . SER B 1 195 ? -22.844 11.531 -2.104 1 98.44 195 SER B O 1
ATOM 5011 N N . ASP B 1 196 ? -24.719 12.875 -1.377 1 98.69 196 ASP B N 1
ATOM 5012 C CA . ASP B 1 196 ? -24.797 13.586 -2.646 1 98.69 196 ASP B CA 1
ATOM 5013 C C . ASP B 1 196 ? -23.766 14.719 -2.703 1 98.69 196 ASP B C 1
ATOM 5015 O O . ASP B 1 196 ? -23.953 15.773 -2.105 1 98.69 196 ASP B O 1
ATOM 5019 N N . VAL B 1 197 ? -22.547 14.383 -3.555 1 98.69 197 VAL B N 1
ATOM 5020 C CA . VAL B 1 197 ? -21.422 15.32 -3.459 1 98.69 197 VAL B CA 1
ATOM 5021 C C . VAL B 1 197 ? -21.266 16.078 -4.773 1 98.69 197 VAL B C 1
ATOM 5023 O O . VAL B 1 197 ? -21.266 15.477 -5.848 1 98.69 197 VAL B O 1
ATOM 5026 N N . HIS B 1 198 ? -21.25 17.391 -4.523 1 98.75 198 HIS B N 1
ATOM 5027 C CA . HIS B 1 198 ? -20.844 18.281 -5.605 1 98.75 198 HIS B CA 1
ATOM 5028 C C . HIS B 1 198 ? -19.438 18.797 -5.391 1 98.75 198 HIS B C 1
ATOM 5030 O O . HIS B 1 198 ? -19.172 19.5 -4.402 1 98.75 198 HIS B O 1
ATOM 5036 N N . LEU B 1 199 ? -18.578 18.312 -6.324 1 98.75 199 LEU B N 1
ATOM 5037 C CA . LEU B 1 199 ? -17.219 18.844 -6.309 1 98.75 199 LEU B CA 1
ATOM 5038 C C . LEU B 1 199 ? -17.047 19.953 -7.34 1 98.75 199 LEU B C 1
ATOM 5040 O O . LEU B 1 199 ? -17.234 19.719 -8.539 1 98.75 199 LEU B O 1
ATOM 5044 N N . LEU B 1 200 ? -16.719 21.25 -6.832 1 98.69 200 LEU B N 1
ATOM 5045 C CA . LEU B 1 200 ? -16.531 22.406 -7.711 1 98.69 200 LEU B CA 1
ATOM 5046 C C . LEU B 1 200 ? -15.047 22.734 -7.867 1 98.69 200 LEU B C 1
ATOM 5048 O O . LEU B 1 200 ? -14.359 23 -6.875 1 98.69 200 LEU B O 1
ATOM 5052 N N . ILE B 1 201 ? -14.68 22.734 -8.984 1 98.56 201 ILE B N 1
ATOM 5053 C CA . ILE B 1 201 ? -13.297 23.094 -9.266 1 98.56 201 ILE B CA 1
ATOM 5054 C C . ILE B 1 201 ? -13.25 24.25 -10.266 1 98.56 201 ILE B C 1
ATOM 5056 O O . ILE B 1 201 ? -14.102 24.328 -11.156 1 98.56 201 ILE B O 1
ATOM 5060 N N . ARG B 1 202 ? -12.125 25.016 -10.195 1 96.81 202 ARG B N 1
ATOM 5061 C CA . ARG B 1 202 ? -12.023 26.203 -11.047 1 96.81 202 ARG B CA 1
ATOM 5062 C C . ARG B 1 202 ? -11.367 25.859 -12.375 1 96.81 202 ARG B C 1
ATOM 5064 O O . ARG B 1 202 ? -11.422 26.641 -13.328 1 96.81 202 ARG B O 1
ATOM 5071 N N . LYS B 1 203 ? -10.781 24.766 -12.352 1 97.88 203 LYS B N 1
ATOM 5072 C CA . LYS B 1 203 ? -10.07 24.328 -13.547 1 97.88 203 LYS B CA 1
ATOM 5073 C C . LYS B 1 203 ? -10.82 23.203 -14.258 1 97.88 203 LYS B C 1
ATOM 5075 O O . LYS B 1 203 ? -11.805 22.672 -13.734 1 97.88 203 LYS B O 1
ATOM 5080 N N . PRO B 1 204 ? -10.328 22.812 -15.586 1 97.94 204 PRO B N 1
ATOM 5081 C CA . PRO B 1 204 ? -10.984 21.734 -16.328 1 97.94 204 PRO B CA 1
ATOM 5082 C C . PRO B 1 204 ? -10.672 20.359 -15.758 1 97.94 204 PRO B C 1
ATOM 5084 O O . PRO B 1 204 ? -11.336 19.375 -16.094 1 97.94 204 PRO B O 1
ATOM 5087 N N . ARG B 1 205 ? -9.633 20.297 -14.969 1 98.44 205 ARG B N 1
ATOM 5088 C CA . ARG B 1 205 ? -9.25 19.016 -14.367 1 98.44 205 ARG B CA 1
ATOM 5089 C C . ARG B 1 205 ? -8.852 19.203 -12.906 1 98.44 205 ARG B C 1
ATOM 5091 O O . ARG B 1 205 ? -8.477 20.297 -12.492 1 98.44 205 ARG B O 1
ATOM 5098 N N . VAL B 1 206 ? -9.047 18.078 -12.211 1 98.38 206 VAL B N 1
ATOM 5099 C CA . VAL B 1 206 ? -8.547 18.062 -10.844 1 98.38 206 VAL B CA 1
ATOM 5100 C C . VAL B 1 206 ? -7.027 17.938 -10.844 1 98.38 206 VAL B C 1
ATOM 5102 O O . VAL B 1 206 ? -6.434 17.531 -11.852 1 98.38 206 VAL B O 1
ATOM 5105 N N . LEU B 1 207 ? -6.43 18.344 -9.727 1 98.19 207 LEU B N 1
ATOM 5106 C CA . LEU B 1 207 ? -4.988 18.203 -9.547 1 98.19 207 LEU B CA 1
ATOM 5107 C C . LEU B 1 207 ? -4.234 18.766 -10.75 1 98.19 207 LEU B C 1
ATOM 5109 O O . LEU B 1 207 ? -3.387 18.078 -11.328 1 98.19 207 LEU B O 1
ATOM 5113 N N . TRP B 1 208 ? -4.453 19.969 -11.016 1 96.38 208 TRP B N 1
ATOM 5114 C CA . TRP B 1 208 ? -4.008 20.688 -12.211 1 96.38 208 TRP B CA 1
ATOM 5115 C C . TRP B 1 208 ? -2.492 20.625 -12.352 1 96.38 208 TRP B C 1
ATOM 5117 O O . TRP B 1 208 ? -1.968 20.562 -13.469 1 96.38 208 TRP B O 1
ATOM 5127 N N . ASN B 1 209 ? -1.798 20.562 -11.25 1 94.44 209 ASN B N 1
ATOM 5128 C CA . ASN B 1 209 ? -0.344 20.672 -11.32 1 94.44 209 ASN B CA 1
ATOM 5129 C C . ASN B 1 209 ? 0.319 19.297 -11.289 1 94.44 209 ASN B C 1
ATOM 5131 O O . ASN B 1 209 ? 1.547 19.203 -11.273 1 94.44 209 ASN B O 1
ATOM 5135 N N . PHE B 1 210 ? -0.324 18.266 -11.273 1 97.81 210 PHE B N 1
ATOM 5136 C CA . PHE B 1 210 ? 0.198 16.906 -11.391 1 97.81 210 PHE B CA 1
ATOM 5137 C C . PHE B 1 210 ? 0.424 16.531 -12.852 1 97.81 210 PHE B C 1
ATOM 5139 O O . PHE B 1 210 ? 0.112 17.312 -13.75 1 97.81 210 PHE B O 1
ATOM 5146 N N . ASP B 1 211 ? 1.077 15.32 -13.18 1 98.44 211 ASP B N 1
ATOM 5147 C CA . ASP B 1 211 ? 1.245 14.867 -14.555 1 98.44 211 ASP B CA 1
ATOM 5148 C C . ASP B 1 211 ? -0.097 14.805 -15.281 1 98.44 211 ASP B C 1
ATOM 5150 O O . ASP B 1 211 ? -1.083 14.305 -14.734 1 98.44 211 ASP B O 1
ATOM 5154 N N . HIS B 1 212 ? -0.029 15.305 -16.359 1 98.12 212 HIS B N 1
ATOM 5155 C CA . HIS B 1 212 ? -1.245 15.484 -17.156 1 98.12 212 HIS B CA 1
ATOM 5156 C C . HIS B 1 212 ? -2.012 14.172 -17.281 1 98.12 212 HIS B C 1
ATOM 5158 O O . HIS B 1 212 ? -3.24 14.148 -17.188 1 98.12 212 HIS B O 1
ATOM 5164 N N . THR B 1 213 ? -1.379 13.062 -17.594 1 98 213 THR B N 1
ATOM 5165 C CA . THR B 1 213 ? -2.023 11.766 -17.781 1 98 213 THR B CA 1
ATOM 5166 C C . THR B 1 213 ? -2.818 11.375 -16.531 1 98 213 THR B C 1
ATOM 5168 O O . THR B 1 213 ? -3.975 10.961 -16.641 1 98 213 THR B O 1
ATOM 5171 N N . LEU B 1 214 ? -2.219 11.609 -15.336 1 98.12 214 LEU B N 1
ATOM 5172 C CA . LEU B 1 214 ? -2.898 11.242 -14.102 1 98.12 214 LEU B CA 1
ATOM 5173 C C . LEU B 1 214 ? -4.066 12.18 -13.82 1 98.12 214 LEU B C 1
ATOM 5175 O O . LEU B 1 214 ? -5.145 11.742 -13.422 1 98.12 214 LEU B O 1
ATOM 5179 N N . SER B 1 215 ? -3.795 13.43 -13.977 1 98.19 215 SER B N 1
ATOM 5180 C CA . SER B 1 215 ? -4.84 14.43 -13.789 1 98.19 215 SER B CA 1
ATOM 5181 C C . SER B 1 215 ? -6.051 14.141 -14.672 1 98.19 215 SER B C 1
ATOM 5183 O O . SER B 1 215 ? -7.188 14.164 -14.195 1 98.19 215 SER B O 1
ATOM 5185 N N . GLU B 1 216 ? -5.816 13.836 -15.891 1 98.19 216 GLU B N 1
ATOM 5186 C CA . GLU B 1 216 ? -6.883 13.523 -16.828 1 98.19 216 GLU B CA 1
ATOM 5187 C C . GLU B 1 216 ? -7.617 12.25 -16.438 1 98.19 216 GLU B C 1
ATOM 5189 O O . GLU B 1 216 ? -8.852 12.227 -16.391 1 98.19 216 GLU B O 1
ATOM 5194 N N . CYS B 1 217 ? -6.875 11.234 -16.141 1 98.06 217 CYS B N 1
ATOM 5195 C CA . CYS B 1 217 ? -7.473 9.953 -15.797 1 98.06 217 CYS B CA 1
ATOM 5196 C C . CYS B 1 217 ? -8.312 10.07 -14.531 1 98.06 217 CYS B C 1
ATOM 5198 O O . CYS B 1 217 ? -9.414 9.516 -14.461 1 98.06 217 CYS B O 1
ATOM 5200 N N . LEU B 1 218 ? -7.793 10.789 -13.539 1 98.25 218 LEU B N 1
ATOM 5201 C CA . LEU B 1 218 ? -8.547 10.938 -12.297 1 98.25 218 LEU B CA 1
ATOM 5202 C C . LEU B 1 218 ? -9.797 11.789 -12.516 1 98.25 218 LEU B C 1
ATOM 5204 O O . LEU B 1 218 ? -10.852 11.508 -11.953 1 98.25 218 LEU B O 1
ATOM 5208 N N . THR B 1 219 ? -9.656 12.805 -13.289 1 98.44 219 THR B N 1
ATOM 5209 C CA . THR B 1 219 ? -10.812 13.625 -13.633 1 98.44 219 THR B CA 1
ATOM 5210 C C . THR B 1 219 ? -11.906 12.773 -14.273 1 98.44 219 THR B C 1
ATOM 5212 O O . THR B 1 219 ? -13.078 12.875 -13.906 1 98.44 219 THR B O 1
ATOM 5215 N N . GLU B 1 220 ? -11.5 11.891 -15.195 1 97.31 220 GLU B N 1
ATOM 5216 C CA . GLU B 1 220 ? -12.445 11 -15.859 1 97.31 220 GLU B CA 1
ATOM 5217 C C . GLU B 1 220 ? -13.109 10.062 -14.859 1 97.31 220 GLU B C 1
ATOM 5219 O O . GLU B 1 220 ? -14.32 9.812 -14.938 1 97.31 220 GLU B O 1
ATOM 5224 N N . SER B 1 221 ? -12.297 9.664 -13.961 1 96.06 221 SER B N 1
ATOM 5225 C CA . SER B 1 221 ? -12.828 8.758 -12.945 1 96.06 221 SER B CA 1
ATOM 5226 C C . SER B 1 221 ? -13.875 9.453 -12.078 1 96.06 221 SER B C 1
ATOM 5228 O O . SER B 1 221 ? -14.938 8.898 -11.812 1 96.06 221 SER B O 1
ATOM 5230 N N . ILE B 1 222 ? -13.641 10.609 -11.641 1 97.19 222 ILE B N 1
ATOM 5231 C CA . ILE B 1 222 ? -14.562 11.367 -10.805 1 97.19 222 ILE B CA 1
ATOM 5232 C C . ILE B 1 222 ? -15.82 11.711 -11.609 1 97.19 222 ILE B C 1
ATOM 5234 O O . ILE B 1 222 ? -16.938 11.602 -11.102 1 97.19 222 ILE B O 1
ATOM 5238 N N . ASP B 1 223 ? -15.555 12.008 -12.867 1 95.31 223 ASP B N 1
ATOM 5239 C CA . ASP B 1 223 ? -16.656 12.383 -13.742 1 95.31 223 ASP B CA 1
ATOM 5240 C C . ASP B 1 223 ? -17.625 11.219 -13.945 1 95.31 223 ASP B C 1
ATOM 5242 O O . ASP B 1 223 ? -18.812 11.422 -14.172 1 95.31 223 ASP B O 1
ATOM 5246 N N . ARG B 1 224 ? -17.156 9.992 -13.891 1 93.5 224 ARG B N 1
ATOM 5247 C CA . ARG B 1 224 ? -18 8.812 -14.062 1 93.5 224 ARG B CA 1
ATOM 5248 C C . ARG B 1 224 ? -18.922 8.617 -12.859 1 93.5 224 ARG B C 1
ATOM 5250 O O . ARG B 1 224 ? -19.938 7.93 -12.961 1 93.5 224 ARG B O 1
ATOM 5257 N N . GLY B 1 225 ? -18.562 9.273 -11.781 1 92.88 225 GLY B N 1
ATOM 5258 C CA . GLY B 1 225 ? -19.406 9.203 -10.594 1 92.88 225 GLY B CA 1
ATOM 5259 C C . GLY B 1 225 ? -18.828 8.297 -9.516 1 92.88 225 GLY B C 1
ATOM 5260 O O . GLY B 1 225 ? -17.844 7.59 -9.75 1 92.88 225 GLY B O 1
ATOM 5261 N N . PRO B 1 226 ? -19.516 8.438 -8.336 1 94.31 226 PRO B N 1
ATOM 5262 C CA . PRO B 1 226 ? -20.797 9.062 -8.016 1 94.31 226 PRO B CA 1
ATOM 5263 C C . PRO B 1 226 ? -20.656 10.555 -7.699 1 94.31 226 PRO B C 1
ATOM 5265 O O . PRO B 1 226 ? -21.656 11.266 -7.598 1 94.31 226 PRO B O 1
ATOM 5268 N N . THR B 1 227 ? -19.5 11.125 -7.551 1 97.81 227 THR B N 1
ATOM 5269 C CA . THR B 1 227 ? -19.297 12.547 -7.324 1 97.81 227 THR B CA 1
ATOM 5270 C C . THR B 1 227 ? -19.734 13.359 -8.539 1 97.81 227 THR B C 1
ATOM 5272 O O . THR B 1 227 ? -19.453 12.977 -9.68 1 97.81 227 THR B O 1
ATOM 5275 N N . LYS B 1 228 ? -20.562 14.344 -8.266 1 98.31 228 LYS B N 1
ATOM 5276 C CA . LYS B 1 228 ? -20.906 15.289 -9.328 1 98.31 228 LYS B CA 1
ATOM 5277 C C . LYS B 1 228 ? -19.828 16.359 -9.469 1 98.31 228 LYS B C 1
ATOM 5279 O O . LYS B 1 228 ? -19.734 17.266 -8.641 1 98.31 228 LYS B O 1
ATOM 5284 N N . LEU B 1 229 ? -19.078 16.188 -10.539 1 98.38 229 LEU B N 1
ATOM 5285 C CA . LEU B 1 229 ? -17.953 17.109 -10.766 1 98.38 229 LEU B CA 1
ATOM 5286 C C . LEU B 1 229 ? -18.406 18.312 -11.586 1 98.38 229 LEU B C 1
ATOM 5288 O O . LEU B 1 229 ? -18.969 18.156 -12.672 1 98.38 229 LEU B O 1
ATOM 5292 N N . HIS B 1 230 ? -18.281 19.516 -10.953 1 98.62 230 HIS B N 1
ATOM 5293 C CA . HIS B 1 230 ? -18.516 20.766 -11.648 1 98.62 230 HIS B CA 1
ATOM 5294 C C . HIS B 1 230 ? -17.203 21.438 -12.031 1 98.62 230 HIS B C 1
ATOM 5296 O O . HIS B 1 230 ? -16.562 22.078 -11.18 1 98.62 230 HIS B O 1
ATOM 5302 N N . LYS B 1 231 ? -16.938 21.328 -13.211 1 97.81 231 LYS B N 1
ATOM 5303 C CA . LYS B 1 231 ? -15.711 21.906 -13.719 1 97.81 231 LYS B CA 1
ATOM 5304 C C . LYS B 1 231 ? -15.906 23.391 -14.047 1 97.81 231 LYS B C 1
ATOM 5306 O O . LYS B 1 231 ? -17.016 23.828 -14.328 1 97.81 231 LYS B O 1
ATOM 5311 N N . ASN B 1 232 ? -14.711 24.078 -13.969 1 98.38 232 ASN B N 1
ATOM 5312 C CA . ASN B 1 232 ? -14.727 25.5 -14.289 1 98.38 232 ASN B CA 1
ATOM 5313 C C . ASN B 1 232 ? -15.867 26.219 -13.578 1 98.38 232 ASN B C 1
ATOM 5315 O O . ASN B 1 232 ? -16.594 27 -14.195 1 98.38 232 ASN B O 1
ATOM 5319 N N . THR B 1 233 ? -16.078 25.922 -12.43 1 98.44 233 THR B N 1
ATOM 5320 C CA . THR B 1 233 ? -17.188 26.422 -11.641 1 98.44 233 THR B CA 1
ATOM 5321 C C . THR B 1 233 ? -16.703 27.094 -10.367 1 98.44 233 THR B C 1
ATOM 5323 O O . THR B 1 233 ? -15.844 26.562 -9.664 1 98.44 233 THR B O 1
ATOM 5326 N N . GLU B 1 234 ? -17.109 28.266 -10.031 1 98.06 234 GLU B N 1
ATOM 5327 C CA . GLU B 1 234 ? -16.781 29.016 -8.828 1 98.06 234 GLU B CA 1
ATOM 5328 C C . GLU B 1 234 ? -18.031 29.344 -8.023 1 98.06 234 GLU B C 1
ATOM 5330 O O . GLU B 1 234 ? -19.109 29.547 -8.594 1 98.06 234 GLU B O 1
ATOM 5335 N N . VAL B 1 235 ? -17.922 29.469 -6.797 1 98.38 235 VAL B N 1
ATOM 5336 C CA . VAL B 1 235 ? -19.031 29.875 -5.93 1 98.38 235 VAL B CA 1
ATOM 5337 C C . VAL B 1 235 ? -19.125 31.391 -5.883 1 98.38 235 VAL B C 1
ATOM 5339 O O . VAL B 1 235 ? -18.125 32.062 -5.66 1 98.38 235 VAL B O 1
ATOM 5342 N N . LYS B 1 236 ? -20.281 31.859 -6.027 1 97.81 236 LYS B N 1
ATOM 5343 C CA . LYS B 1 236 ? -20.5 33.281 -6.012 1 97.81 236 LYS B CA 1
ATOM 5344 C C . LYS B 1 236 ? -21.031 33.75 -4.652 1 97.81 236 LYS B C 1
ATOM 5346 O O . LYS B 1 236 ? -20.641 34.812 -4.16 1 97.81 236 LYS B O 1
ATOM 5351 N N . SER B 1 237 ? -21.922 33.062 -4.207 1 98.31 237 SER B N 1
ATOM 5352 C CA . SER B 1 237 ? -22.484 33.406 -2.9 1 98.31 237 SER B CA 1
ATOM 5353 C C . SER B 1 237 ? -23.156 32.188 -2.27 1 98.31 237 SER B C 1
ATOM 5355 O O . SER B 1 237 ? -23.438 31.203 -2.955 1 98.31 237 SER B O 1
ATOM 5357 N N . VAL B 1 238 ? -23.297 32.281 -0.903 1 98.06 238 VAL B N 1
ATOM 5358 C CA . VAL B 1 238 ? -23.969 31.219 -0.153 1 98.06 238 VAL B CA 1
ATOM 5359 C C . VAL B 1 238 ? -25.047 31.812 0.735 1 98.06 238 VAL B C 1
ATOM 5361 O O . VAL B 1 238 ? -24.828 32.844 1.373 1 98.06 238 VAL B O 1
ATOM 5364 N N . GLU B 1 239 ? -26.203 31.297 0.455 1 96.94 239 GLU B N 1
ATOM 5365 C CA . GLU B 1 239 ? -27.312 31.719 1.293 1 96.94 239 GLU B CA 1
ATOM 5366 C C . GLU B 1 239 ? -27.781 30.594 2.219 1 96.94 239 GLU B C 1
ATOM 5368 O O . GLU B 1 239 ? -27.797 29.438 1.821 1 96.94 239 GLU B O 1
ATOM 5373 N N . ARG B 1 240 ? -28.125 30.797 3.59 1 98.06 240 ARG B N 1
ATOM 5374 C CA . ARG B 1 240 ? -28.719 29.859 4.527 1 98.06 240 ARG B CA 1
ATOM 5375 C C . ARG B 1 240 ? -30.234 30.031 4.594 1 98.06 240 ARG B C 1
ATOM 5377 O O . ARG B 1 240 ? -30.719 31.125 4.84 1 98.06 240 ARG B O 1
ATOM 5384 N N . LYS B 1 241 ? -30.766 29.312 4.156 1 90.06 241 LYS B N 1
ATOM 5385 C CA . LYS B 1 241 ? -32.219 29.359 4.172 1 90.06 241 LYS B CA 1
ATOM 5386 C C . LYS B 1 241 ? -32.781 29.188 5.586 1 90.06 241 LYS B C 1
ATOM 5388 O O . LYS B 1 241 ? -32 28.969 6.527 1 90.06 241 LYS B O 1
ATOM 5393 N N . SER B 1 242 ? -34.125 29.094 5.902 1 95 242 SER B N 1
ATOM 5394 C CA . SER B 1 242 ? -34.781 29.078 7.207 1 95 242 SER B CA 1
ATOM 5395 C C . SER B 1 242 ? -34.656 27.703 7.859 1 95 242 SER B C 1
ATOM 5397 O O . SER B 1 242 ? -34.656 27.594 9.086 1 95 242 SER B O 1
ATOM 5399 N N . ASP B 1 243 ? -34.562 26.906 6.961 1 91.25 243 ASP B N 1
ATOM 5400 C CA . ASP B 1 243 ? -34.469 25.547 7.488 1 91.25 243 ASP B CA 1
ATOM 5401 C C . ASP B 1 243 ? -33.031 25.172 7.82 1 91.25 243 ASP B C 1
ATOM 5403 O O . ASP B 1 243 ? -32.75 24.047 8.242 1 91.25 243 ASP B O 1
ATOM 5407 N N . GLY B 1 244 ? -32.188 25.953 7.547 1 91.31 244 GLY B N 1
ATOM 5408 C CA . GLY B 1 244 ? -30.797 25.75 7.898 1 91.31 244 GLY B CA 1
ATOM 5409 C C . GLY B 1 244 ? -29.938 25.266 6.734 1 91.31 244 GLY B C 1
ATOM 5410 O O . GLY B 1 244 ? -28.719 25.312 6.789 1 91.31 244 GLY B O 1
ATOM 5411 N N . LEU B 1 245 ? -30.625 24.812 5.656 1 96.81 245 LEU B N 1
ATOM 5412 C CA . LEU B 1 245 ? -29.938 24.328 4.457 1 96.81 245 LEU B CA 1
ATOM 5413 C C . LEU B 1 245 ? -29.391 25.5 3.643 1 96.81 245 LEU B C 1
ATOM 5415 O O . LEU B 1 245 ? -29.906 26.625 3.729 1 96.81 245 LEU B O 1
ATOM 5419 N N . LEU B 1 246 ? -28.375 25.062 2.938 1 98.38 246 LEU B N 1
ATOM 5420 C CA . LEU B 1 246 ? -27.703 26.109 2.174 1 98.38 246 LEU B CA 1
ATOM 5421 C C . LEU B 1 246 ? -28.078 26.031 0.698 1 98.38 246 LEU B C 1
ATOM 5423 O O . LEU B 1 246 ? -28.344 24.938 0.178 1 98.38 246 LEU B O 1
ATOM 5427 N N . THR B 1 247 ? -28.125 27.109 0.143 1 98.06 247 THR B N 1
ATOM 5428 C CA . THR B 1 247 ? -28.141 27.297 -1.305 1 98.06 247 THR B CA 1
ATOM 5429 C C . THR B 1 247 ? -26.828 27.891 -1.791 1 98.06 247 THR B C 1
ATOM 5431 O O . THR B 1 247 ? -26.406 28.938 -1.321 1 98.06 247 THR B O 1
ATOM 5434 N N . VAL B 1 248 ? -26.219 27.188 -2.654 1 98.75 248 VAL B N 1
ATOM 5435 C CA . VAL B 1 248 ? -24.938 27.625 -3.191 1 98.75 248 VAL B CA 1
ATOM 5436 C C . VAL B 1 248 ? -25.125 28.156 -4.613 1 98.75 248 VAL B C 1
ATOM 5438 O O . VAL B 1 248 ? -25.484 27.406 -5.52 1 98.75 248 VAL B O 1
ATOM 5441 N N . ASN B 1 249 ? -24.922 29.344 -4.738 1 98.31 249 ASN B N 1
ATOM 5442 C CA . ASN B 1 249 ? -24.984 29.953 -6.055 1 98.31 249 ASN B CA 1
ATOM 5443 C C . ASN B 1 249 ? -23.625 29.938 -6.746 1 98.31 249 ASN B C 1
ATOM 5445 O O . ASN B 1 249 ? -22.641 30.469 -6.223 1 98.31 249 ASN B O 1
ATOM 5449 N N . THR B 1 250 ? -23.641 29.328 -7.766 1 98.38 250 THR B N 1
ATOM 5450 C CA . THR B 1 250 ? -22.375 29.156 -8.492 1 98.38 250 THR B CA 1
ATOM 5451 C C . THR B 1 250 ? -22.438 29.859 -9.844 1 98.38 250 THR B C 1
ATOM 5453 O O . THR B 1 250 ? -23.484 30.391 -10.227 1 98.38 250 THR B O 1
ATOM 5456 N N . THR B 1 251 ? -21.141 29.828 -10.609 1 97.44 251 THR B N 1
ATOM 5457 C CA . THR B 1 251 ? -21.047 30.391 -11.953 1 97.44 251 THR B CA 1
ATOM 5458 C C . THR B 1 251 ? -21.75 29.484 -12.961 1 97.44 251 THR B C 1
ATOM 5460 O O . THR B 1 251 ? -22 29.875 -14.102 1 97.44 251 THR B O 1
ATOM 5463 N N . SER B 1 252 ? -22.109 28.281 -12.438 1 96.38 252 SER B N 1
ATOM 5464 C CA . SER B 1 252 ? -22.672 27.344 -13.391 1 96.38 252 SER B CA 1
ATOM 5465 C C . SER B 1 252 ? -24.062 26.875 -12.945 1 96.38 252 SER B C 1
ATOM 5467 O O . SER B 1 252 ? -24.625 25.953 -13.531 1 96.38 252 SER B O 1
ATOM 5469 N N . GLY B 1 253 ? -24.594 27.438 -12 1 97.38 253 GLY B N 1
ATOM 5470 C CA . GLY B 1 253 ? -25.922 27.062 -11.539 1 97.38 253 GLY B CA 1
ATOM 5471 C C . GLY B 1 253 ? -26.062 27.094 -10.031 1 97.38 253 GLY B C 1
ATOM 5472 O O . GLY B 1 253 ? -25.188 27.609 -9.336 1 97.38 253 GLY B O 1
ATOM 5473 N N . ILE B 1 254 ? -27.156 26.688 -9.695 1 98.25 254 ILE B N 1
ATOM 5474 C CA . ILE B 1 254 ? -27.484 26.75 -8.281 1 98.25 254 ILE B CA 1
ATOM 5475 C C . ILE B 1 254 ? -27.594 25.344 -7.711 1 98.25 254 ILE B C 1
ATOM 5477 O O . ILE B 1 254 ? -28.172 24.453 -8.344 1 98.25 254 ILE B O 1
ATOM 5481 N N . ILE B 1 255 ? -27.016 25.172 -6.508 1 98.75 255 ILE B N 1
ATOM 5482 C CA . ILE B 1 255 ? -27.141 23.906 -5.789 1 98.75 255 ILE B CA 1
ATOM 5483 C C . ILE B 1 255 ? -27.891 24.125 -4.477 1 98.75 255 ILE B C 1
ATOM 5485 O O . ILE B 1 255 ? -27.406 24.844 -3.594 1 98.75 255 ILE B O 1
ATOM 5489 N N . ASN B 1 256 ? -28.984 23.484 -4.422 1 97.88 256 ASN B N 1
ATOM 5490 C CA . ASN B 1 256 ? -29.859 23.719 -3.277 1 97.88 256 ASN B CA 1
ATOM 5491 C C . ASN B 1 256 ? -29.766 22.578 -2.27 1 97.88 256 ASN B C 1
ATOM 5493 O O . ASN B 1 256 ? -29.156 21.531 -2.551 1 97.88 256 ASN B O 1
ATOM 5497 N N . GLU B 1 257 ? -30.328 22.906 -1.103 1 98.19 257 GLU B N 1
ATOM 5498 C CA . GLU B 1 257 ? -30.5 21.922 -0.042 1 98.19 257 GLU B CA 1
ATOM 5499 C C . GLU B 1 257 ? -29.172 21.297 0.359 1 98.19 257 GLU B C 1
ATOM 5501 O O . GLU B 1 257 ? -29.078 20.062 0.469 1 98.19 257 GLU B O 1
ATOM 5506 N N . VAL B 1 258 ? -28.25 22.203 0.506 1 98.62 258 VAL B N 1
ATOM 5507 C CA . VAL B 1 258 ? -26.906 21.781 0.87 1 98.62 258 VAL B CA 1
ATOM 5508 C C . VAL B 1 258 ? -26.766 21.734 2.391 1 98.62 258 VAL B C 1
ATOM 5510 O O . VAL B 1 258 ? -27 22.734 3.074 1 98.62 258 VAL B O 1
ATOM 5513 N N . ASP B 1 259 ? -26.375 20.5 2.84 1 95.81 259 ASP B N 1
ATOM 5514 C CA . ASP B 1 259 ? -26.172 20.266 4.266 1 95.81 259 ASP B CA 1
ATOM 5515 C C . ASP B 1 259 ? -24.812 20.797 4.73 1 95.81 259 ASP B C 1
ATOM 5517 O O . ASP B 1 259 ? -24.672 21.219 5.875 1 95.81 259 ASP B O 1
ATOM 5521 N N . SER B 1 260 ? -23.922 20.688 3.871 1 98.31 260 SER B N 1
ATOM 5522 C CA . SER B 1 260 ? -22.562 21.031 4.23 1 98.31 260 SER B CA 1
ATOM 5523 C C . SER B 1 260 ? -21.797 21.594 3.035 1 98.31 260 SER B C 1
ATOM 5525 O O . SER B 1 260 ? -21.781 21 1.962 1 98.31 260 SER B O 1
ATOM 5527 N N . LEU B 1 261 ? -21.312 22.766 3.27 1 98.69 261 LEU B N 1
ATOM 5528 C CA . LEU B 1 261 ? -20.391 23.406 2.334 1 98.69 261 LEU B CA 1
ATOM 5529 C C . LEU B 1 261 ? -18.969 23.422 2.883 1 98.69 261 LEU B C 1
ATOM 5531 O O . LEU B 1 261 ? -18.719 23.938 3.979 1 98.69 261 LEU B O 1
ATOM 5535 N N . ILE B 1 262 ? -18 22.844 2.129 1 98.81 262 ILE B N 1
ATOM 5536 C CA . ILE B 1 262 ? -16.625 22.703 2.6 1 98.81 262 ILE B CA 1
ATOM 5537 C C . ILE B 1 262 ? -15.688 23.453 1.67 1 98.81 262 ILE B C 1
ATOM 5539 O O . ILE B 1 262 ? -15.57 23.125 0.488 1 98.81 262 ILE B O 1
ATOM 5543 N N . TRP B 1 263 ? -15 24.453 2.242 1 98.56 263 TRP B N 1
ATOM 5544 C CA . TRP B 1 263 ? -13.977 25.203 1.521 1 98.56 263 TRP B CA 1
ATOM 5545 C C . TRP B 1 263 ? -12.617 24.516 1.622 1 98.56 263 TRP B C 1
ATOM 5547 O O . TRP B 1 263 ? -12.016 24.469 2.695 1 98.56 263 TRP B O 1
ATOM 5557 N N . ALA B 1 264 ? -12.203 23.969 0.614 1 98.19 264 ALA B N 1
ATOM 5558 C CA . ALA B 1 264 ? -10.867 23.406 0.488 1 98.19 264 ALA B CA 1
ATOM 5559 C C . ALA B 1 264 ? -10.062 24.141 -0.59 1 98.19 264 ALA B C 1
ATOM 5561 O O . ALA B 1 264 ? -9.555 23.516 -1.522 1 98.19 264 ALA B O 1
ATOM 5562 N N . VAL B 1 265 ? -9.805 25.391 -0.433 1 96.44 265 VAL B N 1
ATOM 5563 C CA . VAL B 1 265 ? -9.328 26.281 -1.492 1 96.44 265 VAL B CA 1
ATOM 5564 C C . VAL B 1 265 ? -7.926 26.781 -1.161 1 96.44 265 VAL B C 1
ATOM 5566 O O . VAL B 1 265 ? -7.5 27.828 -1.639 1 96.44 265 VAL B O 1
ATOM 5569 N N . GLY B 1 266 ? -7.305 26.078 -0.267 1 94.88 266 GLY B N 1
ATOM 5570 C CA . GLY B 1 266 ? -5.922 26.422 0.022 1 94.88 266 GLY B CA 1
ATOM 5571 C C . GLY B 1 266 ? -5.668 26.703 1.492 1 94.88 266 GLY B C 1
ATOM 5572 O O . GLY B 1 266 ? -6.594 26.656 2.305 1 94.88 266 GLY B O 1
ATOM 5573 N N . ARG B 1 267 ? -4.367 26.922 1.859 1 95.88 267 ARG B N 1
ATOM 5574 C CA . ARG B 1 267 ? -3.928 27.188 3.227 1 95.88 267 ARG B CA 1
ATOM 5575 C C . ARG B 1 267 ? -2.971 28.375 3.281 1 95.88 267 ARG B C 1
ATOM 5577 O O . ARG B 1 267 ? -2.371 28.734 2.268 1 95.88 267 ARG B O 1
ATOM 5584 N N . LEU B 1 268 ? -2.881 29.016 4.352 1 96.69 268 LEU B N 1
ATOM 5585 C CA . LEU B 1 268 ? -1.982 30.141 4.613 1 96.69 268 LEU B CA 1
ATOM 5586 C C . LEU B 1 268 ? -1.063 29.828 5.793 1 96.69 268 LEU B C 1
ATOM 5588 O O . LEU B 1 268 ? -1.43 29.062 6.688 1 96.69 268 LEU B O 1
ATOM 5592 N N . PRO B 1 269 ? 0.189 30.422 5.754 1 98.06 269 PRO B N 1
ATOM 5593 C CA . PRO B 1 269 ? 1.091 30.203 6.887 1 98.06 269 PRO B CA 1
ATOM 5594 C C . PRO B 1 269 ? 0.616 30.891 8.164 1 98.06 269 PRO B C 1
ATOM 5596 O O . PRO B 1 269 ? 0.059 32 8.094 1 98.06 269 PRO B O 1
ATOM 5599 N N . ALA B 1 270 ? 0.855 30.25 9.242 1 97.56 270 ALA B N 1
ATOM 5600 C CA . ALA B 1 270 ? 0.462 30.797 10.531 1 97.56 270 ALA B CA 1
ATOM 5601 C C . ALA B 1 270 ? 1.551 31.719 11.094 1 97.56 270 ALA B C 1
ATOM 5603 O O . ALA B 1 270 ? 1.942 31.578 12.258 1 97.56 270 ALA B O 1
ATOM 5604 N N . THR B 1 271 ? 1.96 32.75 10.352 1 98.25 271 THR B N 1
ATOM 5605 C CA . THR B 1 271 ? 3.111 33.562 10.742 1 98.25 271 THR B CA 1
ATOM 5606 C C . THR B 1 271 ? 2.678 34.969 11.109 1 98.25 271 THR B C 1
ATOM 5608 O O . THR B 1 271 ? 3.457 35.719 11.688 1 98.25 271 THR B O 1
ATOM 5611 N N . ARG B 1 272 ? 1.406 35.312 10.875 1 96.12 272 ARG B N 1
ATOM 5612 C CA . ARG B 1 272 ? 0.932 36.688 10.969 1 96.12 272 ARG B CA 1
ATOM 5613 C C . ARG B 1 272 ? 1.122 37.25 12.375 1 96.12 272 ARG B C 1
ATOM 5615 O O . ARG B 1 272 ? 1.461 38.406 12.539 1 96.12 272 ARG B O 1
ATOM 5622 N N . ASP B 1 273 ? 1.045 36.5 13.242 1 96 273 ASP B N 1
ATOM 5623 C CA . ASP B 1 273 ? 1 37 14.617 1 96 273 ASP B CA 1
ATOM 5624 C C . ASP B 1 273 ? 2.336 36.781 15.32 1 96 273 ASP B C 1
ATOM 5626 O O . ASP B 1 273 ? 2.436 36.969 16.531 1 96 273 ASP B O 1
ATOM 5630 N N . LEU B 1 274 ? 3.314 36.469 14.703 1 98.31 274 LEU B N 1
ATOM 5631 C CA . LEU B 1 274 ? 4.598 36.125 15.305 1 98.31 274 LEU B CA 1
ATOM 5632 C C . LEU B 1 274 ? 5.469 37.375 15.492 1 98.31 274 LEU B C 1
ATOM 5634 O O . LEU B 1 274 ? 6.484 37.312 16.188 1 98.31 274 LEU B O 1
ATOM 5638 N N . ASN B 1 275 ? 5.047 38.531 14.906 1 98.38 275 ASN B N 1
ATOM 5639 C CA . ASN B 1 275 ? 5.871 39.719 14.938 1 98.38 275 ASN B CA 1
ATOM 5640 C C . ASN B 1 275 ? 7.254 39.469 14.352 1 98.38 275 ASN B C 1
ATOM 5642 O O . ASN B 1 275 ? 8.266 39.844 14.961 1 98.38 275 ASN B O 1
ATOM 5646 N N . LEU B 1 276 ? 7.309 38.875 13.266 1 98.5 276 LEU B N 1
ATOM 5647 C CA . LEU B 1 276 ? 8.555 38.5 12.609 1 98.5 276 LEU B CA 1
ATOM 5648 C C . LEU B 1 276 ? 9.375 39.719 12.242 1 98.5 276 LEU B C 1
ATOM 5650 O O . LEU B 1 276 ? 10.602 39.656 12.156 1 98.5 276 LEU B O 1
ATOM 5654 N N . ASP B 1 277 ? 8.523 40.906 12.023 1 96.94 277 ASP B N 1
ATOM 5655 C CA . ASP B 1 277 ? 9.18 42.156 11.672 1 96.94 277 ASP B CA 1
ATOM 5656 C C . ASP B 1 277 ? 10.086 42.625 12.805 1 96.94 277 ASP B C 1
ATOM 5658 O O . ASP B 1 277 ? 11.086 43.312 12.562 1 96.94 277 ASP B O 1
ATOM 5662 N N . TYR B 1 278 ? 9.75 42.188 13.938 1 98.19 278 TYR B N 1
ATOM 5663 C CA . TYR B 1 278 ? 10.539 42.594 15.102 1 98.19 278 TYR B CA 1
ATOM 5664 C C . TYR B 1 278 ? 11.922 41.969 15.055 1 98.19 278 TYR B C 1
ATOM 5666 O O . TYR B 1 278 ? 12.875 42.5 15.625 1 98.19 278 TYR B O 1
ATOM 5674 N N . VAL B 1 279 ? 12.219 40.906 14.375 1 96.81 279 VAL B N 1
ATOM 5675 C CA . VAL B 1 279 ? 13.5 40.188 14.383 1 96.81 279 VAL B CA 1
ATOM 5676 C C . VAL B 1 279 ? 14.031 40.062 12.953 1 96.81 279 VAL B C 1
ATOM 5678 O O . VAL B 1 279 ? 14.867 39.188 12.672 1 96.81 279 VAL B O 1
ATOM 5681 N N . ASN B 1 280 ? 13.258 40.812 12.125 1 98.06 280 ASN B N 1
ATOM 5682 C CA . ASN B 1 280 ? 13.719 40.969 10.75 1 98.06 280 ASN B CA 1
ATOM 5683 C C . ASN B 1 280 ? 13.664 39.656 9.984 1 98.06 280 ASN B C 1
ATOM 5685 O O . ASN B 1 280 ? 14.547 39.344 9.188 1 98.06 280 ASN B O 1
ATOM 5689 N N . VAL B 1 281 ? 12.836 38.812 10.219 1 98.75 281 VAL B N 1
ATOM 5690 C CA . VAL B 1 281 ? 12.555 37.625 9.438 1 98.75 281 VAL B CA 1
ATOM 5691 C C . VAL B 1 281 ? 11.656 37.969 8.25 1 98.75 281 VAL B C 1
ATOM 5693 O O . VAL B 1 281 ? 10.562 38.5 8.438 1 98.75 281 VAL B O 1
ATOM 5696 N N . LYS B 1 282 ? 12.156 37.625 7.32 1 98.5 282 LYS B N 1
ATOM 5697 C CA . LYS B 1 282 ? 11.43 38.031 6.121 1 98.5 282 LYS B CA 1
ATOM 5698 C C . LYS B 1 282 ? 10.414 36.969 5.715 1 98.5 282 LYS B C 1
ATOM 5700 O O . LYS B 1 282 ? 10.672 35.781 5.844 1 98.5 282 LYS B O 1
ATOM 5705 N N . THR B 1 283 ? 9.336 37.406 4.898 1 98.56 283 THR B N 1
ATOM 5706 C CA . THR B 1 283 ? 8.273 36.562 4.355 1 98.56 283 THR B CA 1
ATOM 5707 C C . THR B 1 283 ? 7.93 37 2.928 1 98.56 283 THR B C 1
ATOM 5709 O O . THR B 1 283 ? 8.266 38.094 2.5 1 98.56 283 THR B O 1
ATOM 5712 N N . ASP B 1 284 ? 7.312 36.125 2.621 1 97.94 284 ASP B N 1
ATOM 5713 C CA . ASP B 1 284 ? 6.84 36.531 1.303 1 97.94 284 ASP B CA 1
ATOM 5714 C C . ASP B 1 284 ? 5.461 37.188 1.394 1 97.94 284 ASP B C 1
ATOM 5716 O O . ASP B 1 284 ? 4.969 37.469 2.49 1 97.94 284 ASP B O 1
ATOM 5720 N N . GLU B 1 285 ? 4.871 37.438 -0.206 1 95.38 285 GLU B N 1
ATOM 5721 C CA . GLU B 1 285 ? 3.629 38.188 -0.279 1 95.38 285 GLU B CA 1
ATOM 5722 C C . GLU B 1 285 ? 2.49 37.469 0.427 1 95.38 285 GLU B C 1
ATOM 5724 O O . GLU B 1 285 ? 1.529 38.094 0.879 1 95.38 285 GLU B O 1
ATOM 5729 N N . ASN B 1 286 ? 2.684 36.219 0.814 1 95.12 286 ASN B N 1
ATOM 5730 C CA . ASN B 1 286 ? 1.62 35.406 1.425 1 95.12 286 ASN B CA 1
ATOM 5731 C C . ASN B 1 286 ? 1.905 35.125 2.898 1 95.12 286 ASN B C 1
ATOM 5733 O O . ASN B 1 286 ? 1.075 34.562 3.594 1 95.12 286 ASN B O 1
ATOM 5737 N N . GLY B 1 287 ? 3.008 35.531 3.232 1 97.81 287 GLY B N 1
ATOM 5738 C CA . GLY B 1 287 ? 3.352 35.375 4.637 1 97.81 287 GLY B CA 1
ATOM 5739 C C . GLY B 1 287 ? 4.234 34.156 4.895 1 97.81 287 GLY B C 1
ATOM 5740 O O . GLY B 1 287 ? 4.527 33.844 6.047 1 97.81 287 GLY B O 1
ATOM 5741 N N . ASN B 1 288 ? 4.562 33.438 3.967 1 98.69 288 ASN B N 1
ATOM 5742 C CA . ASN B 1 288 ? 5.488 32.344 4.141 1 98.69 288 ASN B CA 1
ATOM 5743 C C . ASN B 1 288 ? 6.875 32.812 4.555 1 98.69 288 ASN B C 1
ATOM 5745 O O . ASN B 1 288 ? 7.418 33.75 3.959 1 98.69 288 ASN B O 1
ATOM 5749 N N . VAL B 1 289 ? 7.48 32.156 5.492 1 98.81 289 VAL B N 1
ATOM 5750 C CA . VAL B 1 289 ? 8.844 32.469 5.898 1 98.81 289 VAL B CA 1
ATOM 5751 C C . VAL B 1 289 ? 9.82 32.125 4.777 1 98.81 289 VAL B C 1
ATOM 5753 O O . VAL B 1 289 ? 9.797 31 4.266 1 98.81 289 VAL B O 1
ATOM 5756 N N . ILE B 1 290 ? 10.586 33.094 4.32 1 98.69 290 ILE B N 1
ATOM 5757 C CA . ILE B 1 290 ? 11.586 32.844 3.293 1 98.69 290 ILE B CA 1
ATOM 5758 C C . ILE B 1 290 ? 12.805 32.156 3.914 1 98.69 290 ILE B C 1
ATOM 5760 O O . ILE B 1 290 ? 13.414 32.688 4.848 1 98.69 290 ILE B O 1
ATOM 5764 N N . VAL B 1 291 ? 13.078 31 3.404 1 98.44 291 VAL B N 1
ATOM 5765 C CA . VAL B 1 291 ? 14.242 30.297 3.904 1 98.44 291 VAL B CA 1
ATOM 5766 C C . VAL B 1 291 ? 15.109 29.828 2.734 1 98.44 291 VAL B C 1
ATOM 5768 O O . VAL B 1 291 ? 14.617 29.688 1.609 1 98.44 291 VAL B O 1
ATOM 5771 N N . ASP B 1 292 ? 16.5 29.562 3.027 1 97.88 292 ASP B N 1
ATOM 5772 C CA . ASP B 1 292 ? 17.375 28.953 2.043 1 97.88 292 ASP B CA 1
ATOM 5773 C C . ASP B 1 292 ? 17.328 27.422 2.137 1 97.88 292 ASP B C 1
ATOM 5775 O O . ASP B 1 292 ? 16.438 26.859 2.787 1 97.88 292 ASP B O 1
ATOM 5779 N N . GLU B 1 293 ? 18.078 26.781 1.521 1 96.06 293 GLU B N 1
ATOM 5780 C CA . GLU B 1 293 ? 18.031 25.328 1.416 1 96.06 293 GLU B CA 1
ATOM 5781 C C . GLU B 1 293 ? 18.422 24.672 2.74 1 96.06 293 GLU B C 1
ATOM 5783 O O . GLU B 1 293 ? 18.234 23.469 2.914 1 96.06 293 GLU B O 1
ATOM 5788 N N . TYR B 1 294 ? 19.031 25.328 3.645 1 96.38 294 TYR B N 1
ATOM 5789 C CA . TYR B 1 294 ? 19.422 24.844 4.965 1 96.38 294 TYR B CA 1
ATOM 5790 C C . TYR B 1 294 ? 18.406 25.281 6.023 1 96.38 294 TYR B C 1
ATOM 5792 O O . TYR B 1 294 ? 18.656 25.125 7.223 1 96.38 294 TYR B O 1
ATOM 5800 N N . GLN B 1 295 ? 17.312 25.844 5.625 1 97.75 295 GLN B N 1
ATOM 5801 C CA . GLN B 1 295 ? 16.219 26.281 6.488 1 97.75 295 GLN B CA 1
ATOM 5802 C C . GLN B 1 295 ? 16.594 27.531 7.273 1 97.75 295 GLN B C 1
ATOM 5804 O O . GLN B 1 295 ? 15.938 27.875 8.258 1 97.75 295 GLN B O 1
ATOM 5809 N N . ASN B 1 296 ? 17.594 28.219 6.855 1 98.25 296 ASN B N 1
ATOM 5810 C CA . ASN B 1 296 ? 17.938 29.5 7.461 1 98.25 296 ASN B CA 1
ATOM 5811 C C . ASN B 1 296 ? 16.984 30.609 7.012 1 98.25 296 ASN B C 1
ATOM 5813 O O . ASN B 1 296 ? 16.688 30.734 5.824 1 98.25 296 ASN B O 1
ATOM 5817 N N . THR B 1 297 ? 16.562 31.469 7.848 1 98.62 297 THR B N 1
ATOM 5818 C CA . THR B 1 297 ? 15.805 32.656 7.516 1 98.62 297 THR B CA 1
ATOM 5819 C C . THR B 1 297 ? 16.734 33.812 7.199 1 98.62 297 THR B C 1
ATOM 5821 O O . THR B 1 297 ? 17.938 33.625 7.031 1 98.62 297 THR B O 1
ATOM 5824 N N . SER B 1 298 ? 16.047 34.969 7.16 1 98.5 298 SER B N 1
ATOM 5825 C CA . SER B 1 298 ? 16.828 36.188 6.898 1 98.5 298 SER B CA 1
ATOM 5826 C C . SER B 1 298 ? 17.578 36.625 8.148 1 98.5 298 SER B C 1
ATOM 5828 O O . SER B 1 298 ? 18.406 37.531 8.086 1 98.5 298 SER B O 1
ATOM 5830 N N . THR B 1 299 ? 17.266 36.094 9.188 1 98.12 299 THR B N 1
ATOM 5831 C CA . THR B 1 299 ? 17.891 36.469 10.445 1 98.12 299 THR B CA 1
ATOM 5832 C C . THR B 1 299 ? 18.719 35.312 11 1 98.12 299 THR B C 1
ATOM 5834 O O . THR B 1 299 ? 18.25 34.156 11.047 1 98.12 299 THR B O 1
ATOM 5837 N N . ARG B 1 300 ? 19.984 35.562 11.367 1 95.75 300 ARG B N 1
ATOM 5838 C CA . ARG B 1 300 ? 20.906 34.562 11.906 1 95.75 300 ARG B CA 1
ATOM 5839 C C . ARG B 1 300 ? 20.297 33.875 13.125 1 95.75 300 ARG B C 1
ATOM 5841 O O . ARG B 1 300 ? 19.688 34.531 13.977 1 95.75 300 ARG B O 1
ATOM 5848 N N . ASN B 1 301 ? 20.438 32.594 13.164 1 97.81 301 ASN B N 1
ATOM 5849 C CA . ASN B 1 301 ? 20.078 31.703 14.266 1 97.81 301 ASN B CA 1
ATOM 5850 C C . ASN B 1 301 ? 18.562 31.531 14.367 1 97.81 301 ASN B C 1
ATOM 5852 O O . ASN B 1 301 ? 18.062 30.984 15.352 1 97.81 301 ASN B O 1
ATOM 5856 N N . ILE B 1 302 ? 17.75 32.094 13.508 1 98.62 302 ILE B N 1
ATOM 5857 C CA . ILE B 1 302 ? 16.328 31.828 13.383 1 98.62 302 ILE B CA 1
ATOM 5858 C C . ILE B 1 302 ? 16.062 31.031 12.117 1 98.62 302 ILE B C 1
ATOM 5860 O O . ILE B 1 302 ? 16.5 31.406 11.031 1 98.62 302 ILE B O 1
ATOM 5864 N N . TYR B 1 303 ? 15.43 29.953 12.234 1 98.81 303 TYR B N 1
ATOM 5865 C CA . TYR B 1 303 ? 15.164 28.984 11.172 1 98.81 303 TYR B CA 1
ATOM 5866 C C . TYR B 1 303 ? 13.664 28.734 11.023 1 98.81 303 TYR B C 1
ATOM 5868 O O . TYR B 1 303 ? 12.875 29.125 11.883 1 98.81 303 TYR B O 1
ATOM 5876 N N . ALA B 1 304 ? 13.297 28.125 9.898 1 98.88 304 ALA B N 1
ATOM 5877 C CA . ALA B 1 304 ? 11.898 27.734 9.711 1 98.88 304 ALA B CA 1
ATOM 5878 C C . ALA B 1 304 ? 11.781 26.453 8.906 1 98.88 304 ALA B C 1
ATOM 5880 O O . ALA B 1 304 ? 12.555 26.234 7.969 1 98.88 304 ALA B O 1
ATOM 5881 N N . VAL B 1 305 ? 10.82 25.656 9.32 1 98.56 305 VAL B N 1
ATOM 5882 C CA . VAL B 1 305 ? 10.547 24.406 8.602 1 98.56 305 VAL B CA 1
ATOM 5883 C C . VAL B 1 305 ? 9.039 24.203 8.492 1 98.56 305 VAL B C 1
ATOM 5885 O O . VAL B 1 305 ? 8.273 24.672 9.344 1 98.56 305 VAL B O 1
ATOM 5888 N N . GLY B 1 306 ? 8.711 23.422 7.473 1 97.94 306 GLY B N 1
ATOM 5889 C CA . GLY B 1 306 ? 7.336 22.969 7.352 1 97.94 306 GLY B CA 1
ATOM 5890 C C . GLY B 1 306 ? 6.461 23.922 6.562 1 97.94 306 GLY B C 1
ATOM 5891 O O . GLY B 1 306 ? 6.961 24.719 5.762 1 97.94 306 GLY B O 1
ATOM 5892 N N . ASP B 1 307 ? 5.066 23.875 6.77 1 97.69 307 ASP B N 1
ATOM 5893 C CA . ASP B 1 307 ? 4.074 24.516 5.91 1 97.69 307 ASP B CA 1
ATOM 5894 C C . ASP B 1 307 ? 4.207 26.031 5.945 1 97.69 307 ASP B C 1
ATOM 5896 O O . ASP B 1 307 ? 3.863 26.703 4.98 1 97.69 307 ASP B O 1
ATOM 5900 N N . CYS B 1 308 ? 4.887 26.594 7.062 1 98.5 308 CYS B N 1
ATOM 5901 C CA . CYS B 1 308 ? 5.004 28.047 7.176 1 98.5 308 CYS B CA 1
ATOM 5902 C C . CYS B 1 308 ? 5.984 28.594 6.152 1 98.5 308 CYS B C 1
ATOM 5904 O O . CYS B 1 308 ? 6.035 29.812 5.922 1 98.5 308 CYS B O 1
ATOM 5906 N N . CYS B 1 309 ? 6.703 27.641 5.598 1 98.19 309 CYS B N 1
ATOM 5907 C CA . CYS B 1 309 ? 7.691 28.062 4.605 1 98.19 309 CYS B CA 1
ATOM 5908 C C . CYS B 1 309 ? 7.102 28.031 3.203 1 98.19 309 CYS B C 1
ATOM 5910 O O . CYS B 1 309 ? 7.703 28.547 2.26 1 98.19 309 CYS B O 1
ATOM 5912 N N . GLY B 1 310 ? 5.934 27.328 2.92 1 96.19 310 GLY B N 1
ATOM 5913 C CA . GLY B 1 310 ? 5.207 27.359 1.659 1 96.19 310 GLY B CA 1
ATOM 5914 C C . GLY B 1 310 ? 5.785 26.422 0.61 1 96.19 310 GLY B C 1
ATOM 5915 O O . GLY B 1 310 ? 5.426 26.5 -0.565 1 96.19 310 GLY B O 1
ATOM 5916 N N . LYS B 1 311 ? 6.715 25.469 1.148 1 90.88 311 LYS B N 1
ATOM 5917 C CA . LYS B 1 311 ? 7.348 24.562 0.192 1 90.88 311 LYS B CA 1
ATOM 5918 C C . LYS B 1 311 ? 7.098 23.109 0.567 1 90.88 311 LYS B C 1
ATOM 5920 O O . LYS B 1 311 ? 7.418 22.688 1.68 1 90.88 311 LYS B O 1
ATOM 5925 N N . ALA B 1 312 ? 6.5 22.312 -0.431 1 92.12 312 ALA B N 1
ATOM 5926 C CA . ALA B 1 312 ? 6.266 20.875 -0.256 1 92.12 312 ALA B CA 1
ATOM 5927 C C . ALA B 1 312 ? 5.531 20.609 1.052 1 92.12 312 ALA B C 1
ATOM 5929 O O . ALA B 1 312 ? 6.07 19.953 1.948 1 92.12 312 ALA B O 1
ATOM 5930 N N . LEU B 1 313 ? 4.375 21.062 1.065 1 94.31 313 LEU B N 1
ATOM 5931 C CA . LEU B 1 313 ? 3.568 21.062 2.281 1 94.31 313 LEU B CA 1
ATOM 5932 C C . LEU B 1 313 ? 3.145 19.641 2.656 1 94.31 313 LEU B C 1
ATOM 5934 O O . LEU B 1 313 ? 1.957 19.312 2.619 1 94.31 313 LEU B O 1
ATOM 5938 N N . LEU B 1 314 ? 3.998 18.812 2.926 1 96.25 314 LEU B N 1
ATOM 5939 C CA . LEU B 1 314 ? 3.795 17.422 3.314 1 96.25 314 LEU B CA 1
ATOM 5940 C C . LEU B 1 314 ? 4.441 17.141 4.668 1 96.25 314 LEU B C 1
ATOM 5942 O O . LEU B 1 314 ? 5.574 17.562 4.918 1 96.25 314 LEU B O 1
ATOM 5946 N N . THR B 1 315 ? 3.822 16.312 5.523 1 96.81 315 THR B N 1
ATOM 5947 C CA . THR B 1 315 ? 4.254 15.969 6.871 1 96.81 315 THR B CA 1
ATOM 5948 C C . THR B 1 315 ? 5.652 15.352 6.848 1 96.81 315 THR B C 1
ATOM 5950 O O . THR B 1 315 ? 6.543 15.789 7.57 1 96.81 315 THR B O 1
ATOM 5953 N N . PRO B 1 316 ? 5.926 14.336 5.906 1 97.44 316 PRO B N 1
ATOM 5954 C CA . PRO B 1 316 ? 7.25 13.711 5.941 1 97.44 316 PRO B CA 1
ATOM 5955 C C . PRO B 1 316 ? 8.367 14.664 5.52 1 97.44 316 PRO B C 1
ATOM 5957 O O . PRO B 1 316 ? 9.516 14.492 5.926 1 97.44 316 PRO B O 1
ATOM 5960 N N . VAL B 1 317 ? 7.953 15.711 4.75 1 98 317 VAL B N 1
ATOM 5961 C CA . VAL B 1 317 ? 8.953 16.703 4.355 1 98 317 VAL B CA 1
ATOM 5962 C C . VAL B 1 317 ? 9.344 17.547 5.562 1 98 317 VAL B C 1
ATOM 5964 O O . VAL B 1 317 ? 10.531 17.766 5.82 1 98 317 VAL B O 1
ATOM 5967 N N . ALA B 1 318 ? 8.328 17.984 6.312 1 98.19 318 ALA B N 1
ATOM 5968 C CA . ALA B 1 318 ? 8.578 18.781 7.516 1 98.19 318 ALA B CA 1
ATOM 5969 C C . ALA B 1 318 ? 9.414 17.984 8.523 1 98.19 318 ALA B C 1
ATOM 5971 O O . ALA B 1 318 ? 10.359 18.516 9.109 1 98.19 318 ALA B O 1
ATOM 5972 N N . ILE B 1 319 ? 9.156 16.734 8.672 1 98 319 ILE B N 1
ATOM 5973 C CA . ILE B 1 319 ? 9.859 15.883 9.617 1 98 319 ILE B CA 1
ATOM 5974 C C . ILE B 1 319 ? 11.32 15.719 9.188 1 98 319 ILE B C 1
ATOM 5976 O O . ILE B 1 319 ? 12.234 15.938 9.984 1 98 319 ILE B O 1
ATOM 5980 N N . ALA B 1 320 ? 11.375 15.422 7.965 1 97.81 320 ALA B N 1
ATOM 5981 C CA . ALA B 1 320 ? 12.719 15.203 7.438 1 97.81 320 ALA B CA 1
ATOM 5982 C C . ALA B 1 320 ? 13.562 16.469 7.531 1 97.81 320 ALA B C 1
ATOM 5984 O O . ALA B 1 320 ? 14.711 16.422 7.973 1 97.81 320 ALA B O 1
ATOM 5985 N N . ALA B 1 321 ? 13.094 17.5 7.047 1 98.06 321 ALA B N 1
ATOM 5986 C CA . ALA B 1 321 ? 13.812 18.781 7.117 1 98.06 321 ALA B CA 1
ATOM 5987 C C . ALA B 1 321 ? 14.141 19.141 8.562 1 98.06 321 ALA B C 1
ATOM 5989 O O . ALA B 1 321 ? 15.242 19.609 8.852 1 98.06 321 ALA B O 1
ATOM 5990 N N . GLY B 1 322 ? 13.117 19.047 9.508 1 98.38 322 GLY B N 1
ATOM 5991 C CA . GLY B 1 322 ? 13.352 19.312 10.922 1 98.38 322 GLY B CA 1
ATOM 5992 C C . GLY B 1 322 ? 14.461 18.484 11.516 1 98.38 322 GLY B C 1
ATOM 5993 O O . GLY B 1 322 ? 15.289 18.984 12.281 1 98.38 322 GLY B O 1
ATOM 5994 N N . ARG B 1 323 ? 14.594 17.125 11.148 1 97.44 323 ARG B N 1
ATOM 5995 C CA . ARG B 1 323 ? 15.641 16.25 11.664 1 97.44 323 ARG B CA 1
ATOM 5996 C C . ARG B 1 323 ? 17 16.656 11.102 1 97.44 323 ARG B C 1
ATOM 5998 O O . ARG B 1 323 ? 17.984 16.719 11.844 1 97.44 323 ARG B O 1
ATOM 6005 N N . CYS B 1 324 ? 17.031 17.031 9.734 1 97.94 324 CYS B N 1
ATOM 6006 C CA . CYS B 1 324 ? 18.281 17.484 9.133 1 97.94 324 CYS B CA 1
ATOM 6007 C C . CYS B 1 324 ? 18.797 18.75 9.805 1 97.94 324 CYS B C 1
ATOM 6009 O O . CYS B 1 324 ? 20 18.875 10.039 1 97.94 324 CYS B O 1
ATOM 6011 N N . LEU B 1 325 ? 17.828 19.609 10.125 1 98.19 325 LEU B N 1
ATOM 6012 C CA . LEU B 1 325 ? 18.203 20.875 10.766 1 98.19 325 LEU B CA 1
ATOM 6013 C C . LEU B 1 325 ? 18.812 20.609 12.148 1 98.19 325 LEU B C 1
ATOM 6015 O O . LEU B 1 325 ? 19.844 21.188 12.484 1 98.19 325 LEU B O 1
ATOM 6019 N N . ALA B 1 326 ? 18.266 19.719 12.906 1 98.12 326 ALA B N 1
ATOM 6020 C CA . ALA B 1 326 ? 18.797 19.375 14.219 1 98.12 326 ALA B CA 1
ATOM 6021 C C . ALA B 1 326 ? 20.203 18.781 14.109 1 98.12 326 ALA B C 1
ATOM 6023 O O . ALA B 1 326 ? 21.094 19.156 14.875 1 98.12 326 ALA B O 1
ATOM 6024 N N . HIS B 1 327 ? 20.297 18 13.133 1 97.88 327 HIS B N 1
ATOM 6025 C CA . HIS B 1 327 ? 21.609 17.406 12.922 1 97.88 327 HIS B CA 1
ATOM 6026 C C . HIS B 1 327 ? 22.641 18.469 12.562 1 97.88 327 HIS B C 1
ATOM 6028 O O . HIS B 1 327 ? 23.781 18.438 13.047 1 97.88 327 HIS B O 1
ATOM 6034 N N . ARG B 1 328 ? 22.234 19.281 11.766 1 97.44 328 ARG B N 1
ATOM 6035 C CA . ARG B 1 328 ? 23.156 20.328 11.328 1 97.44 328 ARG B CA 1
ATOM 6036 C C . ARG B 1 328 ? 23.531 21.234 12.492 1 97.44 328 ARG B C 1
ATOM 6038 O O . ARG B 1 328 ? 24.703 21.578 12.656 1 97.44 328 ARG B O 1
ATOM 6045 N N . LEU B 1 329 ? 22.578 21.625 13.312 1 96.44 329 LEU B N 1
ATOM 6046 C CA . LEU B 1 329 ? 22.797 22.594 14.375 1 96.44 329 LEU B CA 1
ATOM 6047 C C . LEU B 1 329 ? 23.531 21.969 15.555 1 96.44 329 LEU B C 1
ATOM 6049 O O . LEU B 1 329 ? 24.344 22.625 16.203 1 96.44 329 LEU B O 1
ATOM 6053 N N . PHE B 1 330 ? 23.359 20.734 15.656 1 97.94 330 PHE B N 1
ATOM 6054 C CA . PHE B 1 330 ? 23.766 20.25 16.969 1 97.94 330 PHE B CA 1
ATOM 6055 C C . PHE B 1 330 ? 24.594 18.984 16.859 1 97.94 330 PHE B C 1
ATOM 6057 O O . PHE B 1 330 ? 25.062 18.438 17.859 1 97.94 330 PHE B O 1
ATOM 6064 N N . ASN B 1 331 ? 24.688 18.484 15.812 1 97.12 331 ASN B N 1
ATOM 6065 C CA . ASN B 1 331 ? 25.469 17.266 15.648 1 97.12 331 ASN B CA 1
ATOM 6066 C C . ASN B 1 331 ? 26.594 17.469 14.641 1 97.12 331 ASN B C 1
ATOM 6068 O O . ASN B 1 331 ? 27.031 16.516 14 1 97.12 331 ASN B O 1
ATOM 6072 N N . ASN B 1 332 ? 27.031 18.578 14.461 1 92.25 332 ASN B N 1
ATOM 6073 C CA . ASN B 1 332 ? 28.188 18.984 13.656 1 92.25 332 ASN B CA 1
ATOM 6074 C C . ASN B 1 332 ? 28.094 18.422 12.234 1 92.25 332 ASN B C 1
ATOM 6076 O O . ASN B 1 332 ? 29.094 18.047 11.648 1 92.25 332 ASN B O 1
ATOM 6080 N N . GLU B 1 333 ? 26.891 18.219 11.68 1 94.81 333 GLU B N 1
ATOM 6081 C CA . GLU B 1 333 ? 26.672 17.828 10.289 1 94.81 333 GLU B CA 1
ATOM 6082 C C . GLU B 1 333 ? 26.297 19.047 9.438 1 94.81 333 GLU B C 1
ATOM 6084 O O . GLU B 1 333 ? 25.172 19.156 8.961 1 94.81 333 GLU B O 1
ATOM 6089 N N . ILE B 1 334 ? 27.234 19.875 9.273 1 92 334 ILE B N 1
ATOM 6090 C CA . ILE B 1 334 ? 27.078 21.25 8.828 1 92 334 ILE B CA 1
ATOM 6091 C C . ILE B 1 334 ? 26.422 21.281 7.441 1 92 334 ILE B C 1
ATOM 6093 O O . ILE B 1 334 ? 25.781 22.266 7.066 1 92 334 ILE B O 1
ATOM 6097 N N . ASN B 1 335 ? 26.609 20.188 6.582 1 94.88 335 ASN B N 1
ATOM 6098 C CA . ASN B 1 335 ? 26.047 20.172 5.234 1 94.88 335 ASN B CA 1
ATOM 6099 C C . ASN B 1 335 ? 24.75 19.375 5.176 1 94.88 335 ASN B C 1
ATOM 6101 O O . ASN B 1 335 ? 24.172 19.188 4.098 1 94.88 335 ASN B O 1
ATOM 6105 N N . ASN B 1 336 ? 24.266 19.016 6.508 1 94.38 336 ASN B N 1
ATOM 6106 C CA . ASN B 1 336 ? 23.047 18.203 6.551 1 94.38 336 ASN B CA 1
ATOM 6107 C C . ASN B 1 336 ? 21.812 19.047 6.211 1 94.38 336 ASN B C 1
ATOM 6109 O O . ASN B 1 336 ? 21.531 20.031 6.883 1 94.38 336 ASN B O 1
ATOM 6113 N N . ARG B 1 337 ? 21.188 18.641 5.008 1 97 337 ARG B N 1
ATOM 6114 C CA . ARG B 1 337 ? 19.969 19.297 4.566 1 97 337 ARG B CA 1
ATOM 6115 C C . ARG B 1 337 ? 19.062 18.344 3.805 1 97 337 ARG B C 1
ATOM 6117 O O . ARG B 1 337 ? 19.531 17.297 3.33 1 97 337 ARG B O 1
ATOM 6124 N N . LEU B 1 338 ? 17.812 18.656 3.818 1 96.81 338 LEU B N 1
ATOM 6125 C CA . LEU B 1 338 ? 16.875 17.859 3.029 1 96.81 338 LEU B CA 1
ATOM 6126 C C . LEU B 1 338 ? 17.016 18.172 1.543 1 96.81 338 LEU B C 1
ATOM 6128 O O . LEU B 1 338 ? 17.109 19.344 1.154 1 96.81 338 LEU B O 1
ATOM 6132 N N . ASP B 1 339 ? 17.156 16.969 0.81 1 94.56 339 ASP B N 1
ATOM 6133 C CA . ASP B 1 339 ? 17.047 17.094 -0.641 1 94.56 339 ASP B CA 1
ATOM 6134 C C . ASP B 1 339 ? 15.594 17.062 -1.086 1 94.56 339 ASP B C 1
ATOM 6136 O O . ASP B 1 339 ? 14.914 16.047 -0.946 1 94.56 339 ASP B O 1
ATOM 6140 N N . TYR B 1 340 ? 15.094 18.25 -1.61 1 95.5 340 TYR B N 1
ATOM 6141 C CA . TYR B 1 340 ? 13.672 18.406 -1.919 1 95.5 340 TYR B CA 1
ATOM 6142 C C . TYR B 1 340 ? 13.352 17.844 -3.297 1 95.5 340 TYR B C 1
ATOM 6144 O O . TYR B 1 340 ? 12.211 17.922 -3.758 1 95.5 340 TYR B O 1
ATOM 6152 N N . LYS B 1 341 ? 14.375 17.094 -3.998 1 95.5 341 LYS B N 1
ATOM 6153 C CA . LYS B 1 341 ? 14.125 16.453 -5.285 1 95.5 341 LYS B CA 1
ATOM 6154 C C . LYS B 1 341 ? 13.508 15.07 -5.098 1 95.5 341 LYS B C 1
ATOM 6156 O O . LYS B 1 341 ? 13.852 14.359 -4.16 1 95.5 341 LYS B O 1
ATOM 6161 N N . ASN B 1 342 ? 12.625 14.781 -5.934 1 98 342 ASN B N 1
ATOM 6162 C CA . ASN B 1 342 ? 12.023 13.453 -6.031 1 98 342 ASN B CA 1
ATOM 6163 C C . ASN B 1 342 ? 11.32 13.062 -4.734 1 98 342 ASN B C 1
ATOM 6165 O O . ASN B 1 342 ? 11.523 11.969 -4.219 1 98 342 ASN B O 1
ATOM 6169 N N . ILE B 1 343 ? 10.555 13.961 -4.281 1 98.31 343 ILE B N 1
ATOM 6170 C CA . ILE B 1 343 ? 9.695 13.672 -3.133 1 98.31 343 ILE B CA 1
ATOM 6171 C C . ILE B 1 343 ? 8.477 12.883 -3.584 1 98.31 343 ILE B C 1
ATOM 6173 O O . ILE B 1 343 ? 7.637 13.391 -4.332 1 98.31 343 ILE B O 1
ATOM 6177 N N . PRO B 1 344 ? 8.453 11.492 -3.078 1 98.69 344 PRO B N 1
ATOM 6178 C CA . PRO B 1 344 ? 7.242 10.75 -3.434 1 98.69 344 PRO B CA 1
ATOM 6179 C C . PRO B 1 344 ? 5.996 11.281 -2.73 1 98.69 344 PRO B C 1
ATOM 6181 O O . PRO B 1 344 ? 6.051 11.625 -1.547 1 98.69 344 PRO B O 1
ATOM 6184 N N . SER B 1 345 ? 4.879 11.414 -3.527 1 97.94 345 SER B N 1
ATOM 6185 C CA . SER B 1 345 ? 3.643 12.008 -3.031 1 97.94 345 SER B CA 1
ATOM 6186 C C . SER B 1 345 ? 2.428 11.18 -3.428 1 97.94 345 SER B C 1
ATOM 6188 O O . SER B 1 345 ? 2.375 10.633 -4.535 1 97.94 345 SER B O 1
ATOM 6190 N N . VAL B 1 346 ? 1.521 11.062 -2.424 1 98.19 346 VAL B N 1
ATOM 6191 C CA . VAL B 1 346 ? 0.32 10.273 -2.668 1 98.19 346 VAL B CA 1
ATOM 6192 C C . VAL B 1 346 ? -0.92 11.117 -2.365 1 98.19 346 VAL B C 1
ATOM 6194 O O . VAL B 1 346 ? -0.939 11.883 -1.398 1 98.19 346 VAL B O 1
ATOM 6197 N N . VAL B 1 347 ? -1.905 11.078 -3.27 1 98 347 VAL B N 1
ATOM 6198 C CA . VAL B 1 347 ? -3.256 11.586 -3.043 1 98 347 VAL B CA 1
ATOM 6199 C C . VAL B 1 347 ? -4.215 10.422 -2.809 1 98 347 VAL B C 1
ATOM 6201 O O . VAL B 1 347 ? -4.391 9.57 -3.686 1 98 347 VAL B O 1
ATOM 6204 N N . PHE B 1 348 ? -4.824 10.359 -1.615 1 97.94 348 PHE B N 1
ATOM 6205 C CA . PHE B 1 348 ? -5.746 9.281 -1.284 1 97.94 348 PHE B CA 1
ATOM 6206 C C . PHE B 1 348 ? -7.125 9.547 -1.876 1 97.94 348 PHE B C 1
ATOM 6208 O O . PHE B 1 348 ? -8.125 9.578 -1.15 1 97.94 348 PHE B O 1
ATOM 6215 N N . SER B 1 349 ? -7.145 9.742 -3.172 1 97.25 349 SER B N 1
ATOM 6216 C CA . SER B 1 349 ? -8.367 9.789 -3.969 1 97.25 349 SER B CA 1
ATOM 6217 C C . SER B 1 349 ? -8.914 8.391 -4.223 1 97.25 349 SER B C 1
ATOM 6219 O O . SER B 1 349 ? -8.336 7.398 -3.766 1 97.25 349 SER B O 1
ATOM 6221 N N . HIS B 1 350 ? -10.133 8.305 -4.945 1 94.31 350 HIS B N 1
ATOM 6222 C CA . HIS B 1 350 ? -10.711 7.047 -5.418 1 94.31 350 HIS B CA 1
ATOM 6223 C C . HIS B 1 350 ? -10.68 6.965 -6.941 1 94.31 350 HIS B C 1
ATOM 6225 O O . HIS B 1 350 ? -11.492 7.598 -7.617 1 94.31 350 HIS B O 1
ATOM 6231 N N . PRO B 1 351 ? -9.742 6.191 -7.484 1 96.06 351 PRO B N 1
ATOM 6232 C CA . PRO B 1 351 ? -8.656 5.43 -6.859 1 96.06 351 PRO B CA 1
ATOM 6233 C C . PRO B 1 351 ? -7.48 6.316 -6.438 1 96.06 351 PRO B C 1
ATOM 6235 O O . PRO B 1 351 ? -7.418 7.484 -6.824 1 96.06 351 PRO B O 1
ATOM 6238 N N . PRO B 1 352 ? -6.543 5.781 -5.605 1 97.81 352 PRO B N 1
ATOM 6239 C CA . PRO B 1 352 ? -5.398 6.574 -5.148 1 97.81 352 PRO B CA 1
ATOM 6240 C C . PRO B 1 352 ? -4.391 6.852 -6.262 1 97.81 352 PRO B C 1
ATOM 6242 O O . PRO B 1 352 ? -4.348 6.121 -7.258 1 97.81 352 PRO B O 1
ATOM 6245 N N . LEU B 1 353 ? -3.723 7.914 -6.062 1 98.06 353 LEU B N 1
ATOM 6246 C CA . LEU B 1 353 ? -2.744 8.406 -7.027 1 98.06 353 LEU B CA 1
ATOM 6247 C C . LEU B 1 353 ? -1.371 8.555 -6.379 1 98.06 353 LEU B C 1
ATOM 6249 O O . LEU B 1 353 ? -1.262 9.023 -5.246 1 98.06 353 LEU B O 1
ATOM 6253 N N . GLY B 1 354 ? -0.29 8.047 -7.012 1 98.31 354 GLY B N 1
ATOM 6254 C CA . GLY B 1 354 ? 1.081 8.188 -6.547 1 98.31 354 GLY B CA 1
ATOM 6255 C C . GLY B 1 354 ? 2.012 8.758 -7.602 1 98.31 354 GLY B C 1
ATOM 6256 O O . GLY B 1 354 ? 1.944 8.367 -8.773 1 98.31 354 GLY B O 1
ATOM 6257 N N . THR B 1 355 ? 2.885 9.688 -7.238 1 98.69 355 THR B N 1
ATOM 6258 C CA . THR B 1 355 ? 3.809 10.305 -8.188 1 98.69 355 THR B CA 1
ATOM 6259 C C . THR B 1 355 ? 5.164 10.555 -7.531 1 98.69 355 THR B C 1
ATOM 6261 O O . THR B 1 355 ? 5.246 10.781 -6.324 1 98.69 355 THR B O 1
ATOM 6264 N N . VAL B 1 356 ? 6.18 10.492 -8.273 1 98.88 356 VAL B N 1
ATOM 6265 C CA . VAL B 1 356 ? 7.52 10.914 -7.879 1 98.88 356 VAL B CA 1
ATOM 6266 C C . VAL B 1 356 ? 8.289 11.406 -9.102 1 98.88 356 VAL B C 1
ATOM 6268 O O . VAL B 1 356 ? 8.18 10.82 -10.188 1 98.88 356 VAL B O 1
ATOM 6271 N N . GLY B 1 357 ? 9 12.484 -8.898 1 98.75 357 GLY B N 1
ATOM 6272 C CA . GLY B 1 357 ? 9.82 13.016 -9.977 1 98.75 357 GLY B CA 1
ATOM 6273 C C . GLY B 1 357 ? 9.07 14 -10.852 1 98.75 357 GLY B C 1
ATOM 6274 O O . GLY B 1 357 ? 8.109 14.633 -10.414 1 98.75 357 GLY B O 1
ATOM 6275 N N . LEU B 1 358 ? 9.578 14.172 -12.055 1 98.69 358 LEU B N 1
ATOM 6276 C CA . LEU B 1 358 ? 9.109 15.203 -12.969 1 98.69 358 LEU B CA 1
ATOM 6277 C C . LEU B 1 358 ? 7.848 14.758 -13.695 1 98.69 358 LEU B C 1
ATOM 6279 O O . LEU B 1 358 ? 7.699 13.586 -14.031 1 98.69 358 LEU B O 1
ATOM 6283 N N . THR B 1 359 ? 6.93 15.695 -13.875 1 98.56 359 THR B N 1
ATOM 6284 C CA . THR B 1 359 ? 5.887 15.484 -14.867 1 98.56 359 THR B CA 1
ATOM 6285 C C . THR B 1 359 ? 6.473 15.469 -16.281 1 98.56 359 THR B C 1
ATOM 6287 O O . THR B 1 359 ? 7.621 15.867 -16.484 1 98.56 359 THR B O 1
ATOM 6290 N N . GLU B 1 360 ? 5.637 14.938 -17.141 1 98.44 360 GLU B N 1
ATOM 6291 C CA . GLU B 1 360 ? 6.105 14.953 -18.531 1 98.44 360 GLU B CA 1
ATOM 6292 C C . GLU B 1 360 ? 6.445 16.375 -18.984 1 98.44 360 GLU B C 1
ATOM 6294 O O . GLU B 1 360 ? 7.477 16.594 -19.609 1 98.44 360 GLU B O 1
ATOM 6299 N N . ALA B 1 361 ? 5.598 17.344 -18.656 1 98.19 361 ALA B N 1
ATOM 6300 C CA . ALA B 1 361 ? 5.836 18.734 -19.047 1 98.19 361 ALA B CA 1
ATOM 6301 C C . ALA B 1 361 ? 7.141 19.25 -18.438 1 98.19 361 ALA B C 1
ATOM 6303 O O . ALA B 1 361 ? 7.945 19.891 -19.125 1 98.19 361 ALA B O 1
ATOM 6304 N N . GLN B 1 362 ? 7.391 19.031 -17.234 1 98.38 362 GLN B N 1
ATOM 6305 C CA . GLN B 1 362 ? 8.625 19.438 -16.578 1 98.38 362 GLN B CA 1
ATOM 6306 C C . GLN B 1 362 ? 9.844 18.766 -17.203 1 98.38 362 GLN B C 1
ATOM 6308 O O . GLN B 1 362 ? 10.898 19.375 -17.344 1 98.38 362 GLN B O 1
ATOM 6313 N N . ALA B 1 363 ? 9.719 17.453 -17.516 1 98.69 363 ALA B N 1
ATOM 6314 C CA . ALA B 1 363 ? 10.82 16.703 -18.125 1 98.69 363 ALA B CA 1
ATOM 6315 C C . ALA B 1 363 ? 11.156 17.281 -19.5 1 98.69 363 ALA B C 1
ATOM 6317 O O . ALA B 1 363 ? 12.328 17.359 -19.875 1 98.69 363 ALA B O 1
ATOM 6318 N N . VAL B 1 364 ? 10.07 17.562 -20.297 1 98.19 364 VAL B N 1
ATOM 6319 C CA . VAL B 1 364 ? 10.297 18.203 -21.594 1 98.19 364 VAL B CA 1
ATOM 6320 C C . VAL B 1 364 ? 11.07 19.5 -21.406 1 98.19 364 VAL B C 1
ATOM 6322 O O . VAL B 1 364 ? 12.016 19.781 -22.156 1 98.19 364 VAL B O 1
ATOM 6325 N N . ASP B 1 365 ? 10.695 20.297 -20.484 1 98.19 365 ASP B N 1
ATOM 6326 C CA . ASP B 1 365 ? 11.367 21.562 -20.219 1 98.19 365 ASP B CA 1
ATOM 6327 C C . ASP B 1 365 ? 12.828 21.344 -19.828 1 98.19 365 ASP B C 1
ATOM 6329 O O . ASP B 1 365 ? 13.703 22.094 -20.266 1 98.19 365 ASP B O 1
ATOM 6333 N N . GLN B 1 366 ? 13.055 20.391 -19.094 1 98.06 366 GLN B N 1
ATOM 6334 C CA . GLN B 1 366 ? 14.383 20.188 -18.531 1 98.06 366 GLN B CA 1
ATOM 6335 C C . GLN B 1 366 ? 15.297 19.484 -19.531 1 98.06 366 GLN B C 1
ATOM 6337 O O . GLN B 1 366 ? 16.484 19.781 -19.625 1 98.06 366 GLN B O 1
ATOM 6342 N N . TYR B 1 367 ? 14.859 18.406 -20.172 1 97.81 367 TYR B N 1
ATOM 6343 C CA . TYR B 1 367 ? 15.719 17.531 -20.953 1 97.81 367 TYR B CA 1
ATOM 6344 C C . TYR B 1 367 ? 15.469 17.703 -22.438 1 97.81 367 TYR B C 1
ATOM 6346 O O . TYR B 1 367 ? 16.266 17.266 -23.266 1 97.81 367 TYR B O 1
ATOM 6354 N N . GLY B 1 368 ? 14.43 18.328 -22.922 1 97.31 368 GLY B N 1
ATOM 6355 C CA . GLY B 1 368 ? 14.016 18.375 -24.312 1 97.31 368 GLY B CA 1
ATOM 6356 C C . GLY B 1 368 ? 13.203 17.156 -24.734 1 97.31 368 GLY B C 1
ATOM 6357 O O . GLY B 1 368 ? 13.484 16.047 -24.312 1 97.31 368 GLY B O 1
ATOM 6358 N N . LYS B 1 369 ? 12.242 17.359 -25.5 1 94.25 369 LYS B N 1
ATOM 6359 C CA . LYS B 1 369 ? 11.289 16.344 -25.938 1 94.25 369 LYS B CA 1
ATOM 6360 C C . LYS B 1 369 ? 12.008 15.156 -26.578 1 94.25 369 LYS B C 1
ATOM 6362 O O . LYS B 1 369 ? 11.695 14 -26.281 1 94.25 369 LYS B O 1
ATOM 6367 N N . ASN B 1 370 ? 13.031 15.375 -27.422 1 94.81 370 ASN B N 1
ATOM 6368 C CA . ASN B 1 370 ? 13.711 14.336 -28.172 1 94.81 370 ASN B CA 1
ATOM 6369 C C . ASN B 1 370 ? 14.625 13.5 -27.281 1 94.81 370 ASN B C 1
ATOM 6371 O O . ASN B 1 370 ? 15.18 12.492 -27.734 1 94.81 370 ASN B O 1
ATOM 6375 N N . ASN B 1 371 ? 14.648 13.805 -26.062 1 97.62 371 ASN B N 1
ATOM 6376 C CA . ASN B 1 371 ? 15.531 13.086 -25.156 1 97.62 371 ASN B CA 1
ATOM 6377 C C . ASN B 1 371 ? 14.727 12.273 -24.141 1 97.62 371 ASN B C 1
ATOM 6379 O O . ASN B 1 371 ? 15.281 11.828 -23.125 1 97.62 371 ASN B O 1
ATOM 6383 N N . LEU B 1 372 ? 13.492 12.195 -24.484 1 98.5 372 LEU B N 1
ATOM 6384 C CA . LEU B 1 372 ? 12.633 11.484 -23.531 1 98.5 372 LEU B CA 1
ATOM 6385 C C . LEU B 1 372 ? 12.031 10.242 -24.188 1 98.5 372 LEU B C 1
ATOM 6387 O O . LEU B 1 372 ? 11.656 10.266 -25.359 1 98.5 372 LEU B O 1
ATOM 6391 N N . THR B 1 373 ? 11.984 9.156 -23.438 1 98.62 373 THR B N 1
ATOM 6392 C CA . THR B 1 373 ? 11.203 7.969 -23.766 1 98.62 373 THR B CA 1
ATOM 6393 C C . THR B 1 373 ? 10.133 7.727 -22.719 1 98.62 373 THR B C 1
ATOM 6395 O O . THR B 1 373 ? 10.438 7.625 -21.516 1 98.62 373 THR B O 1
ATOM 6398 N N . ILE B 1 374 ? 8.93 7.691 -23.156 1 98.62 374 ILE B N 1
ATOM 6399 C CA . ILE B 1 374 ? 7.797 7.547 -22.25 1 98.62 374 ILE B CA 1
ATOM 6400 C C . ILE B 1 374 ? 7.234 6.129 -22.344 1 98.62 374 ILE B C 1
ATOM 6402 O O . ILE B 1 374 ? 6.992 5.629 -23.453 1 98.62 374 ILE B O 1
ATOM 6406 N N . TYR B 1 375 ? 7.137 5.465 -21.234 1 98.69 375 TYR B N 1
ATOM 6407 C CA . TYR B 1 375 ? 6.449 4.18 -21.141 1 98.69 375 TYR B CA 1
ATOM 6408 C C . TYR B 1 375 ? 5.109 4.328 -20.438 1 98.69 375 TYR B C 1
ATOM 6410 O O . TYR B 1 375 ? 5.012 5.004 -19.406 1 98.69 375 TYR B O 1
ATOM 6418 N N . LYS B 1 376 ? 4.062 3.73 -21.031 1 97.75 376 LYS B N 1
ATOM 6419 C CA . LYS B 1 376 ? 2.734 3.771 -20.422 1 97.75 376 LYS B CA 1
ATOM 6420 C C . LYS B 1 376 ? 2.066 2.4 -20.469 1 97.75 376 LYS B C 1
ATOM 6422 O O . LYS B 1 376 ? 2.35 1.596 -21.359 1 97.75 376 LYS B O 1
ATOM 6427 N N . THR B 1 377 ? 1.253 2.184 -19.453 1 97.94 377 THR B N 1
ATOM 6428 C CA . THR B 1 377 ? 0.391 1.006 -19.469 1 97.94 377 THR B CA 1
ATOM 6429 C C . THR B 1 377 ? -0.923 1.289 -18.734 1 97.94 377 THR B C 1
ATOM 6431 O O . THR B 1 377 ? -0.982 2.156 -17.859 1 97.94 377 THR B O 1
ATOM 6434 N N . LYS B 1 378 ? -1.931 0.747 -19.266 1 97.12 378 LYS B N 1
ATOM 6435 C CA . LYS B 1 378 ? -3.26 0.773 -18.656 1 97.12 378 LYS B CA 1
ATOM 6436 C C . LYS B 1 378 ? -3.861 -0.627 -18.594 1 97.12 378 LYS B C 1
ATOM 6438 O O . LYS B 1 378 ? -3.906 -1.339 -19.594 1 97.12 378 LYS B O 1
ATOM 6443 N N . PHE B 1 379 ? -4.297 -1.023 -17.422 1 97.19 379 PHE B N 1
ATOM 6444 C CA . PHE B 1 379 ? -4.801 -2.379 -17.25 1 97.19 379 PHE B CA 1
ATOM 6445 C C . PHE B 1 379 ? -5.754 -2.447 -16.062 1 97.19 379 PHE B C 1
ATOM 6447 O O . PHE B 1 379 ? -5.805 -1.524 -15.242 1 97.19 379 PHE B O 1
ATOM 6454 N N . ASN B 1 380 ? -6.523 -3.551 -16.047 1 96.75 380 ASN B N 1
ATOM 6455 C CA . ASN B 1 380 ? -7.348 -3.83 -14.875 1 96.75 380 ASN B CA 1
ATOM 6456 C C . ASN B 1 380 ? -6.676 -4.828 -13.938 1 96.75 380 ASN B C 1
ATOM 6458 O O . ASN B 1 380 ? -6.344 -5.941 -14.344 1 96.75 380 ASN B O 1
ATOM 6462 N N . PRO B 1 381 ? -6.453 -4.352 -12.641 1 97.5 381 PRO B N 1
ATOM 6463 C CA . PRO B 1 381 ? -5.91 -5.316 -11.68 1 97.5 381 PRO B CA 1
ATOM 6464 C C . PRO B 1 381 ? -6.758 -6.582 -11.57 1 97.5 381 PRO B C 1
ATOM 6466 O O . PRO B 1 381 ? -7.965 -6.543 -11.82 1 97.5 381 PRO B O 1
ATOM 6469 N N . MET B 1 382 ? -6.094 -7.672 -11.195 1 97.25 382 MET B N 1
ATOM 6470 C CA . MET B 1 382 ? -6.75 -8.977 -11.156 1 97.25 382 MET B CA 1
ATOM 6471 C C . MET B 1 382 ? -7.934 -8.961 -10.195 1 97.25 382 MET B C 1
ATOM 6473 O O . MET B 1 382 ? -8.867 -9.758 -10.336 1 97.25 382 MET B O 1
ATOM 6477 N N . TYR B 1 383 ? -7.875 -8.109 -9.18 1 97.56 383 TYR B N 1
ATOM 6478 C CA . TYR B 1 383 ? -9.016 -7.941 -8.289 1 97.56 383 TYR B CA 1
ATOM 6479 C C . TYR B 1 383 ? -10.305 -7.746 -9.086 1 97.56 383 TYR B C 1
ATOM 6481 O O . TYR B 1 383 ? -11.359 -8.258 -8.703 1 97.56 383 TYR B O 1
ATOM 6489 N N . TYR B 1 384 ? -10.234 -7.094 -10.234 1 97.62 384 TYR B N 1
ATOM 6490 C CA . TYR B 1 384 ? -11.422 -6.73 -11 1 97.62 384 TYR B CA 1
ATOM 6491 C C . TYR B 1 384 ? -11.688 -7.742 -12.109 1 97.62 384 TYR B C 1
ATOM 6493 O O . TYR B 1 384 ? -12.578 -7.547 -12.938 1 97.62 384 TYR B O 1
ATOM 6501 N N . ALA B 1 385 ? -10.883 -8.812 -12.125 1 96.75 385 ALA B N 1
ATOM 6502 C CA . ALA B 1 385 ? -11.031 -9.828 -13.164 1 96.75 385 ALA B CA 1
ATOM 6503 C C . ALA B 1 385 ? -12.43 -10.445 -13.141 1 96.75 385 ALA B C 1
ATOM 6505 O O . ALA B 1 385 ? -12.992 -10.766 -14.188 1 96.75 385 ALA B O 1
ATOM 6506 N N . VAL B 1 386 ? -13.047 -10.523 -11.922 1 97.44 386 VAL B N 1
ATOM 6507 C CA . VAL B 1 386 ? -14.312 -11.242 -11.812 1 97.44 386 VAL B CA 1
ATOM 6508 C C . VAL B 1 386 ? -15.422 -10.281 -11.414 1 97.44 386 VAL B C 1
ATOM 6510 O O . VAL B 1 386 ? -16.547 -10.711 -11.125 1 97.44 386 VAL B O 1
ATOM 6513 N N . THR B 1 387 ? -15.062 -9.023 -11.25 1 97.56 387 THR B N 1
ATOM 6514 C CA . THR B 1 387 ? -16.078 -8.055 -10.875 1 97.56 387 THR B CA 1
ATOM 6515 C C . THR B 1 387 ? -16.734 -7.445 -12.117 1 97.56 387 THR B C 1
ATOM 6517 O O . THR B 1 387 ? -16.094 -7.348 -13.172 1 97.56 387 THR B O 1
ATOM 6520 N N . GLN B 1 388 ? -18 -7.066 -11.984 1 96.25 388 GLN B N 1
ATOM 6521 C CA . GLN B 1 388 ? -18.672 -6.309 -13.039 1 96.25 388 GLN B CA 1
ATOM 6522 C C . GLN B 1 388 ? -18.047 -4.926 -13.203 1 96.25 388 GLN B C 1
ATOM 6524 O O . GLN B 1 388 ? -17.734 -4.516 -14.32 1 96.25 388 GLN B O 1
ATOM 6529 N N . HIS B 1 389 ? -17.891 -4.383 -11.992 1 93.12 389 HIS B N 1
ATOM 6530 C CA . HIS B 1 389 ? -17.219 -3.088 -11.984 1 93.12 389 HIS B CA 1
ATOM 6531 C C . HIS B 1 389 ? -15.734 -3.232 -12.32 1 93.12 389 HIS B C 1
ATOM 6533 O O . HIS B 1 389 ? -15.062 -4.137 -11.82 1 93.12 389 HIS B O 1
ATOM 6539 N N . LYS B 1 390 ? -15.289 -2.436 -13.336 1 93.94 390 LYS B N 1
ATOM 6540 C CA . LYS B 1 390 ? -13.867 -2.389 -13.688 1 93.94 390 LYS B CA 1
ATOM 6541 C C . LYS B 1 390 ? -13.25 -1.048 -13.297 1 93.94 390 LYS B C 1
ATOM 6543 O O . LYS B 1 390 ? -13.883 -0.001 -13.445 1 93.94 390 LYS B O 1
ATOM 6548 N N . GLU B 1 391 ? -12.086 -1.037 -12.648 1 94.56 391 GLU B N 1
ATOM 6549 C CA . GLU B 1 391 ? -11.297 0.145 -12.32 1 94.56 391 GLU B CA 1
ATOM 6550 C C . GLU B 1 391 ? -9.859 -0.001 -12.812 1 94.56 391 GLU B C 1
ATOM 6552 O O . GLU B 1 391 ? -9.062 -0.716 -12.203 1 94.56 391 GLU B O 1
ATOM 6557 N N . PRO B 1 392 ? -9.586 0.613 -13.852 1 95.81 392 PRO B N 1
ATOM 6558 C CA . PRO B 1 392 ? -8.258 0.442 -14.438 1 95.81 392 PRO B CA 1
ATOM 6559 C C . PRO B 1 392 ? -7.156 1.099 -13.609 1 95.81 392 PRO B C 1
ATOM 6561 O O . PRO B 1 392 ? -7.43 2.012 -12.828 1 95.81 392 PRO B O 1
ATOM 6564 N N . THR B 1 393 ? -5.992 0.586 -13.695 1 98.12 393 THR B N 1
ATOM 6565 C CA . THR B 1 393 ? -4.75 1.188 -13.219 1 98.12 393 THR B CA 1
ATOM 6566 C C . THR B 1 393 ? -3.965 1.788 -14.391 1 98.12 393 THR B C 1
ATOM 6568 O O . THR B 1 393 ? -3.875 1.184 -15.461 1 98.12 393 THR B O 1
ATOM 6571 N N . MET B 1 394 ? -3.514 2.996 -14.234 1 98.62 394 MET B N 1
ATOM 6572 C CA . MET B 1 394 ? -2.666 3.693 -15.203 1 98.62 394 MET B CA 1
ATOM 6573 C C . MET B 1 394 ? -1.278 3.947 -14.617 1 98.62 394 MET B C 1
ATOM 6575 O O . MET B 1 394 ? -1.15 4.41 -13.484 1 98.62 394 MET B O 1
ATOM 6579 N N . MET B 1 395 ? -0.221 3.525 -15.328 1 98.81 395 MET B N 1
ATOM 6580 C CA . MET B 1 395 ? 1.157 3.775 -14.914 1 98.81 395 MET B CA 1
ATOM 6581 C C . MET B 1 395 ? 1.954 4.422 -16.047 1 98.81 395 MET B C 1
ATOM 6583 O O . MET B 1 395 ? 1.761 4.094 -17.219 1 98.81 395 MET B O 1
ATOM 6587 N N . LYS B 1 396 ? 2.797 5.336 -15.695 1 98.75 396 LYS B N 1
ATOM 6588 C CA . LYS B 1 396 ? 3.604 6.082 -16.656 1 98.75 396 LYS B CA 1
ATOM 6589 C C . LYS B 1 396 ? 5.031 6.266 -16.141 1 98.75 396 LYS B C 1
ATOM 6591 O O . LYS B 1 396 ? 5.242 6.672 -15.008 1 98.75 396 LYS B O 1
ATOM 6596 N N . LEU B 1 397 ? 6.047 5.875 -16.906 1 98.94 397 LEU B N 1
ATOM 6597 C CA . LEU B 1 397 ? 7.461 6.156 -16.672 1 98.94 397 LEU B CA 1
ATOM 6598 C C . LEU B 1 397 ? 7.98 7.195 -17.656 1 98.94 397 LEU B C 1
ATOM 6600 O O . LEU B 1 397 ? 7.719 7.102 -18.859 1 98.94 397 LEU B O 1
ATOM 6604 N N . ILE B 1 398 ? 8.609 8.133 -17.141 1 98.94 398 ILE B N 1
ATOM 6605 C CA . ILE B 1 398 ? 9.32 9.117 -17.938 1 98.94 398 ILE B CA 1
ATOM 6606 C C . ILE B 1 398 ? 10.828 8.867 -17.844 1 98.94 398 ILE B C 1
ATOM 6608 O O . ILE B 1 398 ? 11.422 9 -16.766 1 98.94 398 ILE B O 1
ATOM 6612 N N . CYS B 1 399 ? 11.469 8.523 -18.906 1 98.88 399 CYS B N 1
ATOM 6613 C CA . CYS B 1 399 ? 12.891 8.203 -18.953 1 98.88 399 CYS B CA 1
ATOM 6614 C C . CYS B 1 399 ? 13.656 9.219 -19.781 1 98.88 399 CYS B C 1
ATOM 6616 O O . CYS B 1 399 ? 13.203 9.617 -20.859 1 98.88 399 CYS B O 1
ATOM 6618 N N . ALA B 1 400 ? 14.828 9.617 -19.344 1 98.81 400 ALA B N 1
ATOM 6619 C CA . ALA B 1 400 ? 15.602 10.664 -20 1 98.81 400 ALA B CA 1
ATOM 6620 C C . ALA B 1 400 ? 16.984 10.156 -20.406 1 98.81 400 ALA B C 1
ATOM 6622 O O . ALA B 1 400 ? 17.625 9.414 -19.656 1 98.81 400 ALA B O 1
ATOM 6623 N N . GLY B 1 401 ? 17.375 10.586 -21.609 1 98 401 GLY B N 1
ATOM 6624 C CA . GLY B 1 401 ? 18.75 10.383 -22.062 1 98 401 GLY B CA 1
ATOM 6625 C C . GLY B 1 401 ? 18.969 9.016 -22.688 1 98 401 GLY B C 1
ATOM 6626 O O . GLY B 1 401 ? 18.031 8.219 -22.781 1 98 401 GLY B O 1
ATOM 6627 N N . GLU B 1 402 ? 20.234 8.758 -23 1 96.69 402 GLU B N 1
ATOM 6628 C CA . GLU B 1 402 ? 20.609 7.527 -23.688 1 96.69 402 GLU B CA 1
ATOM 6629 C C . GLU B 1 402 ? 20.516 6.32 -22.766 1 96.69 402 GLU B C 1
ATOM 6631 O O . GLU B 1 402 ? 20.172 5.223 -23.203 1 96.69 402 GLU B O 1
ATOM 6636 N N . ASN B 1 403 ? 20.703 6.617 -21.562 1 97.44 403 ASN B N 1
ATOM 6637 C CA . ASN B 1 403 ? 20.672 5.508 -20.609 1 97.44 403 ASN B CA 1
ATOM 6638 C C . ASN B 1 403 ? 19.266 5.32 -20.016 1 97.44 403 ASN B C 1
ATOM 6640 O O . ASN B 1 403 ? 19.062 4.441 -19.188 1 97.44 403 ASN B O 1
ATOM 6644 N N . GLU B 1 404 ? 18.406 6.191 -20.359 1 98.19 404 GLU B N 1
ATOM 6645 C CA . GLU B 1 404 ? 17.016 6.133 -19.938 1 98.19 404 GLU B CA 1
ATOM 6646 C C . GLU B 1 404 ? 16.891 6.152 -18.422 1 98.19 404 GLU B C 1
ATOM 6648 O O . GLU B 1 404 ? 16.219 5.305 -17.828 1 98.19 404 GLU B O 1
ATOM 6653 N N . ARG B 1 405 ? 17.5 7.176 -17.922 1 98.81 405 ARG B N 1
ATOM 6654 C CA . ARG B 1 405 ? 17.297 7.406 -16.484 1 98.81 405 ARG B CA 1
ATOM 6655 C C . ARG B 1 405 ? 15.828 7.703 -16.188 1 98.81 405 ARG B C 1
ATOM 6657 O O . ARG B 1 405 ? 15.211 8.531 -16.859 1 98.81 405 ARG B O 1
ATOM 6664 N N . VAL B 1 406 ? 15.297 7.008 -15.18 1 98.94 406 VAL B N 1
ATOM 6665 C CA . VAL B 1 406 ? 13.906 7.258 -14.805 1 98.94 406 VAL B CA 1
ATOM 6666 C C . VAL B 1 406 ? 13.812 8.555 -14 1 98.94 406 VAL B C 1
ATOM 6668 O O . VAL B 1 406 ? 14.281 8.617 -12.867 1 98.94 406 VAL B O 1
ATOM 6671 N N . VAL B 1 407 ? 13.102 9.602 -14.641 1 98.88 407 VAL B N 1
ATOM 6672 C CA . VAL B 1 407 ? 13.102 10.914 -14.008 1 98.88 407 VAL B CA 1
ATOM 6673 C C . VAL B 1 407 ? 11.695 11.242 -13.508 1 98.88 407 VAL B C 1
ATOM 6675 O O . VAL B 1 407 ? 11.492 12.25 -12.828 1 98.88 407 VAL B O 1
ATOM 6678 N N . GLY B 1 408 ? 10.773 10.453 -13.883 1 98.88 408 GLY B N 1
ATOM 6679 C CA . GLY B 1 408 ? 9.398 10.57 -13.406 1 98.88 408 GLY B CA 1
ATOM 6680 C C . GLY B 1 408 ? 8.656 9.25 -13.406 1 98.88 408 GLY B C 1
ATOM 6681 O O . GLY B 1 408 ? 8.805 8.445 -14.336 1 98.88 408 GLY B O 1
ATOM 6682 N N . LEU B 1 409 ? 7.898 8.961 -12.359 1 98.94 409 LEU B N 1
ATOM 6683 C CA . LEU B 1 409 ? 7.016 7.805 -12.227 1 98.94 409 LEU B CA 1
ATOM 6684 C C . LEU B 1 409 ? 5.668 8.219 -11.648 1 98.94 409 LEU B C 1
ATOM 6686 O O . LEU B 1 409 ? 5.602 8.797 -10.562 1 98.94 409 LEU B O 1
ATOM 6690 N N . HIS B 1 410 ? 4.617 7.965 -12.422 1 98.88 410 HIS B N 1
ATOM 6691 C CA . HIS B 1 410 ? 3.268 8.406 -12.078 1 98.88 410 HIS B CA 1
ATOM 6692 C C . HIS B 1 410 ? 2.266 7.262 -12.211 1 98.88 410 HIS B C 1
ATOM 6694 O O . HIS B 1 410 ? 2.25 6.562 -13.227 1 98.88 410 HIS B O 1
ATOM 6700 N N . MET B 1 411 ? 1.462 7.066 -11.156 1 98.81 411 MET B N 1
ATOM 6701 C CA . MET B 1 411 ? 0.522 5.949 -11.156 1 98.81 411 MET B CA 1
ATOM 6702 C C . MET B 1 411 ? -0.836 6.379 -10.617 1 98.81 411 MET B C 1
ATOM 6704 O O . MET B 1 411 ? -0.915 7.238 -9.734 1 98.81 411 MET B O 1
ATOM 6708 N N . LEU B 1 412 ? -1.854 5.812 -11.148 1 98.62 412 LEU B N 1
ATOM 6709 C CA . LEU B 1 412 ? -3.229 5.898 -10.672 1 98.62 412 LEU B CA 1
ATOM 6710 C C . LEU B 1 412 ? -3.859 4.516 -10.57 1 98.62 412 LEU B C 1
ATOM 6712 O O . LEU B 1 412 ? -3.934 3.789 -11.562 1 98.62 412 LEU B O 1
ATOM 6716 N N . GLY B 1 413 ? -4.191 4.121 -9.383 1 98.06 413 GLY B N 1
ATOM 6717 C CA . GLY B 1 413 ? -4.797 2.812 -9.195 1 98.06 413 GLY B CA 1
ATOM 6718 C C . GLY B 1 413 ? -4.598 2.256 -7.801 1 98.06 413 GLY B C 1
ATOM 6719 O O . GLY B 1 413 ? -3.727 2.719 -7.062 1 98.06 413 GLY B O 1
ATOM 6720 N N . GLU B 1 414 ? -5.336 1.219 -7.52 1 96.25 414 GLU B N 1
ATOM 6721 C CA . GLU B 1 414 ? -5.285 0.589 -6.203 1 96.25 414 GLU B CA 1
ATOM 6722 C C . GLU B 1 414 ? -3.867 0.142 -5.859 1 96.25 414 GLU B C 1
ATOM 6724 O O . GLU B 1 414 ? -3.178 -0.447 -6.695 1 96.25 414 GLU B O 1
ATOM 6729 N N . GLY B 1 415 ? -3.443 0.498 -4.613 1 97.19 415 GLY B N 1
ATOM 6730 C CA . GLY B 1 415 ? -2.164 0.01 -4.121 1 97.19 415 GLY B CA 1
ATOM 6731 C C . GLY B 1 415 ? -1.006 0.931 -4.457 1 97.19 415 GLY B C 1
ATOM 6732 O O . GLY B 1 415 ? 0.114 0.723 -3.984 1 97.19 415 GLY B O 1
ATOM 6733 N N . CYS B 1 416 ? -1.218 2.002 -5.191 1 97.94 416 CYS B N 1
ATOM 6734 C CA . CYS B 1 416 ? -0.138 2.889 -5.609 1 97.94 416 CYS B CA 1
ATOM 6735 C C . CYS B 1 416 ? 0.501 3.574 -4.41 1 97.94 416 CYS B C 1
ATOM 6737 O O . CYS B 1 416 ? 1.68 3.934 -4.449 1 97.94 416 CYS B O 1
ATOM 6739 N N . ASP B 1 417 ? -0.283 3.719 -3.344 1 97.75 417 ASP B N 1
ATOM 6740 C CA . ASP B 1 417 ? 0.204 4.391 -2.145 1 97.75 417 ASP B CA 1
ATOM 6741 C C . ASP B 1 417 ? 1.312 3.584 -1.474 1 97.75 417 ASP B C 1
ATOM 6743 O O . ASP B 1 417 ? 2.266 4.152 -0.939 1 97.75 417 ASP B O 1
ATOM 6747 N N . GLU B 1 418 ? 1.241 2.264 -1.509 1 98.31 418 GLU B N 1
ATOM 6748 C CA . GLU B 1 418 ? 2.264 1.406 -0.917 1 98.31 418 GLU B CA 1
ATOM 6749 C C . GLU B 1 418 ? 3.365 1.087 -1.925 1 98.31 418 GLU B C 1
ATOM 6751 O O . GLU B 1 418 ? 4.543 1.035 -1.567 1 98.31 418 GLU B O 1
ATOM 6756 N N . MET B 1 419 ? 2.955 0.963 -3.201 1 98.06 419 MET B N 1
ATOM 6757 C CA . MET B 1 419 ? 3.818 0.551 -4.305 1 98.06 419 MET B CA 1
ATOM 6758 C C . MET B 1 419 ? 4.938 1.561 -4.523 1 98.06 419 MET B C 1
ATOM 6760 O O . MET B 1 419 ? 6.07 1.181 -4.84 1 98.06 419 MET B O 1
ATOM 6764 N N . LEU B 1 420 ? 4.707 2.762 -4.305 1 98.81 420 LEU B N 1
ATOM 6765 C CA . LEU B 1 420 ? 5.531 3.84 -4.84 1 98.81 420 LEU B CA 1
ATOM 6766 C C . LEU B 1 420 ? 6.824 3.977 -4.043 1 98.81 420 LEU B C 1
ATOM 6768 O O . LEU B 1 420 ? 7.871 4.312 -4.605 1 98.81 420 LEU B O 1
ATOM 6772 N N . GLN B 1 421 ? 6.785 3.721 -2.734 1 98.88 421 GLN B N 1
ATOM 6773 C CA . GLN B 1 421 ? 7.875 4.07 -1.829 1 98.88 421 GLN B CA 1
ATOM 6774 C C . GLN B 1 421 ? 9.188 3.449 -2.287 1 98.88 421 GLN B C 1
ATOM 6776 O O . GLN B 1 421 ? 10.211 4.137 -2.373 1 98.88 421 GLN B O 1
ATOM 6781 N N . GLY B 1 422 ? 9.141 2.057 -2.631 1 98.88 422 GLY B N 1
ATOM 6782 C CA . GLY B 1 422 ? 10.367 1.39 -3.059 1 98.88 422 GLY B CA 1
ATOM 6783 C C . GLY B 1 422 ? 10.914 1.933 -4.363 1 98.88 422 GLY B C 1
ATOM 6784 O O . GLY B 1 422 ? 12.133 2.07 -4.52 1 98.88 422 GLY B O 1
ATOM 6785 N N . PHE B 1 423 ? 10.023 2.242 -5.258 1 98.94 423 PHE B N 1
ATOM 6786 C CA . PHE B 1 423 ? 10.461 2.812 -6.527 1 98.94 423 PHE B CA 1
ATOM 6787 C C . PHE B 1 423 ? 11.086 4.188 -6.32 1 98.94 423 PHE B C 1
ATOM 6789 O O . PHE B 1 423 ? 12.008 4.57 -7.039 1 98.94 423 PHE B O 1
ATOM 6796 N N . ALA B 1 424 ? 10.555 4.922 -5.371 1 98.94 424 ALA B N 1
ATOM 6797 C CA . ALA B 1 424 ? 11.125 6.23 -5.066 1 98.94 424 ALA B CA 1
ATOM 6798 C C . ALA B 1 424 ? 12.578 6.098 -4.602 1 98.94 424 ALA B C 1
ATOM 6800 O O . ALA B 1 424 ? 13.422 6.93 -4.945 1 98.94 424 ALA B O 1
ATOM 6801 N N . VAL B 1 425 ? 12.883 5.078 -3.803 1 98.94 425 VAL B N 1
ATOM 6802 C CA . VAL B 1 425 ? 14.266 4.828 -3.404 1 98.94 425 VAL B CA 1
ATOM 6803 C C . VAL B 1 425 ? 15.133 4.605 -4.645 1 98.94 425 VAL B C 1
ATOM 6805 O O . VAL B 1 425 ? 16.188 5.223 -4.793 1 98.94 425 VAL B O 1
ATOM 6808 N N . ALA B 1 426 ? 14.625 3.717 -5.543 1 98.94 426 ALA B N 1
ATOM 6809 C CA . ALA B 1 426 ? 15.367 3.393 -6.762 1 98.94 426 ALA B CA 1
ATOM 6810 C C . ALA B 1 426 ? 15.594 4.641 -7.613 1 98.94 426 ALA B C 1
ATOM 6812 O O . ALA B 1 426 ? 16.703 4.863 -8.109 1 98.94 426 ALA B O 1
ATOM 6813 N N . ILE B 1 427 ? 14.57 5.441 -7.773 1 98.94 427 ILE B N 1
ATOM 6814 C CA . ILE B 1 427 ? 14.641 6.633 -8.617 1 98.94 427 ILE B CA 1
ATOM 6815 C C . ILE B 1 427 ? 15.609 7.637 -7.996 1 98.94 427 ILE B C 1
ATOM 6817 O O . ILE B 1 427 ? 16.422 8.25 -8.703 1 98.94 427 ILE B O 1
ATOM 6821 N N . LYS B 1 428 ? 15.562 7.824 -6.711 1 98.56 428 LYS B N 1
ATOM 6822 C CA . LYS B 1 428 ? 16.5 8.711 -6.027 1 98.56 428 LYS B CA 1
ATOM 6823 C C . LYS B 1 428 ? 17.938 8.25 -6.215 1 98.56 428 LYS B C 1
ATOM 6825 O O . LYS B 1 428 ? 18.859 9.07 -6.293 1 98.56 428 LYS B O 1
ATOM 6830 N N . MET B 1 429 ? 18.172 6.945 -6.344 1 98.62 429 MET B N 1
ATOM 6831 C CA . MET B 1 429 ? 19.484 6.367 -6.566 1 98.62 429 MET B CA 1
ATOM 6832 C C . MET B 1 429 ? 19.938 6.566 -8.016 1 98.62 429 MET B C 1
ATOM 6834 O O . MET B 1 429 ? 21.078 6.258 -8.367 1 98.62 429 MET B O 1
ATOM 6838 N N . GLY B 1 430 ? 19 7.008 -8.891 1 98.69 430 GLY B N 1
ATOM 6839 C CA . GLY B 1 430 ? 19.344 7.215 -10.289 1 98.69 430 GLY B CA 1
ATOM 6840 C C . GLY B 1 430 ? 19 6.027 -11.164 1 98.69 430 GLY B C 1
ATOM 6841 O O . GLY B 1 430 ? 19.672 5.793 -12.18 1 98.69 430 GLY B O 1
ATOM 6842 N N . ALA B 1 431 ? 18.016 5.293 -10.859 1 98.88 431 ALA B N 1
ATOM 6843 C CA . ALA B 1 431 ? 17.625 4.082 -11.578 1 98.88 431 ALA B CA 1
ATOM 6844 C C . ALA B 1 431 ? 17.344 4.387 -13.047 1 98.88 431 ALA B C 1
ATOM 6846 O O . ALA B 1 431 ? 16.766 5.43 -13.367 1 98.88 431 ALA B O 1
ATOM 6847 N N . THR B 1 432 ? 17.734 3.426 -13.867 1 98.81 432 THR B N 1
ATOM 6848 C CA . THR B 1 432 ? 17.422 3.467 -15.297 1 98.81 432 THR B CA 1
ATOM 6849 C C . THR B 1 432 ? 16.328 2.465 -15.648 1 98.81 432 THR B C 1
ATOM 6851 O O . THR B 1 432 ? 15.969 1.617 -14.828 1 98.81 432 THR B O 1
ATOM 6854 N N . LYS B 1 433 ? 15.781 2.637 -16.875 1 98.75 433 LYS B N 1
ATOM 6855 C CA . LYS B 1 433 ? 14.812 1.659 -17.375 1 98.75 433 LYS B CA 1
ATOM 6856 C C . LYS B 1 433 ? 15.406 0.251 -17.359 1 98.75 433 LYS B C 1
ATOM 6858 O O . LYS B 1 433 ? 14.703 -0.719 -17.078 1 98.75 433 LYS B O 1
ATOM 6863 N N . LYS B 1 434 ? 16.719 0.072 -17.625 1 97.75 434 LYS B N 1
ATOM 6864 C CA . LYS B 1 434 ? 17.406 -1.214 -17.594 1 97.75 434 LYS B CA 1
ATOM 6865 C C . LYS B 1 434 ? 17.375 -1.813 -16.188 1 97.75 434 LYS B C 1
ATOM 6867 O O . LYS B 1 434 ? 17.25 -3.029 -16.031 1 97.75 434 LYS B O 1
ATOM 6872 N N . ASP B 1 435 ? 17.562 -0.971 -15.18 1 98.5 435 ASP B N 1
ATOM 6873 C CA . ASP B 1 435 ? 17.5 -1.447 -13.797 1 98.5 435 ASP B CA 1
ATOM 6874 C C . ASP B 1 435 ? 16.125 -2.023 -13.477 1 98.5 435 ASP B C 1
ATOM 6876 O O . ASP B 1 435 ? 16.016 -3.061 -12.812 1 98.5 435 ASP B O 1
ATOM 6880 N N . PHE B 1 436 ? 15.102 -1.311 -13.922 1 98.69 436 PHE B N 1
ATOM 6881 C CA . PHE B 1 436 ? 13.75 -1.821 -13.75 1 98.69 436 PHE B CA 1
ATOM 6882 C C . PHE B 1 436 ? 13.586 -3.16 -14.461 1 98.69 436 PHE B C 1
ATOM 6884 O O . PHE B 1 436 ? 13.125 -4.137 -13.859 1 98.69 436 PHE B O 1
ATOM 6891 N N . ASP B 1 437 ? 14.062 -3.273 -15.711 1 96.94 437 ASP B N 1
ATOM 6892 C CA . ASP B 1 437 ? 13.891 -4.465 -16.531 1 96.94 437 ASP B CA 1
ATOM 6893 C C . ASP B 1 437 ? 14.68 -5.645 -15.969 1 96.94 437 ASP B C 1
ATOM 6895 O O . ASP B 1 437 ? 14.32 -6.801 -16.188 1 96.94 437 ASP B O 1
ATOM 6899 N N . ASN B 1 438 ? 15.75 -5.402 -15.227 1 96.81 438 ASN B N 1
ATOM 6900 C CA . ASN B 1 438 ? 16.641 -6.434 -14.703 1 96.81 438 ASN B CA 1
ATOM 6901 C C . ASN B 1 438 ? 16.094 -7.051 -13.422 1 96.81 438 ASN B C 1
ATOM 6903 O O . ASN B 1 438 ? 16.656 -8.031 -12.914 1 96.81 438 ASN B O 1
ATOM 6907 N N . THR B 1 439 ? 15.07 -6.504 -12.953 1 98.31 439 THR B N 1
ATOM 6908 C CA . THR B 1 439 ? 14.477 -7.02 -11.719 1 98.31 439 THR B CA 1
ATOM 6909 C C . THR B 1 439 ? 13.297 -7.934 -12.031 1 98.31 439 THR B C 1
ATOM 6911 O O . THR B 1 439 ? 12.375 -7.543 -12.758 1 98.31 439 THR B O 1
ATOM 6914 N N . VAL B 1 440 ? 13.352 -9.195 -11.438 1 98.56 440 VAL B N 1
ATOM 6915 C CA . VAL B 1 440 ? 12.297 -10.172 -11.695 1 98.56 440 VAL B CA 1
ATOM 6916 C C . VAL B 1 440 ? 10.977 -9.672 -11.109 1 98.56 440 VAL B C 1
ATOM 6918 O O . VAL B 1 440 ? 10.945 -9.148 -9.992 1 98.56 440 VAL B O 1
ATOM 6921 N N . ALA B 1 441 ? 9.891 -9.789 -11.844 1 98.44 441 ALA B N 1
ATOM 6922 C CA . ALA B 1 441 ? 8.562 -9.344 -11.438 1 98.44 441 ALA B CA 1
ATOM 6923 C C . ALA B 1 441 ? 8.008 -10.234 -10.32 1 98.44 441 ALA B C 1
ATOM 6925 O O . ALA B 1 441 ? 8.414 -11.391 -10.18 1 98.44 441 ALA B O 1
ATOM 6926 N N . ILE B 1 442 ? 7.16 -9.617 -9.523 1 98.5 442 ILE B N 1
ATOM 6927 C CA . ILE B 1 442 ? 6.281 -10.367 -8.633 1 98.5 442 ILE B CA 1
ATOM 6928 C C . ILE B 1 442 ? 4.922 -10.57 -9.289 1 98.5 442 ILE B C 1
ATOM 6930 O O . ILE B 1 442 ? 4.207 -9.602 -9.562 1 98.5 442 ILE B O 1
ATOM 6934 N N . HIS B 1 443 ? 4.547 -11.891 -9.531 1 97.69 443 HIS B N 1
ATOM 6935 C CA . HIS B 1 443 ? 3.318 -12.18 -10.258 1 97.69 443 HIS B CA 1
ATOM 6936 C C . HIS B 1 443 ? 2.354 -13 -9.414 1 97.69 443 HIS B C 1
ATOM 6938 O O . HIS B 1 443 ? 2.76 -13.961 -8.758 1 97.69 443 HIS B O 1
ATOM 6944 N N . PRO B 1 444 ? 1.026 -12.688 -9.383 1 96.94 444 PRO B N 1
ATOM 6945 C CA . PRO B 1 444 ? 0.45 -11.516 -10.055 1 96.94 444 PRO B CA 1
ATOM 6946 C C . PRO B 1 444 ? 0.302 -10.312 -9.125 1 96.94 444 PRO B C 1
ATOM 6948 O O . PRO B 1 444 ? -0.31 -10.422 -8.062 1 96.94 444 PRO B O 1
ATOM 6951 N N . THR B 1 445 ? 0.853 -9.172 -9.477 1 98.12 445 THR B N 1
ATOM 6952 C CA . THR B 1 445 ? 0.661 -7.883 -8.828 1 98.12 445 THR B CA 1
ATOM 6953 C C . THR B 1 445 ? 0.548 -6.766 -9.859 1 98.12 445 THR B C 1
ATOM 6955 O O . THR B 1 445 ? 0.867 -6.965 -11.039 1 98.12 445 THR B O 1
ATOM 6958 N N . SER B 1 446 ? 0.009 -5.664 -9.438 1 98.44 446 SER B N 1
ATOM 6959 C CA . SER B 1 446 ? 0.013 -4.492 -10.312 1 98.44 446 SER B CA 1
ATOM 6960 C C . SER B 1 446 ? 1.424 -3.943 -10.492 1 98.44 446 SER B C 1
ATOM 6962 O O . SER B 1 446 ? 1.786 -3.496 -11.578 1 98.44 446 SER B O 1
ATOM 6964 N N . ALA B 1 447 ? 2.248 -3.992 -9.461 1 98.62 447 ALA B N 1
ATOM 6965 C CA . ALA B 1 447 ? 3.584 -3.404 -9.453 1 98.62 447 ALA B CA 1
ATOM 6966 C C . ALA B 1 447 ? 4.477 -4.051 -10.508 1 98.62 447 ALA B C 1
ATOM 6968 O O . ALA B 1 447 ? 5.445 -3.443 -10.969 1 98.62 447 ALA B O 1
ATOM 6969 N N . GLU B 1 448 ? 4.133 -5.297 -10.922 1 98.44 448 GLU B N 1
ATOM 6970 C CA . GLU B 1 448 ? 4.973 -6.016 -11.875 1 98.44 448 GLU B CA 1
ATOM 6971 C C . GLU B 1 448 ? 5.039 -5.285 -13.211 1 98.44 448 GLU B C 1
ATOM 6973 O O . GLU B 1 448 ? 6.023 -5.402 -13.945 1 98.44 448 GLU B O 1
ATOM 6978 N N . GLU B 1 449 ? 4.023 -4.461 -13.477 1 98.31 449 GLU B N 1
ATOM 6979 C CA . GLU B 1 449 ? 3.963 -3.764 -14.758 1 98.31 449 GLU B CA 1
ATOM 6980 C C . GLU B 1 449 ? 5.113 -2.771 -14.906 1 98.31 449 GLU B C 1
ATOM 6982 O O . GLU B 1 449 ? 5.613 -2.551 -16.016 1 98.31 449 GLU B O 1
ATOM 6987 N N . LEU B 1 450 ? 5.559 -2.238 -13.766 1 98.75 450 LEU B N 1
ATOM 6988 C CA . LEU B 1 450 ? 6.609 -1.226 -13.812 1 98.75 450 LEU B CA 1
ATOM 6989 C C . LEU B 1 450 ? 7.945 -1.849 -14.195 1 98.75 450 LEU B C 1
ATOM 6991 O O . LEU B 1 450 ? 8.836 -1.157 -14.688 1 98.75 450 LEU B O 1
ATOM 6995 N N . VAL B 1 451 ? 8.117 -3.184 -13.992 1 98.56 451 VAL B N 1
ATOM 6996 C CA . VAL B 1 451 ? 9.398 -3.805 -14.305 1 98.56 451 VAL B CA 1
ATOM 6997 C C . VAL B 1 451 ? 9.266 -4.652 -15.57 1 98.56 451 VAL B C 1
ATOM 6999 O O . VAL B 1 451 ? 10.203 -5.336 -15.969 1 98.56 451 VAL B O 1
ATOM 7002 N N . THR B 1 452 ? 8.078 -4.641 -16.219 1 97.06 452 THR B N 1
ATOM 7003 C CA . THR B 1 452 ? 7.902 -5.449 -17.422 1 97.06 452 THR B CA 1
ATOM 7004 C C . THR B 1 452 ? 7.43 -4.59 -18.594 1 97.06 452 THR B C 1
ATOM 7006 O O . THR B 1 452 ? 7.25 -5.086 -19.703 1 97.06 452 THR B O 1
ATOM 7009 N N . MET B 1 453 ? 7.23 -3.299 -18.297 1 96.31 453 MET B N 1
ATOM 7010 C CA . MET B 1 453 ? 6.758 -2.387 -19.344 1 96.31 453 MET B CA 1
ATOM 7011 C C . MET B 1 453 ? 7.719 -2.365 -20.531 1 96.31 453 MET B C 1
ATOM 7013 O O . MET B 1 453 ? 8.938 -2.34 -20.344 1 96.31 453 MET B O 1
ATOM 7017 N N . ARG B 1 454 ? 7.07 -2.385 -21.75 1 92.94 454 ARG B N 1
ATOM 7018 C CA . ARG B 1 454 ? 7.852 -2.334 -22.984 1 92.94 454 ARG B CA 1
ATOM 7019 C C . ARG B 1 454 ? 7.25 -1.338 -23.969 1 92.94 454 ARG B C 1
ATOM 7021 O O . ARG B 1 454 ? 6.281 -0.647 -23.656 1 92.94 454 ARG B O 1
ATOM 7028 N N . ASN B 1 455 ? 7.875 -1.132 -25.016 1 92.88 455 ASN B N 1
ATOM 7029 C CA . ASN B 1 455 ? 7.426 -0.313 -26.141 1 92.88 455 ASN B CA 1
ATOM 7030 C C . ASN B 1 455 ? 7.375 1.166 -25.766 1 92.88 455 ASN B C 1
ATOM 7032 O O . ASN B 1 455 ? 6.375 1.84 -26.016 1 92.88 455 ASN B O 1
ATOM 7036 N N . GLY B 1 456 ? 8.461 1.683 -25.188 1 95.5 456 GLY B N 1
ATOM 7037 C CA . GLY B 1 456 ? 8.594 3.105 -24.922 1 95.5 456 GLY B CA 1
ATOM 7038 C C . GLY B 1 456 ? 8.484 3.955 -26.172 1 95.5 456 GLY B C 1
ATOM 7039 O O . GLY B 1 456 ? 8.922 3.541 -27.25 1 95.5 456 GLY B O 1
ATOM 7040 N N . VAL B 1 457 ? 7.895 5.027 -26.016 1 96.38 457 VAL B N 1
ATOM 7041 C CA . VAL B 1 457 ? 7.715 5.953 -27.125 1 96.38 457 VAL B CA 1
ATOM 7042 C C . VAL B 1 457 ? 8.594 7.188 -26.922 1 96.38 457 VAL B C 1
ATOM 7044 O O . VAL B 1 457 ? 8.562 7.801 -25.844 1 96.38 457 VAL B O 1
ATOM 7047 N N . LYS B 1 458 ? 9.312 7.449 -27.938 1 93.06 458 LYS B N 1
ATOM 7048 C CA . LYS B 1 458 ? 10.07 8.695 -27.906 1 93.06 458 LYS B CA 1
ATOM 7049 C C . LYS B 1 458 ? 9.148 9.906 -28.094 1 93.06 458 LYS B C 1
ATOM 7051 O O . LYS B 1 458 ? 8.219 9.867 -28.906 1 93.06 458 LYS B O 1
ATOM 7056 N N . VAL B 1 459 ? 9.25 10.836 -27.219 1 84.19 459 VAL B N 1
ATOM 7057 C CA . VAL B 1 459 ? 8.398 12.016 -27.297 1 84.19 459 VAL B CA 1
ATOM 7058 C C . VAL B 1 459 ? 8.906 12.945 -28.406 1 84.19 459 VAL B C 1
ATOM 7060 O O . VAL B 1 459 ? 10.117 13.078 -28.609 1 84.19 459 VAL B O 1
#

InterPro domains:
  IPR001100 Pyridine nucleotide-disulphide oxidoreductase, class I [PIRSF000350] (6-450)
  IPR004099 Pyridine nucleotide-disulphide oxidoreductase, dimerisation domain [PF02852] (343-453)
  IPR006322 Glutathione reductase, eukaryote/bacterial [TIGR01421] (8-454)
  IPR012999 Pyridine nucleotide-disulphide oxidoreductase, class I, active site [PS00076] (44-54)
  IPR016156 FAD/NAD-linked reductase, dimerisation domain superfamily [G3DSA:3.30.390.30] (342-454)
  IPR016156 FAD/NAD-linked reductase, dimerisation domain superfamily [SSF55424] (340-454)
  IPR023753 FAD/NAD(P)-binding domain [PF07992] (10-322)
  IPR036188 FAD/NAD(P)-binding domain superfamily [G3DSA:3.50.50.60] (10-330)
  IPR036188 FAD/NAD(P)-binding domain superfamily [G3DSA:3.50.50.60] (156-274)
  IPR036188 FAD/NAD(P)-binding domain superfamily [SSF51905] (8-364)
  IPR046952 Glutathione reductase/thioredoxin reductase-like [PTHR42737] (8-457)

Nearest PDB structures (foldseek):
  5vdn-assembly1_B  TM=9.811E-01  e=2.217E-67  Yersinia pestis KIM10+
  1get-assembly1_B  TM=9.790E-01  e=4.174E-67  Escherichia coli
  1geu-assembly1_A  TM=9.828E-01  e=1.242E-64  Escherichia coli
  6b4o-assembly1_B  TM=9.850E-01  e=5.544E-64  Enterococcus faecalis V583
  5v36-assembly1_A  TM=9.811E-01  e=1.392E-63  Streptococcus mutans UA159